Protein AF-0000000074026504 (afdb_homodimer)

Structure (mmCIF, N/CA/C/O backbone):
data_AF-0000000074026504-model_v1
#
loop_
_entity.id
_entity.type
_entity.pdbx_description
1 polymer 'Predicted metal-binding protein'
#
loop_
_atom_site.group_PDB
_atom_site.id
_atom_site.type_symbol
_atom_site.label_atom_id
_atom_site.label_alt_id
_atom_site.label_comp_id
_atom_site.label_asym_id
_atom_site.label_entity_id
_atom_site.label_seq_id
_atom_site.pdbx_PDB_ins_code
_atom_site.Cartn_x
_atom_site.Cartn_y
_atom_site.Cartn_z
_atom_site.occupancy
_atom_site.B_iso_or_equiv
_atom_site.auth_seq_id
_atom_site.auth_comp_id
_atom_site.auth_asym_id
_atom_site.auth_atom_id
_atom_site.pdbx_PDB_model_num
ATOM 1 N N . MET A 1 1 ? 3.98 22.172 -12.234 1 16.12 1 MET A N 1
ATOM 2 C CA . MET A 1 1 ? 3.158 21.203 -12.953 1 16.12 1 MET A CA 1
ATOM 3 C C . MET A 1 1 ? 3.082 19.875 -12.188 1 16.12 1 MET A C 1
ATOM 5 O O . MET A 1 1 ? 4.035 19.094 -12.195 1 16.12 1 MET A O 1
ATOM 9 N N . GLN A 1 2 ? 2.385 19.797 -11.047 1 17.17 2 GLN A N 1
ATOM 10 C CA . GLN A 1 2 ? 2.508 19.266 -9.695 1 17.17 2 GLN A CA 1
ATOM 11 C C . GLN A 1 2 ? 2.012 17.812 -9.633 1 17.17 2 GLN A C 1
ATOM 13 O O . GLN A 1 2 ? 0.917 17.516 -10.109 1 17.17 2 GLN A O 1
ATOM 18 N N . GLY A 1 3 ? 2.963 16.891 -9.789 1 20.66 3 GLY A N 1
ATOM 19 C CA . GLY A 1 3 ? 3.006 15.43 -9.852 1 20.66 3 GLY A CA 1
ATOM 20 C C . GLY A 1 3 ? 2.158 14.766 -8.781 1 20.66 3 GLY A C 1
ATOM 21 O O . GLY A 1 3 ? 2.273 15.094 -7.602 1 20.66 3 GLY A O 1
ATOM 22 N N . LEU A 1 4 ? 0.981 14.547 -9.148 1 23.2 4 LEU A N 1
ATOM 23 C CA . LEU A 1 4 ? -0.03 14 -8.25 1 23.2 4 LEU A CA 1
ATOM 24 C C . LEU A 1 4 ? 0.434 12.68 -7.652 1 23.2 4 LEU A C 1
ATOM 26 O O . LEU A 1 4 ? 0.831 11.766 -8.383 1 23.2 4 LEU A O 1
ATOM 30 N N . VAL A 1 5 ? 0.996 12.625 -6.523 1 23.66 5 VAL A N 1
ATOM 31 C CA . VAL A 1 5 ? 1.638 11.711 -5.586 1 23.66 5 VAL A CA 1
ATOM 32 C C . VAL A 1 5 ? 0.688 10.562 -5.25 1 23.66 5 VAL A C 1
ATOM 34 O O . VAL A 1 5 ? -0.397 10.781 -4.707 1 23.66 5 VAL A O 1
ATOM 37 N N . LYS A 1 6 ? 0.703 9.547 -6.125 1 27.78 6 LYS A N 1
ATOM 38 C CA . LYS A 1 6 ? -0.116 8.359 -5.895 1 27.78 6 LYS A CA 1
ATOM 39 C C . LYS A 1 6 ? 0.204 7.727 -4.543 1 27.78 6 LYS A C 1
ATOM 41 O O . LYS A 1 6 ? 1.31 7.223 -4.332 1 27.78 6 LYS A O 1
ATOM 46 N N . MET A 1 7 ? -0.141 8.242 -3.498 1 26.84 7 MET A N 1
ATOM 47 C CA . MET A 1 7 ? -0.026 7.781 -2.117 1 26.84 7 MET A CA 1
ATOM 48 C C . MET A 1 7 ? -0.52 6.348 -1.98 1 26.84 7 MET A C 1
ATOM 50 O O . MET A 1 7 ? -1.392 5.91 -2.734 1 26.84 7 MET A O 1
ATOM 54 N N . LEU A 1 8 ? 0.197 5.457 -1.412 1 31.98 8 LEU A N 1
ATOM 55 C CA . LEU A 1 8 ? -0.046 4.129 -0.857 1 31.98 8 LEU A CA 1
ATOM 56 C C . LEU A 1 8 ? -1.466 4.02 -0.311 1 31.98 8 LEU A C 1
ATOM 58 O O . LEU A 1 8 ? -1.794 3.057 0.387 1 31.98 8 LEU A O 1
ATOM 62 N N . ASN A 1 9 ? -2.064 5.082 -0.316 1 35.72 9 ASN A N 1
ATOM 63 C CA . ASN A 1 9 ? -3.346 4.934 0.365 1 35.72 9 ASN A CA 1
ATOM 64 C C . ASN A 1 9 ? -4.332 4.113 -0.465 1 35.72 9 ASN A C 1
ATOM 66 O O . ASN A 1 9 ? -5.109 4.672 -1.238 1 35.72 9 ASN A O 1
ATOM 70 N N . SER A 1 10 ? -3.885 2.996 -0.903 1 45.41 10 SER A N 1
ATOM 71 C CA . SER A 1 10 ? -4.75 2.344 -1.879 1 45.41 10 SER A CA 1
ATOM 72 C C . SER A 1 10 ? -6.098 1.977 -1.264 1 45.41 10 SER A C 1
ATOM 74 O O . SER A 1 10 ? -6.152 1.32 -0.221 1 45.41 10 SER A O 1
ATOM 76 N N . PHE A 1 11 ? -6.969 2.834 -1.369 1 48.31 11 PHE A N 1
ATOM 77 C CA . PHE A 1 11 ? -8.383 2.568 -1.125 1 48.31 11 PHE A CA 1
ATOM 78 C C . PHE A 1 11 ? -8.867 1.388 -1.959 1 48.31 11 PHE A C 1
ATOM 80 O O . PHE A 1 11 ? -8.242 1.038 -2.965 1 48.31 11 PHE A O 1
ATOM 87 N N . TYR A 1 12 ? -9.648 0.667 -1.26 1 53.97 12 TYR A N 1
ATOM 88 C CA . TYR A 1 12 ? -10.297 -0.431 -1.965 1 53.97 12 TYR A CA 1
ATOM 89 C C . TYR A 1 12 ? -10.836 0.027 -3.316 1 53.97 12 TYR A C 1
ATOM 91 O O . TYR A 1 12 ? -11.461 1.085 -3.418 1 53.97 12 TYR A O 1
ATOM 99 N N . ASP A 1 13 ? -10.266 -0.532 -4.32 1 50.69 13 ASP A N 1
ATOM 100 C CA . ASP A 1 13 ? -10.781 -0.36 -5.672 1 50.69 13 ASP A CA 1
ATOM 101 C C . ASP A 1 13 ? -11.703 -1.512 -6.059 1 50.69 13 ASP A C 1
ATOM 103 O O . ASP A 1 13 ? -11.25 -2.637 -6.27 1 50.69 13 ASP A O 1
ATOM 107 N N . PRO A 1 14 ? -12.977 -1.262 -6 1 49.03 14 PRO A N 1
ATOM 108 C CA . PRO A 1 14 ? -13.93 -2.342 -6.27 1 49.03 14 PRO A CA 1
ATOM 109 C C . PRO A 1 14 ? -13.727 -2.982 -7.641 1 49.03 14 PRO A C 1
ATOM 111 O O . PRO A 1 14 ? -14.25 -4.066 -7.906 1 49.03 14 PRO A O 1
ATOM 114 N N . GLN A 1 15 ? -12.945 -2.344 -8.539 1 46.94 15 GLN A N 1
ATOM 115 C CA . GLN A 1 15 ? -12.703 -2.912 -9.859 1 46.94 15 GLN A CA 1
ATOM 116 C C . GLN A 1 15 ? -11.555 -3.918 -9.82 1 46.94 15 GLN A C 1
ATOM 118 O O . GLN A 1 15 ? -11.297 -4.605 -10.812 1 46.94 15 GLN A O 1
ATOM 123 N N . LYS A 1 16 ? -10.961 -3.971 -8.68 1 62.66 16 LYS A N 1
ATOM 124 C CA . LYS A 1 16 ? -9.859 -4.922 -8.516 1 62.66 16 LYS A CA 1
ATOM 125 C C . LYS A 1 16 ? -10.281 -6.09 -7.625 1 62.66 16 LYS A C 1
ATOM 127 O O . LYS A 1 16 ? -11.367 -6.082 -7.047 1 62.66 16 LYS A O 1
ATOM 132 N N . SER A 1 17 ? -9.477 -7.082 -7.691 1 73.12 17 SER A N 1
ATOM 133 C CA . SER A 1 17 ? -9.789 -8.281 -6.922 1 73.12 17 SER A CA 1
ATOM 134 C C . SER A 1 17 ? -9.914 -7.965 -5.438 1 73.12 17 SER A C 1
ATOM 136 O O . SER A 1 17 ? -8.938 -7.578 -4.793 1 73.12 17 SER A O 1
ATOM 138 N N . GLY A 1 18 ? -11.156 -8.125 -4.961 1 84.38 18 GLY A N 1
ATOM 139 C CA . GLY A 1 18 ? -11.398 -7.922 -3.541 1 84.38 18 GLY A CA 1
ATOM 140 C C . GLY A 1 18 ? -10.562 -8.828 -2.656 1 84.38 18 GLY A C 1
ATOM 141 O O . GLY A 1 18 ? -10.031 -8.398 -1.638 1 84.38 18 GLY A O 1
ATOM 142 N N . VAL A 1 19 ? -10.422 -10 -3.137 1 90.25 19 VAL A N 1
ATOM 143 C CA . VAL A 1 19 ? -9.656 -10.977 -2.379 1 90.25 19 VAL A CA 1
ATOM 144 C C . VAL A 1 19 ? -8.195 -10.547 -2.309 1 90.25 19 VAL A C 1
ATOM 146 O O . VAL A 1 19 ? -7.559 -10.656 -1.257 1 90.25 19 VAL A O 1
ATOM 149 N N . GLN A 1 20 ? -7.73 -10.102 -3.43 1 89.75 20 GLN A N 1
ATOM 150 C CA . GLN A 1 20 ? -6.344 -9.648 -3.467 1 89.75 20 GLN A CA 1
ATOM 151 C C . GLN A 1 20 ? -6.133 -8.453 -2.541 1 89.75 20 GLN A C 1
ATOM 153 O O . GLN A 1 20 ? -5.102 -8.352 -1.873 1 89.75 20 GLN A O 1
ATOM 158 N N . TYR A 1 21 ? -7.094 -7.535 -2.535 1 91.31 21 TYR A N 1
ATOM 159 C CA . TYR A 1 21 ? -7.02 -6.375 -1.652 1 91.31 21 TYR A CA 1
ATOM 160 C C . TYR A 1 21 ? -6.922 -6.805 -0.194 1 91.31 21 TYR A C 1
ATOM 162 O O . TYR A 1 21 ? -6.09 -6.293 0.556 1 91.31 21 TYR A O 1
ATOM 170 N N . LEU A 1 22 ? -7.77 -7.777 0.223 1 94.94 22 LEU A N 1
ATOM 171 C CA . LEU A 1 22 ? -7.773 -8.273 1.595 1 94.94 22 LEU A CA 1
ATOM 172 C C . LEU A 1 22 ? -6.461 -8.977 1.923 1 94.94 22 LEU A C 1
ATOM 174 O O . LEU A 1 22 ? -5.922 -8.812 3.02 1 94.94 22 LEU A O 1
ATOM 178 N N . GLU A 1 23 ? -5.973 -9.734 0.966 1 94.75 23 GLU A N 1
ATOM 179 C CA . GLU A 1 23 ? -4.676 -10.391 1.12 1 94.75 23 GLU A CA 1
ATOM 180 C C . GLU A 1 23 ? -3.561 -9.367 1.313 1 94.75 23 GLU A C 1
ATOM 182 O O . GLU A 1 23 ? -2.686 -9.547 2.164 1 94.75 23 GLU A O 1
ATOM 187 N N . ASP A 1 24 ? -3.625 -8.336 0.563 1 93.69 24 ASP A N 1
ATOM 188 C CA . ASP A 1 24 ? -2.607 -7.293 0.647 1 93.69 24 ASP A CA 1
ATOM 189 C C . ASP A 1 24 ? -2.662 -6.578 1.995 1 93.69 24 ASP A C 1
ATOM 191 O O . ASP A 1 24 ? -1.625 -6.238 2.566 1 93.69 24 ASP A O 1
ATOM 195 N N . LEU A 1 25 ? -3.857 -6.332 2.502 1 95 25 LEU A N 1
ATOM 196 C CA . LEU A 1 25 ? -4.004 -5.727 3.822 1 95 25 LEU A CA 1
ATOM 197 C C . LEU A 1 25 ? -3.4 -6.625 4.898 1 95 25 LEU A C 1
ATOM 199 O O . LEU A 1 25 ? -2.67 -6.148 5.77 1 95 25 LEU A O 1
ATOM 203 N N . ALA A 1 26 ? -3.686 -7.875 4.812 1 97.19 26 ALA A N 1
ATOM 204 C CA . ALA A 1 26 ? -3.248 -8.836 5.82 1 97.19 26 ALA A CA 1
ATOM 205 C C . ALA A 1 26 ? -1.73 -9 5.801 1 97.19 26 ALA A C 1
ATOM 207 O O . ALA A 1 26 ? -1.104 -9.18 6.848 1 97.19 26 ALA A O 1
ATOM 208 N N . CYS A 1 27 ? -1.125 -8.883 4.625 1 96.81 27 CYS A N 1
ATOM 209 C CA . CYS A 1 27 ? 0.302 -9.141 4.461 1 96.81 27 CYS A CA 1
ATOM 210 C C . CYS A 1 27 ? 1.095 -7.84 4.492 1 96.81 27 CYS A C 1
ATOM 212 O O . CYS A 1 27 ? 2.32 -7.852 4.355 1 96.81 27 CYS A O 1
ATOM 214 N N . ALA A 1 28 ? 0.449 -6.777 4.762 1 96.5 28 ALA A N 1
ATOM 215 C CA . ALA A 1 28 ? 1.102 -5.473 4.652 1 96.5 28 ALA A CA 1
ATOM 216 C C . ALA A 1 28 ? 2.328 -5.398 5.559 1 96.5 28 ALA A C 1
ATOM 218 O O . ALA A 1 28 ? 3.318 -4.746 5.219 1 96.5 28 ALA A O 1
ATOM 219 N N . TYR A 1 29 ? 2.338 -6.133 6.66 1 97.38 29 TYR A N 1
ATOM 220 C CA . TYR A 1 29 ? 3.432 -6.062 7.621 1 97.38 29 TYR A CA 1
ATOM 221 C C . TYR A 1 29 ? 4.711 -6.648 7.035 1 97.38 29 TYR A C 1
ATOM 223 O O . TYR A 1 29 ? 5.805 -6.414 7.559 1 97.38 29 TYR A O 1
ATOM 231 N N . TRP A 1 30 ? 4.602 -7.402 5.906 1 97.81 30 TRP A N 1
ATOM 232 C CA . TRP A 1 30 ? 5.801 -7.91 5.242 1 97.81 30 TRP A CA 1
ATOM 233 C C . TRP A 1 30 ? 6.715 -6.766 4.82 1 97.81 30 TRP A C 1
ATOM 235 O O . TRP A 1 30 ? 7.938 -6.855 4.969 1 97.81 30 TRP A O 1
ATOM 245 N N . ASN A 1 31 ? 6.113 -5.684 4.312 1 96.62 31 ASN A N 1
ATOM 246 C CA . ASN A 1 31 ? 6.879 -4.508 3.92 1 96.62 31 ASN A CA 1
ATOM 247 C C . ASN A 1 31 ? 7.625 -3.902 5.105 1 96.62 31 ASN A C 1
ATOM 249 O O . ASN A 1 31 ? 8.797 -3.541 4.988 1 96.62 31 ASN A O 1
ATOM 253 N N . SER A 1 32 ? 6.953 -3.816 6.219 1 97.81 32 SER A N 1
ATOM 254 C CA . SER A 1 32 ? 7.551 -3.254 7.426 1 97.81 32 SER A CA 1
ATOM 255 C C . SER A 1 32 ? 8.742 -4.082 7.891 1 97.81 32 SER A C 1
ATOM 257 O O . SER A 1 32 ? 9.797 -3.535 8.219 1 97.81 32 SER A O 1
ATOM 259 N N . GLN A 1 33 ? 8.562 -5.383 7.879 1 97.88 33 GLN A N 1
ATOM 260 C CA . GLN A 1 33 ? 9.609 -6.27 8.375 1 97.88 33 GLN A CA 1
ATOM 261 C C . GLN A 1 33 ? 10.859 -6.184 7.508 1 97.88 33 GLN A C 1
ATOM 263 O O . GLN A 1 33 ? 11.984 -6.254 8.016 1 97.88 33 GLN A O 1
ATOM 268 N N . VAL A 1 34 ? 10.68 -6.016 6.227 1 98.12 34 VAL A N 1
ATOM 269 C CA . VAL A 1 34 ? 11.805 -5.941 5.297 1 98.12 34 VAL A CA 1
ATOM 270 C C . VAL A 1 34 ? 12.617 -4.676 5.57 1 98.12 34 VAL A C 1
ATOM 272 O O . VAL A 1 34 ? 13.836 -4.73 5.707 1 98.12 34 VAL A O 1
ATOM 275 N N . ILE A 1 35 ? 11.945 -3.531 5.723 1 98.06 35 ILE A N 1
ATOM 276 C CA . ILE A 1 35 ? 12.672 -2.281 5.922 1 98.06 35 ILE A CA 1
ATOM 277 C C . ILE A 1 35 ? 13.266 -2.248 7.328 1 98.06 35 ILE A C 1
ATOM 279 O O . ILE A 1 35 ? 14.359 -1.711 7.535 1 98.06 35 ILE A O 1
ATOM 283 N N . PHE A 1 36 ? 12.57 -2.805 8.32 1 98.38 36 PHE A N 1
ATOM 284 C CA . PHE A 1 36 ? 13.133 -2.912 9.656 1 98.38 36 PHE A CA 1
ATOM 285 C C . PHE A 1 36 ? 14.453 -3.674 9.633 1 98.38 36 PHE A C 1
ATOM 287 O O . PHE A 1 36 ? 15.453 -3.215 10.188 1 98.38 36 PHE A O 1
ATOM 294 N N . THR A 1 37 ? 14.445 -4.773 8.953 1 98.31 37 THR A N 1
ATOM 295 C CA . THR A 1 37 ? 15.609 -5.645 8.906 1 98.31 37 THR A CA 1
ATOM 296 C C . THR A 1 37 ? 16.781 -4.957 8.203 1 98.31 37 THR A C 1
ATOM 298 O O . THR A 1 37 ? 17.922 -5.02 8.664 1 98.31 37 THR A O 1
ATOM 301 N N . ALA A 1 38 ? 16.5 -4.312 7.086 1 98.44 38 ALA A N 1
ATOM 302 C CA . ALA A 1 38 ? 17.547 -3.631 6.32 1 98.44 38 ALA A CA 1
ATOM 303 C C . ALA A 1 38 ? 18.203 -2.535 7.148 1 98.44 38 ALA A C 1
ATOM 305 O O . ALA A 1 38 ? 19.438 -2.379 7.121 1 98.44 38 ALA A O 1
ATOM 306 N N . VAL A 1 39 ? 17.406 -1.794 7.891 1 98.25 39 VAL A N 1
ATOM 307 C CA . VAL A 1 39 ? 17.906 -0.688 8.695 1 98.25 39 VAL A CA 1
ATOM 308 C C . VAL A 1 39 ? 18.656 -1.233 9.906 1 98.25 39 VAL A C 1
ATOM 310 O O . VAL A 1 39 ? 19.703 -0.704 10.281 1 98.25 39 VAL A O 1
ATOM 313 N N . GLU A 1 40 ? 18.156 -2.275 10.508 1 97.38 40 GLU A N 1
ATOM 314 C CA . GLU A 1 40 ? 18.828 -2.908 11.641 1 97.38 40 GLU A CA 1
ATOM 315 C C . GLU A 1 40 ? 20.219 -3.43 11.242 1 97.38 40 GLU A C 1
ATOM 317 O O . GLU A 1 40 ? 21.156 -3.377 12.039 1 97.38 40 GLU A O 1
ATOM 322 N N . LEU A 1 41 ? 20.312 -3.887 10.047 1 97.25 41 LEU A N 1
ATOM 323 C CA . LEU A 1 41 ? 21.578 -4.402 9.539 1 97.25 41 LEU A CA 1
ATOM 324 C C . LEU A 1 41 ? 22.531 -3.258 9.188 1 97.25 41 LEU A C 1
ATOM 326 O O . LEU A 1 41 ? 23.719 -3.48 8.953 1 97.25 41 LEU A O 1
ATOM 330 N N . GLU A 1 42 ? 21.969 -2.035 9.094 1 97.88 42 GLU A N 1
ATOM 331 C CA . GLU A 1 42 ? 22.719 -0.881 8.609 1 97.88 42 GLU A CA 1
ATOM 332 C C . GLU A 1 42 ? 23.281 -1.141 7.219 1 97.88 42 GLU A C 1
ATOM 334 O O . GLU A 1 42 ? 24.438 -0.788 6.934 1 97.88 42 GLU A O 1
ATOM 339 N N . LEU A 1 43 ? 22.5 -1.841 6.441 1 98.25 43 LEU A N 1
ATOM 340 C CA . LEU A 1 43 ? 22.922 -2.273 5.113 1 98.25 43 LEU A CA 1
ATOM 341 C C . LEU A 1 43 ? 23.266 -1.077 4.234 1 98.25 43 LEU A C 1
ATOM 343 O O . LEU A 1 43 ? 24.281 -1.088 3.531 1 98.25 43 LEU A O 1
ATOM 347 N N . PHE A 1 44 ? 22.438 -0.08 4.254 1 98.44 44 PHE A N 1
ATOM 348 C CA . PHE A 1 44 ? 22.609 1.081 3.389 1 98.44 44 PHE A CA 1
ATOM 349 C C . PHE A 1 44 ? 23.859 1.871 3.787 1 98.44 44 PHE A C 1
ATOM 351 O O . PHE A 1 44 ? 24.547 2.436 2.93 1 98.44 44 PHE A O 1
ATOM 358 N N . THR A 1 45 ? 24.062 1.936 5.066 1 98.06 45 THR A N 1
ATOM 359 C CA . THR A 1 45 ? 25.281 2.57 5.566 1 98.06 45 THR A CA 1
ATOM 360 C C . THR A 1 45 ? 26.516 1.81 5.105 1 98.06 45 THR A C 1
ATOM 362 O O . THR A 1 45 ? 27.516 2.416 4.73 1 98.06 45 THR A O 1
ATOM 365 N N . TYR A 1 46 ? 26.516 0.519 5.156 1 97.94 46 TYR A N 1
ATOM 366 C CA . TYR A 1 46 ? 27.641 -0.317 4.727 1 97.94 46 TYR A CA 1
ATOM 367 C C . TYR A 1 46 ? 27.922 -0.123 3.242 1 97.94 46 TYR A C 1
ATOM 369 O O . TYR A 1 46 ? 29.078 0.032 2.844 1 97.94 46 TYR A O 1
ATOM 377 N N . ILE A 1 47 ? 26.859 -0.131 2.438 1 97.19 47 ILE A N 1
ATOM 378 C CA . ILE A 1 47 ? 27.062 0.056 1.005 1 97.19 47 ILE A CA 1
ATOM 379 C C . ILE A 1 47 ? 27.578 1.466 0.736 1 97.19 47 ILE A C 1
ATOM 381 O O . ILE A 1 47 ? 28.516 1.65 -0.059 1 97.19 47 ILE A O 1
ATOM 385 N N . GLY A 1 48 ? 26.984 2.465 1.403 1 94.81 48 GLY A N 1
ATOM 386 C CA . GLY A 1 48 ? 27.453 3.838 1.321 1 94.81 48 GLY A CA 1
ATOM 387 C C . GLY A 1 48 ? 27.328 4.426 -0.072 1 94.81 48 GLY A C 1
ATOM 388 O O . GLY A 1 48 ? 26.297 4.277 -0.73 1 94.81 48 GLY A O 1
ATOM 389 N N . THR A 1 49 ? 28.344 5.113 -0.527 1 88.5 49 THR A N 1
ATOM 390 C CA . THR A 1 49 ? 28.359 5.734 -1.847 1 88.5 49 THR A CA 1
ATOM 391 C C . THR A 1 49 ? 29.047 4.832 -2.867 1 88.5 49 THR A C 1
ATOM 393 O O . THR A 1 49 ? 29.219 5.215 -4.027 1 88.5 49 THR A O 1
ATOM 396 N N . GLU A 1 50 ? 29.391 3.709 -2.414 1 90.19 50 GLU A N 1
ATOM 397 C CA . GLU A 1 50 ? 30.078 2.756 -3.281 1 90.19 50 GLU A CA 1
ATOM 398 C C . GLU A 1 50 ? 29.125 1.654 -3.748 1 90.19 50 GLU A C 1
ATOM 400 O O . GLU A 1 50 ? 27.906 1.778 -3.615 1 90.19 50 GLU A O 1
ATOM 405 N N . GLN A 1 51 ? 29.688 0.769 -4.434 1 91 51 GLN A N 1
ATOM 406 C CA . GLN A 1 51 ? 28.969 -0.442 -4.832 1 91 51 GLN A CA 1
ATOM 407 C C . GLN A 1 51 ? 29.547 -1.671 -4.129 1 91 51 GLN A C 1
ATOM 409 O O . GLN A 1 51 ? 30.703 -1.683 -3.734 1 91 51 GLN A O 1
ATOM 414 N N . ARG A 1 52 ? 28.672 -2.635 -3.855 1 97.25 52 ARG A N 1
ATOM 415 C CA . ARG A 1 52 ? 29.078 -3.902 -3.254 1 97.25 52 ARG A CA 1
ATOM 416 C C . ARG A 1 52 ? 28.516 -5.086 -4.043 1 97.25 52 ARG A C 1
ATOM 418 O O . ARG A 1 52 ? 27.453 -4.988 -4.637 1 97.25 52 ARG A O 1
ATOM 425 N N . THR A 1 53 ? 29.281 -6.102 -4.016 1 97.25 53 THR A N 1
ATOM 426 C CA . THR A 1 53 ? 28.781 -7.34 -4.605 1 97.25 53 THR A CA 1
ATOM 427 C C . THR A 1 53 ? 28.047 -8.172 -3.564 1 97.25 53 THR A C 1
ATOM 429 O O . THR A 1 53 ? 28.156 -7.926 -2.361 1 97.25 53 THR A O 1
ATOM 432 N N . LEU A 1 54 ? 27.328 -9.125 -4.07 1 97.88 54 LEU A N 1
ATOM 433 C CA . LEU A 1 54 ? 26.641 -10.062 -3.189 1 97.88 54 LEU A CA 1
ATOM 434 C C . LEU A 1 54 ? 27.625 -10.75 -2.254 1 97.88 54 LEU A C 1
ATOM 436 O O . LEU A 1 54 ? 27.359 -10.891 -1.059 1 97.88 54 LEU A O 1
ATOM 440 N N . THR A 1 55 ? 28.688 -11.156 -2.783 1 98 55 THR A N 1
ATOM 441 C CA . THR A 1 55 ? 29.703 -11.867 -2.012 1 98 55 THR A CA 1
ATOM 442 C C . THR A 1 55 ? 30.25 -10.984 -0.9 1 98 55 THR A C 1
ATOM 444 O O . THR A 1 55 ? 30.422 -11.438 0.235 1 98 55 THR A O 1
ATOM 447 N N . GLU A 1 56 ? 30.531 -9.758 -1.211 1 97.81 56 GLU A N 1
ATOM 448 C CA . GLU A 1 56 ? 31.047 -8.812 -0.218 1 97.81 56 GLU A CA 1
ATOM 449 C C . GLU A 1 56 ? 30.031 -8.578 0.894 1 97.81 56 GLU A C 1
ATOM 451 O O . GLU A 1 56 ? 30.391 -8.562 2.074 1 97.81 56 GLU A O 1
ATOM 456 N N . ILE A 1 57 ? 28.844 -8.406 0.503 1 98.06 57 ILE A N 1
ATOM 457 C CA . ILE A 1 57 ? 27.781 -8.141 1.466 1 98.06 57 ILE A CA 1
ATOM 458 C C . ILE A 1 57 ? 27.578 -9.359 2.367 1 98.06 57 ILE A C 1
ATOM 460 O O . ILE A 1 57 ? 27.5 -9.227 3.592 1 98.06 57 ILE A O 1
ATOM 464 N N . SER A 1 58 ? 27.516 -10.547 1.773 1 97.88 58 SER A N 1
ATOM 465 C CA . SER A 1 58 ? 27.312 -11.766 2.541 1 97.88 58 SER A CA 1
ATOM 466 C C . SER A 1 58 ? 28.453 -12.016 3.512 1 97.88 58 SER A C 1
ATOM 468 O O . SER A 1 58 ? 28.25 -12.469 4.637 1 97.88 58 SER A O 1
ATOM 470 N N . LYS A 1 59 ? 29.625 -11.75 3.127 1 97.62 59 LYS A N 1
ATOM 471 C CA . LYS A 1 59 ? 30.797 -11.914 3.984 1 97.62 59 LYS A CA 1
ATOM 472 C C . LYS A 1 59 ? 30.766 -10.938 5.152 1 97.62 59 LYS A C 1
ATOM 474 O O . LYS A 1 59 ? 31.078 -11.305 6.289 1 97.62 59 LYS A O 1
ATOM 479 N N . HIS A 1 60 ? 30.406 -9.742 4.867 1 97.06 60 HIS A N 1
ATOM 480 C CA . HIS A 1 60 ? 30.375 -8.703 5.891 1 97.06 60 HIS A CA 1
ATOM 481 C C . HIS A 1 60 ? 29.422 -9.086 7.023 1 97.06 60 HIS A C 1
ATOM 483 O O . HIS A 1 60 ? 29.734 -8.883 8.195 1 97.06 60 HIS A O 1
ATOM 489 N N . TYR A 1 61 ? 28.344 -9.68 6.691 1 96.88 61 TYR A N 1
ATOM 490 C CA . TYR A 1 61 ? 27.328 -9.992 7.695 1 96.88 61 TYR A CA 1
ATOM 491 C C . TYR A 1 61 ? 27.406 -11.453 8.109 1 96.88 61 TYR A C 1
ATOM 493 O O . TYR A 1 61 ? 26.562 -11.93 8.883 1 96.88 61 TYR A O 1
ATOM 501 N N . THR A 1 62 ? 28.328 -12.18 7.535 1 96.12 62 THR A N 1
ATOM 502 C CA . THR A 1 62 ? 28.438 -13.617 7.777 1 96.12 62 THR A CA 1
ATOM 503 C C . THR A 1 62 ? 27.109 -14.312 7.523 1 96.12 62 THR A C 1
ATOM 505 O O . THR A 1 62 ? 26.656 -15.117 8.336 1 96.12 62 THR A O 1
ATOM 508 N N . SER A 1 63 ? 26.516 -13.859 6.457 1 95.5 63 SER A N 1
ATOM 509 C CA . SER A 1 63 ? 25.188 -14.359 6.133 1 95.5 63 SER A CA 1
ATOM 510 C C . SER A 1 63 ? 25.234 -15.414 5.035 1 95.5 63 SER A C 1
ATOM 512 O O . SER A 1 63 ? 26.266 -15.594 4.391 1 95.5 63 SER A O 1
ATOM 514 N N . ASP A 1 64 ? 24.141 -16.141 4.945 1 95.94 64 ASP A N 1
ATOM 515 C CA . ASP A 1 64 ? 23.969 -17.062 3.828 1 95.94 64 ASP A CA 1
ATOM 516 C C . ASP A 1 64 ? 23.781 -16.312 2.514 1 95.94 64 ASP A C 1
ATOM 518 O O . ASP A 1 64 ? 22.953 -15.406 2.422 1 95.94 64 ASP A O 1
ATOM 522 N N . GLU A 1 65 ? 24.531 -16.688 1.509 1 96.69 65 GLU A N 1
ATOM 523 C CA . GLU A 1 65 ? 24.578 -15.922 0.264 1 96.69 65 GLU A CA 1
ATOM 524 C C . GLU A 1 65 ? 23.234 -16.016 -0.478 1 96.69 65 GLU A C 1
ATOM 526 O O . GLU A 1 65 ? 22.766 -15.016 -1.029 1 96.69 65 GLU A O 1
ATOM 531 N N . ASN A 1 66 ? 22.672 -17.156 -0.495 1 95.44 66 ASN A N 1
ATOM 532 C CA . ASN A 1 66 ? 21.406 -17.328 -1.18 1 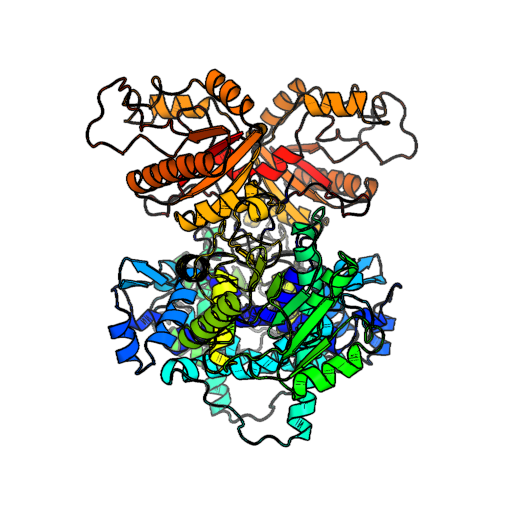95.44 66 ASN A CA 1
ATOM 533 C C . ASN A 1 66 ? 20.297 -16.531 -0.506 1 95.44 66 ASN A C 1
ATOM 535 O O . ASN A 1 66 ? 19.5 -15.875 -1.182 1 95.44 66 ASN A O 1
ATOM 539 N N . ALA A 1 67 ? 20.25 -16.641 0.79 1 96.25 67 ALA A N 1
ATOM 540 C CA . ALA A 1 67 ? 19.266 -15.891 1.548 1 96.25 67 ALA A CA 1
ATOM 541 C C . ALA A 1 67 ? 19.438 -14.383 1.355 1 96.25 67 ALA A C 1
ATOM 543 O O . ALA A 1 67 ? 18.469 -13.656 1.148 1 96.25 67 ALA A O 1
ATOM 544 N N . MET A 1 68 ? 20.625 -13.945 1.375 1 97.75 68 MET A N 1
ATOM 545 C CA . MET A 1 68 ? 20.922 -12.523 1.227 1 97.75 68 MET A CA 1
ATOM 546 C C . MET A 1 68 ? 20.562 -12.031 -0.17 1 97.75 68 MET A C 1
ATOM 548 O O . MET A 1 68 ? 20.047 -10.922 -0.33 1 97.75 68 MET A O 1
ATOM 552 N N . GLN A 1 69 ? 20.828 -12.828 -1.135 1 97.62 69 GLN A N 1
ATOM 553 C CA . GLN A 1 69 ? 20.484 -12.453 -2.502 1 97.62 69 GLN A CA 1
ATOM 554 C C . GLN A 1 69 ? 18.984 -12.18 -2.637 1 97.62 69 GLN A C 1
ATOM 556 O O . GLN A 1 69 ? 18.594 -11.203 -3.264 1 97.62 69 GLN A O 1
ATOM 561 N N . ARG A 1 70 ? 18.203 -13.062 -2.094 1 97.25 70 ARG A N 1
ATOM 562 C CA . ARG A 1 70 ? 16.75 -12.938 -2.148 1 97.25 70 ARG A CA 1
ATOM 563 C C . ARG A 1 70 ? 16.281 -11.672 -1.431 1 97.25 70 ARG A C 1
ATOM 565 O O . ARG A 1 70 ? 15.375 -10.984 -1.9 1 97.25 70 ARG A O 1
ATOM 572 N N . PHE A 1 71 ? 16.938 -11.414 -0.285 1 98.25 71 PHE A N 1
ATOM 573 C CA . PHE A 1 71 ? 16.656 -10.211 0.48 1 98.25 71 PHE A CA 1
ATOM 574 C C . PHE A 1 71 ? 17.016 -8.961 -0.321 1 98.25 71 PHE A C 1
ATOM 576 O O . PHE A 1 71 ? 16.203 -8.031 -0.425 1 98.25 71 PHE A O 1
ATOM 583 N N . LEU A 1 72 ? 18.156 -8.945 -0.989 1 98.25 72 LEU A N 1
ATOM 584 C CA . LEU A 1 72 ? 18.625 -7.816 -1.787 1 98.25 72 LEU A CA 1
ATOM 585 C C . LEU A 1 72 ? 17.75 -7.609 -3.01 1 98.25 72 LEU A C 1
ATOM 587 O O . LEU A 1 72 ? 17.5 -6.473 -3.42 1 98.25 72 LEU A O 1
ATOM 591 N N . ASN A 1 73 ? 17.312 -8.68 -3.543 1 96.38 73 ASN A N 1
ATOM 592 C CA . ASN A 1 73 ? 16.391 -8.586 -4.676 1 96.38 73 ASN A CA 1
ATOM 593 C C . ASN A 1 73 ? 15.109 -7.859 -4.297 1 96.38 73 ASN A C 1
ATOM 595 O O . ASN A 1 73 ? 14.617 -7.023 -5.059 1 96.38 73 ASN A O 1
ATOM 599 N N . THR A 1 74 ? 14.555 -8.195 -3.166 1 97.06 74 THR A N 1
ATOM 600 C CA . THR A 1 74 ? 13.328 -7.555 -2.697 1 97.06 74 THR A CA 1
ATOM 601 C C . THR A 1 74 ? 13.562 -6.07 -2.438 1 97.06 74 THR A C 1
ATOM 603 O O . THR A 1 74 ? 12.719 -5.234 -2.764 1 97.06 74 THR A O 1
ATOM 606 N N . LEU A 1 75 ? 14.734 -5.719 -1.862 1 97.31 75 LEU A N 1
ATOM 607 C CA . LEU A 1 75 ? 15.07 -4.32 -1.626 1 97.31 75 LEU A CA 1
ATOM 608 C C . LEU A 1 75 ? 15.188 -3.559 -2.941 1 97.31 75 LEU A C 1
ATOM 610 O O . LEU A 1 75 ? 14.852 -2.373 -3.01 1 97.31 75 LEU A O 1
ATOM 614 N N . THR A 1 76 ? 15.656 -4.254 -3.955 1 92.81 76 THR A N 1
ATOM 615 C CA . THR A 1 76 ? 15.766 -3.645 -5.277 1 92.81 76 THR A CA 1
ATOM 616 C C . THR A 1 76 ? 14.375 -3.369 -5.855 1 92.81 76 THR A C 1
ATOM 618 O O . THR A 1 76 ? 14.141 -2.305 -6.43 1 92.81 76 THR A O 1
ATOM 621 N N . ILE A 1 77 ? 13.492 -4.344 -5.676 1 88.69 77 ILE A N 1
ATOM 622 C CA . ILE A 1 77 ? 12.125 -4.176 -6.156 1 88.69 77 ILE A CA 1
ATOM 623 C C . ILE A 1 77 ? 11.453 -3.023 -5.414 1 88.69 77 ILE A C 1
ATOM 625 O O . ILE A 1 77 ? 10.688 -2.256 -6.004 1 88.69 77 ILE A O 1
ATOM 629 N N . LEU A 1 78 ? 11.758 -2.814 -4.148 1 92.19 78 LEU A N 1
ATOM 630 C CA . LEU A 1 78 ? 11.195 -1.756 -3.318 1 92.19 78 LEU A CA 1
ATOM 631 C C . LEU A 1 78 ? 11.812 -0.404 -3.672 1 92.19 78 LEU A C 1
ATOM 633 O O . LEU A 1 78 ? 11.383 0.629 -3.148 1 92.19 78 LEU A O 1
ATOM 637 N N . GLY A 1 79 ? 12.852 -0.388 -4.504 1 88.25 79 GLY A N 1
ATOM 638 C CA . GLY A 1 79 ? 13.469 0.855 -4.941 1 88.25 79 GLY A CA 1
ATOM 639 C C . GLY A 1 79 ? 14.492 1.391 -3.963 1 88.25 79 GLY A C 1
ATOM 640 O O . GLY A 1 79 ? 14.914 2.543 -4.066 1 88.25 79 GLY A O 1
ATOM 641 N N . LEU A 1 80 ? 14.891 0.539 -3.008 1 95.12 80 LEU A N 1
ATOM 642 C CA . LEU A 1 80 ? 15.859 0.973 -2.01 1 95.12 80 LEU A CA 1
ATOM 643 C C . LEU A 1 80 ? 17.281 0.693 -2.479 1 95.12 80 LEU A C 1
ATOM 645 O O . LEU A 1 80 ? 18.219 1.389 -2.078 1 95.12 80 LEU A O 1
ATOM 649 N N . LEU A 1 81 ? 17.438 -0.302 -3.307 1 94.5 81 LEU A N 1
ATOM 650 C CA . LEU A 1 81 ? 18.688 -0.629 -3.959 1 94.5 81 LEU A CA 1
ATOM 651 C C . LEU A 1 81 ? 18.547 -0.611 -5.477 1 94.5 81 LEU A C 1
ATOM 653 O O . LEU A 1 81 ? 17.422 -0.674 -5.996 1 94.5 81 LEU A O 1
ATOM 657 N N . VAL A 1 82 ? 19.672 -0.423 -6.086 1 86.88 82 VAL A N 1
ATOM 658 C CA . VAL A 1 82 ? 19.781 -0.581 -7.531 1 86.88 82 VAL A CA 1
ATOM 659 C C . VAL A 1 82 ? 20.859 -1.604 -7.859 1 86.88 82 VAL A C 1
ATOM 661 O O . VAL A 1 82 ? 21.922 -1.618 -7.23 1 86.88 82 VAL A O 1
ATOM 664 N N . LYS A 1 83 ? 20.516 -2.482 -8.781 1 88.31 83 LYS A N 1
ATOM 665 C CA . LYS A 1 83 ? 21.484 -3.494 -9.188 1 88.31 83 LYS A CA 1
ATOM 666 C C . LYS A 1 83 ? 21.969 -3.258 -10.617 1 88.31 83 LYS A C 1
ATOM 668 O O . LYS A 1 83 ? 21.156 -3.061 -11.523 1 88.31 83 LYS A O 1
ATOM 673 N N . TYR A 1 84 ? 23.234 -3.145 -10.781 1 81.94 84 TYR A N 1
ATOM 674 C CA . TYR A 1 84 ? 23.891 -3.088 -12.086 1 81.94 84 TYR A CA 1
ATOM 675 C C . TYR A 1 84 ? 24.922 -4.191 -12.234 1 81.94 84 TYR A C 1
ATOM 677 O O . TYR A 1 84 ? 25.984 -4.133 -11.617 1 81.94 84 TYR A O 1
ATOM 685 N N . GLY A 1 85 ? 24.641 -5.055 -13.094 1 85.88 85 GLY A N 1
ATOM 686 C CA . GLY A 1 85 ? 25.516 -6.219 -13.141 1 85.88 85 GLY A CA 1
ATOM 687 C C . GLY A 1 85 ? 25.531 -7.004 -11.844 1 85.88 85 GLY A C 1
ATOM 688 O O . GLY A 1 85 ? 24.484 -7.449 -11.367 1 85.88 85 GLY A O 1
ATOM 689 N N . GLU A 1 86 ? 26.703 -7.09 -11.281 1 92.25 86 GLU A N 1
ATOM 690 C CA . GLU A 1 86 ? 26.828 -7.852 -10.039 1 92.25 86 GLU A CA 1
ATOM 691 C C . GLU A 1 86 ? 26.891 -6.93 -8.828 1 92.25 86 GLU A C 1
ATOM 693 O O . GLU A 1 86 ? 27.031 -7.395 -7.695 1 92.25 86 GLU A O 1
ATOM 698 N N . TYR A 1 87 ? 26.672 -5.66 -9.117 1 92.06 87 TYR A N 1
ATOM 699 C CA . TYR A 1 87 ? 26.891 -4.688 -8.055 1 92.06 87 TYR A CA 1
ATOM 700 C C . TYR A 1 87 ? 25.562 -4.117 -7.559 1 92.06 87 TYR A C 1
ATOM 702 O O . TYR A 1 87 ? 24.656 -3.871 -8.352 1 92.06 87 TYR A O 1
ATOM 710 N N . TYR A 1 88 ? 25.516 -4.004 -6.305 1 96.06 88 TYR A N 1
ATOM 711 C CA . TYR A 1 88 ? 24.391 -3.324 -5.656 1 96.06 88 TYR A CA 1
ATOM 712 C C . TYR A 1 88 ? 24.797 -1.921 -5.215 1 96.06 88 TYR A C 1
ATOM 714 O O . TYR A 1 88 ? 25.891 -1.715 -4.691 1 96.06 88 TYR A O 1
ATOM 722 N N . TYR A 1 89 ? 23.891 -0.981 -5.512 1 92.94 89 TYR A N 1
ATOM 723 C CA . TYR A 1 89 ? 24.031 0.414 -5.105 1 92.94 89 TYR A CA 1
ATOM 724 C C . TYR A 1 89 ? 22.844 0.858 -4.27 1 92.94 89 TYR A C 1
ATOM 726 O O . TYR A 1 89 ? 21.719 0.358 -4.449 1 92.94 89 TYR A O 1
ATOM 734 N N . ASN A 1 90 ? 23.188 1.768 -3.318 1 93.38 90 ASN A N 1
ATOM 735 C CA . ASN A 1 90 ? 22.031 2.461 -2.742 1 93.38 90 ASN A CA 1
ATOM 736 C C . ASN A 1 90 ? 21.297 3.277 -3.793 1 93.38 90 ASN A C 1
ATOM 738 O O . ASN A 1 90 ? 21.906 3.912 -4.648 1 93.38 90 ASN A O 1
ATOM 742 N N . SER A 1 91 ? 19.953 3.174 -3.785 1 88.19 91 SER A N 1
ATOM 743 C CA . SER A 1 91 ? 19.188 4.105 -4.598 1 88.19 91 SER A CA 1
ATOM 744 C C . SER A 1 91 ? 19.359 5.539 -4.121 1 88.19 91 SER A C 1
ATOM 746 O O . SER A 1 91 ? 19.984 5.781 -3.08 1 88.19 91 SER A O 1
ATOM 748 N N . GLN A 1 92 ? 18.844 6.441 -4.871 1 84.44 92 GLN A N 1
ATOM 749 C CA . GLN A 1 92 ? 18.875 7.832 -4.43 1 84.44 92 GLN A CA 1
ATOM 750 C C . GLN A 1 92 ? 18.109 8.016 -3.119 1 84.44 92 GLN A C 1
ATOM 752 O O . GLN A 1 92 ? 18.562 8.742 -2.232 1 84.44 92 GLN A O 1
ATOM 757 N N . LEU A 1 93 ? 17.031 7.359 -3.039 1 88.5 93 LEU A N 1
ATOM 758 C CA . LEU A 1 93 ? 16.219 7.383 -1.832 1 88.5 93 LEU A CA 1
ATOM 759 C C . LEU A 1 93 ? 17.016 6.895 -0.625 1 88.5 93 LEU A C 1
ATOM 761 O O . LEU A 1 93 ? 17.062 7.57 0.404 1 88.5 93 LEU A O 1
ATOM 765 N N . ALA A 1 94 ? 17.625 5.773 -0.795 1 94.19 94 ALA A N 1
ATOM 766 C CA . ALA A 1 94 ? 18.375 5.18 0.305 1 94.19 94 ALA A CA 1
ATOM 767 C C . ALA A 1 94 ? 19.625 6.008 0.633 1 94.19 94 ALA A C 1
ATOM 769 O O . ALA A 1 94 ? 19.984 6.16 1.803 1 94.19 94 ALA A O 1
ATOM 770 N N . SER A 1 95 ? 20.219 6.539 -0.372 1 91.81 95 SER A N 1
ATOM 771 C CA . SER A 1 95 ? 21.406 7.352 -0.181 1 91.81 95 SER A CA 1
ATOM 772 C C . SER A 1 95 ? 21.094 8.617 0.609 1 91.81 95 SER A C 1
ATOM 774 O O . SER A 1 95 ? 21.922 9.078 1.398 1 91.81 95 SER A O 1
ATOM 776 N N . GLU A 1 96 ? 19.969 9.047 0.424 1 90.56 96 GLU A N 1
ATOM 777 C CA . GLU A 1 96 ? 19.594 10.312 1.054 1 90.56 96 GLU A CA 1
ATOM 778 C C . GLU A 1 96 ? 19.078 10.094 2.471 1 90.56 96 GLU A C 1
ATOM 780 O O . GLU A 1 96 ? 19.359 10.891 3.371 1 90.56 96 GLU A O 1
ATOM 785 N N . TYR A 1 97 ? 18.422 9.016 2.73 1 95.56 97 TYR A N 1
ATOM 786 C CA . TYR A 1 97 ? 17.609 8.984 3.949 1 95.56 97 TYR A CA 1
ATOM 787 C C . TYR A 1 97 ? 18 7.793 4.82 1 95.56 97 TYR A C 1
ATOM 789 O O . TYR A 1 97 ? 17.547 7.68 5.961 1 95.56 97 TYR A O 1
ATOM 797 N N . LEU A 1 98 ? 18.875 6.836 4.273 1 97.69 98 LEU A N 1
ATOM 798 C CA . LEU A 1 98 ? 19.031 5.602 5.035 1 97.69 98 LEU A CA 1
ATOM 799 C C . LEU A 1 98 ? 20.5 5.34 5.344 1 97.69 98 LEU A C 1
ATOM 801 O O . LEU A 1 98 ? 20.859 4.254 5.816 1 97.69 98 LEU A O 1
ATOM 805 N N . ILE A 1 99 ? 21.328 6.262 5.035 1 97 99 ILE A N 1
ATOM 806 C CA . ILE A 1 99 ? 22.719 6.188 5.453 1 97 99 ILE A CA 1
ATOM 807 C C . ILE A 1 99 ? 22.906 6.934 6.777 1 97 99 ILE A C 1
ATOM 809 O O . ILE A 1 99 ? 22.578 8.117 6.883 1 97 99 ILE A O 1
ATOM 813 N N . LYS A 1 100 ? 23.422 6.309 7.723 1 95.38 100 LYS A N 1
ATOM 814 C CA . LYS A 1 100 ? 23.609 6.891 9.047 1 95.38 100 LYS A CA 1
ATOM 815 C C . LYS A 1 100 ? 24.5 8.133 8.977 1 95.38 100 LYS A C 1
ATOM 817 O O . LYS A 1 100 ? 25.391 8.227 8.133 1 95.38 100 LYS A O 1
ATOM 822 N N . ASP A 1 101 ? 24.172 9.125 9.836 1 88.62 101 ASP A N 1
ATOM 823 C CA . ASP A 1 101 ? 24.922 10.359 10.055 1 88.62 101 ASP A CA 1
ATOM 824 C C . ASP A 1 101 ? 24.641 11.383 8.961 1 88.62 101 ASP A C 1
ATOM 826 O O . ASP A 1 101 ? 25.109 12.516 9.023 1 88.62 101 ASP A O 1
ATOM 830 N N . LYS A 1 102 ? 23.875 10.961 7.957 1 91.38 102 LYS A N 1
ATOM 831 C CA . LYS A 1 102 ? 23.391 11.977 7.027 1 91.38 102 LYS A CA 1
ATOM 832 C C . LYS A 1 102 ? 22.312 12.844 7.676 1 91.38 102 LYS A C 1
ATOM 834 O O . LYS A 1 102 ? 21.609 12.398 8.586 1 91.38 102 LYS A O 1
ATOM 839 N N . GLU A 1 103 ? 22.188 13.977 7.207 1 88.44 103 GLU A N 1
ATOM 840 C CA . GLU A 1 103 ? 21.328 14.984 7.809 1 88.44 103 GLU A CA 1
ATOM 841 C C . GLU A 1 103 ? 19.859 14.531 7.82 1 88.44 103 GLU A C 1
ATOM 843 O O . GLU A 1 103 ? 19.141 14.766 8.797 1 88.44 103 GLU A O 1
ATOM 848 N N . MET A 1 104 ? 19.469 13.844 6.801 1 92.12 104 MET A N 1
ATOM 849 C CA . MET A 1 104 ? 18.047 13.516 6.656 1 92.12 104 MET A CA 1
ATOM 850 C C . MET A 1 104 ? 17.797 12.047 6.957 1 92.12 104 MET A C 1
ATOM 852 O O . MET A 1 104 ? 16.781 11.492 6.551 1 92.12 104 MET A O 1
ATOM 856 N N . TYR A 1 105 ? 18.734 11.461 7.676 1 96.06 105 TYR A N 1
ATOM 857 C CA . TYR A 1 105 ? 18.641 10.055 8.039 1 96.06 105 TYR A CA 1
ATOM 858 C C . TYR A 1 105 ? 17.297 9.758 8.711 1 96.06 105 TYR A C 1
ATOM 860 O O . TYR A 1 105 ? 16.891 10.484 9.617 1 96.06 105 TYR A O 1
ATOM 868 N N . GLN A 1 106 ? 16.672 8.617 8.289 1 97.19 106 GLN A N 1
ATOM 869 C CA . GLN A 1 106 ? 15.344 8.281 8.805 1 97.19 106 GLN A CA 1
ATOM 870 C C . GLN A 1 106 ? 15.375 6.973 9.586 1 97.19 106 GLN A C 1
ATOM 872 O O . GLN A 1 106 ? 14.344 6.516 10.086 1 97.19 106 GLN A O 1
ATOM 877 N N . GLY A 1 107 ? 16.516 6.371 9.75 1 97.88 107 GLY A N 1
ATOM 878 C CA . GLY A 1 107 ? 16.609 5.047 10.352 1 97.88 107 GLY A CA 1
ATOM 879 C C . GLY A 1 107 ? 16.047 4.988 11.758 1 97.88 107 GLY A C 1
ATOM 880 O O . GLY A 1 107 ? 15.391 4.02 12.133 1 97.88 107 GLY A O 1
ATOM 881 N N . ASP A 1 108 ? 16.25 6.016 12.539 1 96.88 108 ASP A N 1
ATOM 882 C CA . ASP A 1 108 ? 15.773 6.02 13.914 1 96.88 108 ASP A CA 1
ATOM 883 C C . ASP A 1 108 ? 14.242 6.031 13.969 1 96.88 108 ASP A C 1
ATOM 885 O O . ASP A 1 108 ? 13.641 5.371 14.812 1 96.88 108 ASP A O 1
ATOM 889 N N . SER A 1 109 ? 13.648 6.805 13.094 1 97.19 109 SER A N 1
ATOM 890 C CA . SER A 1 109 ? 12.188 6.848 13.039 1 97.19 109 SER A CA 1
ATOM 891 C C . SER A 1 109 ? 11.617 5.504 12.602 1 97.19 109 SER A C 1
ATOM 893 O O . SER A 1 109 ? 10.586 5.066 13.117 1 97.19 109 SER A O 1
ATOM 895 N N . ILE A 1 110 ? 12.242 4.891 11.648 1 98 110 ILE A N 1
ATOM 896 C CA . ILE A 1 110 ? 11.805 3.598 11.141 1 98 110 ILE A CA 1
ATOM 897 C C . ILE A 1 110 ? 11.867 2.555 12.25 1 98 110 ILE A C 1
ATOM 899 O O . ILE A 1 110 ? 10.914 1.805 12.461 1 98 110 ILE A O 1
ATOM 903 N N . LEU A 1 111 ? 12.922 2.537 13.016 1 97.44 111 LEU A N 1
ATOM 904 C CA . LEU A 1 111 ? 13.086 1.551 14.078 1 97.44 111 LEU A CA 1
ATOM 905 C C . LEU A 1 111 ? 12.164 1.858 15.258 1 97.44 111 LEU A C 1
ATOM 907 O O . LEU A 1 111 ? 11.742 0.949 15.969 1 97.44 111 LEU A O 1
ATOM 911 N N . TRP A 1 112 ? 11.852 3.131 15.438 1 96.88 112 TRP A N 1
ATOM 912 C CA . TRP A 1 112 ? 10.859 3.475 16.453 1 96.88 112 TRP A CA 1
ATOM 913 C C . TRP A 1 112 ? 9.5 2.885 16.109 1 96.88 112 TRP A C 1
ATOM 915 O O . TRP A 1 112 ? 8.773 2.426 17 1 96.88 112 TRP A O 1
ATOM 925 N N . ARG A 1 113 ? 9.164 2.936 14.828 1 97.25 113 ARG A N 1
ATOM 926 C CA . ARG A 1 113 ? 7.91 2.326 14.406 1 97.25 113 ARG A CA 1
ATOM 927 C C . ARG A 1 113 ? 7.895 0.832 14.711 1 97.25 113 ARG A C 1
ATOM 929 O O . ARG A 1 113 ? 6.852 0.276 15.062 1 97.25 113 ARG A O 1
ATOM 936 N N . LYS A 1 114 ? 9 0.198 14.57 1 96.69 114 LYS A N 1
ATOM 937 C CA . LYS A 1 114 ? 9.109 -1.214 14.93 1 96.69 114 LYS A CA 1
ATOM 938 C C . LYS A 1 114 ? 8.805 -1.431 16.406 1 96.69 114 LYS A C 1
ATOM 940 O O . LYS A 1 114 ? 8.109 -2.379 16.766 1 96.69 114 LYS A O 1
ATOM 945 N N . GLU A 1 115 ? 9.305 -0.57 17.203 1 94.25 115 GLU A N 1
ATOM 946 C CA . GLU A 1 115 ? 9.133 -0.684 18.656 1 94.25 115 GLU A CA 1
ATOM 947 C C . GLU A 1 115 ? 7.66 -0.565 19.047 1 94.25 115 GLU A C 1
ATOM 949 O O . GLU A 1 115 ? 7.223 -1.173 20.016 1 94.25 115 GLU A O 1
ATOM 954 N N . LEU A 1 116 ? 6.93 0.178 18.297 1 94.19 116 LEU A N 1
ATOM 955 C CA . LEU A 1 116 ? 5.535 0.446 18.625 1 94.19 116 LEU A CA 1
ATOM 956 C C . LEU A 1 116 ? 4.652 -0.746 18.266 1 94.19 116 LEU A C 1
ATOM 958 O O . LEU A 1 116 ? 3.477 -0.788 18.641 1 94.19 116 LEU A O 1
ATOM 962 N N . TYR A 1 117 ? 5.195 -1.742 17.594 1 94.06 117 TYR A N 1
ATOM 963 C CA . TYR A 1 117 ? 4.402 -2.877 17.125 1 94.06 117 TYR A CA 1
ATOM 964 C C . TYR A 1 117 ? 3.707 -3.57 18.281 1 94.06 117 TYR A C 1
ATOM 966 O O . TYR A 1 117 ? 2.553 -3.986 18.172 1 94.06 117 TYR A O 1
ATOM 974 N N . SER A 1 118 ? 4.387 -3.725 19.359 1 91.38 118 SER A N 1
ATOM 975 C CA . SER A 1 118 ? 3.834 -4.438 20.5 1 91.38 118 SER A CA 1
ATOM 976 C C . SER A 1 118 ? 2.551 -3.777 21 1 91.38 118 SER A C 1
ATOM 978 O O . SER A 1 118 ? 1.603 -4.465 21.391 1 91.38 118 SER A O 1
ATOM 980 N N . ASN A 1 119 ? 2.479 -2.455 20.969 1 92.62 119 ASN A N 1
ATOM 981 C CA . ASN A 1 119 ? 1.291 -1.732 21.422 1 92.62 119 ASN A CA 1
ATOM 982 C C . ASN A 1 119 ? 0.115 -1.957 20.469 1 92.62 119 ASN A C 1
ATOM 984 O O . ASN A 1 119 ? -1.038 -1.99 20.906 1 92.62 119 ASN A O 1
ATOM 988 N N . TRP A 1 120 ? 0.418 -2.105 19.25 1 94.56 120 TRP A N 1
ATOM 989 C CA . TRP A 1 120 ? -0.623 -2.33 18.25 1 94.56 120 TRP A CA 1
ATOM 990 C C . TRP A 1 120 ? -1.278 -3.693 18.453 1 94.56 120 TRP A C 1
ATOM 992 O O . TRP A 1 120 ? -2.438 -3.891 18.078 1 94.56 120 TRP A O 1
ATOM 1002 N N . GLN A 1 121 ? -0.586 -4.648 19.047 1 91.38 121 GLN A N 1
ATOM 1003 C CA . GLN A 1 121 ? -1.152 -5.965 19.344 1 91.38 121 GLN A CA 1
ATOM 1004 C C . GLN A 1 121 ? -2.279 -5.867 20.359 1 91.38 121 GLN A C 1
ATOM 1006 O O . GLN A 1 121 ? -3.115 -6.77 20.469 1 91.38 121 GLN A O 1
ATOM 1011 N N . ASP A 1 122 ? -2.301 -4.727 21.031 1 92.38 122 ASP A N 1
ATOM 1012 C CA . ASP A 1 122 ? -3.305 -4.539 22.078 1 92.38 122 ASP A CA 1
ATOM 1013 C C . ASP A 1 122 ? -4.52 -3.789 21.531 1 92.38 122 ASP A C 1
ATOM 1015 O O . ASP A 1 122 ? -5.359 -3.322 22.312 1 92.38 122 ASP A O 1
ATOM 1019 N N . LEU A 1 123 ? -4.637 -3.658 20.266 1 95.38 123 LEU A N 1
ATOM 1020 C CA . LEU A 1 123 ? -5.695 -2.85 19.672 1 95.38 123 LEU A CA 1
ATOM 1021 C C . LEU A 1 123 ? -7.066 -3.348 20.109 1 95.38 123 LEU A C 1
ATOM 1023 O O . LEU A 1 123 ? -7.922 -2.557 20.516 1 95.38 123 LEU A O 1
ATOM 1027 N N . LYS A 1 124 ? -7.289 -4.637 20.078 1 94.81 124 LYS A N 1
ATOM 1028 C CA . LYS A 1 124 ? -8.578 -5.199 20.484 1 94.81 124 LYS A CA 1
ATOM 1029 C C . LYS A 1 124 ? -8.906 -4.852 21.922 1 94.81 124 LYS A C 1
ATOM 1031 O O . LYS A 1 124 ? -10.016 -4.395 22.219 1 94.81 124 LYS A O 1
ATOM 1036 N N . ASP A 1 125 ? -7.934 -5.047 22.781 1 93.81 125 ASP A N 1
ATOM 1037 C CA . ASP A 1 125 ? -8.133 -4.738 24.188 1 93.81 125 ASP A CA 1
ATOM 1038 C C . ASP A 1 125 ? -8.383 -3.246 24.391 1 93.81 125 ASP A C 1
ATOM 1040 O O . ASP A 1 125 ? -9.195 -2.857 25.234 1 93.81 125 ASP A O 1
ATOM 1044 N N . THR A 1 126 ? -7.668 -2.445 23.688 1 94.06 126 THR A N 1
ATOM 1045 C CA . THR A 1 126 ? -7.836 -0.999 23.781 1 94.06 126 THR A CA 1
ATOM 1046 C C . THR A 1 126 ? -9.234 -0.586 23.344 1 94.06 126 THR A C 1
ATOM 1048 O O . THR A 1 126 ? -9.82 0.344 23.906 1 94.06 126 THR A O 1
ATOM 1051 N N . LEU A 1 127 ? -9.797 -1.266 22.344 1 95.06 127 LEU A N 1
ATOM 1052 C CA . LEU A 1 127 ? -11.148 -0.984 21.891 1 95.06 127 LEU A CA 1
ATOM 1053 C C . LEU A 1 127 ? -12.164 -1.293 22.984 1 95.06 127 LEU A C 1
ATOM 1055 O O . LEU A 1 127 ? -13.125 -0.54 23.172 1 95.06 127 LEU A O 1
ATOM 1059 N N . ILE A 1 128 ? -11.922 -2.357 23.625 1 93.38 128 ILE A N 1
ATOM 1060 C CA . ILE A 1 128 ? -12.852 -2.834 24.641 1 93.38 128 ILE A CA 1
ATOM 1061 C C . ILE A 1 128 ? -12.805 -1.912 25.859 1 93.38 128 ILE A C 1
ATOM 1063 O O . ILE A 1 128 ? -13.844 -1.479 26.359 1 93.38 128 ILE A O 1
ATOM 1067 N N . HIS A 1 129 ? -11.633 -1.433 26.25 1 91.06 129 HIS A N 1
ATOM 1068 C CA . HIS A 1 129 ? -11.484 -0.708 27.516 1 91.06 129 HIS A CA 1
ATOM 1069 C C . HIS A 1 129 ? -11.422 0.798 27.281 1 91.06 129 HIS A C 1
ATOM 1071 O O . HIS A 1 129 ? -11.602 1.585 28.203 1 91.06 129 HIS A O 1
ATOM 1077 N N . GLY A 1 130 ? -11.156 1.155 26.094 1 88.56 130 GLY A N 1
ATOM 1078 C CA . GLY A 1 130 ? -11.117 2.564 25.734 1 88.56 130 GLY A CA 1
ATOM 1079 C C . GLY A 1 130 ? -9.82 3.248 26.109 1 88.56 130 GLY A C 1
ATOM 1080 O O . GLY A 1 130 ? -9.695 4.469 25.984 1 88.56 130 GLY A O 1
ATOM 1081 N N . LYS A 1 131 ? -8.953 2.469 26.688 1 84.06 131 LYS A N 1
ATOM 1082 C CA . LYS A 1 131 ? -7.668 3.021 27.094 1 84.06 131 LYS A CA 1
ATOM 1083 C C . LYS A 1 131 ? -6.555 1.984 26.969 1 84.06 131 LYS A C 1
ATOM 1085 O O . LYS A 1 131 ? -6.828 0.787 26.844 1 84.06 131 LYS A O 1
ATOM 1090 N N . ARG A 1 132 ? -5.359 2.533 27 1 83.12 132 ARG A N 1
ATOM 1091 C CA . ARG A 1 132 ? -4.191 1.656 26.953 1 83.12 132 ARG A CA 1
ATOM 1092 C C . ARG A 1 132 ? -4.074 0.833 28.219 1 83.12 132 ARG A C 1
ATOM 1094 O O . ARG A 1 132 ? -4.254 1.358 29.328 1 83.12 132 ARG A O 1
ATOM 1101 N N . LEU A 1 133 ? -3.926 -0.449 28.094 1 73.81 133 LEU A N 1
ATOM 1102 C CA . LEU A 1 133 ? -3.889 -1.303 29.281 1 73.81 133 LEU A CA 1
ATOM 1103 C C . LEU A 1 133 ? -2.449 -1.631 29.656 1 73.81 133 LEU A C 1
ATOM 1105 O O . LEU A 1 133 ? -2.131 -1.728 30.844 1 73.81 133 LEU A O 1
ATOM 1109 N N . ASN A 1 134 ? -1.638 -1.954 28.656 1 67.25 134 ASN A N 1
ATOM 1110 C CA . ASN A 1 134 ? -0.31 -2.459 28.984 1 67.25 134 ASN A CA 1
ATOM 1111 C C . ASN A 1 134 ? 0.712 -1.329 29.078 1 67.25 134 ASN A C 1
ATOM 1113 O O . ASN A 1 134 ? 1.441 -1.066 28.109 1 67.25 134 ASN A O 1
ATOM 1117 N N . TYR A 1 135 ? 0.388 -0.39 30.031 1 65 135 TYR A N 1
ATOM 1118 C CA . TYR A 1 135 ? 1.362 0.659 30.312 1 65 135 TYR A CA 1
ATOM 1119 C C . TYR A 1 135 ? 2.189 0.322 31.547 1 65 135 TYR A C 1
ATOM 1121 O O . TYR A 1 135 ? 1.664 -0.22 32.531 1 65 135 TYR A O 1
ATOM 1129 N N . ILE A 1 136 ? 3.463 0.283 31.312 1 60.84 136 ILE A N 1
ATOM 1130 C CA . ILE A 1 136 ? 4.336 0.001 32.438 1 60.84 136 ILE A CA 1
ATOM 1131 C C . ILE A 1 136 ? 4.516 1.264 33.281 1 60.84 136 ILE A C 1
ATOM 1133 O O . ILE A 1 136 ? 5.246 2.178 32.906 1 60.84 136 ILE A O 1
ATOM 1137 N N . PRO A 1 137 ? 3.777 1.5 34.375 1 60.25 137 PRO A N 1
ATOM 1138 C CA . PRO A 1 137 ? 3.836 2.73 35.156 1 60.25 137 PRO A CA 1
ATOM 1139 C C . PRO A 1 137 ? 5.215 2.975 35.781 1 60.25 137 PRO A C 1
ATOM 1141 O O . PRO A 1 137 ? 5.637 4.125 35.906 1 60.25 137 PRO A O 1
ATOM 1144 N N . ASP A 1 138 ? 5.902 1.913 36.156 1 64.94 138 ASP A N 1
ATOM 1145 C CA . ASP A 1 138 ? 7.051 2.145 37.031 1 64.94 138 ASP A CA 1
ATOM 1146 C C . ASP A 1 138 ? 8.344 1.688 36.344 1 64.94 138 ASP A C 1
ATOM 1148 O O . ASP A 1 138 ? 9.047 0.82 36.875 1 64.94 138 ASP A O 1
ATOM 1152 N N . GLU A 1 139 ? 8.539 2.359 35.344 1 71.94 139 GLU A N 1
ATOM 1153 C CA . GLU A 1 139 ? 9.82 2.061 34.719 1 71.94 139 GLU A CA 1
ATOM 1154 C C . GLU A 1 139 ? 10.953 2.832 35.406 1 71.94 139 GLU A C 1
ATOM 1156 O O . GLU A 1 139 ? 10.766 3.971 35.844 1 71.94 139 GLU A O 1
ATOM 1161 N N . LYS A 1 140 ? 12.094 2.129 35.562 1 79.25 140 LYS A N 1
ATOM 1162 C CA . LYS A 1 140 ? 13.289 2.766 36.125 1 79.25 140 LYS A CA 1
ATOM 1163 C C . LYS A 1 140 ? 13.617 4.051 35.375 1 79.25 140 LYS A C 1
ATOM 1165 O O . LYS A 1 140 ? 13.484 4.113 34.156 1 79.25 140 LYS A O 1
ATOM 1170 N N . GLU A 1 141 ? 13.953 5.074 36.031 1 80.56 141 GLU A N 1
ATOM 1171 C CA . GLU A 1 141 ? 14.242 6.402 35.5 1 80.56 141 GLU A CA 1
ATOM 1172 C C . GLU A 1 141 ? 15.227 6.328 34.344 1 80.56 141 GLU A C 1
ATOM 1174 O O . GLU A 1 141 ? 15.078 7.035 33.344 1 80.56 141 GLU A O 1
ATOM 1179 N N . GLU A 1 142 ? 16.172 5.535 34.531 1 83.31 142 GLU A N 1
ATOM 1180 C CA . GLU A 1 142 ? 17.203 5.398 33.5 1 83.31 142 GLU A CA 1
ATOM 1181 C C . GLU A 1 142 ? 16.625 4.832 32.188 1 83.31 142 GLU A C 1
ATOM 1183 O O . GLU A 1 142 ? 17 5.258 31.109 1 83.31 142 GLU A O 1
ATOM 1188 N N . ILE A 1 143 ? 15.766 3.887 32.40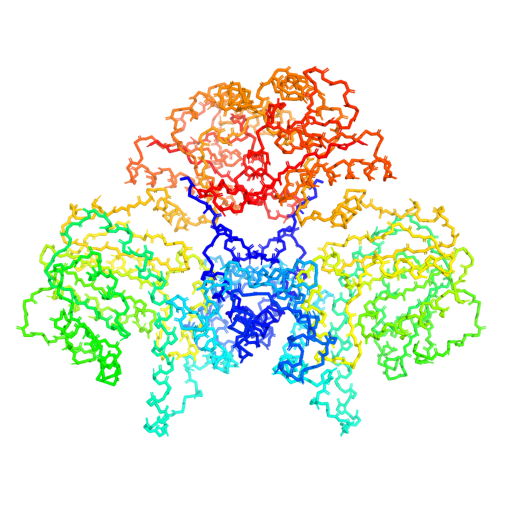6 1 84.44 143 ILE A N 1
ATOM 1189 C CA . ILE A 1 143 ? 15.117 3.271 31.25 1 84.44 143 ILE A CA 1
ATOM 1190 C C . ILE A 1 143 ? 14.195 4.285 30.562 1 84.44 143 ILE A C 1
ATOM 1192 O O . ILE A 1 143 ? 14.164 4.375 29.328 1 84.44 143 ILE A O 1
ATOM 1196 N N . LEU A 1 144 ? 13.594 4.996 31.375 1 83.69 144 LEU A N 1
ATOM 1197 C CA . LEU A 1 144 ? 12.695 6.023 30.859 1 83.69 144 LEU A CA 1
ATOM 1198 C C . LEU A 1 144 ? 13.477 7.09 30.094 1 83.69 144 LEU A C 1
ATOM 1200 O O . LEU A 1 144 ? 13.023 7.562 29.047 1 83.69 144 LEU A O 1
ATOM 1204 N N . LYS A 1 145 ? 14.562 7.457 30.625 1 86.25 145 LYS A N 1
ATOM 1205 C CA . LYS A 1 145 ? 15.406 8.461 29.984 1 86.25 145 LYS A CA 1
ATOM 1206 C C . LYS A 1 145 ? 15.914 7.961 28.641 1 86.25 145 LYS A C 1
ATOM 1208 O O . LYS A 1 145 ? 15.945 8.719 27.656 1 86.25 145 LYS A O 1
ATOM 1213 N N . GLN A 1 146 ? 16.266 6.723 28.641 1 87.94 146 GLN A N 1
ATOM 1214 C CA . GLN A 1 146 ? 16.766 6.145 27.391 1 87.94 146 GLN A CA 1
ATOM 1215 C C . GLN A 1 146 ? 15.648 6.062 26.344 1 87.94 146 GLN A C 1
ATOM 1217 O O . GLN A 1 146 ? 15.883 6.305 25.156 1 87.94 146 GLN A O 1
ATOM 1222 N N . LYS A 1 147 ? 14.539 5.723 26.812 1 88.69 147 LYS A N 1
ATOM 1223 C CA . LYS A 1 147 ? 13.391 5.656 25.922 1 88.69 147 LYS A CA 1
ATOM 1224 C C . LYS A 1 147 ? 13.039 7.031 25.359 1 88.69 147 LYS A C 1
ATOM 1226 O O . LYS A 1 147 ? 12.719 7.168 24.172 1 88.69 147 LYS A O 1
ATOM 1231 N N . THR A 1 148 ? 13.156 7.961 26.234 1 89.75 148 THR A N 1
ATOM 1232 C CA . THR A 1 148 ? 12.859 9.328 25.812 1 89.75 148 THR A CA 1
ATOM 1233 C C . THR A 1 148 ? 13.883 9.82 24.797 1 89.75 148 THR A C 1
ATOM 1235 O O . THR A 1 148 ? 13.523 10.477 23.812 1 89.75 148 THR A O 1
ATOM 1238 N N . LYS A 1 149 ? 15.07 9.484 25.031 1 91 149 LYS A N 1
ATOM 1239 C CA . LYS A 1 149 ? 16.125 9.867 24.109 1 91 149 LYS A CA 1
ATOM 1240 C C . LYS A 1 149 ? 15.898 9.234 22.734 1 91 149 LYS A C 1
ATOM 1242 O O . LYS A 1 149 ? 16.062 9.906 21.703 1 91 149 LYS A O 1
ATOM 1247 N N . LYS A 1 150 ? 15.539 7.977 22.797 1 91.69 150 LYS A N 1
ATOM 1248 C CA . LYS A 1 150 ? 15.266 7.266 21.547 1 91.69 150 LYS A CA 1
ATOM 1249 C C . LYS A 1 150 ? 14.078 7.891 20.812 1 91.69 150 LYS A C 1
ATOM 1251 O O . LYS A 1 150 ? 14.109 8.031 19.594 1 91.69 150 LYS A O 1
ATOM 1256 N N . TYR A 1 151 ? 13.141 8.258 21.562 1 93.5 151 TYR A N 1
ATOM 1257 C CA . TYR A 1 151 ? 11.945 8.883 21 1 93.5 151 TYR A CA 1
ATOM 1258 C C . TYR A 1 151 ? 12.281 10.227 20.375 1 93.5 151 TYR A C 1
ATOM 1260 O O . TYR A 1 151 ? 11.883 10.5 19.234 1 93.5 151 TYR A O 1
ATOM 1268 N N . ILE A 1 152 ? 12.977 11.016 21.047 1 92.81 152 ILE A N 1
ATOM 1269 C CA . ILE A 1 152 ? 13.312 12.352 20.578 1 92.81 152 ILE A CA 1
ATOM 1270 C C . ILE A 1 152 ? 14.148 12.25 19.297 1 92.81 152 ILE A C 1
ATOM 1272 O O . ILE A 1 152 ? 13.938 13.008 18.344 1 92.81 152 ILE A O 1
ATOM 1276 N N . LYS A 1 153 ? 15.039 11.312 19.312 1 92.44 153 LYS A N 1
ATOM 1277 C CA . LYS A 1 153 ? 15.883 11.109 18.125 1 92.44 153 LYS A CA 1
ATOM 1278 C C . LYS A 1 153 ? 15.055 10.664 16.938 1 92.44 153 LYS A C 1
ATOM 1280 O O . LYS A 1 153 ? 15.281 11.125 15.812 1 92.44 153 LYS A O 1
ATOM 1285 N N . ALA A 1 154 ? 14.172 9.773 17.172 1 95.25 154 ALA A N 1
ATOM 1286 C CA . ALA A 1 154 ? 13.289 9.281 16.125 1 95.25 154 ALA A CA 1
ATOM 1287 C C . ALA A 1 154 ? 12.422 10.414 15.57 1 95.25 154 ALA A C 1
ATOM 1289 O O . ALA A 1 154 ? 12.281 10.555 14.352 1 95.25 154 ALA A O 1
ATOM 1290 N N . MET A 1 155 ? 11.836 11.203 16.484 1 94 155 MET A N 1
ATOM 1291 C CA . MET A 1 155 ? 10.953 12.297 16.078 1 94 155 MET A CA 1
ATOM 1292 C C . MET A 1 155 ? 11.742 13.391 15.367 1 94 155 MET A C 1
ATOM 1294 O O . MET A 1 155 ? 11.219 14.062 14.477 1 94 155 MET A O 1
ATOM 1298 N N . ASP A 1 156 ? 12.984 13.531 15.766 1 93.31 156 ASP A N 1
ATOM 1299 C CA . ASP A 1 156 ? 13.852 14.516 15.117 1 93.31 156 ASP A CA 1
ATOM 1300 C C . ASP A 1 156 ? 13.977 14.227 13.625 1 93.31 156 ASP A C 1
ATOM 1302 O O . ASP A 1 156 ? 13.977 15.156 12.805 1 93.31 156 ASP A O 1
ATOM 1306 N N . CYS A 1 157 ? 14.102 12.977 13.25 1 93.25 157 CYS A N 1
ATOM 1307 C CA . CYS A 1 157 ? 14.188 12.57 11.852 1 93.25 157 CYS A CA 1
ATOM 1308 C C . CYS A 1 157 ? 12.969 13.062 11.07 1 93.25 157 CYS A C 1
ATOM 1310 O O . CYS A 1 157 ? 13.109 13.68 10.016 1 93.25 157 CYS A O 1
ATOM 1312 N N . ILE A 1 158 ? 11.875 12.875 11.641 1 93.5 158 ILE A N 1
ATOM 1313 C CA . ILE A 1 158 ? 10.617 13.227 11 1 93.5 158 ILE A CA 1
ATOM 1314 C C . ILE A 1 158 ? 10.477 14.75 10.938 1 93.5 158 ILE A C 1
ATOM 1316 O O . ILE A 1 158 ? 10.133 15.305 9.898 1 93.5 158 ILE A O 1
ATOM 1320 N N . ALA A 1 159 ? 10.773 15.367 12.016 1 94.5 159 ALA A N 1
ATOM 1321 C CA . ALA A 1 159 ? 10.586 16.812 12.156 1 94.5 159 ALA A CA 1
ATOM 1322 C C . ALA A 1 159 ? 11.461 17.578 11.164 1 94.5 159 ALA A C 1
ATOM 1324 O O . ALA A 1 159 ? 11.023 18.578 10.594 1 94.5 159 ALA A O 1
ATOM 1325 N N . LYS A 1 160 ? 12.656 17.125 10.992 1 92.75 160 LYS A N 1
ATOM 1326 C CA . LYS A 1 160 ? 13.578 17.797 10.078 1 92.75 160 LYS A CA 1
ATOM 1327 C C . LYS A 1 160 ? 13.023 17.828 8.656 1 92.75 160 LYS A C 1
ATOM 1329 O O . LYS A 1 160 ? 13.07 18.859 7.984 1 92.75 160 LYS A O 1
ATOM 1334 N N . SER A 1 161 ? 12.555 16.703 8.312 1 90.75 161 SER A N 1
ATOM 1335 C CA . SER A 1 161 ? 11.984 16.609 6.965 1 90.75 161 SER A CA 1
ATOM 1336 C C . SER A 1 161 ? 10.75 17.484 6.828 1 90.75 161 SER A C 1
ATOM 1338 O O . SER A 1 161 ? 10.594 18.203 5.836 1 90.75 161 SER A O 1
ATOM 1340 N N . LYS A 1 162 ? 9.898 17.5 7.773 1 94.19 162 LYS A N 1
ATOM 1341 C CA . LYS A 1 162 ? 8.672 18.281 7.75 1 94.19 162 LYS A CA 1
ATOM 1342 C C . LYS A 1 162 ? 8.977 19.781 7.824 1 94.19 162 LYS A C 1
ATOM 1344 O O . LYS A 1 162 ? 8.328 20.578 7.145 1 94.19 162 LYS A O 1
ATOM 1349 N N . ALA A 1 163 ? 9.922 20.109 8.672 1 94.25 163 ALA A N 1
ATOM 1350 C CA . ALA A 1 163 ? 10.289 21.516 8.852 1 94.25 163 ALA A CA 1
ATOM 1351 C C . ALA A 1 163 ? 10.781 22.125 7.547 1 94.25 163 ALA A C 1
ATOM 1353 O O . ALA A 1 163 ? 10.438 23.266 7.219 1 94.25 163 ALA A O 1
ATOM 1354 N N . LYS A 1 164 ? 11.555 21.344 6.879 1 87.12 164 LYS A N 1
ATOM 1355 C CA . LYS A 1 164 ? 12.07 21.812 5.594 1 87.12 164 LYS A CA 1
ATOM 1356 C C . LYS A 1 164 ? 10.938 22.078 4.609 1 87.12 164 LYS A C 1
ATOM 1358 O O . LYS A 1 164 ? 10.992 23.047 3.844 1 87.12 164 LYS A O 1
ATOM 1363 N N . GLU A 1 165 ? 9.969 21.266 4.633 1 86.62 165 GLU A N 1
ATOM 1364 C CA . GLU A 1 165 ? 8.805 21.438 3.766 1 86.62 165 GLU A CA 1
ATOM 1365 C C . GLU A 1 165 ? 7.969 22.641 4.199 1 86.62 165 GLU A C 1
ATOM 1367 O O . GLU A 1 165 ? 7.508 23.422 3.361 1 86.62 165 GLU A O 1
ATOM 1372 N N . ILE A 1 166 ? 7.789 22.844 5.41 1 93.19 166 ILE A N 1
ATOM 1373 C CA . ILE A 1 166 ? 6.883 23.828 5.988 1 93.19 166 ILE A CA 1
ATOM 1374 C C . ILE A 1 166 ? 7.457 25.234 5.797 1 93.19 166 ILE A C 1
ATOM 1376 O O . ILE A 1 166 ? 6.734 26.156 5.43 1 93.19 166 ILE A O 1
ATOM 1380 N N . VAL A 1 167 ? 8.727 25.406 6.027 1 89.94 167 VAL A N 1
ATOM 1381 C CA . VAL A 1 167 ? 9.359 26.734 5.992 1 89.94 167 VAL A CA 1
ATOM 1382 C C . VAL A 1 167 ? 9.227 27.328 4.594 1 89.94 167 VAL A C 1
ATOM 1384 O O . VAL A 1 167 ? 9.133 28.547 4.438 1 89.94 167 VAL A O 1
ATOM 1387 N N . LYS A 1 168 ? 9.109 26.469 3.641 1 82.44 168 LYS A N 1
ATOM 1388 C CA . LYS A 1 168 ? 8.992 26.906 2.256 1 82.44 168 LYS A CA 1
ATOM 1389 C C . LYS A 1 168 ? 7.711 27.703 2.041 1 82.44 168 LYS A C 1
ATOM 1391 O O . LYS A 1 168 ? 7.648 28.578 1.17 1 82.44 168 LYS A O 1
ATOM 1396 N N . HIS A 1 169 ? 6.719 27.469 2.811 1 85.62 169 HIS A N 1
ATOM 1397 C CA . HIS A 1 169 ? 5.445 28.172 2.703 1 85.62 169 HIS A CA 1
ATOM 1398 C C . HIS A 1 169 ? 5.566 29.609 3.17 1 85.62 169 HIS A C 1
ATOM 1400 O O . HIS A 1 169 ? 4.695 30.438 2.891 1 85.62 169 HIS A O 1
ATOM 1406 N N . PHE A 1 170 ? 6.688 29.922 3.807 1 87.5 170 PHE A N 1
ATOM 1407 C CA . PHE A 1 170 ? 6.867 31.25 4.367 1 87.5 170 PHE A CA 1
ATOM 1408 C C . PHE A 1 170 ? 8 31.984 3.666 1 87.5 170 PHE A C 1
ATOM 1410 O O . PHE A 1 170 ? 8.43 33.062 4.113 1 87.5 170 PHE A O 1
ATOM 1417 N N . GLU A 1 171 ? 8.469 31.312 2.656 1 77 171 GLU A N 1
ATOM 1418 C CA . GLU A 1 171 ? 9.555 31.938 1.903 1 77 171 GLU A CA 1
ATOM 1419 C C . GLU A 1 171 ? 9.148 33.312 1.388 1 77 171 GLU A C 1
ATOM 1421 O O . GLU A 1 171 ? 8.031 33.5 0.912 1 77 171 GLU A O 1
ATOM 1426 N N . GLY A 1 172 ? 10.008 34.25 1.574 1 71.88 172 GLY A N 1
ATOM 1427 C CA . GLY A 1 172 ? 9.758 35.625 1.106 1 71.88 172 GLY A CA 1
ATOM 1428 C C . GLY A 1 172 ? 9.148 36.5 2.17 1 71.88 172 GLY A C 1
ATOM 1429 O O . GLY A 1 172 ? 9.164 37.75 2.039 1 71.88 172 GLY A O 1
ATOM 1430 N N . LEU A 1 173 ? 8.641 35.875 3.172 1 79.5 173 LEU A N 1
ATOM 1431 C CA . LEU A 1 173 ? 8.133 36.688 4.289 1 79.5 173 LEU A CA 1
ATOM 1432 C C . LEU A 1 173 ? 9.273 37.125 5.195 1 79.5 173 LEU A C 1
ATOM 1434 O O . LEU A 1 173 ? 10.359 36.531 5.18 1 79.5 173 LEU A O 1
ATOM 1438 N N . ASN A 1 174 ? 9.016 38.25 5.797 1 80.5 174 ASN A N 1
ATOM 1439 C CA . ASN A 1 174 ? 9.977 38.75 6.785 1 80.5 174 ASN A CA 1
ATOM 1440 C C . ASN A 1 174 ? 9.492 38.5 8.211 1 80.5 174 ASN A C 1
ATOM 1442 O O . ASN A 1 174 ? 9.031 39.406 8.891 1 80.5 174 ASN A O 1
ATOM 1446 N N . LEU A 1 175 ? 9.703 37.25 8.625 1 87.5 175 LEU A N 1
ATOM 1447 C CA . LEU A 1 175 ? 9.32 36.906 9.984 1 87.5 175 LEU A CA 1
ATOM 1448 C C . LEU A 1 175 ? 10.414 37.312 10.977 1 87.5 175 LEU A C 1
ATOM 1450 O O . LEU A 1 175 ? 11.594 37 10.75 1 87.5 175 LEU A O 1
ATOM 1454 N N . GLU A 1 176 ? 9.977 38.062 11.984 1 88.06 176 GLU A N 1
ATOM 1455 C CA . GLU A 1 176 ? 10.898 38.531 13.016 1 88.06 176 GLU A CA 1
ATOM 1456 C C . GLU A 1 176 ? 10.25 38.469 14.398 1 88.06 176 GLU A C 1
ATOM 1458 O O . GLU A 1 176 ? 9.07 38.156 14.523 1 88.06 176 GLU A O 1
ATOM 1463 N N . GLY A 1 177 ? 11.148 38.594 15.391 1 92.12 177 GLY A N 1
ATOM 1464 C CA . GLY A 1 177 ? 10.648 38.656 16.75 1 92.12 177 GLY A CA 1
ATOM 1465 C C . GLY A 1 177 ? 10.711 37.312 17.453 1 92.12 177 GLY A C 1
ATOM 1466 O O . GLY A 1 177 ? 11.594 36.5 17.172 1 92.12 177 GLY A O 1
ATOM 1467 N N . ASN A 1 178 ? 9.75 37.188 18.406 1 95.25 178 ASN A N 1
ATOM 1468 C CA . ASN A 1 178 ? 9.781 36 19.281 1 95.25 178 ASN A CA 1
ATOM 1469 C C . ASN A 1 178 ? 8.969 34.844 18.703 1 95.25 178 ASN A C 1
ATOM 1471 O O . ASN A 1 178 ? 7.828 35.031 18.281 1 95.25 178 ASN A O 1
ATOM 1475 N N . LEU A 1 179 ? 9.594 33.688 18.641 1 96.62 179 LEU A N 1
ATOM 1476 C CA . LEU A 1 179 ? 8.938 32.438 18.234 1 96.62 179 LEU A CA 1
ATOM 1477 C C . LEU A 1 179 ? 8.805 31.484 19.406 1 96.62 179 LEU A C 1
ATOM 1479 O O . LEU A 1 179 ? 9.781 31.219 20.109 1 96.62 179 LEU A O 1
ATOM 1483 N N . LEU A 1 180 ? 7.625 31.094 19.688 1 97.81 180 LEU A N 1
ATOM 1484 C CA . LEU A 1 180 ? 7.398 30.062 20.688 1 97.81 180 LEU A CA 1
ATOM 1485 C C . LEU A 1 180 ? 7.16 28.703 20.047 1 97.81 180 LEU A C 1
ATOM 1487 O O . LEU A 1 180 ? 6.215 28.531 19.266 1 97.81 180 LEU A O 1
ATOM 1491 N N . ASP A 1 181 ? 8.008 27.766 20.297 1 98 181 ASP A N 1
ATOM 1492 C CA . ASP A 1 181 ? 7.879 26.375 19.844 1 98 181 ASP A CA 1
ATOM 1493 C C . ASP A 1 181 ? 7.289 25.5 20.938 1 98 181 ASP A C 1
ATOM 1495 O O . ASP A 1 181 ? 8.016 25.016 21.812 1 98 181 ASP A O 1
ATOM 1499 N N . VAL A 1 182 ? 5.988 25.281 20.844 1 98.12 182 VAL A N 1
ATOM 1500 C CA . VAL A 1 182 ? 5.27 24.531 21.875 1 98.12 182 VAL A CA 1
ATOM 1501 C C . VAL A 1 182 ? 5.457 23.031 21.656 1 98.12 182 VAL A C 1
ATOM 1503 O O . VAL A 1 182 ? 5.152 22.516 20.594 1 98.12 182 VAL A O 1
ATOM 1506 N N . GLY A 1 183 ? 5.879 22.297 22.703 1 97 183 GLY A N 1
ATOM 1507 C CA . GLY A 1 183 ? 6.27 20.922 22.484 1 97 183 GLY A CA 1
ATOM 1508 C C . GLY A 1 183 ? 7.422 20.766 21.5 1 97 183 GLY A C 1
ATOM 1509 O O . GLY A 1 183 ? 7.328 20.016 20.531 1 97 183 GLY A O 1
ATOM 1510 N N . ALA A 1 184 ? 8.492 21.375 21.797 1 95.69 184 ALA A N 1
ATOM 1511 C CA . ALA A 1 184 ? 9.562 21.641 20.828 1 95.69 184 ALA A CA 1
ATOM 1512 C C . ALA A 1 184 ? 10.312 20.359 20.484 1 95.69 184 ALA A C 1
ATOM 1514 O O . ALA A 1 184 ? 10.898 20.234 19.406 1 95.69 184 ALA A O 1
ATOM 1515 N N . GLY A 1 185 ? 10.312 19.422 21.422 1 94.69 185 GLY A N 1
ATOM 1516 C CA . GLY A 1 185 ? 11.062 18.203 21.172 1 94.69 185 GLY A CA 1
ATOM 1517 C C . GLY A 1 185 ? 12.531 18.453 20.906 1 94.69 185 GLY A C 1
ATOM 1518 O O . GLY A 1 185 ? 13.219 19.078 21.719 1 94.69 185 GLY A O 1
ATOM 1519 N N . SER A 1 186 ? 12.984 18.078 19.781 1 92.88 186 SER A N 1
ATOM 1520 C CA . SER A 1 186 ? 14.391 18.219 19.422 1 92.88 186 SER A CA 1
ATOM 1521 C C . SER A 1 186 ? 14.719 19.656 19.016 1 92.88 186 SER A C 1
ATOM 1523 O O . SER A 1 186 ? 15.891 20.031 18.922 1 92.88 186 SER A O 1
ATOM 1525 N N . GLY A 1 187 ? 13.703 20.438 18.734 1 94.56 187 GLY A N 1
ATOM 1526 C CA . GLY A 1 187 ? 13.914 21.812 18.297 1 94.56 187 GLY A CA 1
ATOM 1527 C C . GLY A 1 187 ? 14.125 21.922 16.797 1 94.56 187 GLY A C 1
ATOM 1528 O O . GLY A 1 187 ? 14.492 22.984 16.297 1 94.56 187 GLY A O 1
ATOM 1529 N N . ALA A 1 188 ? 13.867 20.906 16.109 1 93.31 188 ALA A N 1
ATOM 1530 C CA . ALA A 1 188 ? 14.109 20.844 14.664 1 93.31 188 ALA A CA 1
ATOM 1531 C C . ALA A 1 188 ? 13.352 21.969 13.938 1 93.31 188 ALA A C 1
ATOM 1533 O O . ALA A 1 188 ? 13.89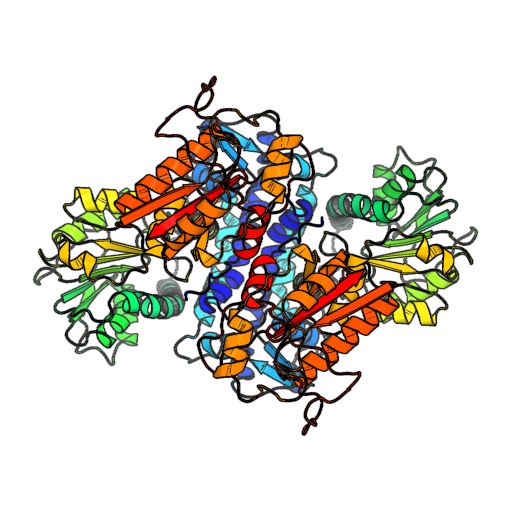1 22.594 13.031 1 93.31 188 ALA A O 1
ATOM 1534 N N . PHE A 1 189 ? 12.125 22.188 14.312 1 95.12 189 PHE A N 1
ATOM 1535 C CA . PHE A 1 189 ? 11.32 23.219 13.656 1 95.12 189 PHE A CA 1
ATOM 1536 C C . PHE A 1 189 ? 11.891 24.609 13.938 1 95.12 189 PHE A C 1
ATOM 1538 O O . PHE A 1 189 ? 12.008 25.438 13.023 1 95.12 189 PHE A O 1
ATOM 1545 N N . SER A 1 190 ? 12.234 24.828 15.156 1 95.06 190 SER A N 1
ATOM 1546 C CA . SER A 1 190 ? 12.836 26.094 15.539 1 95.06 190 SER A CA 1
ATOM 1547 C C . SER A 1 190 ? 14.117 26.359 14.75 1 95.06 190 SER A C 1
ATOM 1549 O O . SER A 1 190 ? 14.344 27.484 14.281 1 95.06 190 SER A O 1
ATOM 1551 N N . LEU A 1 191 ? 14.914 25.344 14.641 1 93.25 191 LEU A N 1
ATOM 1552 C CA . LEU A 1 191 ? 16.172 25.484 13.906 1 93.25 191 LEU A CA 1
ATOM 1553 C C . LEU A 1 191 ? 15.898 25.812 12.438 1 93.25 191 LEU A C 1
ATOM 1555 O O . LEU A 1 191 ? 16.609 26.625 11.844 1 93.25 191 LEU A O 1
ATOM 1559 N N . ALA A 1 192 ? 14.961 25.188 11.836 1 92.69 192 ALA A N 1
ATOM 1560 C CA . ALA A 1 192 ? 14.625 25.453 10.438 1 92.69 192 ALA A CA 1
ATOM 1561 C C . ALA A 1 192 ? 14.148 26.891 10.242 1 92.69 192 ALA A C 1
ATOM 1563 O O . ALA A 1 192 ? 14.539 27.547 9.281 1 92.69 192 ALA A O 1
ATOM 1564 N N . PHE A 1 193 ? 13.336 27.375 11.141 1 93.62 193 PHE A N 1
ATOM 1565 C CA . PHE A 1 193 ? 12.844 28.75 11.055 1 93.62 193 PHE A CA 1
ATOM 1566 C C . PHE A 1 193 ? 13.977 29.75 11.281 1 93.62 193 PHE A C 1
ATOM 1568 O O . PHE A 1 193 ? 14.039 30.781 10.617 1 93.62 193 PHE A O 1
ATOM 1575 N N . LEU A 1 194 ? 14.836 29.406 12.234 1 92.38 194 LEU A N 1
ATOM 1576 C CA . LEU A 1 194 ? 15.984 30.266 12.508 1 92.38 194 LEU A CA 1
ATOM 1577 C C . LEU A 1 194 ? 16.906 30.344 11.289 1 92.38 194 LEU A C 1
ATOM 1579 O O . LEU A 1 194 ? 17.469 31.406 11.016 1 92.38 194 LEU A O 1
ATOM 1583 N N . HIS A 1 195 ? 17.062 29.266 10.648 1 89.5 195 HIS A N 1
ATOM 1584 C CA . HIS A 1 195 ? 17.891 29.234 9.445 1 89.5 195 HIS A CA 1
ATOM 1585 C C . HIS A 1 195 ? 17.297 30.109 8.352 1 89.5 195 HIS A C 1
ATOM 1587 O O . HIS A 1 195 ? 18.031 30.844 7.68 1 89.5 195 HIS A O 1
ATOM 1593 N N . GLU A 1 196 ? 16.062 30.062 8.195 1 87.62 196 GLU A N 1
ATOM 1594 C CA . GLU A 1 196 ? 15.391 30.844 7.152 1 87.62 196 GLU A CA 1
ATOM 1595 C C . GLU A 1 196 ? 15.211 32.312 7.578 1 87.62 196 GLU A C 1
ATOM 1597 O O . GLU A 1 196 ? 15.273 33.219 6.746 1 87.62 196 GLU A O 1
ATOM 1602 N N . PHE A 1 197 ? 15 32.469 8.859 1 90.5 197 PHE A N 1
ATOM 1603 C CA . PHE A 1 197 ? 14.758 33.812 9.43 1 90.5 197 PHE A CA 1
ATOM 1604 C C . PHE A 1 197 ? 15.695 34.062 10.609 1 90.5 197 PHE A C 1
ATOM 1606 O O . PHE A 1 197 ? 15.281 33.969 11.766 1 90.5 197 PHE A O 1
ATOM 1613 N N . PRO A 1 198 ? 16.828 34.562 10.352 1 89.44 198 PRO A N 1
ATOM 1614 C CA . PRO A 1 198 ? 17.875 34.656 11.375 1 89.44 198 PRO A CA 1
ATOM 1615 C C . PRO A 1 198 ? 17.531 35.688 12.461 1 89.44 198 PRO A C 1
ATOM 1617 O O . PRO A 1 198 ? 18.109 35.656 13.547 1 89.44 198 PRO A O 1
ATOM 1620 N N . SER A 1 199 ? 16.672 36.531 12.164 1 89.75 199 SER A N 1
ATOM 1621 C CA . SER A 1 199 ? 16.344 37.562 13.125 1 89.75 199 SER A CA 1
ATOM 1622 C C . SER A 1 199 ? 15.328 37.062 14.156 1 89.75 199 SER A C 1
ATOM 1624 O O . SER A 1 199 ? 15.039 37.781 15.133 1 89.75 199 SER A O 1
ATOM 1626 N N . MET A 1 200 ? 14.828 35.844 14 1 93 200 MET A N 1
ATOM 1627 C CA . MET A 1 200 ? 13.867 35.312 14.953 1 93 200 MET A CA 1
ATOM 1628 C C . MET A 1 200 ? 14.57 34.844 16.219 1 93 200 MET A C 1
ATOM 1630 O O . MET A 1 200 ? 15.758 34.531 16.203 1 93 200 MET A O 1
ATOM 1634 N N . ARG A 1 201 ? 13.844 34.875 17.297 1 93.62 201 ARG A N 1
ATOM 1635 C CA . ARG A 1 201 ? 14.312 34.406 18.609 1 93.62 201 ARG A CA 1
ATOM 1636 C C . ARG A 1 201 ? 13.422 33.312 19.156 1 93.62 201 ARG A C 1
ATOM 1638 O O . ARG A 1 201 ? 12.469 33.562 19.891 1 93.62 201 ARG A O 1
ATOM 1645 N N . PRO A 1 202 ? 13.805 32.062 18.922 1 95.88 202 PRO A N 1
ATOM 1646 C CA . PRO A 1 202 ? 12.945 30.953 19.328 1 95.88 202 PRO A CA 1
ATOM 1647 C C . PRO A 1 202 ? 13.062 30.641 20.812 1 95.88 202 PRO A C 1
ATOM 1649 O O . PRO A 1 202 ? 14.156 30.719 21.391 1 95.88 202 PRO A O 1
ATOM 1652 N N . THR A 1 203 ? 11.992 30.406 21.422 1 96 203 THR A N 1
ATOM 1653 C CA . THR A 1 203 ? 11.875 29.797 22.75 1 96 203 THR A CA 1
ATOM 1654 C C . THR A 1 203 ? 11.297 28.391 22.656 1 96 203 THR A C 1
ATOM 1656 O O . THR A 1 203 ? 10.172 28.219 22.188 1 96 203 THR A O 1
ATOM 1659 N N . LEU A 1 204 ? 12.102 27.422 23.094 1 97.12 204 LEU A N 1
ATOM 1660 C CA . LEU A 1 204 ? 11.641 26.047 23.109 1 97.12 204 LEU A CA 1
ATOM 1661 C C . LEU A 1 204 ? 10.906 25.734 24.406 1 97.12 204 LEU A C 1
ATOM 1663 O O . LEU A 1 204 ? 11.5 25.812 25.484 1 97.12 204 LEU A O 1
ATOM 1667 N N . PHE A 1 205 ? 9.625 25.422 24.312 1 97.5 205 PHE A N 1
ATOM 1668 C CA . PHE A 1 205 ? 8.766 25.141 25.453 1 97.5 205 PHE A CA 1
ATOM 1669 C C . PHE A 1 205 ? 8.414 23.656 25.516 1 97.5 205 PHE A C 1
ATOM 1671 O O . PHE A 1 205 ? 7.723 23.141 24.625 1 97.5 205 PHE A O 1
ATOM 1678 N N . ASP A 1 206 ? 8.898 22.906 26.453 1 97.25 206 ASP A N 1
ATOM 1679 C CA . ASP A 1 206 ? 8.656 21.469 26.609 1 97.25 206 ASP A CA 1
ATOM 1680 C C . ASP A 1 206 ? 8.906 21.031 28.047 1 97.25 206 ASP A C 1
ATOM 1682 O O . ASP A 1 206 ? 9.266 21.844 28.906 1 97.25 206 ASP A O 1
ATOM 1686 N N . LEU A 1 207 ? 8.625 19.766 28.344 1 95.31 207 LEU A N 1
ATOM 1687 C CA . LEU A 1 207 ? 8.898 19.188 29.641 1 95.31 207 LEU A CA 1
ATOM 1688 C C . LEU A 1 207 ? 10.383 19.281 29.984 1 95.31 207 LEU A C 1
ATOM 1690 O O . LEU A 1 207 ? 11.234 19.297 29.078 1 95.31 207 LEU A O 1
ATOM 1694 N N . SER A 1 208 ? 10.656 19.266 31.234 1 93.62 208 SER A N 1
ATOM 1695 C CA . SER A 1 208 ? 12.031 19.438 31.719 1 93.62 208 SER A CA 1
ATOM 1696 C C . SER A 1 208 ? 12.938 18.328 31.188 1 93.62 208 SER A C 1
ATOM 1698 O O . SER A 1 208 ? 14.07 18.594 30.781 1 93.62 208 SER A O 1
ATOM 1700 N N . SER A 1 209 ? 12.461 17.125 31.188 1 90.75 209 SER A N 1
ATOM 1701 C CA . SER A 1 209 ? 13.25 15.984 30.719 1 90.75 209 SER A CA 1
ATOM 1702 C C . SER A 1 209 ? 13.602 16.109 29.25 1 90.75 209 SER A C 1
ATOM 1704 O O . SER A 1 209 ? 14.688 15.727 28.828 1 90.75 209 SER A O 1
ATOM 1706 N N . VAL A 1 210 ? 12.703 16.703 28.5 1 94.06 210 VAL A N 1
ATOM 1707 C CA . VAL A 1 210 ? 12.906 16.875 27.078 1 94.06 210 VAL A CA 1
ATOM 1708 C C . VAL A 1 210 ? 13.891 18.016 26.828 1 94.06 210 VAL A C 1
ATOM 1710 O O . VAL A 1 210 ? 14.82 17.891 26.016 1 94.06 210 VAL A O 1
ATOM 1713 N N . ILE A 1 211 ? 13.773 19.125 27.516 1 94 211 ILE A N 1
ATOM 1714 C CA . ILE A 1 211 ? 14.625 20.297 27.359 1 94 211 ILE A CA 1
ATOM 1715 C C . ILE A 1 211 ? 16.062 19.922 27.719 1 94 211 ILE A C 1
ATOM 1717 O O . ILE A 1 211 ? 17 20.391 27.062 1 94 211 ILE A O 1
ATOM 1721 N N . ASP A 1 212 ? 16.234 19.078 28.703 1 90.94 212 ASP A N 1
ATOM 1722 C CA . ASP A 1 212 ? 17.562 18.656 29.109 1 90.94 212 ASP A CA 1
ATOM 1723 C C . ASP A 1 212 ? 18.281 17.938 27.984 1 90.94 212 ASP A C 1
ATOM 1725 O O . ASP A 1 212 ? 19.469 18.172 27.734 1 90.94 212 ASP A O 1
ATOM 1729 N N . ILE A 1 213 ? 17.547 17.125 27.344 1 88.88 213 ILE A N 1
ATOM 1730 C CA . ILE A 1 213 ? 18.109 16.359 26.234 1 88.88 213 ILE A CA 1
ATOM 1731 C C . ILE A 1 213 ? 18.359 17.281 25.031 1 88.88 213 ILE A C 1
ATOM 1733 O O . ILE A 1 213 ? 19.391 17.203 24.391 1 88.88 213 ILE A O 1
ATOM 1737 N N . THR A 1 214 ? 17.438 18.172 24.797 1 91.19 214 THR A N 1
ATOM 1738 C CA . THR A 1 214 ? 17.484 19.047 23.625 1 91.19 214 THR A CA 1
ATOM 1739 C C . THR A 1 214 ? 18.609 20.062 23.766 1 91.19 214 THR A C 1
ATOM 1741 O O . THR A 1 214 ? 19.266 20.406 22.766 1 91.19 214 THR A O 1
ATOM 1744 N N . LYS A 1 215 ? 18.859 20.5 24.906 1 89.69 215 LYS A N 1
ATOM 1745 C CA . LYS A 1 215 ? 19.938 21.453 25.172 1 89.69 215 LYS A CA 1
ATOM 1746 C C . LYS A 1 215 ? 21.297 20.859 24.781 1 89.69 215 LYS A C 1
ATOM 1748 O O . LYS A 1 215 ? 22.156 21.562 24.25 1 89.69 215 LYS A O 1
ATOM 1753 N N . GLU A 1 216 ? 21.359 19.625 25.047 1 83.56 216 GLU A N 1
ATOM 1754 C CA . GLU A 1 216 ? 22.609 18.922 24.703 1 83.56 216 GLU A CA 1
ATOM 1755 C C . GLU A 1 216 ? 22.797 18.828 23.188 1 83.56 216 GLU A C 1
ATOM 1757 O O . GLU A 1 216 ? 23.906 18.969 22.688 1 83.56 216 GLU A O 1
ATOM 1762 N N . ASN A 1 217 ? 21.75 18.719 22.516 1 81.38 217 ASN A N 1
ATOM 1763 C CA . ASN A 1 217 ? 21.797 18.516 21.078 1 81.38 217 ASN A CA 1
ATOM 1764 C C . ASN A 1 217 ? 21.984 19.828 20.344 1 81.38 217 ASN A C 1
ATOM 1766 O O . ASN A 1 217 ? 22.469 19.859 19.203 1 81.38 217 ASN A O 1
ATOM 1770 N N . LEU A 1 218 ? 21.578 20.984 21 1 87.31 218 LEU A N 1
ATOM 1771 C CA . LEU A 1 218 ? 21.594 22.281 20.344 1 87.31 218 LEU A CA 1
ATOM 1772 C C . LEU A 1 218 ? 22.703 23.156 20.906 1 87.31 218 LEU A C 1
ATOM 1774 O O . LEU A 1 218 ? 22.594 24.391 20.906 1 87.31 218 LEU A O 1
ATOM 1778 N N . GLU A 1 219 ? 23.703 22.672 21.375 1 78.06 219 GLU A N 1
ATOM 1779 C CA . GLU A 1 219 ? 24.797 23.406 22.016 1 78.06 219 GLU A CA 1
ATOM 1780 C C . GLU A 1 219 ? 25.359 24.484 21.094 1 78.06 219 GLU A C 1
ATOM 1782 O O . GLU A 1 219 ? 25.672 25.594 21.547 1 78.06 219 GLU A O 1
ATOM 1787 N N . GLY A 1 220 ? 25.375 24.328 19.844 1 74.5 220 GLY A N 1
ATOM 1788 C CA . GLY A 1 220 ? 25.922 25.312 18.922 1 74.5 220 GLY A CA 1
ATOM 1789 C C . GLY A 1 220 ? 25 26.484 18.688 1 74.5 220 GLY A C 1
ATOM 1790 O O . GLY A 1 220 ? 25.406 27.5 18.125 1 74.5 220 GLY A O 1
ATOM 1791 N N . TYR A 1 221 ? 23.797 26.422 19.219 1 77.19 221 TYR A N 1
ATOM 1792 C CA . TYR A 1 221 ? 22.797 27.453 18.969 1 77.19 221 TYR A CA 1
ATOM 1793 C C . TYR A 1 221 ? 22.391 28.141 20.266 1 77.19 221 TYR A C 1
ATOM 1795 O O . TYR A 1 221 ? 21.391 28.859 20.312 1 77.19 221 TYR A O 1
ATOM 1803 N N . GLN A 1 222 ? 23.125 28 21.203 1 69.81 222 GLN A N 1
ATOM 1804 C CA . GLN A 1 222 ? 22.734 28.406 22.547 1 69.81 222 GLN A CA 1
ATOM 1805 C C . GLN A 1 222 ? 22.5 29.922 22.625 1 69.81 222 GLN A C 1
ATOM 1807 O O . GLN A 1 222 ? 21.656 30.391 23.391 1 69.81 222 GLN A O 1
ATOM 1812 N N . CYS A 1 223 ? 23.109 30.562 21.875 1 74.06 223 CYS A N 1
ATOM 1813 C CA . CYS A 1 223 ? 23 32 21.969 1 74.06 223 CYS A CA 1
ATOM 1814 C C . CYS A 1 223 ? 21.734 32.5 21.281 1 74.06 223 CYS A C 1
ATOM 1816 O O . CYS A 1 223 ? 21.234 33.594 21.578 1 74.06 223 CYS A O 1
ATOM 1818 N N . LYS A 1 224 ? 21.109 31.734 20.547 1 87.88 224 LYS A N 1
ATOM 1819 C CA . LYS A 1 224 ? 20 32.219 19.734 1 87.88 224 LYS A CA 1
ATOM 1820 C C . LYS A 1 224 ? 18.688 31.578 20.203 1 87.88 224 LYS A C 1
ATOM 1822 O O . LYS A 1 224 ? 17.609 32.062 19.844 1 87.88 224 LYS A O 1
ATOM 1827 N N . ILE A 1 225 ? 18.781 30.609 21.078 1 93.56 225 ILE A N 1
ATOM 1828 C CA . ILE A 1 225 ? 17.609 29.844 21.453 1 93.56 225 ILE A CA 1
ATOM 1829 C C . ILE A 1 225 ? 17.391 29.922 22.969 1 93.56 225 ILE A C 1
ATOM 1831 O O . ILE A 1 225 ? 18.344 29.812 23.734 1 93.56 225 ILE A O 1
ATOM 1835 N N . SER A 1 226 ? 16.234 30.234 23.375 1 93.12 226 SER A N 1
ATOM 1836 C CA . SER A 1 226 ? 15.844 30.188 24.781 1 93.12 226 SER A CA 1
ATOM 1837 C C . SER A 1 226 ? 15.047 28.938 25.109 1 93.12 226 SER A C 1
ATOM 1839 O O . SER A 1 226 ? 14.453 28.328 24.203 1 93.12 226 SER A O 1
ATOM 1841 N N . TYR A 1 227 ? 15.094 28.594 26.375 1 94.38 227 TYR A N 1
ATOM 1842 C CA . TYR A 1 227 ? 14.398 27.375 26.797 1 94.38 227 TYR A CA 1
ATOM 1843 C C . TYR A 1 227 ? 13.414 27.688 27.922 1 94.38 227 TYR A C 1
ATOM 1845 O O . TYR A 1 227 ? 13.711 28.484 28.812 1 94.38 227 TYR A O 1
ATOM 1853 N N . HIS A 1 228 ? 12.25 27.172 27.797 1 95.31 228 HIS A N 1
ATOM 1854 C CA . HIS A 1 228 ? 11.219 27.281 28.828 1 95.31 228 HIS A CA 1
ATOM 1855 C C . HIS A 1 228 ? 10.703 25.906 29.234 1 95.31 228 HIS A C 1
ATOM 1857 O O . HIS A 1 228 ? 10.031 25.234 28.453 1 95.31 228 HIS A O 1
ATOM 1863 N N . GLN A 1 229 ? 10.992 25.531 30.469 1 95.75 229 GLN A N 1
ATOM 1864 C CA . GLN A 1 229 ? 10.539 24.25 30.984 1 95.75 229 GLN A CA 1
ATOM 1865 C C . GLN A 1 229 ? 9.141 24.344 31.578 1 95.75 229 GLN A C 1
ATOM 1867 O O . GLN A 1 229 ? 8.852 25.266 32.344 1 95.75 229 GLN A O 1
ATOM 1872 N N . GLY A 1 230 ? 8.281 23.469 31.109 1 95.69 230 GLY A N 1
ATOM 1873 C CA . GLY A 1 230 ? 6.922 23.438 31.625 1 95.69 230 GLY A CA 1
ATOM 1874 C C . GLY A 1 230 ? 6.031 22.422 30.938 1 95.69 230 GLY A C 1
ATOM 1875 O O . GLY A 1 230 ? 6.449 21.781 29.969 1 95.69 230 GLY A O 1
ATOM 1876 N N . ASN A 1 231 ? 4.906 22.25 31.516 1 96.75 231 ASN A N 1
ATOM 1877 C CA . ASN A 1 231 ? 3.871 21.375 30.969 1 96.75 231 ASN A CA 1
ATOM 1878 C C . ASN A 1 231 ? 2.857 22.156 30.141 1 96.75 231 ASN A C 1
ATOM 1880 O O . ASN A 1 231 ? 2.137 23 30.672 1 96.75 231 ASN A O 1
ATOM 1884 N N . ILE A 1 232 ? 2.746 21.828 28.906 1 96.94 232 ILE A N 1
ATOM 1885 C CA . ILE A 1 232 ? 1.926 22.609 27.984 1 96.94 232 ILE A CA 1
ATOM 1886 C C . ILE A 1 232 ? 0.449 22.422 28.328 1 96.94 232 ILE A C 1
ATOM 1888 O O . ILE A 1 232 ? -0.405 23.156 27.844 1 96.94 232 ILE A O 1
ATOM 1892 N N . LEU A 1 233 ? 0.143 21.438 29.156 1 96.62 233 LEU A N 1
ATOM 1893 C CA . LEU A 1 233 ? -1.237 21.156 29.547 1 96.62 233 LEU A CA 1
ATOM 1894 C C . LEU A 1 233 ? -1.648 22 30.75 1 96.62 233 LEU A C 1
ATOM 1896 O O . LEU A 1 233 ? -2.814 21.984 31.141 1 96.62 233 LEU A O 1
ATOM 1900 N N . GLU A 1 234 ? -0.724 22.719 31.25 1 96.88 234 GLU A N 1
ATOM 1901 C CA . GLU A 1 234 ? -0.989 23.656 32.344 1 96.88 234 GLU A CA 1
ATOM 1902 C C . GLU A 1 234 ? -1.013 25.094 31.844 1 96.88 234 GLU A C 1
ATOM 1904 O O . GLU A 1 234 ? -0.765 25.344 30.656 1 96.88 234 GLU A O 1
ATOM 1909 N N . ASP A 1 235 ? -1.336 25.969 32.781 1 96.31 235 ASP A N 1
ATOM 1910 C CA . ASP A 1 235 ? -1.313 27.375 32.406 1 96.31 235 ASP A CA 1
ATOM 1911 C C . ASP A 1 235 ? 0.109 27.844 32.094 1 96.31 235 ASP A C 1
ATOM 1913 O O . ASP A 1 235 ? 1.034 27.562 32.875 1 96.31 235 ASP A O 1
ATOM 1917 N N . TRP A 1 236 ? 0.138 28.5 30.953 1 96.5 236 TRP A N 1
ATOM 1918 C CA . TRP A 1 236 ? 1.458 28.969 30.547 1 96.5 236 TRP A CA 1
ATOM 1919 C C . TRP A 1 236 ? 1.814 30.281 31.234 1 96.5 236 TRP A C 1
ATOM 1921 O O . TRP A 1 236 ? 0.938 31.094 31.516 1 96.5 236 TRP A O 1
ATOM 1931 N N . ASN A 1 237 ? 3.092 30.328 31.625 1 93.06 237 ASN A N 1
ATOM 1932 C CA . ASN A 1 237 ? 3.584 31.547 32.25 1 93.06 237 ASN A CA 1
ATOM 1933 C C . ASN A 1 237 ? 4.953 31.953 31.719 1 93.06 237 ASN A C 1
ATOM 1935 O O . ASN A 1 237 ? 5.949 31.281 31.969 1 93.06 237 ASN A O 1
ATOM 1939 N N . PHE A 1 238 ? 4.914 33.031 31.016 1 92.56 238 PHE A N 1
ATOM 1940 C CA . PHE A 1 238 ? 6.168 33.531 30.453 1 92.56 238 PHE A CA 1
ATOM 1941 C C . PHE A 1 238 ? 6.52 34.906 31.016 1 92.56 238 PHE A C 1
ATOM 1943 O O . PHE A 1 238 ? 5.633 35.656 31.438 1 92.56 238 PHE A O 1
ATOM 1950 N N . LYS A 1 239 ? 7.758 35.188 31.156 1 81.69 239 LYS A N 1
ATOM 1951 C CA . LYS A 1 239 ? 8.234 36.469 31.656 1 81.69 239 LYS A CA 1
ATOM 1952 C C . LYS A 1 239 ? 8.336 37.5 30.516 1 81.69 239 LYS A C 1
ATOM 1954 O O . LYS A 1 239 ? 8.555 38.688 30.766 1 81.69 239 LYS A O 1
ATOM 1959 N N . THR A 1 240 ? 8.211 37.094 29.406 1 74 240 THR A N 1
ATOM 1960 C CA . THR A 1 240 ? 8.469 37.906 28.234 1 74 240 THR A CA 1
ATOM 1961 C C . THR A 1 240 ? 7.152 38.375 27.625 1 74 240 THR A C 1
ATOM 1963 O O . THR A 1 240 ? 6.074 37.969 28.047 1 74 240 THR A O 1
ATOM 1966 N N . GLU A 1 241 ? 7.359 39.219 26.594 1 79.69 241 GLU A N 1
ATOM 1967 C CA . GLU A 1 241 ? 6.289 39.719 25.75 1 79.69 241 GLU A CA 1
ATOM 1968 C C . GLU A 1 241 ? 5.598 38.594 25 1 79.69 241 GLU A C 1
ATOM 1970 O O . GLU A 1 241 ? 5.977 37.406 25.141 1 79.69 241 GLU A O 1
ATOM 1975 N N . LYS A 1 242 ? 4.531 38.969 24.344 1 92.25 242 LYS A N 1
ATOM 1976 C CA . LYS A 1 242 ? 3.758 38.094 23.469 1 92.25 242 LYS A CA 1
ATOM 1977 C C . LYS A 1 242 ? 4.59 37.625 22.297 1 92.25 242 LYS A C 1
ATOM 1979 O O . LYS A 1 242 ? 5.68 38.125 22.031 1 92.25 242 LYS A O 1
ATOM 1984 N N . PHE A 1 243 ? 4.266 36.531 21.781 1 96.94 243 PHE A N 1
ATOM 1985 C CA . PHE A 1 243 ? 5.035 35.875 20.719 1 96.94 243 PHE A CA 1
ATOM 1986 C C . PHE A 1 243 ? 4.5 36.25 19.344 1 96.94 243 PHE A C 1
ATOM 1988 O O . PHE A 1 243 ? 3.287 36.344 19.141 1 96.94 243 PHE A O 1
ATOM 1995 N N . ASN A 1 244 ? 5.398 36.531 18.422 1 95.5 244 ASN A N 1
ATOM 1996 C CA . ASN A 1 244 ? 5.047 36.875 17.047 1 95.5 244 ASN A CA 1
ATOM 1997 C C . ASN A 1 244 ? 4.645 35.656 16.234 1 95.5 244 ASN A C 1
ATOM 1999 O O . ASN A 1 244 ? 3.826 35.75 15.328 1 95.5 244 ASN A O 1
ATOM 2003 N N . VAL A 1 245 ? 5.258 34.562 16.562 1 96.62 245 VAL A N 1
ATOM 2004 C CA . VAL A 1 245 ? 4.926 33.281 15.938 1 96.62 245 VAL A CA 1
ATOM 2005 C C . VAL A 1 245 ? 4.809 32.219 17.016 1 96.62 245 VAL A C 1
ATOM 2007 O O . VAL A 1 245 ? 5.68 32.094 17.875 1 96.62 245 VAL A O 1
ATOM 2010 N N . ILE A 1 246 ? 3.756 31.516 17.016 1 98.19 246 ILE A N 1
ATOM 2011 C CA . ILE A 1 246 ? 3.605 30.344 17.859 1 98.19 246 ILE A CA 1
ATOM 2012 C C . ILE A 1 246 ? 3.422 29.094 17 1 98.19 246 ILE A C 1
ATOM 2014 O O . ILE A 1 246 ? 2.539 29.062 16.141 1 98.19 246 ILE A O 1
ATOM 2018 N N . LEU A 1 247 ? 4.277 28.156 17.25 1 98.19 247 LEU A N 1
ATOM 2019 C CA . LEU A 1 247 ? 4.305 26.922 16.453 1 98.19 247 LEU A CA 1
ATOM 2020 C C . LEU A 1 247 ? 3.824 25.734 17.281 1 98.19 247 LEU A C 1
ATOM 2022 O O . LEU A 1 247 ? 4.316 25.516 18.391 1 98.19 247 LEU A O 1
ATOM 2026 N N . LEU A 1 248 ? 2.818 25.062 16.828 1 98.31 248 LEU A N 1
ATOM 2027 C CA . LEU A 1 248 ? 2.371 23.766 17.328 1 98.31 248 LEU A CA 1
ATOM 2028 C C . LEU A 1 248 ? 2.59 22.672 16.281 1 98.31 248 LEU A C 1
ATOM 2030 O O . LEU A 1 248 ? 1.758 22.484 15.391 1 98.31 248 LEU A O 1
ATOM 2034 N N . SER A 1 249 ? 3.654 21.938 16.391 1 97.31 249 SER A N 1
ATOM 2035 C CA . SER A 1 249 ? 3.963 20.922 15.398 1 97.31 249 SER A CA 1
ATOM 2036 C C . SER A 1 249 ? 3.879 19.516 15.984 1 97.31 249 SER A C 1
ATOM 2038 O O . SER A 1 249 ? 4.656 19.156 16.875 1 97.31 249 SER A O 1
ATOM 2040 N N . ASN A 1 250 ? 2.939 18.734 15.43 1 96.06 250 ASN A N 1
ATOM 2041 C CA . ASN A 1 250 ? 2.76 17.344 15.82 1 96.06 250 ASN A CA 1
ATOM 2042 C C . ASN A 1 250 ? 2.51 17.203 17.312 1 96.06 250 ASN A C 1
ATOM 2044 O O . ASN A 1 250 ? 3.146 16.391 17.984 1 96.06 250 ASN A O 1
ATOM 2048 N N . ILE A 1 251 ? 1.618 18.047 17.844 1 94.62 251 ILE A N 1
ATOM 2049 C CA . ILE A 1 251 ? 1.367 18.016 19.281 1 94.62 251 ILE A CA 1
ATOM 2050 C C . ILE A 1 251 ? -0.121 17.797 19.547 1 94.62 251 ILE A C 1
ATOM 2052 O O . ILE A 1 251 ? -0.496 17.172 20.531 1 94.62 251 ILE A O 1
ATOM 2056 N N . LEU A 1 252 ? -0.949 18.312 18.641 1 97.31 252 LEU A N 1
ATOM 2057 C CA . LEU A 1 252 ? -2.383 18.266 18.906 1 97.31 252 LEU A CA 1
ATOM 2058 C C . LEU A 1 252 ? -2.879 16.828 19 1 97.31 252 LEU A C 1
ATOM 2060 O O . LEU A 1 252 ? -3.676 16.5 19.875 1 97.31 252 LEU A O 1
ATOM 2064 N N . HIS A 1 253 ? -2.385 15.969 18.109 1 96.94 253 HIS A N 1
ATOM 2065 C CA . HIS A 1 253 ? -2.928 14.625 18 1 96.94 253 HIS A CA 1
ATOM 2066 C C . HIS A 1 253 ? -2.557 13.773 19.219 1 96.94 253 HIS A C 1
ATOM 2068 O O . HIS A 1 253 ? -3.033 12.648 19.359 1 96.94 253 HIS A O 1
ATOM 2074 N N . ALA A 1 254 ? -1.746 14.297 20.141 1 95.31 254 ALA A N 1
ATOM 2075 C CA . ALA A 1 254 ? -1.317 13.539 21.312 1 95.31 254 ALA A CA 1
ATOM 2076 C C . ALA A 1 254 ? -2.271 13.758 22.484 1 95.31 254 ALA A C 1
ATOM 2078 O O . ALA A 1 254 ? -2.158 13.094 23.516 1 95.31 254 ALA A O 1
ATOM 2079 N N . TYR A 1 255 ? -3.275 14.625 22.328 1 96.06 255 TYR A N 1
ATOM 2080 C CA . TYR A 1 255 ? -4.07 15.039 23.484 1 96.06 255 TYR A CA 1
ATOM 2081 C C . TYR A 1 255 ? -5.559 14.977 23.172 1 96.06 255 TYR A C 1
ATOM 2083 O O . TYR A 1 255 ? -5.949 14.867 22.016 1 96.06 255 TYR A O 1
ATOM 2091 N N . SER A 1 256 ? -6.332 15.102 24.266 1 94.88 256 SER A N 1
ATOM 2092 C CA . SER A 1 256 ? -7.785 15.078 24.141 1 94.88 256 SER A CA 1
ATOM 2093 C C . SER A 1 256 ? -8.32 16.406 23.609 1 94.88 256 SER A C 1
ATOM 2095 O O . SER A 1 256 ? -7.582 17.406 23.562 1 94.88 256 SER A O 1
ATOM 2097 N N . GLU A 1 257 ? -9.57 16.406 23.312 1 95.69 257 GLU A N 1
ATOM 2098 C CA . GLU A 1 257 ? -10.219 17.609 22.828 1 95.69 257 GLU A CA 1
ATOM 2099 C C . GLU A 1 257 ? -10.148 18.734 23.859 1 95.69 257 GLU A C 1
ATOM 2101 O O . GLU A 1 257 ? -9.828 19.875 23.531 1 95.69 257 GLU A O 1
ATOM 2106 N N . LYS A 1 258 ? -10.391 18.391 25.062 1 96.44 258 LYS A N 1
ATOM 2107 C CA . LYS A 1 258 ? -10.352 19.391 26.141 1 96.44 258 LYS A CA 1
ATOM 2108 C C . LYS A 1 258 ? -8.938 19.938 26.328 1 96.44 258 LYS A C 1
ATOM 2110 O O . LYS A 1 258 ? -8.758 21.125 26.547 1 96.44 258 LYS A O 1
ATOM 2115 N N . GLU A 1 259 ? -8.016 19.062 26.281 1 97.25 259 GLU A N 1
ATOM 2116 C CA . GLU A 1 259 ? -6.625 19.469 26.438 1 97.25 259 GLU A CA 1
ATOM 2117 C C . GLU A 1 259 ? -6.184 20.359 25.281 1 97.25 259 GLU A C 1
ATOM 2119 O O . GLU A 1 259 ? -5.484 21.359 25.484 1 97.25 259 GLU A O 1
ATOM 2124 N N . VAL A 1 260 ? -6.594 20.047 24.125 1 97.94 260 VAL A N 1
ATOM 2125 C CA . VAL A 1 260 ? -6.23 20.828 22.953 1 97.94 260 VAL A CA 1
ATOM 2126 C C . VAL A 1 260 ? -6.906 22.203 23.016 1 97.94 260 VAL A C 1
ATOM 2128 O O . VAL A 1 260 ? -6.309 23.203 22.641 1 97.94 260 VAL A O 1
ATOM 2131 N N . GLU A 1 261 ? -8.133 22.25 23.469 1 97.69 261 GLU A N 1
ATOM 2132 C CA . GLU A 1 261 ? -8.805 23.516 23.672 1 97.69 261 GLU A CA 1
ATOM 2133 C C . GLU A 1 261 ? -8.016 24.422 24.625 1 97.69 261 GLU A C 1
ATOM 2135 O O . GLU A 1 261 ? -7.875 25.609 24.391 1 97.69 261 GLU A O 1
ATOM 2140 N N . HIS A 1 262 ? -7.559 23.812 25.672 1 97.94 262 HIS A N 1
ATOM 2141 C CA . HIS A 1 262 ? -6.742 24.547 26.625 1 97.94 262 HIS A CA 1
ATOM 2142 C C . HIS A 1 262 ? -5.48 25.094 25.953 1 97.94 262 HIS A C 1
ATOM 2144 O O . HIS A 1 262 ? -5.133 26.266 26.156 1 97.94 262 HIS A O 1
ATOM 2150 N N . ILE A 1 263 ? -4.824 24.25 25.219 1 98.38 263 ILE A N 1
ATOM 2151 C CA . ILE A 1 263 ? -3.6 24.656 24.531 1 98.38 263 ILE A CA 1
ATOM 2152 C C . ILE A 1 263 ? -3.889 25.812 23.594 1 98.38 263 ILE A C 1
ATOM 2154 O O . ILE A 1 263 ? -3.156 26.812 23.594 1 98.38 263 ILE A O 1
ATOM 2158 N N . LEU A 1 264 ? -4.969 25.734 22.844 1 98.44 264 LEU A N 1
ATOM 2159 C CA . LEU A 1 264 ? -5.309 26.781 21.891 1 98.44 264 LEU A CA 1
ATOM 2160 C C . LEU A 1 264 ? -5.691 28.062 22.609 1 98.44 264 LEU A C 1
ATOM 2162 O O . LEU A 1 264 ? -5.422 29.172 22.109 1 98.44 264 LEU A O 1
ATOM 2166 N N . ASN A 1 265 ? -6.305 27.953 23.734 1 98.25 265 ASN A N 1
ATOM 2167 C CA . ASN A 1 265 ? -6.594 29.125 24.562 1 98.25 265 ASN A CA 1
ATOM 2168 C C . ASN A 1 265 ? -5.312 29.812 25.016 1 98.25 265 ASN A C 1
ATOM 2170 O O . ASN A 1 265 ? -5.234 31.047 25.031 1 98.25 265 ASN A O 1
ATOM 2174 N N . GLN A 1 266 ? -4.375 29 25.453 1 98.12 266 GLN A N 1
ATOM 2175 C CA . GLN A 1 266 ? -3.088 29.547 25.859 1 98.12 266 GLN A CA 1
ATOM 2176 C C . GLN A 1 266 ? -2.379 30.219 24.672 1 98.12 266 GLN A C 1
ATOM 2178 O O . GLN A 1 266 ? -1.769 31.281 24.828 1 98.12 266 GLN A O 1
ATOM 2183 N N . VAL A 1 267 ? -2.457 29.578 23.516 1 97.94 267 VAL A N 1
ATOM 2184 C CA . VAL A 1 267 ? -1.89 30.125 22.297 1 97.94 267 VAL A CA 1
ATOM 2185 C C . VAL A 1 267 ? -2.502 31.5 22.031 1 97.94 267 VAL A C 1
ATOM 2187 O O . VAL A 1 267 ? -1.786 32.469 21.703 1 97.94 267 VAL A O 1
ATOM 2190 N N . ALA A 1 268 ? -3.791 31.625 22.172 1 97.12 268 ALA A N 1
ATOM 2191 C CA . ALA A 1 268 ? -4.492 32.906 21.953 1 97.12 268 ALA A CA 1
ATOM 2192 C C . ALA A 1 268 ? -4.035 33.969 22.938 1 97.12 268 ALA A C 1
ATOM 2194 O O . ALA A 1 268 ? -3.877 35.125 22.578 1 97.12 268 ALA A O 1
ATOM 2195 N N . LYS A 1 269 ? -3.877 33.5 24.156 1 96.56 269 LYS A N 1
ATOM 2196 C CA . LYS A 1 269 ? -3.477 34.406 25.234 1 96.56 269 LYS A CA 1
ATOM 2197 C C . LYS A 1 269 ? -2.084 35 24.984 1 96.56 269 LYS A C 1
ATOM 2199 O O . LYS A 1 269 ? -1.829 36.156 25.25 1 96.56 269 LYS A O 1
ATOM 2204 N N . TRP A 1 270 ? -1.196 34.25 24.422 1 97.31 270 TRP A N 1
ATOM 2205 C CA . TRP A 1 270 ? 0.212 34.625 24.391 1 97.31 270 TRP A CA 1
ATOM 2206 C C . TRP A 1 270 ? 0.63 35.031 22.984 1 97.31 270 TRP A C 1
ATOM 2208 O O . TRP A 1 270 ? 1.788 35.406 22.75 1 97.31 270 TRP A O 1
ATOM 2218 N N . SER A 1 271 ? -0.311 34.969 22.062 1 96.88 271 SER A N 1
ATOM 2219 C CA . SER A 1 271 ? -0.03 35.438 20.703 1 96.88 271 SER A CA 1
ATOM 2220 C C . SER A 1 271 ? -0.084 36.938 20.609 1 96.88 271 SER A C 1
ATOM 2222 O O . SER A 1 271 ? -0.957 37.562 21.203 1 96.88 271 SER A O 1
ATOM 2224 N N . ASP A 1 272 ? 0.883 37.5 19.922 1 94.94 272 ASP A N 1
ATOM 2225 C CA . ASP A 1 272 ? 0.884 38.938 19.625 1 94.94 272 ASP A CA 1
ATOM 2226 C C . ASP A 1 272 ? -0.278 39.312 18.719 1 94.94 272 ASP A C 1
ATOM 2228 O O . ASP A 1 272 ? -0.713 38.5 17.891 1 94.94 272 ASP A O 1
ATOM 2232 N N . ALA A 1 273 ? -0.699 40.594 18.812 1 91.94 273 ALA A N 1
ATOM 2233 C CA . ALA A 1 273 ? -1.814 41.062 18 1 91.94 273 ALA A CA 1
ATOM 2234 C C . ALA A 1 273 ? -1.495 40.969 16.516 1 91.94 273 ALA A C 1
ATOM 2236 O O . ALA A 1 273 ? -2.391 40.781 15.695 1 91.94 273 ALA A O 1
ATOM 2237 N N . ASN A 1 274 ? -0.28 41.062 16.25 1 90.25 274 ASN A N 1
ATOM 2238 C CA . ASN A 1 274 ? 0.163 41 14.852 1 90.25 274 ASN A CA 1
ATOM 2239 C C . ASN A 1 274 ? 0.91 39.688 14.578 1 90.25 274 ASN A C 1
ATOM 2241 O O . ASN A 1 274 ? 1.764 39.625 13.695 1 90.25 274 ASN A O 1
ATOM 2245 N N . GLY A 1 275 ? 0.625 38.719 15.391 1 93.94 275 GLY A N 1
ATOM 2246 C CA . GLY A 1 275 ? 1.376 37.5 15.273 1 93.94 275 GLY A CA 1
ATOM 2247 C C . GLY A 1 275 ? 0.66 36.438 14.453 1 93.94 275 GLY A C 1
ATOM 2248 O O . GLY A 1 275 ? -0.412 36.688 13.898 1 93.94 275 GLY A O 1
ATOM 2249 N N . MET A 1 276 ? 1.375 35.25 14.32 1 94.56 276 MET A N 1
ATOM 2250 C CA . MET A 1 276 ? 0.88 34.125 13.531 1 94.56 276 MET A CA 1
ATOM 2251 C C . MET A 1 276 ? 0.968 32.844 14.32 1 94.56 276 MET A C 1
ATOM 2253 O O . MET A 1 276 ? 1.924 32.625 15.07 1 94.56 276 MET A O 1
ATOM 2257 N N . ILE A 1 277 ? -0.079 32.062 14.109 1 97.56 277 ILE A N 1
ATOM 2258 C CA . ILE A 1 277 ? -0.095 30.703 14.672 1 97.56 277 ILE A CA 1
ATOM 2259 C C . ILE A 1 277 ? 0.093 29.688 13.562 1 97.56 277 ILE A C 1
ATOM 2261 O O . ILE A 1 277 ? -0.592 29.734 12.539 1 97.56 277 ILE A O 1
ATOM 2265 N N . ILE A 1 278 ? 1.038 28.797 13.703 1 97.38 278 ILE A N 1
ATOM 2266 C CA . ILE A 1 278 ? 1.298 27.719 12.75 1 97.38 278 ILE A CA 1
ATOM 2267 C C . ILE A 1 278 ? 1.038 26.375 13.414 1 97.38 278 ILE A C 1
ATOM 2269 O O . ILE A 1 278 ? 1.731 26 14.359 1 97.38 278 ILE A O 1
ATOM 2273 N N . ILE A 1 279 ? 0.054 25.703 12.914 1 98.19 279 ILE A N 1
ATOM 2274 C CA . ILE A 1 279 ? -0.26 24.375 13.422 1 98.19 279 ILE A CA 1
ATOM 2275 C C . ILE A 1 279 ? 0.051 23.328 12.344 1 98.19 279 ILE A C 1
ATOM 2277 O O . ILE A 1 279 ? -0.466 23.406 11.227 1 98.19 279 ILE A O 1
ATOM 2281 N N . HIS A 1 280 ? 0.925 22.484 12.633 1 97.94 280 HIS A N 1
ATOM 2282 C CA . HIS A 1 280 ? 1.281 21.359 11.781 1 97.94 280 HIS A CA 1
ATOM 2283 C C . HIS A 1 280 ? 0.912 20.031 12.438 1 97.94 280 HIS A C 1
ATOM 2285 O O . HIS A 1 280 ? 1.352 19.75 13.555 1 97.94 280 HIS A O 1
ATOM 2291 N N . ASP A 1 281 ? 0.084 19.203 11.742 1 97.94 281 ASP A N 1
ATOM 2292 C CA . ASP A 1 281 ? -0.344 17.953 12.344 1 97.94 281 ASP A CA 1
ATOM 2293 C C . ASP A 1 281 ? -1.016 17.047 11.312 1 97.94 281 ASP A C 1
ATOM 2295 O O . ASP A 1 281 ? -1.105 17.391 10.133 1 97.94 281 ASP A O 1
ATOM 2299 N N . PHE A 1 282 ? -1.377 15.875 11.812 1 97.31 282 PHE A N 1
ATOM 2300 C CA . PHE A 1 282 ? -2.289 15.023 11.055 1 97.31 282 PHE A CA 1
ATOM 2301 C C . PHE A 1 282 ? -3.709 15.57 11.109 1 97.31 282 PHE A C 1
ATOM 2303 O O . PHE A 1 282 ? -4.18 15.992 12.172 1 97.31 282 PHE A O 1
ATOM 2310 N N . PHE A 1 283 ? -4.379 15.586 9.961 1 95.19 283 PHE A N 1
ATOM 2311 C CA . PHE A 1 283 ? -5.777 15.984 9.922 1 95.19 283 PHE A CA 1
ATOM 2312 C C . PHE A 1 283 ? -6.605 14.977 9.125 1 95.19 283 PHE A C 1
ATOM 2314 O O . PHE A 1 283 ? -6.156 14.477 8.094 1 95.19 283 PHE A O 1
ATOM 2321 N N . MET A 1 284 ? -7.785 14.719 9.586 1 91.25 284 MET A N 1
ATOM 2322 C CA . MET A 1 284 ? -8.625 13.664 9.016 1 91.25 284 MET A CA 1
ATOM 2323 C C . MET A 1 284 ? -8.914 13.938 7.543 1 91.25 284 MET A C 1
ATOM 2325 O O . MET A 1 284 ? -9.094 13.008 6.762 1 91.25 284 MET A O 1
ATOM 2329 N N . GLU A 1 285 ? -8.797 15.234 7.125 1 84.19 285 GLU A N 1
ATOM 2330 C CA . GLU A 1 285 ? -9.172 15.625 5.77 1 84.19 285 GLU A CA 1
ATOM 2331 C C . GLU A 1 285 ? -8.039 15.352 4.785 1 84.19 285 GLU A C 1
ATOM 2333 O O . GLU A 1 285 ? -8.242 15.375 3.57 1 84.19 285 GLU A O 1
ATOM 2338 N N . HIS A 1 286 ? -6.863 15.203 5.336 1 85.44 286 HIS A N 1
ATOM 2339 C CA . HIS A 1 286 ? -5.672 15.031 4.512 1 85.44 286 HIS A CA 1
ATOM 2340 C C . HIS A 1 286 ? -5.086 13.633 4.676 1 85.44 286 HIS A C 1
ATOM 2342 O O . HIS A 1 286 ? -4.734 13.227 5.785 1 85.44 286 HIS A O 1
ATOM 2348 N N . HIS A 1 287 ? -4.934 12.922 3.559 1 86.06 287 HIS A N 1
ATOM 2349 C CA . HIS A 1 287 ? -4.484 11.531 3.621 1 86.06 287 HIS A CA 1
ATOM 2350 C C . HIS A 1 287 ? -5.328 10.727 4.602 1 86.06 287 HIS A C 1
ATOM 2352 O O . HIS A 1 287 ? -4.816 10.234 5.609 1 86.06 287 HIS A O 1
ATOM 2358 N N . SER A 1 288 ? -6.559 10.594 4.254 1 85.69 288 SER A N 1
ATOM 2359 C CA . SER A 1 288 ? -7.586 10.125 5.18 1 85.69 288 SER A CA 1
ATOM 2360 C C . SER A 1 288 ? -7.223 8.766 5.762 1 85.69 288 SER A C 1
ATOM 2362 O O . SER A 1 288 ? -7.43 8.516 6.953 1 85.69 288 SER A O 1
ATOM 2364 N N . LEU A 1 289 ? -6.723 7.871 4.949 1 90 289 LEU A N 1
ATOM 2365 C CA . LEU A 1 289 ? -6.367 6.562 5.484 1 90 289 LEU A CA 1
ATOM 2366 C C . LEU A 1 289 ? -5.23 6.676 6.492 1 90 289 LEU A C 1
ATOM 2368 O O . LEU A 1 289 ? -5.309 6.121 7.59 1 90 289 LEU A O 1
ATOM 2372 N N . LYS A 1 290 ? -4.184 7.371 6.027 1 93.5 290 LYS A N 1
ATOM 2373 C CA . LYS A 1 290 ? -3.07 7.555 6.953 1 93.5 290 LYS A CA 1
ATOM 2374 C C . LYS A 1 290 ? -3.523 8.258 8.227 1 93.5 290 LYS A C 1
ATOM 2376 O O . LYS A 1 290 ? -3.076 7.918 9.328 1 93.5 290 LYS A O 1
ATOM 2381 N N . ALA A 1 291 ? -4.387 9.258 8.062 1 95 291 ALA A N 1
ATOM 2382 C CA . ALA A 1 291 ? -4.93 9.969 9.219 1 95 291 ALA A CA 1
ATOM 2383 C C . ALA A 1 291 ? -5.699 9.023 10.141 1 95 291 ALA A C 1
ATOM 2385 O O . ALA A 1 291 ? -5.531 9.055 11.359 1 95 291 ALA A O 1
ATOM 2386 N N . GLY A 1 292 ? -6.551 8.188 9.555 1 95.62 292 GLY A N 1
ATOM 2387 C CA . GLY A 1 292 ? -7.285 7.203 10.336 1 95.62 292 GLY A CA 1
ATOM 2388 C C . GLY A 1 292 ? -6.383 6.223 11.062 1 95.62 292 GLY A C 1
ATOM 2389 O O . GLY A 1 292 ? -6.609 5.906 12.234 1 95.62 292 GLY A O 1
ATOM 2390 N N . LEU A 1 293 ? -5.391 5.734 10.375 1 97.5 293 LEU A N 1
ATOM 2391 C CA . LEU A 1 293 ? -4.422 4.82 10.977 1 97.5 293 LEU A CA 1
ATOM 2392 C C . LEU A 1 293 ? -3.627 5.512 12.07 1 97.5 293 LEU A C 1
ATOM 2394 O O . LEU A 1 293 ? -3.359 4.918 13.117 1 97.5 293 LEU A O 1
ATOM 2398 N N . SER A 1 294 ? -3.234 6.77 11.836 1 97.69 294 SER A N 1
ATOM 2399 C CA . SER A 1 294 ? -2.531 7.547 12.852 1 97.69 294 SER A CA 1
ATOM 2400 C C . SER A 1 294 ? -3.404 7.766 14.086 1 97.69 294 SER A C 1
ATOM 2402 O O . SER A 1 294 ? -2.898 7.812 15.211 1 97.69 294 SER A O 1
ATOM 2404 N N . ASP A 1 295 ? -4.676 7.938 13.867 1 97.44 295 ASP A N 1
ATOM 2405 C CA . ASP A 1 295 ? -5.625 8.07 14.969 1 97.44 295 ASP A CA 1
ATOM 2406 C C . ASP A 1 295 ? -5.621 6.828 15.852 1 97.44 295 ASP A C 1
ATOM 2408 O O . ASP A 1 295 ? -5.566 6.934 17.078 1 97.44 295 ASP A O 1
ATOM 2412 N N . LEU A 1 296 ? -5.664 5.676 15.211 1 97.31 296 LEU A N 1
ATOM 2413 C CA . LEU A 1 296 ? -5.602 4.43 15.969 1 97.31 296 LEU A CA 1
ATOM 2414 C C . LEU A 1 296 ? -4.242 4.273 16.641 1 97.31 296 LEU A C 1
ATOM 2416 O O . LEU A 1 296 ? -4.156 3.742 17.75 1 97.31 296 LEU A O 1
ATOM 2420 N N . ASN A 1 297 ? -3.223 4.668 15.938 1 96.81 297 ASN A N 1
ATOM 2421 C CA . ASN A 1 297 ? -1.892 4.656 16.531 1 96.81 297 ASN A CA 1
ATOM 2422 C C . ASN A 1 297 ? -1.847 5.473 17.828 1 96.81 297 ASN A C 1
ATOM 2424 O O . ASN A 1 297 ? -1.226 5.059 18.812 1 96.81 297 ASN A O 1
ATOM 2428 N N . MET A 1 298 ? -2.473 6.648 17.828 1 95.81 298 MET A N 1
ATOM 2429 C CA . MET A 1 298 ? -2.535 7.457 19.031 1 95.81 298 MET A CA 1
ATOM 2430 C C . MET A 1 298 ? -3.344 6.754 20.125 1 95.81 298 MET A C 1
ATOM 2432 O O . MET A 1 298 ? -3.006 6.832 21.297 1 95.81 298 MET A O 1
ATOM 2436 N N . MET A 1 299 ? -4.355 6.098 19.703 1 94.69 299 MET A N 1
ATOM 2437 C CA . MET A 1 299 ? -5.227 5.41 20.656 1 94.69 299 MET A CA 1
ATOM 2438 C C . MET A 1 299 ? -4.457 4.336 21.422 1 94.69 299 MET A C 1
ATOM 2440 O O . MET A 1 299 ? -4.625 4.191 22.625 1 94.69 299 MET A O 1
ATOM 2444 N N . VAL A 1 300 ? -3.551 3.611 20.75 1 94.31 300 VAL A N 1
ATOM 2445 C CA . VAL A 1 300 ? -2.9 2.475 21.406 1 94.31 300 VAL A CA 1
ATOM 2446 C C . VAL A 1 300 ? -1.603 2.93 22.062 1 94.31 300 VAL A C 1
ATOM 2448 O O . VAL A 1 300 ? -1.045 2.217 22.906 1 94.31 300 VAL A O 1
ATOM 2451 N N . ASN A 1 301 ? -1.114 4.156 21.734 1 92.62 301 ASN A N 1
ATOM 2452 C CA . ASN A 1 301 ? 0.205 4.543 22.219 1 92.62 301 ASN A CA 1
ATOM 2453 C C . ASN A 1 301 ? 0.119 5.723 23.188 1 92.62 301 ASN A C 1
ATOM 2455 O O . ASN A 1 301 ? 1.088 6.031 23.875 1 92.62 301 ASN A O 1
ATOM 2459 N N . THR A 1 302 ? -1.008 6.434 23.188 1 90.56 302 THR A N 1
ATOM 2460 C CA . THR A 1 302 ? -1.166 7.582 24.062 1 90.56 302 THR A CA 1
ATOM 2461 C C . THR A 1 302 ? -2.402 7.422 24.953 1 90.56 302 THR A C 1
ATOM 2463 O O . THR A 1 302 ? -3.172 6.477 24.781 1 90.56 302 THR A O 1
ATOM 2466 N N . TYR A 1 303 ? -2.562 8.32 25.891 1 86.38 303 TYR A N 1
ATOM 2467 C CA . TYR A 1 303 ? -3.688 8.227 26.812 1 86.38 303 TYR A CA 1
ATOM 2468 C C . TYR A 1 303 ? -4.953 8.797 26.188 1 86.38 303 TYR A C 1
ATOM 2470 O O . TYR A 1 303 ? -6.02 8.18 26.25 1 86.38 303 TYR A O 1
ATOM 2478 N N . ASN A 1 304 ? -4.777 9.938 25.547 1 89.81 304 ASN A N 1
ATOM 2479 C CA . ASN A 1 304 ? -5.973 10.633 25.094 1 89.81 304 ASN A CA 1
ATOM 2480 C C . ASN A 1 304 ? -5.832 11.117 23.656 1 89.81 304 ASN A C 1
ATOM 2482 O O . ASN A 1 304 ? -6.703 11.82 23.14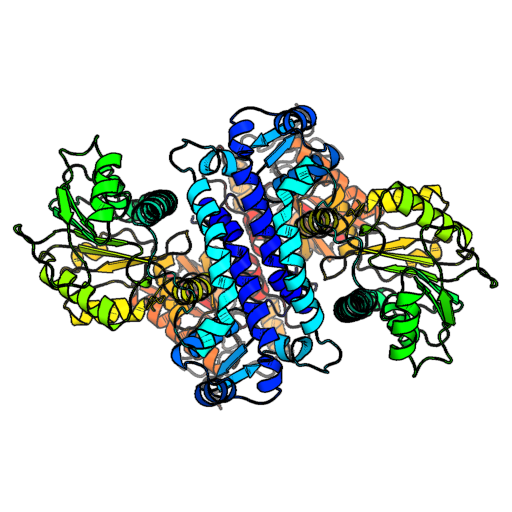1 1 89.81 304 ASN A O 1
ATOM 2486 N N . GLY A 1 305 ? -4.77 10.734 23.078 1 94.62 305 GLY A N 1
ATOM 2487 C CA . GLY A 1 305 ? -4.465 11.297 21.766 1 94.62 305 GLY A CA 1
ATOM 2488 C C . GLY A 1 305 ? -5.457 10.891 20.688 1 94.62 305 GLY A C 1
ATOM 2489 O O . GLY A 1 305 ? -5.984 9.781 20.719 1 94.62 305 GLY A O 1
ATOM 2490 N N . LYS A 1 306 ? -5.68 11.789 19.766 1 95.5 306 LYS A N 1
ATOM 2491 C CA . LYS A 1 306 ? -6.547 11.539 18.609 1 95.5 306 LYS A CA 1
ATOM 2492 C C . LYS A 1 306 ? -6.227 12.484 17.469 1 95.5 306 LYS A C 1
ATOM 2494 O O . LYS A 1 306 ? -5.723 13.594 17.688 1 95.5 306 LYS A O 1
ATOM 2499 N N . VAL A 1 307 ? -6.484 12.07 16.297 1 97.75 307 VAL A N 1
ATOM 2500 C CA . VAL A 1 307 ? -6.344 12.938 15.125 1 97.75 307 VAL A CA 1
ATOM 2501 C C . VAL A 1 307 ? -7.617 13.766 14.945 1 97.75 307 VAL A C 1
ATOM 2503 O O . VAL A 1 307 ? -8.727 13.234 15.016 1 97.75 307 VAL A O 1
ATOM 2506 N N . PHE A 1 308 ? -7.445 15.055 14.758 1 97.38 308 PHE A N 1
ATOM 2507 C CA . PHE A 1 308 ? -8.578 15.969 14.695 1 97.38 308 PHE A CA 1
ATOM 2508 C C . PHE A 1 308 ? -8.938 16.297 13.25 1 97.38 308 PHE A C 1
ATOM 2510 O O . PHE A 1 308 ? -8.109 16.141 12.352 1 97.38 308 PHE A O 1
ATOM 2517 N N . GLU A 1 309 ? -10.211 16.672 13.094 1 93.31 309 GLU A N 1
ATOM 2518 C CA . GLU A 1 309 ? -10.594 17.344 11.859 1 93.31 309 GLU A CA 1
ATOM 2519 C C . GLU A 1 309 ? -10 18.75 11.797 1 93.31 309 GLU A C 1
ATOM 2521 O O . GLU A 1 309 ? -10.047 19.5 12.773 1 93.31 309 GLU A O 1
ATOM 2526 N N . GLY A 1 310 ? -9.383 19.031 10.672 1 94.25 310 GLY A N 1
ATOM 2527 C CA . GLY A 1 310 ? -8.883 20.391 10.484 1 94.25 310 GLY A CA 1
ATOM 2528 C C . GLY A 1 310 ? -9.945 21.453 10.688 1 94.25 310 GLY A C 1
ATOM 2529 O O . GLY A 1 310 ? -9.672 22.516 11.258 1 94.25 310 GLY A O 1
ATOM 2530 N N . ASP A 1 311 ? -11.117 21.125 10.328 1 91.56 311 ASP A N 1
ATOM 2531 C CA . ASP A 1 311 ? -12.242 22.062 10.461 1 91.56 311 ASP A CA 1
ATOM 2532 C C . ASP A 1 311 ? -12.508 22.391 11.93 1 91.56 311 ASP A C 1
ATOM 2534 O O . ASP A 1 311 ? -12.867 23.516 12.266 1 91.56 311 ASP A O 1
ATOM 2538 N N . TRP A 1 312 ? -12.422 21.406 12.719 1 96.06 312 TRP A N 1
ATOM 2539 C CA . TRP A 1 312 ? -12.625 21.625 14.148 1 96.06 312 TRP A CA 1
ATOM 2540 C C . TRP A 1 312 ? -11.586 22.594 14.711 1 96.06 312 TRP A C 1
ATOM 2542 O O . TRP A 1 312 ? -11.906 23.484 15.492 1 96.06 312 TRP A O 1
ATOM 2552 N N . VAL A 1 313 ? -10.367 22.422 14.336 1 97.69 313 VAL A N 1
ATOM 2553 C CA . VAL A 1 313 ? -9.281 23.281 14.805 1 97.69 313 VAL A CA 1
ATOM 2554 C C . VAL A 1 313 ? -9.5 24.719 14.312 1 97.69 313 VAL A C 1
ATOM 2556 O O . VAL A 1 313 ? -9.367 25.672 15.078 1 97.69 313 VAL A O 1
ATOM 2559 N N . CYS A 1 314 ? -9.867 24.844 13.07 1 95 314 CYS A N 1
ATOM 2560 C CA . CYS A 1 314 ? -10.125 26.156 12.477 1 95 314 CYS A CA 1
ATOM 2561 C C . CYS A 1 314 ? -11.273 26.859 13.195 1 95 314 CYS A C 1
ATOM 2563 O O . CYS A 1 314 ? -11.172 28.047 13.516 1 95 314 CYS A O 1
ATOM 2565 N N . LYS A 1 315 ? -12.305 26.125 13.43 1 96.31 315 LYS A N 1
ATOM 2566 C CA . LYS A 1 315 ? -13.461 26.688 14.125 1 96.31 315 LYS A CA 1
ATOM 2567 C C . LYS A 1 315 ? -13.078 27.172 15.523 1 96.31 315 LYS A C 1
ATOM 2569 O O . LYS A 1 315 ? -13.539 28.219 15.977 1 96.31 315 LYS A O 1
ATOM 2574 N N . THR A 1 316 ? -12.312 26.344 16.188 1 97.75 316 THR A N 1
ATOM 2575 C CA . THR A 1 316 ? -11.859 26.703 17.531 1 97.75 316 THR A CA 1
ATOM 2576 C C . THR A 1 316 ? -11.016 27.984 17.484 1 97.75 316 THR A C 1
ATOM 2578 O O . THR A 1 316 ? -11.188 28.875 18.328 1 97.75 316 THR A O 1
ATOM 2581 N N . LEU A 1 317 ? -10.141 28.125 16.547 1 97.69 317 LEU A N 1
ATOM 2582 C CA . LEU A 1 317 ? -9.297 29.312 16.406 1 97.69 317 LEU A CA 1
ATOM 2583 C C . LEU A 1 317 ? -10.141 30.547 16.094 1 97.69 317 LEU A C 1
ATOM 2585 O O . LEU A 1 317 ? -9.883 31.625 16.625 1 97.69 317 LEU A O 1
ATOM 2589 N N . ARG A 1 318 ? -11.141 30.391 15.289 1 96.31 318 ARG A N 1
ATOM 2590 C CA . ARG A 1 318 ? -12.031 31.484 14.953 1 96.31 318 ARG A CA 1
ATOM 2591 C C . ARG A 1 318 ? -12.797 31.969 16.172 1 96.31 318 ARG A C 1
ATOM 2593 O O . ARG A 1 318 ? -12.992 33.188 16.359 1 96.31 318 ARG A O 1
ATOM 2600 N N . SER A 1 319 ? -13.195 31.031 16.953 1 97.5 319 SER A N 1
ATOM 2601 C CA . SER A 1 319 ? -13.906 31.391 18.172 1 97.5 319 SER A CA 1
ATOM 2602 C C . SER A 1 319 ? -13.008 32.188 19.141 1 97.5 319 SER A C 1
ATOM 2604 O O . SER A 1 319 ? -13.492 32.875 20.016 1 97.5 319 SER A O 1
ATOM 2606 N N . LEU A 1 320 ? -11.734 32.062 18.953 1 97.5 320 LEU A N 1
ATOM 2607 C CA . LEU A 1 320 ? -10.766 32.75 19.812 1 97.5 320 LEU A CA 1
ATOM 2608 C C . LEU A 1 320 ? -10.305 34.062 19.156 1 97.5 320 LEU A C 1
ATOM 2610 O O . LEU A 1 320 ? -9.383 34.719 19.656 1 97.5 320 LEU A O 1
ATOM 2614 N N . GLY A 1 321 ? -10.859 34.406 18.031 1 96.19 321 GLY A N 1
ATOM 2615 C CA . GLY A 1 321 ? -10.625 35.688 17.422 1 96.19 321 GLY A CA 1
ATOM 2616 C C . GLY A 1 321 ? -9.594 35.656 16.312 1 96.19 321 GLY A C 1
ATOM 2617 O O . GLY A 1 321 ? -9.086 36.688 15.891 1 96.19 321 GLY A O 1
ATOM 2618 N N . PHE A 1 322 ? -9.32 34.531 15.781 1 97.5 322 PHE A N 1
ATOM 2619 C CA . PHE A 1 322 ? -8.328 34.406 14.719 1 97.5 322 PHE A CA 1
ATOM 2620 C C . PHE A 1 322 ? -9 34.188 13.367 1 97.5 322 PHE A C 1
ATOM 2622 O O . PHE A 1 322 ? -10.086 33.625 13.297 1 97.5 322 PHE A O 1
ATOM 2629 N N . TYR A 1 323 ? -8.312 34.594 12.359 1 94 323 TYR A N 1
ATOM 2630 C CA . TYR A 1 323 ? -8.656 34.25 10.984 1 94 323 TYR A CA 1
ATOM 2631 C C . TYR A 1 323 ? -7.777 33.125 10.469 1 94 323 TYR A C 1
ATOM 2633 O O . TYR A 1 323 ? -6.633 32.969 10.898 1 94 323 TYR A O 1
ATOM 2641 N N . ASP A 1 324 ? -8.328 32.344 9.734 1 90.88 324 ASP A N 1
ATOM 2642 C CA . ASP A 1 324 ? -7.566 31.281 9.07 1 90.88 324 ASP A CA 1
ATOM 2643 C C . ASP A 1 324 ? -8.07 31.047 7.645 1 90.88 324 ASP A C 1
ATOM 2645 O O . ASP A 1 324 ? -9.125 31.562 7.266 1 90.88 324 ASP A O 1
ATOM 2649 N N . GLU A 1 325 ? -7.277 30.375 6.816 1 77.19 325 GLU A N 1
ATOM 2650 C CA . GLU A 1 325 ? -7.703 30.078 5.453 1 77.19 325 GLU A CA 1
ATOM 2651 C C . GLU A 1 325 ? -7.883 28.578 5.25 1 77.19 325 GLU A C 1
ATOM 2653 O O . GLU A 1 325 ? -7.781 28.078 4.129 1 77.19 325 GLU A O 1
ATOM 2658 N N . GLY A 1 326 ? -7.98 27.875 6.281 1 85.94 326 GLY A N 1
ATOM 2659 C CA . GLY A 1 326 ? -8.227 26.453 6.184 1 85.94 326 GLY A CA 1
ATOM 2660 C C . GLY A 1 326 ? -6.953 25.625 6.172 1 85.94 326 GLY A C 1
ATOM 2661 O O . GLY A 1 326 ? -5.887 26.125 6.543 1 85.94 326 GLY A O 1
ATOM 2662 N N . LEU A 1 327 ? -7.125 24.438 5.781 1 86.81 327 LEU A N 1
ATOM 2663 C CA . LEU A 1 327 ? -6.027 23.469 5.785 1 86.81 327 LEU A CA 1
ATOM 2664 C C . LEU A 1 327 ? -5.125 23.672 4.57 1 86.81 327 LEU A C 1
ATOM 2666 O O . LEU A 1 327 ? -5.613 23.875 3.457 1 86.81 327 LEU A O 1
ATOM 2670 N N . ILE A 1 328 ? -3.861 23.672 4.762 1 86.19 328 ILE A N 1
ATOM 2671 C CA . ILE A 1 328 ? -2.854 23.688 3.707 1 86.19 328 ILE A CA 1
ATOM 2672 C C . ILE A 1 328 ? -2.156 22.344 3.625 1 86.19 328 ILE A C 1
ATOM 2674 O O . ILE A 1 328 ? -1.288 22.031 4.441 1 86.19 328 ILE A O 1
ATOM 2678 N N . PRO A 1 329 ? -2.463 21.562 2.641 1 84.38 329 PRO A N 1
ATOM 2679 C CA . PRO A 1 329 ? -1.865 20.234 2.533 1 84.38 329 PRO A CA 1
ATOM 2680 C C . PRO A 1 329 ? -0.372 20.281 2.217 1 84.38 329 PRO A C 1
ATOM 2682 O O . PRO A 1 329 ? 0.067 21.109 1.414 1 84.38 329 PRO A O 1
ATOM 2685 N N . LEU A 1 330 ? 0.412 19.453 2.885 1 87 330 LEU A N 1
ATOM 2686 C CA . LEU A 1 330 ? 1.812 19.234 2.539 1 87 330 LEU A CA 1
ATOM 2687 C C . LEU A 1 330 ? 1.959 18.062 1.586 1 87 330 LEU A C 1
ATOM 2689 O O . LEU A 1 330 ? 0.983 17.359 1.302 1 87 330 LEU A O 1
ATOM 2693 N N . LYS A 1 331 ? 3.139 17.922 1.066 1 76.31 331 LYS A N 1
ATOM 2694 C CA . LYS A 1 331 ? 3.418 16.766 0.214 1 76.31 331 LYS A CA 1
ATOM 2695 C C . LYS A 1 331 ? 3.371 15.461 1.013 1 76.31 331 LYS A C 1
ATOM 2697 O O . LYS A 1 331 ? 2.977 14.422 0.489 1 76.31 331 LYS A O 1
ATOM 2702 N N . SER A 1 332 ? 3.697 15.555 2.191 1 87.5 332 SER A N 1
ATOM 2703 C CA . SER A 1 332 ? 3.676 14.422 3.107 1 87.5 332 SER A CA 1
ATOM 2704 C C . SER A 1 332 ? 2.303 14.258 3.748 1 87.5 332 SER A C 1
ATOM 2706 O O . SER A 1 332 ? 1.359 14.969 3.402 1 87.5 332 SER A O 1
ATOM 2708 N N . ASP A 1 333 ? 2.189 13.352 4.652 1 91.25 333 ASP A N 1
ATOM 2709 C CA . ASP A 1 333 ? 0.909 12.883 5.172 1 91.25 333 ASP A CA 1
ATOM 2710 C C . ASP A 1 333 ? 0.352 13.844 6.215 1 91.25 333 ASP A C 1
ATOM 2712 O O . ASP A 1 333 ? -0.597 13.508 6.93 1 91.25 333 ASP A O 1
ATOM 2716 N N . THR A 1 334 ? 0.915 15.039 6.363 1 94.62 334 THR A N 1
ATOM 2717 C CA . THR A 1 334 ? 0.446 16.047 7.309 1 94.62 334 THR A CA 1
ATOM 2718 C C . THR A 1 334 ? 0.09 17.344 6.582 1 94.62 334 THR A C 1
ATOM 2720 O O . THR A 1 334 ? 0.259 17.453 5.367 1 94.62 334 THR A O 1
ATOM 2723 N N . ALA A 1 335 ? -0.523 18.281 7.375 1 93.56 335 ALA A N 1
ATOM 2724 C CA . ALA A 1 335 ? -0.965 19.547 6.805 1 93.56 335 ALA A CA 1
ATOM 2725 C C . ALA A 1 335 ? -0.759 20.688 7.793 1 93.56 335 ALA A C 1
ATOM 2727 O O . ALA A 1 335 ? -0.338 20.469 8.93 1 93.56 335 ALA A O 1
ATOM 2728 N N . LEU A 1 336 ? -0.956 21.906 7.27 1 94.38 336 LEU A N 1
ATOM 2729 C CA . LEU A 1 336 ? -0.782 23.125 8.07 1 94.38 336 LEU A CA 1
ATOM 2730 C C . LEU A 1 336 ? -2.107 23.844 8.242 1 94.38 336 LEU A C 1
ATOM 2732 O O . LEU A 1 336 ? -2.977 23.781 7.367 1 94.38 336 LEU A O 1
ATOM 2736 N N . ILE A 1 337 ? -2.273 24.391 9.383 1 95 337 ILE A N 1
ATOM 2737 C CA . ILE A 1 337 ? -3.25 25.438 9.625 1 95 337 ILE A CA 1
ATOM 2738 C C . ILE A 1 337 ? -2.537 26.703 10.117 1 95 337 ILE A C 1
ATOM 2740 O O . ILE A 1 337 ? -1.798 26.656 11.102 1 95 337 ILE A O 1
ATOM 2744 N N . ILE A 1 338 ? -2.68 27.766 9.375 1 94.94 338 ILE A N 1
ATOM 2745 C CA . ILE A 1 338 ? -2.09 29.047 9.742 1 94.94 338 ILE A CA 1
ATOM 2746 C C . ILE A 1 338 ? -3.191 30.047 10.109 1 94.94 338 ILE A C 1
ATOM 2748 O O . ILE A 1 338 ? -4.176 30.188 9.375 1 94.94 338 ILE A O 1
ATOM 2752 N N . ALA A 1 339 ? -3.012 30.672 11.266 1 96.44 339 ALA A N 1
ATOM 2753 C CA . ALA A 1 339 ? -4.023 31.625 11.742 1 96.44 339 ALA A CA 1
ATOM 2754 C C . ALA A 1 339 ? -3.379 32.906 12.234 1 96.44 339 ALA A C 1
ATOM 2756 O O . ALA A 1 339 ? -2.211 32.906 12.633 1 96.44 339 ALA A O 1
ATOM 2757 N N . SER A 1 340 ? -4.141 34 12.133 1 95.62 340 SER A N 1
ATOM 2758 C CA . SER A 1 340 ? -3.703 35.312 12.586 1 95.62 340 SER A CA 1
ATOM 2759 C C . SER A 1 340 ? -4.895 36.219 12.875 1 95.62 340 SER A C 1
ATOM 2761 O O . SER A 1 340 ? -5.984 36 12.344 1 95.62 340 SER A O 1
ATOM 2763 N N . ARG A 1 341 ? -4.645 37.156 13.75 1 95.25 341 ARG A N 1
ATOM 2764 C CA . ARG A 1 341 ? -5.68 38.156 14 1 95.25 341 ARG A CA 1
ATOM 2765 C C . ARG A 1 341 ? -5.699 39.219 12.898 1 95.25 341 ARG A C 1
ATOM 2767 O O . ARG A 1 341 ? -6.66 39.969 12.781 1 95.25 341 ARG A O 1
ATOM 2774 N N . LYS A 1 342 ? -4.695 39.156 12.086 1 90.19 342 LYS A N 1
ATOM 2775 C CA . LYS A 1 342 ? -4.602 40.031 10.922 1 90.19 342 LYS A CA 1
ATOM 2776 C C . LYS A 1 342 ? -4.754 39.219 9.625 1 90.19 342 LYS A C 1
ATOM 2778 O O . LYS A 1 342 ? -3.832 38.531 9.219 1 90.19 342 LYS A O 1
ATOM 2783 N N . LYS A 1 343 ? -5.703 39.531 8.875 1 85.62 343 LYS A N 1
ATOM 2784 C CA . LYS A 1 343 ? -6.012 38.812 7.641 1 85.62 343 LYS A CA 1
ATOM 2785 C C . LYS A 1 343 ? -4.918 39 6.598 1 85.62 343 LYS A C 1
ATOM 2787 O O . LYS A 1 343 ? -4.656 38.094 5.789 1 85.62 343 LYS A O 1
ATOM 2792 N N . GLU A 1 344 ? -4.328 40.125 6.617 1 79.5 344 GLU A N 1
ATOM 2793 C CA . GLU A 1 344 ? -3.33 40.5 5.621 1 79.5 344 GLU A CA 1
ATOM 2794 C C . GLU A 1 344 ? -2.111 39.562 5.699 1 79.5 344 GLU A C 1
ATOM 2796 O O . GLU A 1 344 ? -1.479 39.281 4.68 1 79.5 344 GLU A O 1
ATOM 2801 N N . LEU A 1 345 ? -1.853 39.094 6.859 1 82.69 345 LEU A N 1
ATOM 2802 C CA . LEU A 1 345 ? -0.695 38.219 7.047 1 82.69 345 LEU A CA 1
ATOM 2803 C C . LEU A 1 345 ? -0.923 36.875 6.395 1 82.69 345 LEU A C 1
ATOM 2805 O O . LEU A 1 345 ? 0.027 36.219 5.941 1 82.69 345 LEU A O 1
ATOM 2809 N N . LEU A 1 346 ? -2.131 36.469 6.375 1 84.81 346 LEU A N 1
ATOM 2810 C CA . LEU A 1 346 ? -2.477 35.188 5.82 1 84.81 346 LEU A CA 1
ATOM 2811 C C . LEU A 1 346 ? -2.361 35.188 4.301 1 84.81 346 LEU A C 1
ATOM 2813 O O . LEU A 1 346 ? -2.061 34.156 3.695 1 84.81 346 LEU A O 1
ATOM 2817 N N . LYS A 1 347 ? -2.527 36.281 3.682 1 73.62 347 LYS A N 1
ATOM 2818 C CA . LYS A 1 347 ? -2.475 36.406 2.229 1 73.62 347 LYS A CA 1
ATOM 2819 C C . LYS A 1 347 ? -1.042 36.281 1.716 1 73.62 347 LYS A C 1
ATOM 2821 O O . LYS A 1 347 ? -0.823 35.938 0.547 1 73.62 347 LYS A O 1
ATOM 2826 N N . GLU A 1 348 ? -0.16 36.531 2.613 1 69.69 348 GLU A N 1
ATOM 2827 C CA . GLU A 1 348 ? 1.246 36.531 2.221 1 69.69 348 GLU A CA 1
ATOM 2828 C C . GLU A 1 348 ? 1.807 35.094 2.207 1 69.69 348 GLU A C 1
ATOM 2830 O O . GLU A 1 348 ? 2.875 34.844 1.645 1 69.69 348 GLU A O 1
ATOM 2835 N N . ILE A 1 349 ? 0.998 34.25 2.766 1 74.06 349 ILE A N 1
ATOM 2836 C CA . ILE A 1 349 ? 1.471 32.875 2.875 1 74.06 349 ILE A CA 1
ATOM 2837 C C . ILE A 1 349 ? 1.371 32.188 1.517 1 74.06 349 ILE A C 1
ATOM 2839 O O . ILE A 1 349 ? 0.351 32.281 0.832 1 74.06 349 ILE A O 1
ATOM 2843 N N . HIS A 1 350 ? 2.484 31.703 1.111 1 58.59 350 HIS A N 1
ATOM 2844 C CA . HIS A 1 350 ? 2.504 31 -0.17 1 58.59 350 HIS A CA 1
ATOM 2845 C C . HIS A 1 350 ? 1.686 29.719 -0.109 1 58.59 350 HIS A C 1
ATOM 2847 O O . HIS A 1 350 ? 1.884 28.891 0.787 1 58.59 350 HIS A O 1
ATOM 2853 N N . ARG A 1 351 ? 0.528 29.938 -0.731 1 58.59 351 ARG A N 1
ATOM 2854 C CA . ARG A 1 351 ? -0.296 28.75 -0.877 1 58.59 351 ARG A CA 1
ATOM 2855 C C . ARG A 1 351 ? -0.24 28.219 -2.305 1 58.59 351 ARG A C 1
ATOM 2857 O O . ARG A 1 351 ? -0.084 28.984 -3.256 1 58.59 351 ARG A O 1
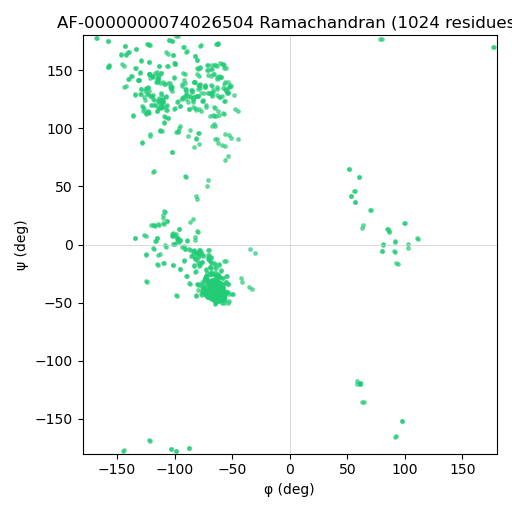ATOM 2864 N N . GLU A 1 352 ? -0.115 27.125 -2.248 1 56.88 352 GLU A N 1
ATOM 2865 C CA . GLU A 1 352 ? -0.311 26.578 -3.588 1 56.88 352 GLU A CA 1
ATOM 2866 C C . GLU A 1 352 ? -1.794 26.484 -3.936 1 56.88 352 GLU A C 1
ATOM 2868 O O . GLU A 1 352 ? -2.51 25.625 -3.408 1 56.88 352 GLU A O 1
ATOM 2873 N N . PRO A 1 353 ? -2.396 27.719 -4.512 1 57.53 353 PRO A N 1
ATOM 2874 C CA . PRO A 1 353 ? -3.842 27.828 -4.73 1 57.53 353 PRO A CA 1
ATOM 2875 C C . PRO A 1 353 ? -4.48 26.516 -5.141 1 57.53 353 PRO A C 1
ATOM 2877 O O . PRO A 1 353 ? -5.582 26.188 -4.691 1 57.53 353 PRO A O 1
ATOM 2880 N N . LYS A 1 354 ? -3.898 25.844 -5.812 1 62.69 354 LYS A N 1
ATOM 2881 C CA . LYS A 1 354 ? -4.453 24.578 -6.309 1 62.69 354 LYS A CA 1
ATOM 2882 C C . LYS A 1 354 ? -4.602 23.562 -5.184 1 62.69 354 LYS A C 1
ATOM 2884 O O . LYS A 1 354 ? -5.629 22.891 -5.074 1 62.69 354 LYS A O 1
ATOM 2889 N N . GLN A 1 355 ? -3.736 23.688 -4.371 1 63.5 355 GLN A N 1
ATOM 2890 C CA . GLN A 1 355 ? -3.758 22.703 -3.291 1 63.5 355 GLN A CA 1
ATOM 2891 C C . GLN A 1 355 ? -4.84 23.031 -2.266 1 63.5 355 GLN A C 1
ATOM 2893 O O . GLN A 1 355 ? -5.527 22.141 -1.767 1 63.5 355 GLN A O 1
ATOM 2898 N N . TYR A 1 356 ? -4.977 24.312 -2.096 1 65.38 356 TYR A N 1
ATOM 2899 C CA . TYR A 1 356 ? -5.996 24.75 -1.15 1 65.38 356 TYR A CA 1
ATOM 2900 C C . TYR A 1 356 ? -7.395 24.453 -1.682 1 65.38 356 TYR A C 1
ATOM 2902 O O . TYR A 1 356 ? -8.266 24 -0.938 1 65.38 356 TYR A O 1
ATOM 2910 N N . LEU A 1 357 ? -7.57 24.766 -2.863 1 70.94 357 LEU A N 1
ATOM 2911 C CA . LEU A 1 357 ? -8.859 24.469 -3.475 1 70.94 357 LEU A CA 1
ATOM 2912 C C . LEU A 1 357 ? -9.164 22.969 -3.389 1 70.94 357 LEU A C 1
ATOM 2914 O O . LEU A 1 357 ? -10.281 22.578 -3.045 1 70.94 357 LEU A O 1
ATOM 2918 N N . MET A 1 358 ? -8.25 22.203 -3.486 1 72.94 358 MET A N 1
ATOM 2919 C CA . MET A 1 358 ? -8.453 20.766 -3.48 1 72.94 358 MET A CA 1
ATOM 2920 C C . MET A 1 358 ? -8.852 20.266 -2.094 1 72.94 358 MET A C 1
ATOM 2922 O O . MET A 1 358 ? -9.703 19.391 -1.963 1 72.94 358 MET A O 1
ATOM 2926 N N . LEU A 1 359 ? -8.375 20.922 -1.167 1 66.19 359 LEU A N 1
ATOM 2927 C CA . LEU A 1 359 ? -8.75 20.562 0.198 1 66.19 359 LEU A CA 1
ATOM 2928 C C . LEU A 1 359 ? -10.203 20.922 0.469 1 66.19 359 LEU A C 1
ATOM 2930 O O . LEU A 1 359 ? -10.93 20.141 1.093 1 66.19 359 LEU A O 1
ATOM 2934 N N . LYS A 1 360 ? -10.555 22.062 0.065 1 70.06 360 LYS A N 1
ATOM 2935 C CA . LYS A 1 360 ? -11.938 22.5 0.248 1 70.06 360 LYS A CA 1
ATOM 2936 C C . LYS A 1 360 ? -12.898 21.578 -0.489 1 70.06 360 LYS A C 1
ATOM 2938 O O . LYS A 1 360 ? -14 21.297 0.002 1 70.06 360 LYS A O 1
ATOM 2943 N N . LEU A 1 361 ? -12.461 21.062 -1.565 1 78.5 361 LEU A N 1
ATOM 2944 C CA . LEU A 1 361 ? -13.305 20.188 -2.371 1 78.5 361 LEU A CA 1
ATOM 2945 C C . LEU A 1 361 ? -13.438 18.828 -1.72 1 78.5 361 LEU A C 1
ATOM 2947 O O . LEU A 1 361 ? -14.5 18.203 -1.788 1 78.5 361 LEU A O 1
ATOM 2951 N N . LYS A 1 362 ? -12.453 18.469 -1.045 1 73.06 362 LYS A N 1
ATOM 2952 C CA . LYS A 1 362 ? -12.547 17.219 -0.291 1 73.06 362 LYS A CA 1
ATOM 2953 C C . LYS A 1 362 ? -13.555 17.344 0.853 1 73.06 362 LYS A C 1
ATOM 2955 O O . LYS A 1 362 ? -14.32 16.422 1.113 1 73.06 362 LYS A O 1
ATOM 2960 N N . ALA A 1 363 ? -13.531 18.484 1.427 1 69.62 363 ALA A N 1
ATOM 2961 C CA . ALA A 1 363 ? -14.477 18.75 2.506 1 69.62 363 ALA A CA 1
ATOM 2962 C C . ALA A 1 363 ? -15.914 18.734 1.987 1 69.62 363 ALA A C 1
ATOM 2964 O O . ALA A 1 363 ? -16.844 18.438 2.732 1 69.62 363 ALA A O 1
ATOM 2965 N N . LEU A 1 364 ? -16.062 19 0.728 1 75.12 364 LEU A N 1
ATOM 2966 C CA . LEU A 1 364 ? -17.391 18.984 0.103 1 75.12 364 LEU A CA 1
ATOM 2967 C C . LEU A 1 364 ? -17.812 17.562 -0.23 1 75.12 364 LEU A C 1
ATOM 2969 O O . LEU A 1 364 ? -18.938 17.328 -0.654 1 75.12 364 LEU A O 1
ATOM 2973 N N . GLY A 1 365 ? -16.859 16.688 -0.031 1 72.31 365 GLY A N 1
ATOM 2974 C CA . GLY A 1 365 ? -17.25 15.297 -0.174 1 72.31 365 GLY A CA 1
ATOM 2975 C C . GLY A 1 365 ? -16.641 14.633 -1.391 1 72.31 365 GLY A C 1
ATOM 2976 O O . GLY A 1 365 ? -16.984 13.492 -1.722 1 72.31 365 GLY A O 1
ATOM 2977 N N . PHE A 1 366 ? -15.797 15.344 -2.037 1 78.12 366 PHE A N 1
ATOM 2978 C CA . PHE A 1 366 ? -15.133 14.711 -3.164 1 78.12 366 PHE A CA 1
ATOM 2979 C C . PHE A 1 366 ? -13.969 13.844 -2.688 1 78.12 366 PHE A C 1
ATOM 2981 O O . PHE A 1 366 ? -13.047 14.344 -2.029 1 78.12 366 PHE A O 1
ATOM 2988 N N . LYS A 1 367 ? -14.117 12.633 -2.91 1 65.69 367 LYS A N 1
ATOM 2989 C CA . LYS A 1 367 ? -13.141 11.68 -2.381 1 65.69 367 LYS A CA 1
ATOM 2990 C C . LYS A 1 367 ? -11.836 11.734 -3.168 1 65.69 367 LYS A C 1
ATOM 2992 O O . LYS A 1 367 ? -10.75 11.625 -2.592 1 65.69 367 LYS A O 1
ATOM 2997 N N . ASN A 1 368 ? -12.023 11.906 -4.465 1 68.19 368 ASN A N 1
ATOM 2998 C CA . ASN A 1 368 ? -10.867 11.969 -5.355 1 68.19 368 ASN A CA 1
ATOM 2999 C C . ASN A 1 368 ? -10.898 13.227 -6.223 1 68.19 368 ASN A C 1
ATOM 3001 O O . ASN A 1 368 ? -11.914 13.531 -6.844 1 68.19 368 ASN A O 1
ATOM 3005 N N . ILE A 1 369 ? -9.914 14.109 -6.051 1 74.75 369 ILE A N 1
ATOM 3006 C CA . ILE A 1 369 ? -9.781 15.352 -6.812 1 74.75 369 ILE A CA 1
ATOM 3007 C C . ILE A 1 369 ? -8.445 15.344 -7.566 1 74.75 369 ILE A C 1
ATOM 3009 O O . ILE A 1 369 ? -7.395 15.109 -6.973 1 74.75 369 ILE A O 1
ATOM 3013 N N . GLN A 1 370 ? -8.562 15.602 -8.844 1 72.81 370 GLN A N 1
ATOM 3014 C CA . GLN A 1 370 ? -7.348 15.609 -9.648 1 72.81 370 GLN A CA 1
ATOM 3015 C C . GLN A 1 370 ? -7.203 16.922 -10.422 1 72.81 370 GLN A C 1
ATOM 3017 O O . GLN A 1 370 ? -8.148 17.375 -11.07 1 72.81 370 GLN A O 1
ATOM 3022 N N . LEU A 1 371 ? -6.043 17.578 -10.203 1 72.81 371 LEU A N 1
ATOM 3023 C CA . LEU A 1 371 ? -5.727 18.781 -10.969 1 72.81 371 LEU A CA 1
ATOM 3024 C C . LEU A 1 371 ? -5.328 18.422 -12.398 1 72.81 371 LEU A C 1
ATOM 3026 O O . LEU A 1 371 ? -4.594 17.453 -12.617 1 72.81 371 LEU A O 1
ATOM 3030 N N . LEU A 1 372 ? -6.008 19.156 -13.383 1 74 372 LEU A N 1
ATOM 3031 C CA . LEU A 1 372 ? -5.605 18.969 -14.773 1 74 372 LEU A CA 1
ATOM 3032 C C . LEU A 1 372 ? -5.535 20.312 -15.5 1 74 372 LEU A C 1
ATOM 3034 O O . LEU A 1 372 ? -6.203 21.266 -15.117 1 74 372 LEU A O 1
ATOM 3038 N N . SER A 1 373 ? -4.609 20.484 -16.406 1 72.12 373 SER A N 1
ATOM 3039 C CA . SER A 1 373 ? -4.629 21.641 -17.297 1 72.12 373 SER A CA 1
ATOM 3040 C C . SER A 1 373 ? -5.754 21.516 -18.312 1 72.12 373 SER A C 1
ATOM 3042 O O . SER A 1 373 ? -6.191 20.422 -18.641 1 72.12 373 SER A O 1
ATOM 3044 N N . SER A 1 374 ? -6.234 22.656 -18.703 1 70.88 374 SER A N 1
ATOM 3045 C CA . SER A 1 374 ? -7.336 22.703 -19.656 1 70.88 374 SER A CA 1
ATOM 3046 C C . SER A 1 374 ? -6.992 21.922 -20.922 1 70.88 374 SER A C 1
ATOM 3048 O O . SER A 1 374 ? -7.879 21.375 -21.578 1 70.88 374 SER A O 1
ATOM 3050 N N . ASP A 1 375 ? -5.719 21.906 -21.094 1 68.75 375 ASP A N 1
ATOM 3051 C CA . ASP A 1 375 ? -5.273 21.219 -22.297 1 68.75 375 ASP A CA 1
ATOM 3052 C C . ASP A 1 375 ? -5.281 19.703 -22.125 1 68.75 375 ASP A C 1
ATOM 3054 O O . ASP A 1 375 ? -5.137 18.953 -23.094 1 68.75 375 ASP A O 1
ATOM 3058 N N . GLU A 1 376 ? -5.582 19.328 -20.828 1 73.75 376 GLU A N 1
ATOM 3059 C CA . GLU A 1 376 ? -5.586 17.906 -20.516 1 73.75 376 GLU A CA 1
ATOM 3060 C C . GLU A 1 376 ? -6.98 17.312 -20.688 1 73.75 376 GLU A C 1
ATOM 3062 O O . GLU A 1 376 ? -7.156 16.094 -20.562 1 73.75 376 GLU A O 1
ATOM 3067 N N . VAL A 1 377 ? -7.91 18.031 -21.016 1 80.69 377 VAL A N 1
ATOM 3068 C CA . VAL A 1 377 ? -9.281 17.578 -21.234 1 80.69 377 VAL A CA 1
ATOM 3069 C C . VAL A 1 377 ? -9.414 17.031 -22.656 1 80.69 377 VAL A C 1
ATOM 3071 O O . VAL A 1 377 ? -9.047 17.703 -23.625 1 80.69 377 VAL A O 1
ATOM 3074 N N . CYS A 1 378 ? -9.836 15.789 -22.719 1 80.25 378 CYS A N 1
ATOM 3075 C CA . CYS A 1 378 ? -10.008 15.133 -24 1 80.25 378 CYS A CA 1
ATOM 3076 C C . CYS A 1 378 ? -11.422 15.32 -24.531 1 80.25 378 CYS A C 1
ATOM 3078 O O . CYS A 1 378 ? -12.375 15.367 -23.75 1 80.25 378 CYS A O 1
ATOM 3080 N N . PHE A 1 379 ? -11.438 15.398 -25.906 1 81.62 379 PHE A N 1
ATOM 3081 C CA . PHE A 1 379 ? -12.727 15.602 -26.547 1 81.62 379 PHE A CA 1
ATOM 3082 C C . PHE A 1 379 ? -13.023 14.477 -27.531 1 81.62 379 PHE A C 1
ATOM 3084 O O . PHE A 1 379 ? -12.117 13.766 -27.969 1 81.62 379 PHE A O 1
ATOM 3091 N N . THR A 1 380 ? -14.266 14.164 -27.641 1 75.75 380 THR A N 1
ATOM 3092 C CA . THR A 1 380 ? -14.703 13.156 -28.594 1 75.75 380 THR A CA 1
ATOM 3093 C C . THR A 1 380 ? -16 13.57 -29.266 1 75.75 380 THR A C 1
ATOM 3095 O O . THR A 1 380 ? -16.875 14.156 -28.625 1 75.75 380 THR A O 1
ATOM 3098 N N . GLU A 1 381 ? -16.031 13.227 -30.562 1 70.19 381 GLU A N 1
ATOM 3099 C CA . GLU A 1 381 ? -17.281 13.445 -31.281 1 70.19 381 GLU A CA 1
ATOM 3100 C C . GLU A 1 381 ? -18.297 12.352 -30.969 1 70.19 381 GLU A C 1
ATOM 3102 O O . GLU A 1 381 ? -19.5 12.547 -31.156 1 70.19 381 GLU A O 1
ATOM 3107 N N . SER A 1 382 ? -17.828 11.234 -30.453 1 63.47 382 SER A N 1
ATOM 3108 C CA . SER A 1 382 ? -18.688 10.102 -30.141 1 63.47 382 SER A CA 1
ATOM 3109 C C . SER A 1 382 ? -19.688 10.445 -29.047 1 63.47 382 SER A C 1
ATOM 3111 O O . SER A 1 382 ? -20.781 9.898 -28.984 1 63.47 382 SER A O 1
ATOM 3113 N N . ALA A 1 383 ? -19.219 11.258 -28.172 1 67.44 383 ALA A N 1
ATOM 3114 C CA . ALA A 1 383 ? -20.078 11.609 -27.047 1 67.44 383 ALA A CA 1
ATOM 3115 C C . ALA A 1 383 ? -21.391 12.227 -27.547 1 67.44 383 ALA A C 1
ATOM 3117 O O . ALA A 1 383 ? -22.469 11.898 -27.047 1 67.44 383 ALA A O 1
ATOM 3118 N N . GLU A 1 384 ? -21.219 13.039 -28.531 1 67.81 384 GLU A N 1
ATOM 3119 C CA . GLU A 1 384 ? -22.406 13.648 -29.094 1 67.81 384 GLU A CA 1
ATOM 3120 C C . GLU A 1 384 ? -23.312 12.609 -29.766 1 67.81 384 GLU A C 1
ATOM 3122 O O . GLU A 1 384 ? -24.531 12.656 -29.625 1 67.81 384 GLU A O 1
ATOM 3127 N N . VAL A 1 385 ? -22.719 11.719 -30.391 1 58.22 385 VAL A N 1
ATOM 3128 C CA . VAL A 1 385 ? -23.469 10.68 -31.078 1 58.22 385 VAL A CA 1
ATOM 3129 C C . VAL A 1 385 ? -24.172 9.781 -30.062 1 58.22 385 VAL A C 1
ATOM 3131 O O . VAL A 1 385 ? -25.344 9.445 -30.219 1 58.22 385 VAL A O 1
ATOM 3134 N N . LYS A 1 386 ? -23.5 9.422 -29.094 1 65.44 386 LYS A N 1
ATOM 3135 C CA . LYS A 1 386 ? -24.078 8.586 -28.062 1 65.44 386 LYS A CA 1
ATOM 3136 C C . LYS A 1 386 ? -25.234 9.289 -27.359 1 65.44 386 LYS A C 1
ATOM 3138 O O . LYS A 1 386 ? -26.234 8.656 -27.016 1 65.44 386 LYS A O 1
ATOM 3143 N N . CYS A 1 387 ? -25 10.531 -27.188 1 70.94 387 CYS A N 1
ATOM 3144 C CA . CYS A 1 387 ? -26.078 11.312 -26.594 1 70.94 387 CYS A CA 1
ATOM 3145 C C . CYS A 1 387 ? -27.297 11.359 -27.516 1 70.94 387 CYS A C 1
ATOM 3147 O O . CYS A 1 387 ? -28.422 11.18 -27.078 1 70.94 387 CYS A O 1
ATOM 3149 N N . GLN A 1 388 ? -27.047 11.469 -28.766 1 65 388 GLN A N 1
ATOM 3150 C CA . GLN A 1 388 ? -28.109 11.656 -29.75 1 65 388 GLN A CA 1
ATOM 3151 C C . GLN A 1 388 ? -28.875 10.344 -29.984 1 65 388 GLN A C 1
ATOM 3153 O O . GLN A 1 388 ? -30.094 10.336 -30.062 1 65 388 GLN A O 1
ATOM 3158 N N . PHE A 1 389 ? -28.125 9.289 -29.984 1 55.62 389 PHE A N 1
ATOM 3159 C CA . PHE A 1 389 ? -28.781 8.047 -30.406 1 55.62 389 PHE A CA 1
ATOM 3160 C C . PHE A 1 389 ? -28.969 7.109 -29.219 1 55.62 389 PHE A C 1
ATOM 3162 O O . PHE A 1 389 ? -29.75 6.152 -29.297 1 55.62 389 PHE A O 1
ATOM 3169 N N . GLY A 1 390 ? -28.281 7.391 -28.219 1 55.66 390 GLY A N 1
ATOM 3170 C CA . GLY A 1 390 ? -28.297 6.395 -27.156 1 55.66 390 GLY A CA 1
ATOM 3171 C C . GLY A 1 390 ? -28.875 6.91 -25.859 1 55.66 390 GLY A C 1
ATOM 3172 O O . GLY A 1 390 ? -28.969 6.172 -24.875 1 55.66 390 GLY A O 1
ATOM 3173 N N . CYS A 1 391 ? -29.203 8.102 -25.781 1 68.69 391 CYS A N 1
ATOM 3174 C CA . CYS A 1 391 ? -29.625 8.672 -24.5 1 68.69 391 CYS A CA 1
ATOM 3175 C C . CYS A 1 391 ? -31.031 9.242 -24.594 1 68.69 391 CYS A C 1
ATOM 3177 O O . CYS A 1 391 ? -31.344 9.977 -25.547 1 68.69 391 CYS A O 1
ATOM 3179 N N . GLU A 1 392 ? -31.859 8.844 -23.703 1 70.44 392 GLU A N 1
ATOM 3180 C CA . GLU A 1 392 ? -33.25 9.297 -23.672 1 70.44 392 GLU A CA 1
ATOM 3181 C C . GLU A 1 392 ? -33.344 10.781 -23.312 1 70.44 392 GLU A C 1
ATOM 3183 O O . GLU A 1 392 ? -34.375 11.414 -23.516 1 70.44 392 GLU A O 1
ATOM 3188 N N . HIS A 1 393 ? -32.281 11.305 -22.906 1 75.25 393 HIS A N 1
ATOM 3189 C CA . HIS A 1 393 ? -32.312 12.688 -22.438 1 75.25 393 HIS A CA 1
ATOM 3190 C C . HIS A 1 393 ? -31.891 13.648 -23.531 1 75.25 393 HIS A C 1
ATOM 3192 O O . HIS A 1 393 ? -31.859 14.867 -23.312 1 75.25 393 HIS A O 1
ATOM 3198 N N . TYR A 1 394 ? -31.641 13.094 -24.625 1 75.56 394 TYR A N 1
ATOM 3199 C CA . TYR A 1 394 ? -31.219 13.945 -25.734 1 75.56 394 TYR A CA 1
ATOM 3200 C C . TYR A 1 394 ? -32.281 15 -26.047 1 75.56 394 TYR A C 1
ATOM 3202 O O . TYR A 1 394 ? -33.469 14.68 -26.172 1 75.56 394 TYR A O 1
ATOM 3210 N N . GLY A 1 395 ? -31.766 16.203 -26.062 1 74.44 395 GLY A N 1
ATOM 3211 C CA . GLY A 1 395 ? -32.656 17.281 -26.391 1 74.44 395 GLY A CA 1
ATOM 3212 C C . GLY A 1 395 ? -33.344 17.891 -25.172 1 74.44 395 GLY A C 1
ATOM 3213 O O . GLY A 1 395 ? -34.062 18.875 -25.297 1 74.44 395 GLY A O 1
ATOM 3214 N N . LEU A 1 396 ? -33.094 17.266 -24.141 1 74.56 396 LEU A N 1
ATOM 3215 C CA . LEU A 1 396 ? -33.75 17.734 -22.922 1 74.56 396 LEU A CA 1
ATOM 3216 C C . LEU A 1 396 ? -32.781 18.531 -22.062 1 74.56 396 LEU A C 1
ATOM 3218 O O . LEU A 1 396 ? -31.609 18.172 -21.953 1 74.56 396 LEU A O 1
ATOM 3222 N N . GLY A 1 397 ? -33.344 19.625 -21.594 1 73.38 397 GLY A N 1
ATOM 3223 C CA . GLY A 1 397 ? -32.531 20.422 -20.688 1 73.38 397 GLY A CA 1
ATOM 3224 C C . GLY A 1 397 ? -31.25 20.938 -21.328 1 73.38 397 GLY A C 1
ATOM 3225 O O . GLY A 1 397 ? -31.297 21.609 -22.359 1 73.38 397 GLY A O 1
ATOM 3226 N N . LYS A 1 398 ? -30.094 20.5 -20.719 1 75.62 398 LYS A N 1
ATOM 3227 C CA . LYS A 1 398 ? -28.812 20.984 -21.234 1 75.62 398 LYS A CA 1
ATOM 3228 C C . LYS A 1 398 ? -28.047 19.859 -21.922 1 75.62 398 LYS A C 1
ATOM 3230 O O . LYS A 1 398 ? -26.828 19.938 -22.109 1 75.62 398 LYS A O 1
ATOM 3235 N N . CYS A 1 399 ? -28.781 18.844 -22.25 1 80.62 399 CYS A N 1
ATOM 3236 C CA . CYS A 1 399 ? -28.172 17.781 -23.047 1 80.62 399 CYS A CA 1
ATOM 3237 C C . CYS A 1 399 ? -28.125 18.156 -24.516 1 80.62 399 CYS A C 1
ATOM 3239 O O . CYS A 1 399 ? -28.875 19.016 -24.969 1 80.62 399 CYS A O 1
ATOM 3241 N N . PRO A 1 400 ? -27.203 17.469 -25.203 1 78.06 400 PRO A N 1
ATOM 3242 C CA . PRO A 1 400 ? -27.156 17.766 -26.641 1 78.06 400 PRO A CA 1
ATOM 3243 C C . PRO A 1 400 ? -28.5 17.609 -27.328 1 78.06 400 PRO A C 1
ATOM 3245 O O . PRO A 1 400 ? -29.297 16.75 -26.938 1 78.06 400 PRO A O 1
ATOM 3248 N N . PRO A 1 401 ? -28.859 18.781 -28.188 1 76.44 401 PRO A N 1
ATOM 3249 C CA . PRO A 1 401 ? -27.984 19.797 -28.75 1 76.44 401 PRO A CA 1
ATOM 3250 C C . PRO A 1 401 ? -27.984 21.094 -27.953 1 76.44 401 PRO A C 1
ATOM 3252 O O . PRO A 1 401 ? -27.469 22.109 -28.406 1 76.44 401 PRO A O 1
ATOM 3255 N N . ASN A 1 402 ? -28.609 21.047 -26.828 1 76.94 402 ASN A N 1
ATOM 3256 C CA . ASN A 1 402 ? -28.703 22.25 -26 1 76.94 402 ASN A CA 1
ATOM 3257 C C . ASN A 1 402 ? -27.453 22.453 -25.156 1 76.94 402 ASN A C 1
ATOM 3259 O O . ASN A 1 402 ? -27.406 23.359 -24.328 1 76.94 402 ASN A O 1
ATOM 3263 N N . SER A 1 403 ? -26.422 21.609 -25.375 1 80.56 403 SER A N 1
ATOM 3264 C CA . SER A 1 403 ? -25.188 21.688 -24.609 1 80.56 403 SER A CA 1
ATOM 3265 C C . SER A 1 403 ? -24.109 22.453 -25.391 1 80.56 403 SER A C 1
ATOM 3267 O O . SER A 1 403 ? -24.391 23 -26.453 1 80.56 403 SER A O 1
ATOM 3269 N N . LEU A 1 404 ? -22.922 22.547 -24.828 1 80.31 404 LEU A N 1
ATOM 3270 C CA . LEU A 1 404 ? -21.812 23.203 -25.5 1 80.31 404 LEU A CA 1
ATOM 3271 C C . LEU A 1 404 ? -21.297 22.344 -26.641 1 80.31 404 LEU A C 1
ATOM 3273 O O . LEU A 1 404 ? -20.953 21.172 -26.438 1 80.31 404 LEU A O 1
ATOM 3277 N N . PRO A 1 405 ? -21.422 22.984 -27.844 1 80 405 PRO A N 1
ATOM 3278 C CA . PRO A 1 405 ? -20.734 22.266 -28.906 1 80 405 PRO A CA 1
ATOM 3279 C C . PRO A 1 405 ? -19.266 22.016 -28.609 1 80 405 PRO A C 1
ATOM 3281 O O . PRO A 1 405 ? -18.641 22.812 -27.906 1 80 405 PRO A O 1
ATOM 3284 N N . ILE A 1 406 ? -18.812 20.984 -29.172 1 84.19 406 ILE A N 1
ATOM 3285 C CA . ILE A 1 406 ? -17.453 20.547 -28.875 1 84.19 406 ILE A CA 1
ATOM 3286 C C . ILE A 1 406 ? -16.484 21.688 -29.109 1 84.19 406 ILE A C 1
ATOM 3288 O O . ILE A 1 406 ? -15.578 21.922 -28.297 1 84.19 406 ILE A O 1
ATOM 3292 N N . GLU A 1 407 ? -16.656 22.484 -30.203 1 80.38 407 GLU A N 1
ATOM 3293 C CA . GLU A 1 407 ? -15.734 23.562 -30.531 1 80.38 407 GLU A CA 1
ATOM 3294 C C . GLU A 1 407 ? -15.82 24.688 -29.5 1 80.38 407 GLU A C 1
ATOM 3296 O O . GLU A 1 407 ? -14.805 25.281 -29.141 1 80.38 407 GLU A O 1
ATOM 3301 N N . LYS A 1 408 ? -16.906 24.906 -29.125 1 79.94 408 LYS A N 1
ATOM 3302 C CA . LYS A 1 408 ? -17.094 25.938 -28.094 1 79.94 408 LYS A CA 1
ATOM 3303 C C . LYS A 1 408 ? -16.484 25.484 -26.766 1 79.94 408 LYS A C 1
ATOM 3305 O O . LYS A 1 408 ? -15.914 26.297 -26.031 1 79.94 408 LYS A O 1
ATOM 3310 N N . THR A 1 409 ? -16.656 24.203 -26.453 1 85.19 409 THR A N 1
ATOM 3311 C CA . THR A 1 409 ? -16.062 23.672 -25.234 1 85.19 409 THR A CA 1
ATOM 3312 C C . THR A 1 409 ? -14.539 23.781 -25.281 1 85.19 409 THR A C 1
ATOM 3314 O O . THR A 1 409 ? -13.914 24.172 -24.281 1 85.19 409 THR A O 1
ATOM 3317 N N . LYS A 1 410 ? -14.016 23.531 -26.359 1 82.75 410 LYS A N 1
ATOM 3318 C CA . LYS A 1 410 ? -12.578 23.656 -26.531 1 82.75 410 LYS A CA 1
ATOM 3319 C C . LYS A 1 410 ? -12.109 25.094 -26.297 1 82.75 410 LYS A C 1
ATOM 3321 O O . LYS A 1 410 ? -11.117 25.328 -25.609 1 82.75 410 LYS A O 1
ATOM 3326 N N . LYS A 1 411 ? -12.82 25.984 -26.922 1 78.38 411 LYS A N 1
ATOM 3327 C CA . LYS A 1 411 ? -12.508 27.391 -26.75 1 78.38 411 LYS A CA 1
ATOM 3328 C C . LYS A 1 411 ? -12.648 27.812 -25.297 1 78.38 411 LYS A C 1
ATOM 3330 O O . LYS A 1 411 ? -11.82 28.578 -24.781 1 78.38 411 LYS A O 1
ATOM 3335 N N . LEU A 1 412 ? -13.625 27.281 -24.719 1 80.56 412 LEU A N 1
ATOM 3336 C CA . LEU A 1 412 ? -13.875 27.609 -23.328 1 80.56 412 LEU A CA 1
ATOM 3337 C C . LEU A 1 412 ? -12.719 27.125 -22.453 1 80.56 412 LEU A C 1
ATOM 3339 O O . LEU A 1 412 ? -12.242 27.875 -21.578 1 80.56 412 LEU A O 1
ATOM 3343 N N . LEU A 1 413 ? -12.32 25.906 -22.656 1 84.88 413 LEU A N 1
ATOM 3344 C CA . LEU A 1 413 ? -11.266 25.344 -21.812 1 84.88 413 LEU A CA 1
ATOM 3345 C C . LEU A 1 413 ? -9.977 26.141 -21.953 1 84.88 413 LEU A C 1
ATOM 3347 O O . LEU A 1 413 ? -9.211 26.25 -20.984 1 84.88 413 LEU A O 1
ATOM 3351 N N . LYS A 1 414 ? -9.75 26.781 -23.078 1 77.06 414 LYS A N 1
ATOM 3352 C CA . LYS A 1 414 ? -8.539 27.562 -23.312 1 77.06 414 LYS A CA 1
ATOM 3353 C C . LYS A 1 414 ? -8.516 28.828 -22.453 1 77.06 414 LYS A C 1
ATOM 3355 O O . LYS A 1 414 ? -7.453 29.406 -22.219 1 77.06 414 LYS A O 1
ATOM 3360 N N . GLU A 1 415 ? -9.625 29.172 -22.031 1 75.12 415 GLU A N 1
ATOM 3361 C CA . GLU A 1 415 ? -9.719 30.375 -21.219 1 75.12 415 GLU A CA 1
ATOM 3362 C C . GLU A 1 415 ? -9.336 30.094 -19.766 1 75.12 415 GLU A C 1
ATOM 3364 O O . GLU A 1 415 ? -9.211 31.016 -18.953 1 75.12 415 GLU A O 1
ATOM 3369 N N . PHE A 1 416 ? -9.141 28.828 -19.5 1 80.19 416 PHE A N 1
ATOM 3370 C CA . PHE A 1 416 ? -8.836 28.438 -18.125 1 80.19 416 PHE A CA 1
ATOM 3371 C C . PHE A 1 416 ? -7.43 27.844 -18.031 1 80.19 416 PHE A C 1
ATOM 3373 O O . PHE A 1 416 ? -6.996 27.125 -18.922 1 80.19 416 PHE A O 1
ATOM 3380 N N . LYS A 1 417 ? -6.816 28.234 -16.969 1 74.25 417 LYS A N 1
ATOM 3381 C CA . LYS A 1 417 ? -5.438 27.797 -16.766 1 74.25 417 LYS A CA 1
ATOM 3382 C C . LYS A 1 417 ? -5.387 26.344 -16.312 1 74.25 417 LYS A C 1
ATOM 3384 O O . LYS A 1 417 ? -4.508 25.594 -16.734 1 74.25 417 LYS A O 1
ATOM 3389 N N . TYR A 1 418 ? -6.426 26.031 -15.352 1 77.62 418 TYR A N 1
ATOM 3390 C CA . TYR A 1 418 ? -6.398 24.656 -14.836 1 77.62 418 TYR A CA 1
ATOM 3391 C C . TYR A 1 418 ? -7.812 24.125 -14.625 1 77.62 418 TYR A C 1
ATOM 3393 O O . TYR A 1 418 ? -8.773 24.906 -14.594 1 77.62 418 TYR A O 1
ATOM 3401 N N . GLY A 1 419 ? -7.918 22.688 -14.703 1 82.75 419 GLY A N 1
ATOM 3402 C CA . GLY A 1 419 ? -9.141 22 -14.344 1 82.75 419 GLY A CA 1
ATOM 3403 C C . GLY A 1 419 ? -8.945 21.016 -13.203 1 82.75 419 GLY A C 1
ATOM 3404 O O . GLY A 1 419 ? -7.848 20.484 -13.008 1 82.75 419 GLY A O 1
ATOM 3405 N N . LEU A 1 420 ? -9.992 20.922 -12.367 1 83.88 420 LEU A N 1
ATOM 3406 C CA . LEU A 1 420 ? -10.055 19.891 -11.336 1 83.88 420 LEU A CA 1
ATOM 3407 C C . LEU A 1 420 ? -11.086 18.828 -11.695 1 83.88 420 LEU A C 1
ATOM 3409 O O . LEU A 1 420 ? -12.266 19.141 -11.891 1 83.88 420 LEU A O 1
ATOM 3413 N N . LEU A 1 421 ? -10.594 17.625 -11.836 1 85.75 421 LEU A N 1
ATOM 3414 C CA . LEU A 1 421 ? -11.5 16.484 -12 1 85.75 421 LEU A CA 1
ATOM 3415 C C . LEU A 1 421 ? -12.008 16 -10.648 1 85.75 421 LEU A C 1
ATOM 3417 O O . LEU A 1 421 ? -11.219 15.578 -9.797 1 85.75 421 LEU A O 1
ATOM 3421 N N . LEU A 1 422 ? -13.25 16.094 -10.508 1 85 422 LEU A N 1
ATOM 3422 C CA . LEU A 1 422 ? -13.898 15.781 -9.234 1 85 422 LEU A CA 1
ATOM 3423 C C . LEU A 1 422 ? -14.648 14.461 -9.32 1 85 422 LEU A C 1
ATOM 3425 O O . LEU A 1 422 ? -15.586 14.32 -10.117 1 85 422 LEU A O 1
ATOM 3429 N N . GLU A 1 423 ? -14.164 13.469 -8.508 1 81.06 423 GLU A N 1
ATOM 3430 C CA . GLU A 1 423 ? -14.836 12.172 -8.492 1 81.06 423 GLU A CA 1
ATOM 3431 C C . GLU A 1 423 ? -15.922 12.125 -7.43 1 81.06 423 GLU A C 1
ATOM 3433 O O . GLU A 1 423 ? -15.727 12.602 -6.312 1 81.06 423 GLU A O 1
ATOM 3438 N N . GLY A 1 424 ? -17.031 11.602 -7.949 1 76.31 424 GLY A N 1
ATOM 3439 C CA . GLY A 1 424 ? -18.156 11.398 -7.039 1 76.31 424 GLY A CA 1
ATOM 3440 C C . GLY A 1 424 ? -18.969 10.156 -7.348 1 76.31 424 GLY A C 1
ATOM 3441 O O . GLY A 1 424 ? -18.484 9.266 -8.055 1 76.31 424 GLY A O 1
ATOM 3442 N N . GLU A 1 425 ? -19.953 9.961 -6.645 1 74.38 425 GLU A N 1
ATOM 3443 C CA . GLU A 1 425 ? -20.828 8.805 -6.812 1 74.38 425 GLU A CA 1
ATOM 3444 C C . GLU A 1 425 ? -22.297 9.234 -6.906 1 74.38 425 GLU A C 1
ATOM 3446 O O . GLU A 1 425 ? -22.656 10.336 -6.496 1 74.38 425 GLU A O 1
ATOM 3451 N N . PRO A 1 426 ? -23.062 8.227 -7.547 1 74.75 426 PRO A N 1
ATOM 3452 C CA . PRO A 1 426 ? -24.5 8.5 -7.516 1 74.75 426 PRO A CA 1
ATOM 3453 C C . PRO A 1 426 ? -25.031 8.648 -6.094 1 74.75 426 PRO A C 1
ATOM 3455 O O . PRO A 1 426 ? -24.391 8.203 -5.137 1 74.75 426 PRO A O 1
ATOM 3458 N N . PRO A 1 427 ? -26.312 9.484 -5.969 1 76.31 427 PRO A N 1
ATOM 3459 C CA . PRO A 1 427 ? -27.219 9.859 -7.047 1 76.31 427 PRO A CA 1
ATOM 3460 C C . PRO A 1 427 ? -26.75 11.078 -7.828 1 76.31 427 PRO A C 1
ATOM 3462 O O . PRO A 1 427 ? -26.047 11.93 -7.281 1 76.31 427 PRO A O 1
ATOM 3465 N N . THR A 1 428 ? -27.297 11.203 -8.953 1 82.19 428 THR A N 1
ATOM 3466 C CA . THR A 1 428 ? -26.859 12.219 -9.914 1 82.19 428 THR A CA 1
ATOM 3467 C C . THR A 1 428 ? -27.141 13.617 -9.375 1 82.19 428 THR A C 1
ATOM 3469 O O . THR A 1 428 ? -26.281 14.5 -9.461 1 82.19 428 THR A O 1
ATOM 3472 N N . LYS A 1 429 ? -28.203 13.805 -8.75 1 83.81 429 LYS A N 1
ATOM 3473 C CA . LYS A 1 429 ? -28.578 15.117 -8.234 1 83.81 429 LYS A CA 1
ATOM 3474 C C . LYS A 1 429 ? -27.594 15.578 -7.168 1 83.81 429 LYS A C 1
ATOM 3476 O O . LYS A 1 429 ? -27.109 16.719 -7.215 1 83.81 429 LYS A O 1
ATOM 3481 N N . ASP A 1 430 ? -27.375 14.719 -6.301 1 84.06 430 ASP A N 1
ATOM 3482 C CA . ASP A 1 430 ? -26.453 15.047 -5.215 1 84.06 430 ASP A CA 1
ATOM 3483 C C . ASP A 1 430 ? -25.062 15.383 -5.754 1 84.06 430 ASP A C 1
ATOM 3485 O O . ASP A 1 430 ? -24.422 16.312 -5.285 1 84.06 430 ASP A O 1
ATOM 3489 N N . PHE A 1 431 ? -24.656 14.648 -6.645 1 87.44 431 PHE A N 1
ATOM 3490 C CA . PHE A 1 431 ? -23.344 14.883 -7.25 1 87.44 431 PHE A CA 1
ATOM 3491 C C . PHE A 1 431 ? -23.297 16.234 -7.941 1 87.44 431 PHE A C 1
ATOM 3493 O O . PHE A 1 431 ? -22.328 16.984 -7.801 1 87.44 431 PHE A O 1
ATOM 3500 N N . GLN A 1 432 ? -24.375 16.609 -8.625 1 86.94 432 GLN A N 1
ATOM 3501 C CA . GLN A 1 432 ? -24.422 17.859 -9.375 1 86.94 432 GLN A CA 1
ATOM 3502 C C . GLN A 1 432 ? -24.5 19.062 -8.445 1 86.94 432 GLN A C 1
ATOM 3504 O O . GLN A 1 432 ? -23.875 20.094 -8.703 1 86.94 432 GLN A O 1
ATOM 3509 N N . LEU A 1 433 ? -25.109 18.859 -7.352 1 86.88 433 LEU A N 1
ATOM 3510 C CA . LEU A 1 433 ? -25.141 19.922 -6.352 1 86.88 433 LEU A CA 1
ATOM 3511 C C . LEU A 1 433 ? -23.766 20.141 -5.754 1 86.88 433 LEU A C 1
ATOM 3513 O O . LEU A 1 433 ? -23.359 21.281 -5.508 1 86.88 433 LEU A O 1
ATOM 3517 N N . LYS A 1 434 ? -23.062 19.047 -5.59 1 88.38 434 LYS A N 1
ATOM 3518 C CA . LYS A 1 434 ? -21.688 19.141 -5.086 1 88.38 434 LYS A CA 1
ATOM 3519 C C . LYS A 1 434 ? -20.781 19.859 -6.082 1 88.38 434 LYS A C 1
ATOM 3521 O O . LYS A 1 434 ? -19.906 20.641 -5.691 1 88.38 434 LYS A O 1
ATOM 3526 N N . ILE A 1 435 ? -21.031 19.609 -7.297 1 89.25 435 ILE A N 1
ATOM 3527 C CA . ILE A 1 435 ? -20.234 20.234 -8.336 1 89.25 435 ILE A CA 1
ATOM 3528 C C . ILE A 1 435 ? -20.484 21.75 -8.328 1 89.25 435 ILE A C 1
ATOM 3530 O O . ILE A 1 435 ? -19.547 22.531 -8.438 1 89.25 435 ILE A O 1
ATOM 3534 N N . ILE A 1 436 ? -21.703 22.156 -8.188 1 85.12 436 ILE A N 1
ATOM 3535 C CA . ILE A 1 436 ? -22.047 23.562 -8.117 1 85.12 436 ILE A CA 1
ATOM 3536 C C . ILE A 1 436 ? -21.375 24.203 -6.898 1 85.12 436 ILE A C 1
ATOM 3538 O O . ILE A 1 436 ? -20.812 25.297 -6.992 1 85.12 436 ILE A O 1
ATOM 3542 N N . ALA A 1 437 ? -21.375 23.484 -5.898 1 86.06 437 ALA A N 1
ATOM 3543 C CA . ALA A 1 437 ? -20.719 23.953 -4.68 1 86.06 437 ALA A CA 1
ATOM 3544 C C . ALA A 1 437 ? -19.219 24.109 -4.879 1 86.06 437 ALA A C 1
ATOM 3546 O O . ALA A 1 437 ? -18.609 25.047 -4.367 1 86.06 437 ALA A O 1
ATOM 3547 N N . ALA A 1 438 ? -18.703 23.188 -5.582 1 87.12 438 ALA A N 1
ATOM 3548 C CA . ALA A 1 438 ? -17.281 23.234 -5.871 1 87.12 438 ALA A CA 1
ATOM 3549 C C . ALA A 1 438 ? -16.922 24.469 -6.688 1 87.12 438 ALA A C 1
ATOM 3551 O O . ALA A 1 438 ? -15.914 25.125 -6.418 1 87.12 438 ALA A O 1
ATOM 3552 N N . GLU A 1 439 ? -17.703 24.781 -7.691 1 85.94 439 GLU A N 1
ATOM 3553 C CA . GLU A 1 439 ? -17.516 25.969 -8.516 1 85.94 439 GLU A CA 1
ATOM 3554 C C . GLU A 1 439 ? -17.594 27.234 -7.68 1 85.94 439 GLU A C 1
ATOM 3556 O O . GLU A 1 439 ? -16.75 28.125 -7.812 1 85.94 439 GLU A O 1
ATOM 3561 N N . LYS A 1 440 ? -18.484 27.266 -6.859 1 80.31 440 LYS A N 1
ATOM 3562 C CA . LYS A 1 440 ? -18.625 28.422 -5.965 1 80.31 440 LYS A CA 1
ATOM 3563 C C . LYS A 1 440 ? -17.406 28.578 -5.066 1 80.31 440 LYS A C 1
ATOM 3565 O O . LYS A 1 440 ? -16.906 29.688 -4.871 1 80.31 440 LYS A O 1
ATOM 3570 N N . GLU A 1 441 ? -16.953 27.469 -4.605 1 80.69 441 GLU A N 1
ATOM 3571 C CA . GLU A 1 441 ? -15.766 27.484 -3.752 1 80.69 441 GLU A CA 1
ATOM 3572 C C . GLU A 1 441 ? -14.547 28 -4.504 1 80.69 441 GLU A C 1
ATOM 3574 O O . GLU A 1 441 ? -13.742 28.766 -3.949 1 80.69 441 GLU A O 1
ATOM 3579 N N . ALA A 1 442 ? -14.383 27.594 -5.703 1 81.06 442 ALA A N 1
ATOM 3580 C CA . ALA A 1 442 ? -13.266 28.062 -6.512 1 81.06 442 ALA A CA 1
ATOM 3581 C C . ALA A 1 442 ? -13.281 29.578 -6.652 1 81.06 442 ALA A C 1
ATOM 3583 O O . ALA A 1 442 ? -12.25 30.234 -6.508 1 81.06 442 ALA A O 1
ATOM 3584 N N . TYR A 1 443 ? -14.453 30.125 -6.891 1 70.56 443 TYR A N 1
ATOM 3585 C CA . TYR A 1 443 ? -14.617 31.562 -6.996 1 70.56 443 TYR A CA 1
ATOM 3586 C C . TYR A 1 443 ? -14.258 32.25 -5.684 1 70.56 443 TYR A C 1
ATOM 3588 O O . TYR A 1 443 ? -13.562 33.281 -5.676 1 70.56 443 TYR A O 1
ATOM 3596 N N . GLN A 1 444 ? -14.633 31.609 -4.715 1 70.31 444 GLN A N 1
ATOM 3597 C CA . GLN A 1 444 ? -14.398 32.156 -3.391 1 70.31 444 GLN A CA 1
ATOM 3598 C C . GLN A 1 444 ? -12.914 32.125 -3.037 1 70.31 444 GLN A C 1
ATOM 3600 O O . GLN A 1 444 ? -12.43 32.969 -2.271 1 70.31 444 GLN A O 1
ATOM 3605 N N . GLN A 1 445 ? -12.242 31.219 -3.658 1 69.44 445 GLN A N 1
ATOM 3606 C CA . GLN A 1 445 ? -10.812 31.094 -3.377 1 69.44 445 GLN A CA 1
ATOM 3607 C C . GLN A 1 445 ? -9.984 31.984 -4.289 1 69.44 445 GLN A C 1
ATOM 3609 O O . GLN A 1 445 ? -8.758 31.938 -4.27 1 69.44 445 GLN A O 1
ATOM 3614 N N . GLY A 1 446 ? -10.664 32.75 -5.105 1 63.41 446 GLY A N 1
ATOM 3615 C CA . GLY A 1 446 ? -9.977 33.781 -5.848 1 63.41 446 GLY A CA 1
ATOM 3616 C C . GLY A 1 446 ? -9.734 33.406 -7.301 1 63.41 446 GLY A C 1
ATOM 3617 O O . GLY A 1 446 ? -9.062 34.156 -8.031 1 63.41 446 GLY A O 1
ATOM 3618 N N . PHE A 1 447 ? -10.211 32.219 -7.605 1 72.56 447 PHE A N 1
ATOM 3619 C CA . PHE A 1 447 ? -10.133 31.938 -9.031 1 72.56 447 PHE A CA 1
ATOM 3620 C C . PHE A 1 447 ? -11.109 32.812 -9.812 1 72.56 447 PHE A C 1
ATOM 3622 O O . PHE A 1 447 ? -12.328 32.719 -9.625 1 72.56 447 PHE A O 1
ATOM 3629 N N . TYR A 1 448 ? -10.609 33.781 -10.617 1 66.69 448 TYR A N 1
ATOM 3630 C CA . TYR A 1 448 ? -11.461 34.781 -11.219 1 66.69 448 TYR A CA 1
ATOM 3631 C C . TYR A 1 448 ? -12.383 34.188 -12.273 1 66.69 448 TYR A C 1
ATOM 3633 O O . TYR A 1 448 ? -13.445 34.719 -12.57 1 66.69 448 TYR A O 1
ATOM 3641 N N . LYS A 1 449 ? -12.039 33.062 -12.891 1 74.19 449 LYS A N 1
ATOM 3642 C CA . LYS A 1 449 ? -12.914 32.25 -13.742 1 74.19 449 LYS A CA 1
ATOM 3643 C C . LYS A 1 449 ? -13.008 30.828 -13.25 1 74.19 449 LYS A C 1
ATOM 3645 O O . LYS A 1 449 ? -11.992 30.172 -13.016 1 74.19 449 LYS A O 1
ATOM 3650 N N . ALA A 1 450 ? -14.188 30.469 -12.836 1 81.94 450 ALA A N 1
ATOM 3651 C CA . ALA A 1 450 ? -14.453 29.078 -12.5 1 81.94 450 ALA A CA 1
ATOM 3652 C C . ALA A 1 450 ? -15.719 28.578 -13.195 1 81.94 450 ALA A C 1
ATOM 3654 O O . ALA A 1 450 ? -16.734 29.281 -13.227 1 81.94 450 ALA A O 1
ATOM 3655 N N . PHE A 1 451 ? -15.625 27.5 -13.836 1 84.44 451 PHE A N 1
ATOM 3656 C CA . PHE A 1 451 ? -16.75 26.891 -14.539 1 84.44 451 PHE A CA 1
ATOM 3657 C C . PHE A 1 451 ? -16.719 25.375 -14.414 1 84.44 451 PHE A C 1
ATOM 3659 O O . PHE A 1 451 ? -15.641 24.766 -14.508 1 84.44 451 PHE A O 1
ATOM 3666 N N . SER A 1 452 ? -17.906 24.859 -14.148 1 89.5 452 SER A N 1
ATOM 3667 C CA . SER A 1 452 ? -17.906 23.422 -13.938 1 89.5 452 SER A CA 1
ATOM 3668 C C . SER A 1 452 ? -18.703 22.703 -15.031 1 89.5 452 SER A C 1
ATOM 3670 O O . SER A 1 452 ? -19.656 23.266 -15.57 1 89.5 452 SER A O 1
ATOM 3672 N N . LEU A 1 453 ? -18.281 21.531 -15.406 1 89.25 453 LEU A N 1
ATOM 3673 C CA . LEU A 1 453 ? -19.031 20.516 -16.156 1 89.25 453 LEU A CA 1
ATOM 3674 C C . LEU A 1 453 ? -19.25 19.281 -15.289 1 89.25 453 LEU A C 1
ATOM 3676 O O . LEU A 1 453 ? -18.406 18.922 -14.469 1 89.25 453 LEU A O 1
ATOM 3680 N N . TRP A 1 454 ? -20.406 18.734 -15.406 1 88.38 454 TRP A N 1
ATOM 3681 C CA . TRP A 1 454 ? -20.672 17.641 -14.477 1 88.38 454 TRP A CA 1
ATOM 3682 C C . TRP A 1 454 ? -21.016 16.359 -15.227 1 88.38 454 TRP A C 1
ATOM 3684 O O . TRP A 1 454 ? -20.625 16.188 -16.391 1 88.38 454 TRP A O 1
ATOM 3694 N N . ALA A 1 455 ? -21.531 15.328 -14.453 1 85.56 455 ALA A N 1
ATOM 3695 C CA . ALA A 1 455 ? -21.812 14.016 -15.031 1 85.56 455 ALA A CA 1
ATOM 3696 C C . ALA A 1 455 ? -23.312 13.836 -15.258 1 85.56 455 ALA A C 1
ATOM 3698 O O . ALA A 1 455 ? -24.125 14.195 -14.398 1 85.56 455 ALA A O 1
ATOM 3699 N N . GLY A 1 456 ? -23.656 13.344 -16.422 1 80.69 456 GLY A N 1
ATOM 3700 C CA . GLY A 1 456 ? -25.031 12.945 -16.688 1 80.69 456 GLY A CA 1
ATOM 3701 C C . GLY A 1 456 ? -25.938 14.117 -16.984 1 80.69 456 GLY A C 1
ATOM 3702 O O . GLY A 1 456 ? -25.5 15.266 -17 1 80.69 456 GLY A O 1
ATOM 3703 N N . PRO A 1 457 ? -27.188 13.805 -17.297 1 81.06 457 PRO A N 1
ATOM 3704 C CA . PRO A 1 457 ? -28.188 14.852 -17.516 1 81.06 457 PRO A CA 1
ATOM 3705 C C . PRO A 1 457 ? -28.531 15.609 -16.234 1 81.06 457 PRO A C 1
ATOM 3707 O O . PRO A 1 457 ? -28.391 15.07 -15.133 1 81.06 457 PRO A O 1
ATOM 3710 N N . CYS A 1 458 ? -28.906 16.859 -16.453 1 81.69 458 CYS A N 1
ATOM 3711 C CA . CYS A 1 458 ? -29.297 17.656 -15.289 1 81.69 458 CYS A CA 1
ATOM 3712 C C . CYS A 1 458 ? -30.422 16.984 -14.523 1 81.69 458 CYS A C 1
ATOM 3714 O O . CYS A 1 458 ? -31.469 16.672 -15.094 1 81.69 458 CYS A O 1
ATOM 3716 N N . SER A 1 459 ? -30.141 16.766 -13.258 1 81.31 459 SER A N 1
ATOM 3717 C CA . SER A 1 459 ? -31.125 16.078 -12.406 1 81.31 459 SER A CA 1
ATOM 3718 C C . SER A 1 459 ? -31.578 16.984 -11.266 1 81.31 459 SER A C 1
ATOM 3720 O O . SER A 1 459 ? -32.094 16.5 -10.25 1 81.31 459 SER A O 1
ATOM 3722 N N . LEU A 1 460 ? -31.312 18.234 -11.438 1 79.94 460 LEU A N 1
ATOM 3723 C CA . LEU A 1 460 ? -31.641 19.172 -10.367 1 79.94 460 LEU A CA 1
ATOM 3724 C C . LEU A 1 460 ? -33.156 19.328 -10.234 1 79.94 460 LEU A C 1
ATOM 3726 O O . LEU A 1 460 ? -33.656 19.484 -9.125 1 79.94 460 LEU A O 1
ATOM 3730 N N . CYS A 1 461 ? -33.844 19.281 -11.305 1 74.44 461 CYS A N 1
ATOM 3731 C CA . CYS A 1 461 ? -35.312 19.422 -11.312 1 74.44 461 CYS A CA 1
ATOM 3732 C C . CYS A 1 461 ? -35.969 18.188 -11.891 1 74.44 461 CYS A C 1
ATOM 3734 O O . CYS A 1 461 ? -35.375 17.453 -12.656 1 74.44 461 CYS A O 1
ATOM 3736 N N . HIS A 1 462 ? -37.125 17.828 -11.367 1 69.69 462 HIS A N 1
ATOM 3737 C CA . HIS A 1 462 ? -37.875 16.688 -11.852 1 69.69 462 HIS A CA 1
ATOM 3738 C C . HIS A 1 462 ? -38.281 16.859 -13.312 1 69.69 462 HIS A C 1
ATOM 3740 O O . HIS A 1 462 ? -38.25 15.906 -14.086 1 69.69 462 HIS A O 1
ATOM 3746 N N . GLN A 1 463 ? -38.75 18 -13.625 1 65.31 463 GLN A N 1
ATOM 3747 C CA . GLN A 1 463 ? -39.094 18.328 -15 1 65.31 463 GLN A CA 1
ATOM 3748 C C . GLN A 1 463 ? -38.438 19.609 -15.461 1 65.31 463 GLN A C 1
ATOM 3750 O O . GLN A 1 463 ? -38.375 20.594 -14.711 1 65.31 463 GLN A O 1
ATOM 3755 N N . CYS A 1 464 ? -37.562 19.531 -16.516 1 65.56 464 CYS A N 1
ATOM 3756 C CA . CYS A 1 464 ? -36.906 20.719 -17.062 1 65.56 464 CYS A CA 1
ATOM 3757 C C . CYS A 1 464 ? -37.438 21.062 -18.438 1 65.56 464 CYS A C 1
ATOM 3759 O O . CYS A 1 464 ? -37.594 20.188 -19.281 1 65.56 464 CYS A O 1
ATOM 3761 N N . LYS A 1 465 ? -37.875 22.297 -18.625 1 60.69 465 LYS A N 1
ATOM 3762 C CA . LYS A 1 465 ? -38.344 22.719 -19.938 1 60.69 465 LYS A CA 1
ATOM 3763 C C . LYS A 1 465 ? -37.219 22.625 -20.969 1 60.69 465 LYS A C 1
ATOM 3765 O O . LYS A 1 465 ? -36.062 22.875 -20.641 1 60.69 465 LYS A O 1
ATOM 3770 N N . PRO A 1 466 ? -37.625 22.234 -22.156 1 57.38 466 PRO A N 1
ATOM 3771 C CA . PRO A 1 466 ? -36.625 22.281 -23.25 1 57.38 466 PRO A CA 1
ATOM 3772 C C . PRO A 1 466 ? -36 23.656 -23.406 1 57.38 466 PRO A C 1
ATOM 3774 O O . PRO A 1 466 ? -36.688 24.672 -23.281 1 57.38 466 PRO A O 1
ATOM 3777 N N . GLN A 1 467 ? -34.688 23.781 -23.484 1 55.41 467 GLN A N 1
ATOM 3778 C CA . GLN A 1 467 ? -33.938 25.016 -23.688 1 55.41 467 GLN A CA 1
ATOM 3779 C C . GLN A 1 467 ? -34 25.922 -22.453 1 55.41 467 GLN A C 1
ATOM 3781 O O . GLN A 1 467 ? -34.125 27.141 -22.578 1 55.41 467 GLN A O 1
ATOM 3786 N N . SER A 1 468 ? -34.125 25.344 -21.359 1 56.88 468 SER A N 1
ATOM 3787 C CA . SER A 1 468 ? -34.219 26.109 -20.125 1 56.88 468 SER A CA 1
ATOM 3788 C C . SER A 1 468 ? -32.938 26.906 -19.875 1 56.88 468 SER A C 1
ATOM 3790 O O . SER A 1 468 ? -31.844 26.453 -20.219 1 56.88 468 SER A O 1
ATOM 3792 N N . SER A 1 469 ? -33.094 28.297 -19.594 1 58.59 469 SER A N 1
ATOM 3793 C CA . SER A 1 469 ? -32 29.188 -19.203 1 58.59 469 SER A CA 1
ATOM 3794 C C . SER A 1 469 ? -31.688 29.062 -17.719 1 58.59 469 SER A C 1
ATOM 3796 O O . SER A 1 469 ? -31.406 30.047 -17.047 1 58.59 469 SER A O 1
ATOM 3798 N N . CYS A 1 470 ? -31.688 27.906 -17.234 1 70.25 470 CYS A N 1
ATOM 3799 C CA . CYS A 1 470 ? -31.438 27.656 -15.82 1 70.25 470 CYS A CA 1
ATOM 3800 C C . CYS A 1 470 ? -30 28.031 -15.445 1 70.25 470 CYS A C 1
ATOM 3802 O O . CYS A 1 470 ? -29.047 27.516 -16.031 1 70.25 470 CYS A O 1
ATOM 3804 N N . PRO A 1 471 ? -29.859 28.969 -14.57 1 66.12 471 PRO A N 1
ATOM 3805 C CA . PRO A 1 471 ? -28.5 29.391 -14.188 1 66.12 471 PRO A CA 1
ATOM 3806 C C . PRO A 1 471 ? -27.766 28.344 -13.359 1 66.12 471 PRO A C 1
ATOM 3808 O O . PRO A 1 471 ? -26.547 28.406 -13.211 1 66.12 471 PRO A O 1
ATOM 3811 N N . LYS A 1 472 ? -28.516 27.359 -12.984 1 75.06 472 LYS A N 1
ATOM 3812 C CA . LYS A 1 472 ? -27.875 26.375 -12.109 1 75.06 472 LYS A CA 1
ATOM 3813 C C . LYS A 1 472 ? -27.344 25.188 -12.914 1 75.06 472 LYS A C 1
ATOM 3815 O O . LYS A 1 472 ? -26.484 24.453 -12.438 1 75.06 472 LYS A O 1
ATOM 3820 N N . ALA A 1 473 ? -27.953 25.125 -14.039 1 79.31 473 ALA A N 1
ATOM 3821 C CA . ALA A 1 473 ? -27.578 23.938 -14.82 1 79.31 473 ALA A CA 1
ATOM 3822 C C . ALA A 1 473 ? -26.188 24.094 -15.406 1 79.31 473 ALA A C 1
ATOM 3824 O O . ALA A 1 473 ? -25.766 25.188 -15.758 1 79.31 473 ALA A O 1
ATOM 3825 N N . ARG A 1 474 ? -25.375 23.047 -15.352 1 84.94 474 ARG A N 1
ATOM 3826 C CA . ARG A 1 474 ? -24.078 22.938 -16.016 1 84.94 474 ARG A CA 1
ATOM 3827 C C . ARG A 1 474 ? -24.094 21.859 -17.094 1 84.94 474 ARG A C 1
ATOM 3829 O O . ARG A 1 474 ? -24.797 20.844 -16.953 1 84.94 474 ARG A O 1
ATOM 3836 N N . PRO A 1 475 ? -23.453 22.109 -18.172 1 84.56 475 PRO A N 1
ATOM 3837 C CA . PRO A 1 475 ? -23.375 21.047 -19.172 1 84.56 475 PRO A CA 1
ATOM 3838 C C . PRO A 1 475 ? -22.625 19.812 -18.688 1 84.56 475 PRO A C 1
ATOM 3840 O O . PRO A 1 475 ? -21.719 19.922 -17.859 1 84.56 475 PRO A O 1
ATOM 3843 N N . SER A 1 476 ? -23.109 18.688 -19.125 1 86.56 476 SER A N 1
ATOM 3844 C CA . SER A 1 476 ? -22.359 17.469 -18.812 1 86.56 476 SER A CA 1
ATOM 3845 C C . SER A 1 476 ? -21.062 17.406 -19.609 1 86.56 476 SER A C 1
ATOM 3847 O O . SER A 1 476 ? -20.984 17.938 -20.719 1 86.56 476 SER A O 1
ATOM 3849 N N . MET A 1 477 ? -20.078 16.828 -18.938 1 86.62 477 MET A N 1
ATOM 3850 C CA . MET A 1 477 ? -18.812 16.656 -19.641 1 86.62 477 MET A CA 1
ATOM 3851 C C . MET A 1 477 ? -19.016 15.938 -20.969 1 86.62 477 MET A C 1
ATOM 3853 O O . MET A 1 477 ? -18.594 16.438 -22.016 1 86.62 477 MET A O 1
ATOM 3857 N N . GLU A 1 478 ? -19.688 14.852 -20.938 1 82.25 478 GLU A N 1
ATOM 3858 C CA . GLU A 1 478 ? -19.906 14.086 -22.156 1 82.25 478 GLU A CA 1
ATOM 3859 C C . GLU A 1 478 ? -20.766 14.852 -23.156 1 82.25 478 GLU A C 1
ATOM 3861 O O . GLU A 1 478 ? -20.484 14.852 -24.344 1 82.25 478 GLU A O 1
ATOM 3866 N N . GLY A 1 479 ? -21.797 15.453 -22.703 1 81.5 479 GLY A N 1
ATOM 3867 C CA . GLY A 1 479 ? -22.656 16.25 -23.562 1 81.5 479 GLY A CA 1
ATOM 3868 C C . GLY A 1 479 ? -21.953 17.422 -24.203 1 81.5 479 GLY A C 1
ATOM 3869 O O . GLY A 1 479 ? -22.469 18.016 -25.172 1 81.5 479 GLY A O 1
ATOM 3870 N N . SER A 1 480 ? -20.812 17.812 -23.672 1 84.62 480 SER A N 1
ATOM 3871 C CA . SER A 1 480 ? -20.047 18.953 -24.188 1 84.62 480 SER A CA 1
ATOM 3872 C C . SER A 1 480 ? -18.875 18.484 -25.031 1 84.62 480 SER A C 1
ATOM 3874 O O . SER A 1 480 ? -17.969 19.266 -25.328 1 84.62 480 SER A O 1
ATOM 3876 N N . GLY A 1 481 ? -18.953 17.234 -25.25 1 82.19 481 GLY A N 1
ATOM 3877 C CA . GLY A 1 481 ? -17.953 16.672 -26.141 1 82.19 481 GLY A CA 1
ATOM 3878 C C . GLY A 1 481 ? -16.719 16.156 -25.422 1 82.19 481 GLY A C 1
ATOM 3879 O O . GLY A 1 481 ? -15.75 15.742 -26.062 1 82.19 481 GLY A O 1
ATOM 3880 N N . ILE A 1 482 ? -16.781 16.25 -24.109 1 83.5 482 ILE A N 1
ATOM 3881 C CA . ILE A 1 482 ? -15.625 15.805 -23.344 1 83.5 482 ILE A CA 1
ATOM 3882 C C . ILE A 1 482 ? -15.641 14.281 -23.219 1 83.5 482 ILE A C 1
ATOM 3884 O O . ILE A 1 482 ? -16.672 13.688 -22.891 1 83.5 482 ILE A O 1
ATOM 3888 N N . ASP A 1 483 ? -14.664 13.727 -23.531 1 79.69 483 ASP A N 1
ATOM 3889 C CA . ASP A 1 483 ? -14.461 12.297 -23.281 1 79.69 483 ASP A CA 1
ATOM 3890 C C . ASP A 1 483 ? -14.008 12.055 -21.844 1 79.69 483 ASP A C 1
ATOM 3892 O O . ASP A 1 483 ? -12.805 12.031 -21.562 1 79.69 483 ASP A O 1
ATOM 3896 N N . VAL A 1 484 ? -15.016 11.836 -20.984 1 77.88 484 VAL A N 1
ATOM 3897 C CA . VAL A 1 484 ? -14.758 11.727 -19.562 1 77.88 484 VAL A CA 1
ATOM 3898 C C . VAL A 1 484 ? -13.844 10.531 -19.297 1 77.88 484 VAL A C 1
ATOM 3900 O O . VAL A 1 484 ? -12.891 10.633 -18.516 1 77.88 484 VAL A O 1
ATOM 3903 N N . PHE A 1 485 ? -14.25 9.586 -19.859 1 66.94 485 PHE A N 1
ATOM 3904 C CA . PHE A 1 485 ? -13.469 8.375 -19.641 1 66.94 485 PHE A CA 1
ATOM 3905 C C . PHE A 1 485 ? -12.008 8.609 -19.984 1 66.94 485 PHE A C 1
ATOM 3907 O O . PHE A 1 485 ? -11.109 8.289 -19.203 1 66.94 485 PHE A O 1
ATOM 3914 N N . GLU A 1 486 ? -11.859 9.336 -21.094 1 68.12 486 GLU A N 1
ATOM 3915 C CA . GLU A 1 486 ? -10.492 9.594 -21.547 1 68.12 486 GLU A CA 1
ATOM 3916 C C . GLU A 1 486 ? -9.805 10.625 -20.656 1 68.12 486 GLU A C 1
ATOM 3918 O O . GLU A 1 486 ? -8.609 10.5 -20.359 1 68.12 486 GLU A O 1
ATOM 3923 N N . THR A 1 487 ? -10.516 11.602 -20.328 1 75.19 487 THR A N 1
ATOM 3924 C CA . THR A 1 487 ? -9.984 12.648 -19.469 1 75.19 487 THR A CA 1
ATOM 3925 C C . THR A 1 487 ? -9.516 12.062 -18.141 1 75.19 487 THR A C 1
ATOM 3927 O O . THR A 1 487 ? -8.422 12.383 -17.672 1 75.19 487 THR A O 1
ATOM 3930 N N . VAL A 1 488 ? -10.281 11.203 -17.5 1 71.94 488 VAL A N 1
ATOM 3931 C CA . VAL A 1 488 ? -10.016 10.633 -16.188 1 71.94 488 VAL A CA 1
ATOM 3932 C C . VAL A 1 488 ? -8.883 9.609 -16.281 1 71.94 488 VAL A C 1
ATOM 3934 O O . VAL A 1 488 ? -8.008 9.562 -15.422 1 71.94 488 VAL A O 1
ATOM 3937 N N . LYS A 1 489 ? -9.039 9.008 -17.219 1 64.12 489 LYS A N 1
ATOM 3938 C CA . LYS A 1 489 ? -7.996 8.016 -17.453 1 64.12 489 LYS A CA 1
ATOM 3939 C C . LYS A 1 489 ? -6.625 8.68 -17.562 1 64.12 489 LYS A C 1
ATOM 3941 O O . LYS A 1 489 ? -5.633 8.164 -17.047 1 64.12 489 LYS A O 1
ATOM 3946 N N . ASN A 1 490 ? -6.66 9.977 -18.156 1 58.84 490 ASN A N 1
ATOM 3947 C CA . ASN A 1 490 ? -5.43 10.734 -18.375 1 58.84 490 ASN A CA 1
ATOM 3948 C C . ASN A 1 490 ? -4.863 11.266 -17.062 1 58.84 490 ASN A C 1
ATOM 3950 O O . ASN A 1 490 ? -3.672 11.562 -16.969 1 58.84 490 ASN A O 1
ATOM 3954 N N . LEU A 1 491 ? -5.789 11.508 -16.078 1 56.31 491 LEU A N 1
ATOM 3955 C CA . LEU A 1 491 ? -5.348 12.055 -14.797 1 56.31 491 LEU A CA 1
ATOM 3956 C C . LEU A 1 491 ? -4.922 10.945 -13.844 1 56.31 491 LEU A C 1
ATOM 3958 O O . LEU A 1 491 ? -4.75 11.18 -12.648 1 56.31 491 LEU A O 1
ATOM 3962 N N . LYS A 1 492 ? -4.684 10 -14.273 1 44.88 492 LYS A N 1
ATOM 3963 C CA . LYS A 1 492 ? -4.133 8.844 -13.578 1 44.88 492 LYS A CA 1
ATOM 3964 C C . LYS A 1 492 ? -5.109 8.32 -12.531 1 44.88 492 LYS A C 1
ATOM 3966 O O . LYS A 1 492 ? -4.699 7.832 -11.477 1 44.88 492 LYS A O 1
ATOM 3971 N N . GLU A 1 493 ? -6.406 8.781 -12.703 1 47.66 493 GLU A N 1
ATOM 3972 C CA . GLU A 1 493 ? -7.43 8.219 -11.828 1 47.66 493 GLU A CA 1
ATOM 3973 C C . GLU A 1 493 ? -8.109 7.016 -12.469 1 47.66 493 GLU A C 1
ATOM 3975 O O . GLU A 1 493 ? -8.266 6.965 -13.695 1 47.66 493 GLU A O 1
ATOM 3980 N N . THR A 1 494 ? -8.148 5.895 -11.789 1 39.66 494 THR A N 1
ATOM 3981 C CA . THR A 1 494 ? -8.75 4.652 -12.266 1 39.66 494 THR A CA 1
ATOM 3982 C C . THR A 1 494 ? -10.25 4.812 -12.445 1 39.66 494 THR A C 1
ATOM 3984 O O . THR A 1 494 ? -10.969 5.148 -11.5 1 39.66 494 THR A O 1
ATOM 3987 N N . LEU A 1 495 ? -10.703 4.988 -13.711 1 43.97 495 LEU A N 1
ATOM 3988 C CA . LEU A 1 495 ? -12.125 4.922 -14.023 1 43.97 495 LEU A CA 1
ATOM 3989 C C . LEU A 1 495 ? -12.438 3.686 -14.859 1 43.97 495 LEU A C 1
ATOM 3991 O O . LEU A 1 495 ? -11.883 3.506 -15.945 1 43.97 495 LEU A O 1
ATOM 3995 N N . GLU A 1 496 ? -12.891 2.625 -14.258 1 42.41 496 GLU A N 1
ATOM 3996 C CA . GLU A 1 496 ? -13.328 1.471 -15.031 1 42.41 496 GLU A CA 1
ATOM 3997 C C . GLU A 1 496 ? -14.812 1.562 -15.375 1 42.41 496 GLU A C 1
ATOM 3999 O O . GLU A 1 496 ? -15.609 2.037 -14.562 1 42.41 496 GLU A O 1
ATOM 4004 N N . PRO A 1 497 ? -15.062 1.317 -16.641 1 38.62 497 PRO A N 1
ATOM 4005 C CA . PRO A 1 497 ? -16.5 1.258 -16.953 1 38.62 497 PRO A CA 1
ATOM 4006 C C . PRO A 1 497 ? -17.234 0.197 -16.141 1 38.62 497 PRO A C 1
ATOM 4008 O O . PRO A 1 497 ? -16.656 -0.837 -15.797 1 38.62 497 PRO A O 1
ATOM 4011 N N . VAL A 1 498 ? -18.328 0.546 -15.633 1 40.88 498 VAL A N 1
ATOM 4012 C CA . VAL A 1 498 ? -19.172 -0.338 -14.836 1 40.88 498 VAL A CA 1
ATOM 4013 C C . VAL A 1 498 ? -19.672 -1.492 -15.703 1 40.88 498 VAL A C 1
ATOM 4015 O O . VAL A 1 498 ? -20.281 -1.271 -16.75 1 40.88 498 VAL A O 1
ATOM 4018 N N . LYS A 1 499 ? -19.25 -2.742 -15.531 1 38.97 499 LYS A N 1
ATOM 4019 C CA . LYS A 1 499 ? -19.625 -3.893 -16.344 1 38.97 499 LYS A CA 1
ATOM 4020 C C . LYS A 1 499 ? -21.031 -4.371 -16 1 38.97 499 LYS A C 1
ATOM 4022 O O . LYS A 1 499 ? -21.766 -4.836 -16.875 1 38.97 499 LYS A O 1
ATOM 4027 N N . ASN A 1 500 ? -21.344 -4.344 -14.719 1 38.59 500 ASN A N 1
ATOM 4028 C CA . ASN A 1 500 ? -22.672 -4.773 -14.305 1 38.59 500 ASN A CA 1
ATOM 4029 C C . ASN A 1 500 ? -23.516 -3.602 -13.82 1 38.59 500 ASN A C 1
ATOM 4031 O O . ASN A 1 500 ? -22.984 -2.611 -13.32 1 38.59 500 ASN A O 1
ATOM 4035 N N . LYS A 1 501 ? -24.781 -3.609 -14.188 1 41.06 501 LYS A N 1
ATOM 4036 C CA . LYS A 1 501 ? -25.766 -2.596 -13.82 1 41.06 501 LYS A CA 1
ATOM 4037 C C . LYS A 1 501 ? -25.609 -2.195 -12.352 1 41.06 501 LYS A C 1
ATOM 4039 O O . LYS A 1 501 ? -25.844 -1.04 -11.992 1 41.06 501 LYS A O 1
ATOM 4044 N N . ASN A 1 502 ? -25.219 -3.074 -11.594 1 40.41 502 ASN A N 1
ATOM 4045 C CA . ASN A 1 502 ? -25.172 -2.832 -10.148 1 40.41 502 ASN A CA 1
ATOM 4046 C C . ASN A 1 502 ? -23.781 -2.414 -9.695 1 40.41 502 ASN A C 1
ATOM 4048 O O . ASN A 1 502 ? -23.516 -2.299 -8.5 1 40.41 502 ASN A O 1
ATOM 4052 N N . ASP A 1 503 ? -22.984 -2.246 -10.648 1 44.38 503 ASP A N 1
ATOM 4053 C CA . ASP A 1 503 ? -21.609 -1.899 -10.273 1 44.38 503 ASP A CA 1
ATOM 4054 C C . ASP A 1 503 ? -21.5 -0.412 -9.945 1 44.38 503 ASP A C 1
ATOM 4056 O O . ASP A 1 503 ? -22.281 0.402 -10.445 1 44.38 503 ASP A O 1
ATOM 4060 N N . TYR A 1 504 ? -20.688 -0.121 -9.078 1 46.69 504 TYR A N 1
ATOM 4061 C CA . TYR A 1 504 ? -20.5 1.252 -8.625 1 46.69 504 TYR A CA 1
ATOM 4062 C C . TYR A 1 504 ? -20.016 2.143 -9.758 1 46.69 504 TYR A C 1
ATOM 4064 O O . TYR A 1 504 ? -19.047 1.814 -10.445 1 46.69 504 TYR A O 1
ATOM 4072 N N . VAL A 1 505 ? -20.938 3.094 -10.062 1 58.22 505 VAL A N 1
ATOM 4073 C CA . VAL A 1 505 ? -20.625 4.059 -11.109 1 58.22 505 VAL A CA 1
ATOM 4074 C C . VAL A 1 505 ? -19.906 5.262 -10.516 1 58.22 505 VAL A C 1
ATOM 4076 O O . VAL A 1 505 ? -20.312 5.785 -9.477 1 58.22 505 VAL A O 1
ATOM 4079 N N . LYS A 1 506 ? -18.734 5.504 -11.047 1 69.88 506 LYS A N 1
ATOM 4080 C CA . LYS A 1 506 ? -18.031 6.738 -10.711 1 69.88 506 LYS A CA 1
ATOM 4081 C C . LYS A 1 506 ? -18.5 7.898 -11.578 1 69.88 506 LYS A C 1
ATOM 4083 O O . LYS A 1 506 ? -18.688 7.746 -12.789 1 69.88 506 LYS A O 1
ATOM 4088 N N . TYR A 1 507 ? -18.922 8.969 -10.836 1 77.94 507 TYR A N 1
ATOM 4089 C CA . TYR A 1 507 ? -19.203 10.234 -11.516 1 77.94 507 TYR A CA 1
ATOM 4090 C C . TYR A 1 507 ? -17.969 11.125 -11.531 1 77.94 507 TYR A C 1
ATOM 4092 O O . TYR A 1 507 ? -17.172 11.109 -10.594 1 77.94 507 TYR A O 1
ATOM 4100 N N . PHE A 1 508 ? -17.844 11.758 -12.625 1 85.06 508 PHE A N 1
ATOM 4101 C CA . PHE A 1 508 ? -16.781 12.75 -12.703 1 85.06 508 PHE A CA 1
ATOM 4102 C C . PHE A 1 508 ? -17.328 14.102 -13.133 1 85.06 508 PHE A C 1
ATOM 4104 O O . PHE A 1 508 ? -18.172 14.188 -14.039 1 85.06 508 PHE A O 1
ATOM 4111 N N . GLY A 1 509 ? -16.953 15.125 -12.43 1 87.31 509 GLY A N 1
ATOM 4112 C CA . GLY A 1 509 ? -17.141 16.516 -12.812 1 87.31 509 GLY A CA 1
ATOM 4113 C C . GLY A 1 509 ? -15.828 17.234 -13.094 1 87.31 509 GLY A C 1
ATOM 4114 O O . GLY A 1 509 ? -14.766 16.766 -12.68 1 87.31 509 GLY A O 1
ATOM 4115 N N . LEU A 1 510 ? -15.898 18.234 -13.906 1 88.38 510 LEU A N 1
ATOM 4116 C CA . LEU A 1 510 ? -14.742 19.047 -14.25 1 88.38 510 LEU A CA 1
ATOM 4117 C C . LEU A 1 510 ? -14.938 20.5 -13.789 1 88.38 510 LEU A C 1
ATOM 4119 O O . LEU A 1 510 ? -15.891 21.156 -14.195 1 88.38 510 LEU A O 1
ATOM 4123 N N . LEU A 1 511 ? -14.031 20.891 -12.938 1 88.44 511 LEU A N 1
ATOM 4124 C CA . LEU A 1 511 ? -14.016 22.281 -12.484 1 88.44 511 LEU A CA 1
ATOM 4125 C C . LEU A 1 511 ? -12.875 23.047 -13.141 1 88.44 511 LEU A C 1
ATOM 4127 O O . LEU A 1 511 ? -11.703 22.781 -12.883 1 88.44 511 LEU A O 1
ATOM 4131 N N . LEU A 1 512 ? -13.172 23.938 -14.039 1 85.19 512 LEU A N 1
ATOM 4132 C CA . LEU A 1 512 ? -12.203 24.781 -14.75 1 85.19 512 LEU A CA 1
ATOM 4133 C C . LEU A 1 512 ? -11.867 26.016 -13.938 1 85.19 512 LEU A C 1
ATOM 4135 O O . LEU A 1 512 ? -12.758 26.656 -13.367 1 85.19 512 LEU A O 1
ATOM 4139 N N . LEU A 1 513 ? -10.469 26.234 -13.883 1 81.56 513 LEU A N 1
ATOM 4140 C CA . LEU A 1 513 ? -10.016 27.312 -13.023 1 81.56 513 LEU A CA 1
ATOM 4141 C C . LEU A 1 513 ? -9.07 28.25 -13.773 1 81.56 513 LEU A C 1
ATOM 4143 O O . LEU A 1 513 ? -8.25 27.781 -14.578 1 81.56 513 LEU A O 1
ATOM 4147 N N . GLU A 1 514 ? -9.266 29.547 -13.648 1 73.5 514 GLU A N 1
ATOM 4148 C CA . GLU A 1 514 ? -8.328 30.594 -14.078 1 73.5 514 GLU A CA 1
ATOM 4149 C C . GLU A 1 514 ? -7.91 31.469 -12.906 1 73.5 514 GLU A C 1
ATOM 4151 O O . GLU A 1 514 ? -8.75 31.906 -12.125 1 73.5 514 GLU A O 1
ATOM 4156 N N . MET B 1 1 ? -13.008 -5.633 -21.906 1 15.84 1 MET B N 1
ATOM 4157 C CA . MET B 1 1 ? -12.57 -4.258 -21.672 1 15.84 1 MET B CA 1
ATOM 4158 C C . MET B 1 1 ? -12 -4.109 -20.266 1 15.84 1 MET B C 1
ATOM 4160 O O . MET B 1 1 ? -12.742 -3.918 -19.297 1 15.84 1 MET B O 1
ATOM 4164 N N . GLN B 1 2 ? -10.906 -4.801 -19.938 1 17.3 2 GLN B N 1
ATOM 4165 C CA . GLN B 1 2 ? -10.359 -5.512 -18.797 1 17.3 2 GLN B CA 1
ATOM 4166 C C . GLN B 1 2 ? -9.594 -4.562 -17.875 1 17.3 2 GLN B C 1
ATOM 4168 O O . GLN B 1 2 ? -8.758 -3.781 -18.328 1 17.3 2 GLN B O 1
ATOM 4173 N N . GLY B 1 3 ? -10.258 -4.121 -16.797 1 20.38 3 GLY B N 1
ATOM 4174 C CA . GLY B 1 3 ? -10.055 -3.156 -15.734 1 20.38 3 GLY B CA 1
ATOM 4175 C C . GLY B 1 3 ? -8.711 -3.307 -15.039 1 20.38 3 GLY B C 1
ATOM 4176 O O . GLY B 1 3 ? -8.328 -4.414 -14.656 1 20.38 3 GLY B O 1
ATOM 4177 N N . LEU B 1 4 ? -7.797 -2.582 -15.57 1 23.34 4 LEU B N 1
ATOM 4178 C CA . LEU B 1 4 ? -6.414 -2.588 -15.094 1 23.34 4 LEU B CA 1
ATOM 4179 C C . LEU B 1 4 ? -6.352 -2.326 -13.594 1 23.34 4 LEU B C 1
ATOM 4181 O O . LEU B 1 4 ? -6.879 -1.321 -13.117 1 23.34 4 LEU B O 1
ATOM 4185 N N . VAL B 1 5 ? -6.312 -3.314 -12.781 1 23.33 5 VAL B N 1
ATOM 4186 C CA . VAL B 1 5 ? -6.266 -3.533 -11.336 1 23.33 5 VAL B CA 1
ATOM 4187 C C . VAL B 1 5 ? -5.031 -2.857 -10.75 1 23.33 5 VAL B C 1
ATOM 4189 O O . VAL B 1 5 ? -3.9 -3.188 -11.117 1 23.33 5 VAL B O 1
ATOM 4192 N N . LYS B 1 6 ? -5.141 -1.608 -10.438 1 27.95 6 LYS B N 1
ATOM 4193 C CA . LYS B 1 6 ? -4.074 -0.857 -9.781 1 27.95 6 LYS B CA 1
ATOM 4194 C C . LYS B 1 6 ? -3.615 -1.557 -8.508 1 27.95 6 LYS B C 1
ATOM 4196 O O . LYS B 1 6 ? -4.379 -1.667 -7.543 1 27.95 6 LYS B O 1
ATOM 4201 N N . MET B 1 7 ? -2.891 -2.566 -8.586 1 26.58 7 MET B N 1
ATOM 4202 C CA . MET B 1 7 ? -2.299 -3.336 -7.496 1 26.58 7 MET B CA 1
ATOM 4203 C C . MET B 1 7 ? -1.509 -2.428 -6.559 1 26.58 7 MET B C 1
ATOM 4205 O O . MET B 1 7 ? -0.968 -1.406 -6.984 1 26.58 7 MET B O 1
ATOM 4209 N N . LEU B 1 8 ? -1.664 -2.465 -5.316 1 31.52 8 LEU B N 1
ATOM 4210 C CA . LEU B 1 8 ? -0.994 -2.01 -4.105 1 31.52 8 LEU B CA 1
ATOM 4211 C C . LEU B 1 8 ? 0.521 -2.053 -4.273 1 31.52 8 LEU B C 1
ATOM 4213 O O . LEU B 1 8 ? 1.263 -1.938 -3.293 1 31.52 8 LEU B O 1
ATOM 4217 N N . ASN B 1 9 ? 0.936 -2.523 -5.34 1 35.22 9 ASN B N 1
ATOM 4218 C CA . ASN B 1 9 ? 2.385 -2.691 -5.344 1 35.22 9 ASN B CA 1
ATOM 4219 C C . ASN B 1 9 ? 3.105 -1.347 -5.402 1 35.22 9 ASN B C 1
ATOM 4221 O O . ASN B 1 9 ? 3.35 -0.814 -6.484 1 35.22 9 ASN B O 1
ATOM 4225 N N . SER B 1 10 ? 2.85 -0.485 -4.527 1 44.69 10 SER B N 1
ATOM 4226 C CA . SER B 1 10 ? 3.344 0.878 -4.691 1 44.69 10 SER B CA 1
ATOM 4227 C C . SER B 1 10 ? 4.867 0.916 -4.703 1 44.69 10 SER B C 1
ATOM 4229 O O . SER B 1 10 ? 5.516 0.421 -3.777 1 44.69 10 SER B O 1
ATOM 4231 N N . PHE B 1 11 ? 5.449 0.741 -5.82 1 48.25 11 PHE B N 1
ATOM 4232 C CA . PHE B 1 11 ? 6.852 1.023 -6.09 1 48.25 11 PHE B CA 1
ATOM 4233 C C . PHE B 1 11 ? 7.188 2.473 -5.754 1 48.25 11 PHE B C 1
ATOM 4235 O O . PHE B 1 11 ? 6.301 3.324 -5.703 1 48.25 11 PHE B O 1
ATOM 4242 N N . TYR B 1 12 ? 8.359 2.543 -5.184 1 52.03 12 TYR B N 1
ATOM 4243 C CA . TYR B 1 12 ? 8.867 3.883 -4.91 1 52.03 12 TYR B CA 1
ATOM 4244 C C . TYR B 1 12 ? 8.711 4.785 -6.125 1 52.03 12 TYR B C 1
ATOM 4246 O O . TYR B 1 12 ? 9 4.379 -7.254 1 52.03 12 TYR B O 1
ATOM 4254 N N . ASP B 1 13 ? 7.926 5.77 -5.934 1 49.12 13 ASP B N 1
ATOM 4255 C CA . ASP B 1 13 ? 7.801 6.84 -6.918 1 49.12 13 ASP B CA 1
ATOM 4256 C C . ASP B 1 13 ? 8.703 8.016 -6.562 1 49.12 13 ASP B C 1
ATOM 4258 O O . ASP B 1 13 ? 8.438 8.742 -5.602 1 49.12 13 ASP B O 1
ATOM 4262 N N . PRO B 1 14 ? 9.82 8.07 -7.238 1 47.03 14 PRO B N 1
ATOM 4263 C CA . PRO B 1 14 ? 10.781 9.117 -6.891 1 47.03 14 PRO B CA 1
ATOM 4264 C C . PRO B 1 14 ? 10.172 10.516 -6.953 1 47.03 14 PRO B C 1
ATOM 4266 O O . PRO B 1 14 ? 10.758 11.469 -6.43 1 47.03 14 PRO B O 1
ATOM 4269 N N . GLN B 1 15 ? 9 10.695 -7.562 1 46.03 15 GLN B N 1
ATOM 4270 C CA . GLN B 1 15 ? 8.359 12.008 -7.648 1 46.03 15 GLN B CA 1
ATOM 4271 C C . GLN B 1 15 ? 7.566 12.312 -6.379 1 46.03 15 GLN B C 1
ATOM 4273 O O . GLN B 1 15 ? 7.082 13.438 -6.199 1 46.03 15 GLN B O 1
ATOM 4278 N N . LYS B 1 16 ? 7.488 11.344 -5.598 1 62.16 16 LYS B N 1
ATOM 4279 C CA . LYS B 1 16 ? 6.785 11.523 -4.332 1 62.16 16 LYS B CA 1
ATOM 4280 C C . LYS B 1 16 ? 7.762 11.617 -3.166 1 62.16 16 LYS B C 1
ATOM 4282 O O . LYS B 1 16 ? 8.961 11.391 -3.338 1 62.16 16 LYS B O 1
ATOM 4287 N N . SER B 1 17 ? 7.25 12.086 -2.129 1 72.62 17 SER B N 1
ATOM 4288 C CA . SER B 1 17 ? 8.094 12.258 -0.95 1 72.62 17 SER B CA 1
ATOM 4289 C C . SER B 1 17 ? 8.742 10.945 -0.538 1 72.62 17 SER B C 1
ATOM 4291 O O . SER B 1 17 ? 8.055 10 -0.139 1 72.62 17 SER B O 1
ATOM 4293 N N . GLY B 1 18 ? 10.078 10.938 -0.705 1 83.81 18 GLY B N 1
ATOM 4294 C CA . GLY B 1 18 ? 10.82 9.766 -0.283 1 83.81 18 GLY B CA 1
ATOM 4295 C C . GLY B 1 18 ? 10.633 9.438 1.186 1 83.81 18 GLY B C 1
ATOM 4296 O O . GLY B 1 18 ? 10.477 8.266 1.552 1 83.81 18 GLY B O 1
ATOM 4297 N N . VAL B 1 19 ? 10.555 10.461 1.919 1 89.81 19 VAL B N 1
ATOM 4298 C CA . VAL B 1 19 ? 10.383 10.289 3.357 1 89.81 19 VAL B CA 1
ATOM 4299 C C . VAL B 1 19 ? 9.023 9.664 3.645 1 89.81 19 VAL B C 1
ATOM 4301 O O . VAL B 1 19 ? 8.906 8.773 4.488 1 89.81 19 VAL B O 1
ATOM 4304 N N . GLN B 1 20 ? 8.062 10.172 2.938 1 89.62 20 GLN B N 1
ATOM 4305 C CA . GLN B 1 20 ? 6.719 9.641 3.127 1 89.62 20 GLN B CA 1
ATOM 4306 C C . GLN B 1 20 ? 6.652 8.172 2.723 1 89.62 20 GLN B C 1
ATOM 4308 O O . GLN B 1 20 ? 5.988 7.367 3.383 1 89.62 20 GLN B O 1
ATOM 4313 N N . TYR B 1 21 ? 7.312 7.84 1.628 1 91 21 TYR B N 1
ATOM 4314 C CA . TYR B 1 21 ? 7.355 6.453 1.178 1 91 21 TYR B CA 1
ATOM 4315 C C . TYR B 1 21 ? 7.949 5.551 2.254 1 91 21 TYR B C 1
ATOM 4317 O O . TYR B 1 21 ? 7.402 4.488 2.549 1 91 21 TYR B O 1
ATOM 4325 N N . LEU B 1 22 ? 9.086 5.973 2.865 1 94.81 22 LEU B N 1
ATOM 4326 C CA . LEU B 1 22 ? 9.75 5.195 3.906 1 94.81 22 LEU B CA 1
ATOM 4327 C C . LEU B 1 22 ? 8.859 5.074 5.141 1 94.81 22 LEU B C 1
ATOM 4329 O O . LEU B 1 22 ? 8.797 4.008 5.758 1 94.81 22 LEU B O 1
ATOM 4333 N N . GLU B 1 23 ? 8.203 6.16 5.465 1 94.62 23 GLU B N 1
ATOM 4334 C CA . GLU B 1 23 ? 7.254 6.148 6.574 1 94.62 23 GLU B CA 1
ATOM 4335 C C . GLU B 1 23 ? 6.121 5.156 6.32 1 94.62 23 GLU B C 1
ATOM 4337 O O . GLU B 1 23 ? 5.723 4.414 7.223 1 94.62 23 GLU B O 1
ATOM 4342 N N . ASP B 1 24 ? 5.648 5.145 5.141 1 93.75 24 ASP B N 1
ATOM 4343 C CA . ASP B 1 24 ? 4.555 4.246 4.785 1 93.75 24 ASP B CA 1
ATOM 4344 C C . ASP B 1 24 ? 4.996 2.787 4.844 1 93.75 24 ASP B C 1
ATOM 4346 O O . ASP B 1 24 ? 4.234 1.917 5.266 1 93.75 24 ASP B O 1
ATOM 4350 N N . LEU B 1 25 ? 6.215 2.51 4.402 1 95.06 25 LEU B N 1
ATOM 4351 C CA . LEU B 1 25 ? 6.75 1.155 4.508 1 95.06 25 LEU B CA 1
ATOM 4352 C C . LEU B 1 25 ? 6.836 0.717 5.965 1 95.06 25 LEU B C 1
ATOM 4354 O O . LEU B 1 25 ? 6.434 -0.396 6.309 1 95.06 25 LEU B O 1
ATOM 4358 N N . ALA B 1 26 ? 7.324 1.583 6.789 1 97.19 26 ALA B N 1
ATOM 4359 C CA . ALA B 1 26 ? 7.547 1.266 8.195 1 97.19 26 ALA B CA 1
ATOM 4360 C C . ALA B 1 26 ? 6.223 1.057 8.93 1 97.19 26 ALA B C 1
ATOM 4362 O O . ALA B 1 26 ? 6.121 0.203 9.812 1 97.19 26 ALA B O 1
ATOM 4363 N N . CYS B 1 27 ? 5.195 1.779 8.516 1 96.81 27 CYS B N 1
ATOM 4364 C CA . CYS B 1 27 ? 3.912 1.751 9.219 1 96.81 27 CYS B CA 1
ATOM 4365 C C . CYS B 1 27 ? 2.943 0.791 8.539 1 96.81 27 CYS B C 1
ATOM 4367 O O . CYS B 1 27 ? 1.801 0.643 8.969 1 96.81 27 CYS B O 1
ATOM 4369 N N . ALA B 1 28 ? 3.389 0.09 7.574 1 96.56 28 ALA B N 1
ATOM 4370 C CA . ALA B 1 28 ? 2.486 -0.735 6.773 1 96.56 28 ALA B CA 1
ATOM 4371 C C . ALA B 1 28 ? 1.745 -1.742 7.648 1 96.56 28 ALA B C 1
ATOM 4373 O O . ALA B 1 28 ? 0.588 -2.072 7.379 1 96.56 28 ALA B O 1
ATOM 4374 N N . TYR B 1 29 ? 2.344 -2.172 8.75 1 97.38 29 TYR B N 1
ATOM 4375 C CA . TYR B 1 29 ? 1.743 -3.191 9.602 1 97.38 29 TYR B CA 1
ATOM 4376 C C . TYR B 1 29 ? 0.493 -2.658 10.289 1 97.38 29 TYR B C 1
ATOM 4378 O O . TYR B 1 29 ? -0.318 -3.432 10.805 1 97.38 29 TYR B O 1
ATOM 4386 N N . TRP B 1 30 ? 0.301 -1.304 10.297 1 97.81 30 TRP B N 1
ATOM 4387 C CA . TRP B 1 30 ? -0.922 -0.739 10.852 1 97.81 30 TRP B CA 1
ATOM 4388 C C . TRP B 1 30 ? -2.152 -1.277 10.133 1 97.81 30 TRP B C 1
ATOM 4390 O O . TRP B 1 30 ? -3.162 -1.598 10.766 1 97.81 30 TRP B O 1
ATOM 4400 N N . ASN B 1 31 ? -2.062 -1.388 8.797 1 96.62 31 ASN B N 1
ATOM 4401 C CA . ASN B 1 31 ? -3.154 -1.938 8.008 1 96.62 31 ASN B CA 1
ATOM 4402 C C . ASN B 1 31 ? -3.469 -3.377 8.406 1 96.62 31 ASN B C 1
ATOM 4404 O O . ASN B 1 31 ? -4.637 -3.748 8.539 1 96.62 31 ASN B O 1
ATOM 4408 N N . SER B 1 32 ? -2.438 -4.164 8.602 1 97.88 32 SER B N 1
ATOM 4409 C CA . SER B 1 32 ? -2.6 -5.562 8.977 1 97.88 32 SER B CA 1
ATOM 4410 C C . SER B 1 32 ? -3.297 -5.691 10.328 1 97.88 32 SER B C 1
ATOM 4412 O O . SER B 1 32 ? -4.219 -6.496 10.484 1 97.88 32 SER B O 1
ATOM 4414 N N . GLN B 1 33 ? -2.865 -4.875 11.266 1 97.88 33 GLN B N 1
ATOM 4415 C CA . GLN B 1 33 ? -3.41 -4.969 12.617 1 97.88 33 GLN B CA 1
ATOM 4416 C C . GLN B 1 33 ? -4.891 -4.605 12.641 1 97.88 33 GLN B C 1
ATOM 4418 O O . GLN B 1 33 ? -5.668 -5.199 13.391 1 97.88 33 GLN B O 1
ATOM 4423 N N . VAL B 1 34 ? -5.281 -3.666 11.812 1 98.06 34 VAL B N 1
ATOM 4424 C CA . VAL B 1 34 ? -6.672 -3.229 11.766 1 98.06 34 VAL B CA 1
ATOM 4425 C C . VAL B 1 34 ? -7.551 -4.363 11.234 1 98.06 34 VAL B C 1
ATOM 4427 O O . VAL B 1 34 ? -8.57 -4.699 11.844 1 98.06 34 VAL B O 1
ATOM 4430 N N . ILE B 1 35 ? -7.145 -5.008 10.148 1 98.06 35 ILE B N 1
ATOM 4431 C CA . ILE B 1 35 ? -7.977 -6.055 9.562 1 98.06 35 ILE B CA 1
ATOM 4432 C C . ILE B 1 35 ? -7.941 -7.297 10.453 1 98.06 35 ILE B C 1
ATOM 4434 O O . ILE B 1 35 ? -8.938 -8.008 10.578 1 98.06 35 ILE B O 1
ATOM 4438 N N . PHE B 1 36 ? -6.797 -7.598 11.078 1 98.38 36 PHE B N 1
ATOM 4439 C CA . PHE B 1 36 ? -6.73 -8.695 12.039 1 98.38 36 PHE B CA 1
ATOM 4440 C C . PHE B 1 36 ? -7.75 -8.508 13.148 1 98.38 36 PHE B C 1
ATOM 4442 O O . PHE B 1 36 ? -8.516 -9.422 13.469 1 98.38 36 PHE B O 1
ATOM 4449 N N . THR B 1 37 ? -7.789 -7.324 13.688 1 98.25 37 THR B N 1
ATOM 4450 C CA . THR B 1 37 ? -8.664 -7.027 14.812 1 98.25 37 THR B CA 1
ATOM 4451 C C . THR B 1 37 ? -10.125 -7.129 14.406 1 98.25 37 THR B C 1
ATOM 4453 O O . THR B 1 37 ? -10.945 -7.695 15.141 1 98.25 37 THR B O 1
ATOM 4456 N N . ALA B 1 38 ? -10.477 -6.582 13.258 1 98.44 38 ALA B N 1
ATOM 4457 C CA . ALA B 1 38 ? -11.859 -6.613 12.781 1 98.44 38 ALA B CA 1
ATOM 4458 C C . ALA B 1 38 ? -12.344 -8.047 12.594 1 98.44 38 ALA B C 1
ATOM 4460 O O . ALA B 1 38 ? -13.477 -8.383 12.953 1 98.44 38 ALA B O 1
ATOM 4461 N N . VAL B 1 39 ? -11.477 -8.883 12.039 1 98.25 39 VAL B N 1
ATOM 4462 C CA . VAL B 1 39 ? -11.828 -10.273 11.773 1 98.25 39 VAL B CA 1
ATOM 4463 C C . VAL B 1 39 ? -11.898 -11.055 13.078 1 98.25 39 VAL B C 1
ATOM 4465 O O . VAL B 1 39 ? -12.797 -11.883 13.273 1 98.25 39 VAL B O 1
ATOM 4468 N N . GLU B 1 40 ? -10.992 -10.797 13.984 1 97.38 40 GLU B N 1
ATOM 4469 C CA . GLU B 1 40 ? -11 -11.453 15.289 1 97.38 40 GLU B CA 1
ATOM 4470 C C . GLU B 1 40 ? -12.273 -11.125 16.062 1 97.38 40 GLU B C 1
ATOM 4472 O O . GLU B 1 40 ? -12.805 -11.977 16.781 1 97.38 40 GLU B O 1
ATOM 4477 N N . LEU B 1 41 ? -12.758 -9.945 15.891 1 97.25 41 LEU B N 1
ATOM 4478 C CA . LEU B 1 41 ? -13.977 -9.516 16.547 1 97.25 41 LEU B CA 1
ATOM 4479 C C . LEU B 1 41 ? -15.203 -10.117 15.875 1 97.25 41 LEU B C 1
ATOM 4481 O O . LEU B 1 41 ? -16.312 -10.055 16.422 1 97.25 41 LEU B O 1
ATOM 4485 N N . GLU B 1 42 ? -15.008 -10.656 14.656 1 97.88 42 GLU B N 1
ATOM 4486 C CA . GLU B 1 42 ? -16.125 -11.117 13.828 1 97.88 42 GLU B CA 1
ATOM 4487 C C . GLU B 1 42 ? -17.125 -10 13.586 1 97.88 42 GLU B C 1
ATOM 4489 O O . GLU B 1 42 ? -18.344 -10.234 13.641 1 97.88 42 GLU B O 1
ATOM 4494 N N . LEU B 1 43 ? -16.594 -8.82 13.438 1 98.25 43 LEU B N 1
ATOM 4495 C CA . LEU B 1 43 ? -17.406 -7.613 13.305 1 98.25 43 LEU B CA 1
ATOM 4496 C C . LEU B 1 43 ? -18.328 -7.711 12.094 1 98.25 43 LEU B C 1
ATOM 4498 O O . LEU B 1 43 ? -19.516 -7.375 12.18 1 98.25 43 LEU B O 1
ATOM 4502 N N . PHE B 1 44 ? -17.797 -8.141 11.008 1 98.5 44 PHE B N 1
ATOM 4503 C CA . PHE B 1 44 ? -18.547 -8.188 9.758 1 98.5 44 PHE B CA 1
ATOM 4504 C C . PHE B 1 44 ? -19.656 -9.227 9.836 1 98.5 44 PHE B C 1
ATOM 4506 O O . PHE B 1 44 ? -20.734 -9.039 9.266 1 98.5 44 PHE B O 1
ATOM 4513 N N . THR B 1 45 ? -19.344 -10.312 10.484 1 98.06 45 THR B N 1
ATOM 4514 C CA . THR B 1 45 ? -20.359 -11.336 10.719 1 98.06 45 THR B CA 1
ATOM 4515 C C . THR B 1 45 ? -21.484 -10.789 11.594 1 98.06 45 THR B C 1
ATOM 4517 O O . THR B 1 45 ? -22.656 -11.062 11.352 1 98.06 45 THR B O 1
ATOM 4520 N N . TYR B 1 46 ? -21.172 -10.07 12.617 1 97.94 46 TYR B N 1
ATOM 4521 C CA . TYR B 1 46 ? -22.172 -9.477 13.516 1 97.94 46 TYR B CA 1
ATOM 4522 C C . TYR B 1 46 ? -23.062 -8.5 12.773 1 97.94 46 TYR B C 1
ATOM 4524 O O . TYR B 1 46 ? -24.281 -8.523 12.93 1 97.94 46 TYR B O 1
ATOM 4532 N N . ILE B 1 47 ? -22.469 -7.645 11.961 1 97.31 47 ILE B N 1
ATOM 4533 C CA . ILE B 1 47 ? -23.266 -6.68 11.203 1 97.31 47 ILE B CA 1
ATOM 4534 C C . ILE B 1 47 ? -24.141 -7.414 10.188 1 97.31 47 ILE B C 1
ATOM 4536 O O . ILE B 1 47 ? -25.312 -7.102 10.039 1 97.31 47 ILE B O 1
ATOM 4540 N N . GLY B 1 48 ? -23.547 -8.398 9.5 1 94.94 48 GLY B N 1
ATOM 4541 C CA . GLY B 1 48 ? -24.281 -9.242 8.578 1 94.94 48 GLY B CA 1
ATOM 4542 C C . GLY B 1 48 ? -24.875 -8.477 7.406 1 94.94 48 GLY B C 1
ATOM 4543 O O . GLY B 1 48 ? -24.203 -7.652 6.797 1 94.94 48 GLY B O 1
ATOM 4544 N N . THR B 1 49 ? -26.094 -8.742 7.062 1 89.12 49 THR B N 1
ATOM 4545 C CA . THR B 1 49 ? -26.781 -8.078 5.949 1 89.12 49 THR B CA 1
ATOM 4546 C C . THR B 1 49 ? -27.609 -6.898 6.445 1 89.12 49 THR B C 1
ATOM 4548 O O . THR B 1 49 ? -28.297 -6.25 5.66 1 89.12 49 THR B O 1
ATOM 4551 N N . GLU B 1 50 ? -27.484 -6.668 7.68 1 90.38 50 GLU B N 1
ATOM 4552 C CA . GLU B 1 50 ? -28.234 -5.574 8.281 1 90.38 50 GLU B CA 1
ATOM 4553 C C . GLU B 1 50 ? -27.344 -4.359 8.531 1 90.38 50 GLU B C 1
ATOM 4555 O O . GLU B 1 50 ? -26.234 -4.273 8.008 1 90.38 50 GLU B O 1
ATOM 4560 N N . GLN B 1 51 ? -27.922 -3.426 9.117 1 91.44 51 GLN B N 1
ATOM 4561 C CA . GLN B 1 51 ? -27.203 -2.246 9.586 1 91.44 51 GLN B CA 1
ATOM 4562 C C . GLN B 1 51 ? -27.156 -2.193 11.109 1 91.44 51 GLN B C 1
ATOM 4564 O O . GLN B 1 51 ? -28.031 -2.744 11.781 1 91.44 51 GLN B O 1
ATOM 4569 N N . ARG B 1 52 ? -26.078 -1.655 11.641 1 97.25 52 ARG B N 1
ATOM 4570 C CA . ARG B 1 52 ? -25.922 -1.463 13.078 1 97.25 52 ARG B CA 1
ATOM 4571 C C . ARG B 1 52 ? -25.484 -0.035 13.398 1 97.25 52 ARG B C 1
ATOM 4573 O O . ARG B 1 52 ? -24.797 0.603 12.602 1 97.25 52 ARG B O 1
ATOM 4580 N N . THR B 1 53 ? -25.938 0.388 14.5 1 97.31 53 THR B N 1
ATOM 4581 C CA . THR B 1 53 ? -25.469 1.685 14.977 1 97.31 53 THR B CA 1
ATOM 4582 C C . THR B 1 53 ? -24.219 1.527 15.828 1 97.31 53 THR B C 1
ATOM 4584 O O . THR B 1 53 ? -23.891 0.421 16.266 1 97.31 53 THR B O 1
ATOM 4587 N N . LEU B 1 54 ? -23.594 2.633 16.047 1 97.88 54 LEU B N 1
ATOM 4588 C CA . LEU B 1 54 ? -22.438 2.646 16.922 1 97.88 54 LEU B CA 1
ATOM 4589 C C . LEU B 1 54 ? -22.781 2.109 18.297 1 97.88 54 LEU B C 1
ATOM 4591 O O . LEU B 1 54 ? -22.031 1.32 18.875 1 97.88 54 LEU B O 1
ATOM 4595 N N . THR B 1 55 ? -23.859 2.529 18.781 1 98 55 THR B N 1
ATOM 4596 C CA . THR B 1 55 ? -24.281 2.133 20.125 1 98 55 THR B CA 1
ATOM 4597 C C . THR B 1 55 ? -24.516 0.625 20.188 1 98 55 THR B C 1
ATOM 4599 O O . THR B 1 55 ? -24.109 -0.027 21.156 1 98 55 THR B O 1
ATOM 4602 N N . GLU B 1 56 ? -25.156 0.083 19.203 1 97.81 56 GLU B N 1
ATOM 4603 C CA . GLU B 1 56 ? -25.406 -1.354 19.141 1 97.81 56 GLU B CA 1
ATOM 4604 C C . GLU B 1 56 ? -24.094 -2.141 19.078 1 97.81 56 GLU B C 1
ATOM 4606 O O . GLU B 1 56 ? -23.938 -3.143 19.781 1 97.81 56 GLU B O 1
ATOM 4611 N N . ILE B 1 57 ? -23.234 -1.676 18.281 1 98.12 57 ILE B N 1
ATOM 4612 C CA . ILE B 1 57 ? -21.953 -2.355 18.109 1 98.12 57 ILE B CA 1
ATOM 4613 C C . ILE B 1 57 ? -21.156 -2.299 19.406 1 98.12 57 ILE B C 1
ATOM 4615 O O . ILE B 1 57 ? -20.625 -3.314 19.859 1 98.12 57 ILE B O 1
ATOM 4619 N N . SER B 1 58 ? -21.094 -1.119 20.016 1 97.88 58 SER B N 1
ATOM 4620 C CA . SER B 1 58 ? -20.328 -0.951 21.25 1 97.88 58 SER B CA 1
ATOM 4621 C C . SER B 1 58 ? -20.906 -1.809 22.375 1 97.88 58 SER B C 1
ATOM 4623 O O . SER B 1 58 ? -20.156 -2.369 23.188 1 97.88 58 SER B O 1
ATOM 4625 N N . LYS B 1 59 ? -22.156 -1.918 22.453 1 97.62 59 LYS B N 1
ATOM 4626 C CA . LYS B 1 59 ? -22.812 -2.736 23.469 1 97.62 59 LYS B CA 1
ATOM 4627 C C . LYS B 1 59 ? -22.531 -4.219 23.25 1 97.62 59 LYS B C 1
ATOM 4629 O O . LYS B 1 59 ? -22.266 -4.953 24.203 1 97.62 59 LYS B O 1
ATOM 4634 N N . HIS B 1 60 ? -22.578 -4.625 22.031 1 97.06 60 HIS B N 1
ATOM 4635 C CA . HIS B 1 60 ? -22.344 -6.023 21.703 1 97.06 60 HIS B CA 1
ATOM 4636 C C . HIS B 1 60 ? -20.969 -6.477 22.156 1 97.06 60 HIS B C 1
ATOM 4638 O O . HIS B 1 60 ? -20.812 -7.582 22.688 1 97.06 60 HIS B O 1
ATOM 4644 N N . TYR B 1 61 ? -20.016 -5.641 22.031 1 96.88 61 TYR B N 1
ATOM 4645 C CA . TYR B 1 61 ? -18.641 -6.02 22.344 1 96.88 61 TYR B CA 1
ATOM 4646 C C . TYR B 1 61 ? -18.234 -5.496 23.703 1 96.88 61 TYR B C 1
ATOM 4648 O O . TYR B 1 61 ? -17.078 -5.641 24.109 1 96.88 61 TYR B O 1
ATOM 4656 N N . THR B 1 62 ? -19.125 -4.812 24.375 1 96.19 62 THR B N 1
ATOM 4657 C CA . THR B 1 62 ? -18.828 -4.184 25.656 1 96.19 62 THR B CA 1
ATOM 4658 C C . THR B 1 62 ? -17.594 -3.293 25.531 1 96.19 62 THR B C 1
ATOM 4660 O O . THR B 1 62 ? -16.688 -3.359 26.375 1 96.19 62 THR B O 1
ATOM 4663 N N . SER B 1 63 ? -17.594 -2.609 24.438 1 95.5 63 SER B N 1
ATOM 4664 C CA . SER B 1 63 ? -16.438 -1.78 24.141 1 95.5 63 SER B CA 1
ATOM 4665 C C . SER B 1 63 ? -16.703 -0.313 24.453 1 95.5 63 SER B C 1
ATOM 4667 O O . SER B 1 63 ? -17.844 0.075 24.703 1 95.5 63 SER B O 1
ATOM 4669 N N . ASP B 1 64 ? -15.594 0.43 24.547 1 95.88 64 ASP B N 1
ATOM 4670 C CA . ASP B 1 64 ? -15.703 1.881 24.656 1 95.88 64 ASP B CA 1
ATOM 4671 C C . ASP B 1 64 ? -16.234 2.496 23.359 1 95.88 64 ASP B C 1
ATOM 4673 O O . ASP B 1 64 ? -15.727 2.211 22.281 1 95.88 64 ASP B O 1
ATOM 4677 N N . GLU B 1 65 ? -17.234 3.33 23.469 1 96.62 65 GLU B N 1
ATOM 4678 C CA . GLU B 1 65 ? -17.938 3.838 22.297 1 96.62 65 GLU B CA 1
ATOM 4679 C C . GLU B 1 65 ? -17.031 4.754 21.469 1 96.62 65 GLU B C 1
ATOM 4681 O O . GLU B 1 65 ? -17.047 4.699 20.25 1 96.62 65 GLU B O 1
ATOM 4686 N N . ASN B 1 66 ? -16.297 5.574 22.141 1 95.44 66 ASN B N 1
ATOM 4687 C CA . ASN B 1 66 ? -15.406 6.48 21.422 1 95.44 66 ASN B CA 1
ATOM 4688 C C . ASN B 1 66 ? -14.32 5.723 20.672 1 95.44 66 ASN B C 1
ATOM 4690 O O . ASN B 1 66 ? -14.031 6.027 19.516 1 95.44 66 ASN B O 1
ATOM 4694 N N . ALA B 1 67 ? -13.734 4.785 21.359 1 96.25 67 ALA B N 1
ATOM 4695 C CA . ALA B 1 67 ? -12.695 3.967 20.734 1 96.25 67 ALA B CA 1
ATOM 4696 C C . ALA B 1 67 ? -13.258 3.191 19.547 1 96.25 67 ALA B C 1
ATOM 4698 O O . ALA B 1 67 ? -12.625 3.131 18.484 1 96.25 67 ALA B O 1
ATOM 4699 N N . MET B 1 68 ? -14.398 2.662 19.688 1 97.75 68 MET B N 1
ATOM 4700 C CA . MET B 1 68 ? -15.023 1.876 18.641 1 97.75 68 MET B CA 1
ATOM 4701 C C . MET B 1 68 ? -15.367 2.754 17.438 1 97.75 68 MET B C 1
ATOM 4703 O O . MET B 1 68 ? -15.227 2.328 16.281 1 97.75 68 MET B O 1
ATOM 4707 N N . GLN B 1 69 ? -15.836 3.912 17.703 1 97.62 69 GLN B N 1
ATOM 4708 C CA . GLN B 1 69 ? -16.172 4.828 16.625 1 97.62 69 GLN B CA 1
ATOM 4709 C C . GLN B 1 69 ? -14.945 5.094 15.734 1 97.62 69 GLN B C 1
ATOM 4711 O O . GLN B 1 69 ? -15.055 5.09 14.508 1 97.62 69 GLN B O 1
ATOM 4716 N N . ARG B 1 70 ? -13.836 5.363 16.375 1 97.25 70 ARG B N 1
ATOM 4717 C CA . ARG B 1 70 ? -12.594 5.637 15.656 1 97.25 70 ARG B CA 1
ATOM 4718 C C . ARG B 1 70 ? -12.156 4.434 14.828 1 97.25 70 ARG B C 1
ATOM 4720 O O . ARG B 1 70 ? -11.68 4.586 13.703 1 97.25 70 ARG B O 1
ATOM 4727 N N . PHE B 1 71 ? -12.328 3.254 15.438 1 98.25 71 PHE B N 1
ATOM 4728 C CA . PHE B 1 71 ? -12.023 2.008 14.75 1 98.25 71 PHE B CA 1
ATOM 4729 C C . PHE B 1 71 ? -12.93 1.82 13.539 1 98.25 71 PHE B C 1
ATOM 4731 O O . PHE B 1 71 ? -12.453 1.523 12.438 1 98.25 71 PHE B O 1
ATOM 4738 N N . LEU B 1 72 ? -14.227 2.076 13.672 1 98.31 72 LEU B N 1
ATOM 4739 C CA . LEU B 1 72 ? -15.211 1.932 12.602 1 98.31 72 LEU B CA 1
ATOM 4740 C C . LEU B 1 72 ? -14.961 2.953 11.492 1 98.31 72 LEU B C 1
ATOM 4742 O O . LEU B 1 72 ? -15.148 2.652 10.312 1 98.31 72 LEU B O 1
ATOM 4746 N N . ASN B 1 73 ? -14.562 4.098 11.891 1 96.44 73 ASN B N 1
ATOM 4747 C CA . ASN B 1 73 ? -14.234 5.121 10.906 1 96.44 73 ASN B CA 1
ATOM 4748 C C . ASN B 1 73 ? -13.086 4.676 10 1 96.44 73 ASN B C 1
ATOM 4750 O O . ASN B 1 73 ? -13.133 4.879 8.789 1 96.44 73 ASN B O 1
ATOM 4754 N N . THR B 1 74 ? -12.062 4.113 10.586 1 97.06 74 THR B N 1
ATOM 4755 C CA . THR B 1 74 ? -10.922 3.631 9.812 1 97.06 74 THR B CA 1
ATOM 4756 C C . THR B 1 74 ? -11.336 2.504 8.875 1 97.06 74 THR B C 1
ATOM 4758 O O . THR B 1 74 ? -10.891 2.449 7.727 1 97.06 74 THR B O 1
ATOM 4761 N N . LEU B 1 75 ? -12.219 1.604 9.344 1 97.44 75 LEU B N 1
ATOM 4762 C CA . LEU B 1 75 ? -12.719 0.522 8.508 1 97.44 75 LEU B CA 1
ATOM 4763 C C . LEU B 1 75 ? -13.516 1.073 7.328 1 97.44 75 LEU B C 1
ATOM 4765 O O . LEU B 1 75 ? -13.5 0.498 6.238 1 97.44 75 LEU B O 1
ATOM 4769 N N . THR B 1 76 ? -14.211 2.17 7.57 1 93.31 76 THR B N 1
ATOM 4770 C CA . THR B 1 76 ? -14.961 2.818 6.5 1 93.31 76 THR B CA 1
ATOM 4771 C C . THR B 1 76 ? -14.023 3.398 5.449 1 93.31 76 THR B C 1
ATOM 4773 O O . THR B 1 76 ? -14.266 3.27 4.25 1 93.31 76 THR B O 1
ATOM 4776 N N . ILE B 1 77 ? -12.961 4.023 5.938 1 88.94 77 ILE B N 1
ATOM 4777 C CA . ILE B 1 77 ? -11.969 4.59 5.023 1 88.94 77 ILE B CA 1
ATOM 4778 C C . ILE B 1 77 ? -11.32 3.475 4.211 1 88.94 77 ILE B C 1
ATOM 4780 O O . ILE B 1 77 ? -11.047 3.646 3.02 1 88.94 77 ILE B O 1
ATOM 4784 N N . LEU B 1 78 ? -11.125 2.307 4.781 1 92.38 78 LEU B N 1
ATOM 4785 C CA . LEU B 1 78 ? -10.516 1.155 4.125 1 92.38 78 LEU B CA 1
ATOM 4786 C C . LEU B 1 78 ? -11.484 0.504 3.15 1 92.38 78 LEU B C 1
ATOM 4788 O O . LEU B 1 78 ? -11.117 -0.418 2.42 1 92.38 78 LEU B O 1
ATOM 4792 N N . GLY B 1 79 ? -12.75 0.916 3.168 1 88.81 79 GLY B N 1
ATOM 4793 C CA . GLY B 1 79 ? -13.734 0.395 2.236 1 88.81 79 GLY B CA 1
ATOM 4794 C C . GLY B 1 79 ? -14.367 -0.902 2.703 1 88.81 79 GLY B C 1
ATOM 4795 O O . GLY B 1 79 ? -15.039 -1.586 1.926 1 88.81 79 GLY B O 1
ATOM 4796 N N . LEU B 1 80 ? -14.156 -1.245 3.982 1 95.38 80 LEU B N 1
ATOM 4797 C CA . LEU B 1 80 ? -14.711 -2.486 4.516 1 95.38 80 LEU B CA 1
ATOM 4798 C C . LEU B 1 80 ? -16.109 -2.262 5.082 1 95.38 80 LEU B C 1
ATOM 4800 O O . LEU B 1 80 ? -16.922 -3.184 5.113 1 95.38 80 LEU B O 1
ATOM 4804 N N . LEU B 1 81 ? -16.375 -1.047 5.527 1 95 81 LEU B N 1
ATOM 4805 C CA . LEU B 1 81 ? -17.688 -0.619 5.984 1 95 81 LEU B CA 1
ATOM 4806 C C . LEU B 1 81 ? -18.172 0.585 5.184 1 95 81 LEU B C 1
ATOM 4808 O O . LEU B 1 81 ? -17.375 1.269 4.535 1 95 81 LEU B O 1
ATOM 4812 N N . VAL B 1 82 ? -19.469 0.714 5.195 1 87.81 82 VAL B N 1
ATOM 4813 C CA . VAL B 1 82 ? -20.109 1.911 4.672 1 87.81 82 VAL B CA 1
ATOM 4814 C C . VAL B 1 82 ? -20.984 2.539 5.754 1 87.81 82 VAL B C 1
ATOM 4816 O O . VAL B 1 82 ? -21.672 1.83 6.496 1 87.81 82 VAL B O 1
ATOM 4819 N N . LYS B 1 83 ? -20.859 3.836 5.848 1 88.81 83 LYS B N 1
ATOM 4820 C CA . LYS B 1 83 ? -21.672 4.543 6.836 1 88.81 83 LYS B CA 1
ATOM 4821 C C . LYS B 1 83 ? -22.719 5.418 6.156 1 88.81 83 LYS B C 1
ATOM 4823 O O . LYS B 1 83 ? -22.406 6.188 5.25 1 88.81 83 LYS B O 1
ATOM 4828 N N . TYR B 1 84 ? -23.953 5.215 6.504 1 82.44 84 TYR B N 1
ATOM 4829 C CA . TYR B 1 84 ? -25.062 6.062 6.094 1 82.44 84 TYR B CA 1
ATOM 4830 C C . TYR B 1 84 ? -25.812 6.602 7.305 1 82.44 84 TYR B C 1
ATOM 4832 O O . TYR B 1 84 ? -26.531 5.859 7.988 1 82.44 84 TYR B O 1
ATOM 4840 N N . GLY B 1 85 ? -25.719 7.836 7.441 1 86.5 85 GLY B N 1
ATOM 4841 C CA . GLY B 1 85 ? -26.266 8.375 8.68 1 86.5 85 GLY B CA 1
ATOM 4842 C C . GLY B 1 85 ? -25.594 7.828 9.922 1 86.5 85 GLY B C 1
ATOM 4843 O O . GLY B 1 85 ? -24.375 7.953 10.078 1 86.5 85 GLY B O 1
ATOM 4844 N N . GLU B 1 86 ? -26.391 7.184 10.734 1 92.25 86 GLU B N 1
ATOM 4845 C CA . GLU B 1 86 ? -25.828 6.645 11.969 1 92.25 86 GLU B CA 1
ATOM 4846 C C . GLU B 1 86 ? -25.594 5.141 11.859 1 92.25 86 GLU B C 1
ATOM 4848 O O . GLU B 1 86 ? -25.172 4.5 12.828 1 92.25 86 GLU B O 1
ATOM 4853 N N . TYR B 1 87 ? -25.797 4.648 10.656 1 92.5 87 TYR B N 1
ATOM 4854 C CA . TYR B 1 87 ? -25.766 3.199 10.492 1 92.5 87 TYR B CA 1
ATOM 4855 C C . TYR B 1 87 ? -24.5 2.76 9.75 1 92.5 87 TYR B C 1
ATOM 4857 O O . TYR B 1 87 ? -24.078 3.426 8.805 1 92.5 87 TYR B O 1
ATOM 4865 N N . TYR B 1 88 ? -23.969 1.729 10.242 1 96.31 88 TYR B N 1
ATOM 4866 C CA . TYR B 1 88 ? -22.859 1.066 9.57 1 96.31 88 TYR B CA 1
ATOM 4867 C C . TYR B 1 88 ? -23.328 -0.191 8.852 1 96.31 88 TYR B C 1
ATOM 4869 O O . TYR B 1 88 ? -24.141 -0.956 9.391 1 96.31 88 TYR B O 1
ATOM 4877 N N . TYR B 1 89 ? -22.844 -0.323 7.617 1 93.56 89 TYR B N 1
ATOM 4878 C CA . TYR B 1 89 ? -23.109 -1.489 6.781 1 93.56 89 TYR B CA 1
ATOM 4879 C C . TYR B 1 89 ? -21.797 -2.146 6.355 1 93.56 89 TYR B C 1
ATOM 4881 O O . TYR B 1 89 ? -20.781 -1.474 6.207 1 93.56 89 TYR B O 1
ATOM 4889 N N . ASN B 1 90 ? -21.922 -3.502 6.234 1 93.81 90 ASN B N 1
ATOM 4890 C CA . ASN B 1 90 ? -20.812 -4.113 5.508 1 93.81 90 ASN B CA 1
ATOM 4891 C C . ASN B 1 90 ? -20.75 -3.617 4.066 1 93.81 90 ASN B C 1
ATOM 4893 O O . ASN B 1 90 ? -21.781 -3.459 3.412 1 93.81 90 ASN B O 1
ATOM 4897 N N . SER B 1 91 ? -19.531 -3.258 3.615 1 89 91 SER B N 1
ATOM 4898 C CA . SER B 1 91 ? -19.375 -3.012 2.188 1 89 91 SER B CA 1
ATOM 4899 C C . SER B 1 91 ? -19.641 -4.273 1.374 1 89 91 SER B C 1
ATOM 4901 O O . SER B 1 91 ? -19.812 -5.355 1.937 1 89 91 SER B O 1
ATOM 4903 N N . GLN B 1 92 ? -19.672 -4.102 0.107 1 85.69 92 GLN B N 1
ATOM 4904 C CA . GLN B 1 92 ? -19.812 -5.277 -0.746 1 85.69 92 GLN B CA 1
ATOM 4905 C C . GLN B 1 92 ? -18.656 -6.242 -0.567 1 85.69 92 GLN B C 1
ATOM 4907 O O . GLN B 1 92 ? -18.844 -7.461 -0.525 1 85.69 92 GLN B O 1
ATOM 4912 N N . LEU B 1 93 ? -17.531 -5.688 -0.474 1 89.12 93 LEU B N 1
ATOM 4913 C CA . LEU B 1 93 ? -16.312 -6.465 -0.244 1 89.12 93 LEU B CA 1
ATOM 4914 C C . LEU B 1 93 ? -16.438 -7.285 1.036 1 89.12 93 LEU B C 1
ATOM 4916 O O . LEU B 1 93 ? -16.203 -8.5 1.025 1 89.12 93 LEU B O 1
ATOM 4920 N N . ALA B 1 94 ? -16.812 -6.629 2.072 1 94.56 94 ALA B N 1
ATOM 4921 C CA . ALA B 1 94 ? -16.906 -7.293 3.369 1 94.56 94 ALA B CA 1
ATOM 4922 C C . ALA B 1 94 ? -18.047 -8.305 3.381 1 94.56 94 ALA B C 1
ATOM 4924 O O . ALA B 1 94 ? -17.922 -9.383 3.965 1 94.56 94 ALA B O 1
ATOM 4925 N N . SER B 1 95 ? -19.094 -7.957 2.727 1 92.5 95 SER B N 1
ATOM 4926 C CA . SER B 1 95 ? -20.25 -8.844 2.67 1 92.5 95 SER B CA 1
ATOM 4927 C C . SER B 1 95 ? -19.938 -10.133 1.936 1 92.5 95 SER B C 1
ATOM 4929 O O . SER B 1 95 ? -20.438 -11.203 2.285 1 92.5 95 SER B O 1
ATOM 4931 N N . GLU B 1 96 ? -19.078 -10.008 1.06 1 91.31 96 GLU B N 1
ATOM 4932 C CA . GLU B 1 96 ? -18.766 -11.164 0.227 1 91.31 96 GLU B CA 1
ATOM 4933 C C . GLU B 1 96 ? -17.688 -12.031 0.864 1 91.31 96 GLU B C 1
ATOM 4935 O O . GLU B 1 96 ? -17.734 -13.258 0.788 1 91.31 96 GLU B O 1
ATOM 4940 N N . TYR B 1 97 ? -16.766 -11.453 1.562 1 95.81 97 TYR B N 1
ATOM 4941 C CA . TYR B 1 97 ? -15.555 -12.211 1.847 1 95.81 97 TYR B CA 1
ATOM 4942 C C . TYR B 1 97 ? -15.289 -12.266 3.346 1 95.81 97 TYR B C 1
ATOM 4944 O O . TYR B 1 97 ? -14.398 -12.992 3.795 1 95.81 97 TYR B O 1
ATOM 4952 N N . LEU B 1 98 ? -16.109 -11.469 4.184 1 97.75 98 LEU B N 1
ATOM 4953 C CA . LEU B 1 98 ? -15.672 -11.367 5.574 1 97.75 98 LEU B CA 1
ATOM 4954 C C . LEU B 1 98 ? -16.797 -11.758 6.523 1 97.75 98 LEU B C 1
ATOM 4956 O O . LEU B 1 98 ? -16.703 -11.555 7.734 1 97.75 98 LEU B O 1
ATOM 4960 N N . ILE B 1 99 ? -17.844 -12.25 5.996 1 97.12 99 ILE B N 1
ATOM 4961 C CA . ILE B 1 99 ? -18.906 -12.828 6.82 1 97.12 99 ILE B CA 1
ATOM 4962 C C . ILE B 1 99 ? -18.688 -14.336 6.953 1 97.12 99 ILE B C 1
ATOM 4964 O O . ILE B 1 99 ? -18.594 -15.047 5.949 1 97.12 99 ILE B O 1
ATOM 4968 N N . LYS B 1 100 ? -18.641 -14.812 8.094 1 95.5 100 LYS B N 1
ATOM 4969 C CA . LYS B 1 100 ? -18.391 -16.234 8.359 1 95.5 100 LYS B CA 1
ATOM 4970 C C . LYS B 1 100 ? -19.469 -17.109 7.715 1 95.5 100 LYS B C 1
ATOM 4972 O O . LYS B 1 100 ? -20.625 -16.688 7.605 1 95.5 100 LYS B O 1
ATOM 4977 N N . ASP B 1 101 ? -19.047 -18.281 7.223 1 88.69 101 ASP B N 1
ATOM 4978 C CA . ASP B 1 101 ? -19.875 -19.344 6.672 1 88.69 101 ASP B CA 1
ATOM 4979 C C . ASP B 1 101 ? -20.281 -19.031 5.23 1 88.69 101 ASP B C 1
ATOM 4981 O O . ASP B 1 101 ? -20.906 -19.859 4.566 1 88.69 101 ASP B O 1
ATOM 4985 N N . LYS B 1 102 ? -19.922 -17.844 4.77 1 91.62 102 LYS B N 1
ATOM 4986 C CA . L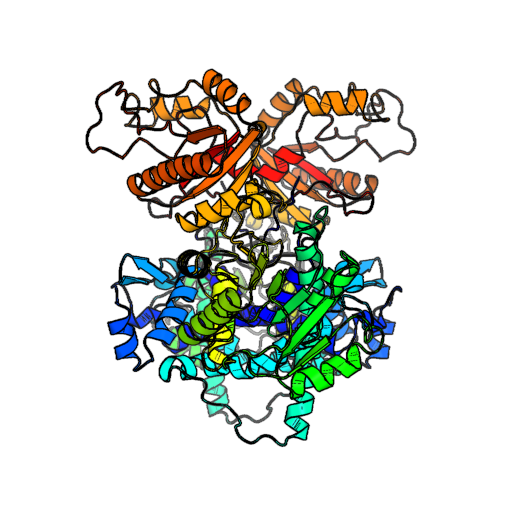YS B 1 102 ? -20.078 -17.609 3.336 1 91.62 102 LYS B CA 1
ATOM 4987 C C . LYS B 1 102 ? -19.047 -18.406 2.541 1 91.62 102 LYS B C 1
ATOM 4989 O O . LYS B 1 102 ? -17.953 -18.703 3.043 1 91.62 102 LYS B O 1
ATOM 4994 N N . GLU B 1 103 ? -19.359 -18.688 1.38 1 88.75 103 GLU B N 1
ATOM 4995 C CA . GLU B 1 103 ? -18.547 -19.562 0.533 1 88.75 103 GLU B CA 1
ATOM 4996 C C . GLU B 1 103 ? -17.156 -18.984 0.305 1 88.75 103 GLU B C 1
ATOM 4998 O O . GLU B 1 103 ? -16.172 -19.719 0.304 1 88.75 103 GLU B O 1
ATOM 5003 N N . MET B 1 104 ? -17.078 -17.688 0.188 1 92.38 104 MET B N 1
ATOM 5004 C CA . MET B 1 104 ? -15.812 -17.078 -0.198 1 92.38 104 MET B CA 1
ATOM 5005 C C . MET B 1 104 ? -15.156 -16.391 0.993 1 92.38 104 MET B C 1
ATOM 5007 O O . MET B 1 104 ? -14.297 -15.523 0.819 1 92.38 104 MET B O 1
ATOM 5011 N N . TYR B 1 105 ? -15.578 -16.812 2.17 1 96.12 105 TYR B N 1
ATOM 5012 C CA . TYR B 1 105 ? -15.039 -16.25 3.398 1 96.12 105 TYR B CA 1
ATOM 5013 C C . TYR B 1 105 ? -13.516 -16.312 3.412 1 96.12 105 TYR B C 1
ATOM 5015 O O . TYR B 1 105 ? -12.93 -17.359 3.113 1 96.12 105 TYR B O 1
ATOM 5023 N N . GLN B 1 106 ? -12.875 -15.18 3.832 1 97.25 106 GLN B N 1
ATOM 5024 C CA . GLN B 1 106 ? -11.422 -15.094 3.803 1 97.25 106 GLN B CA 1
ATOM 5025 C C . GLN B 1 106 ? -10.852 -14.938 5.211 1 97.25 106 GLN B C 1
ATOM 5027 O O . GLN B 1 106 ? -9.633 -14.836 5.387 1 97.25 106 GLN B O 1
ATOM 5032 N N . GLY B 1 107 ? -11.672 -14.953 6.227 1 97.94 107 GLY B N 1
ATOM 5033 C CA . GLY B 1 107 ? -11.234 -14.656 7.578 1 97.94 107 GLY B CA 1
ATOM 5034 C C . GLY B 1 107 ? -10.156 -15.602 8.078 1 97.94 107 GLY B C 1
ATOM 5035 O O . GLY B 1 107 ? -9.211 -15.172 8.742 1 97.94 107 GLY B O 1
ATOM 5036 N N . ASP B 1 108 ? -10.234 -16.859 7.738 1 96.94 108 ASP B N 1
ATOM 5037 C CA . ASP B 1 108 ? -9.25 -17.828 8.195 1 96.94 108 ASP B CA 1
ATOM 5038 C C . ASP B 1 108 ? -7.875 -17.547 7.594 1 96.94 108 ASP B C 1
ATOM 5040 O O . ASP B 1 108 ? -6.852 -17.688 8.273 1 96.94 108 ASP B O 1
ATOM 5044 N N . SER B 1 109 ? -7.863 -17.203 6.324 1 97.25 109 SER B N 1
ATOM 5045 C CA . SER B 1 109 ? -6.598 -16.875 5.672 1 97.25 109 SER B CA 1
ATOM 5046 C C . SER B 1 109 ? -5.98 -15.617 6.27 1 97.25 109 SER B C 1
ATOM 5048 O O . SER B 1 109 ? -4.762 -15.539 6.445 1 97.25 109 SER B O 1
ATOM 5050 N N . ILE B 1 110 ? -6.801 -14.648 6.551 1 98 110 ILE B N 1
ATOM 5051 C CA . ILE B 1 110 ? -6.34 -13.398 7.137 1 98 110 ILE B CA 1
ATOM 5052 C C . ILE B 1 110 ? -5.727 -13.656 8.508 1 98 110 ILE B C 1
ATOM 5054 O O . ILE B 1 110 ? -4.633 -13.18 8.812 1 98 110 ILE B O 1
ATOM 5058 N N . LEU B 1 111 ? -6.348 -14.469 9.32 1 97.44 111 LEU B N 1
ATOM 5059 C CA . LEU B 1 111 ? -5.855 -14.75 10.664 1 97.44 111 LEU B CA 1
ATOM 5060 C C . LEU B 1 111 ? -4.625 -15.648 10.617 1 97.44 111 LEU B C 1
ATOM 5062 O O . LEU B 1 111 ? -3.766 -15.578 11.5 1 97.44 111 LEU B O 1
ATOM 5066 N N . TRP B 1 112 ? -4.543 -16.484 9.586 1 96.94 112 TRP B N 1
ATOM 5067 C CA . TRP B 1 112 ? -3.326 -17.266 9.414 1 96.94 112 TRP B CA 1
ATOM 5068 C C . TRP B 1 112 ? -2.125 -16.359 9.156 1 96.94 112 TRP B C 1
ATOM 5070 O O . TRP B 1 112 ? -1.024 -16.625 9.648 1 96.94 112 TRP B O 1
ATOM 5080 N N . ARG B 1 113 ? -2.359 -15.32 8.359 1 97.31 113 ARG B N 1
ATOM 5081 C CA . ARG B 1 113 ? -1.284 -14.367 8.125 1 97.31 113 ARG B CA 1
ATOM 5082 C C . ARG B 1 113 ? -0.827 -13.719 9.43 1 97.31 113 ARG B C 1
ATOM 5084 O O . ARG B 1 113 ? 0.361 -13.445 9.609 1 97.31 113 ARG B O 1
ATOM 5091 N N . LYS B 1 114 ? -1.729 -13.477 10.305 1 96.75 114 LYS B N 1
ATOM 5092 C CA . LYS B 1 114 ? -1.381 -12.938 11.617 1 96.75 114 LYS B CA 1
ATOM 5093 C C . LYS B 1 114 ? -0.472 -13.906 12.375 1 96.75 114 LYS B C 1
ATOM 5095 O O . LYS B 1 114 ? 0.497 -13.477 13.008 1 96.75 114 LYS B O 1
ATOM 5100 N N . GLU B 1 115 ? -0.778 -15.133 12.289 1 94.31 115 GLU B N 1
ATOM 5101 C CA . GLU B 1 115 ? -0.019 -16.156 13.008 1 94.31 115 GLU B CA 1
ATOM 5102 C C . GLU B 1 115 ? 1.422 -16.219 12.508 1 94.31 115 GLU B C 1
ATOM 5104 O O . GLU B 1 115 ? 2.336 -16.531 13.273 1 94.31 115 GLU B O 1
ATOM 5109 N N . LEU B 1 116 ? 1.618 -15.93 11.273 1 94.25 116 LEU B N 1
ATOM 5110 C CA . LEU B 1 116 ? 2.936 -16.047 10.656 1 94.25 116 LEU B CA 1
ATOM 5111 C C . LEU B 1 116 ? 3.828 -14.875 11.055 1 94.25 116 LEU B C 1
ATOM 5113 O O . LEU B 1 116 ? 5.031 -14.883 10.781 1 94.25 116 LEU B O 1
ATOM 5117 N N . TYR B 1 117 ? 3.285 -13.875 11.734 1 94.06 117 TYR B N 1
ATOM 5118 C CA . TYR B 1 117 ? 4.043 -12.672 12.07 1 94.06 117 TYR B CA 1
ATOM 5119 C C . TYR B 1 117 ? 5.281 -13.023 12.891 1 94.06 117 TYR B C 1
ATOM 5121 O O . TYR B 1 117 ? 6.348 -12.438 12.688 1 94.06 117 TYR B O 1
ATOM 5129 N N . SER B 1 118 ? 5.145 -13.914 13.789 1 91.38 118 SER B N 1
ATOM 5130 C CA . SER B 1 118 ? 6.254 -14.266 14.672 1 91.38 118 SER B CA 1
ATOM 5131 C C . SER B 1 118 ? 7.453 -14.766 13.875 1 91.38 118 SER B C 1
ATOM 5133 O O . SER B 1 118 ? 8.602 -14.461 14.211 1 91.38 118 SER B O 1
ATOM 5135 N N . ASN B 1 119 ? 7.227 -15.508 12.805 1 92.69 119 ASN B N 1
ATOM 5136 C CA . ASN B 1 119 ? 8.305 -16.031 11.969 1 92.69 119 ASN B CA 1
ATOM 5137 C C . ASN B 1 119 ? 9.016 -14.906 11.211 1 92.69 119 ASN B C 1
ATOM 5139 O O . ASN B 1 119 ? 10.227 -14.977 10.977 1 92.69 119 ASN B O 1
ATOM 5143 N N . TRP B 1 120 ? 8.289 -13.945 10.875 1 94.69 120 TRP B N 1
ATOM 5144 C CA . TRP B 1 120 ? 8.859 -12.812 10.156 1 94.69 120 TRP B CA 1
ATOM 5145 C C . TRP B 1 120 ? 9.812 -12.023 11.047 1 94.69 120 TRP B C 1
ATOM 5147 O O . TRP B 1 120 ? 10.742 -11.375 10.555 1 94.69 120 TRP B O 1
ATOM 5157 N N . GLN B 1 121 ? 9.648 -12.078 12.359 1 91.38 121 GLN B N 1
ATOM 5158 C CA . GLN B 1 121 ? 10.547 -11.406 13.297 1 91.38 121 GLN B CA 1
ATOM 5159 C C . GLN B 1 121 ? 11.945 -12.023 13.258 1 91.38 121 GLN B C 1
ATOM 5161 O O . GLN B 1 121 ? 12.922 -11.398 13.664 1 91.38 121 GLN B O 1
ATOM 5166 N N . ASP B 1 122 ? 11.977 -13.203 12.672 1 92.44 122 ASP B N 1
ATOM 5167 C CA . ASP B 1 122 ? 13.25 -13.914 12.617 1 92.44 122 ASP B CA 1
ATOM 5168 C C . ASP B 1 122 ? 13.953 -13.68 11.281 1 92.44 122 ASP B C 1
ATOM 5170 O O . ASP B 1 122 ? 14.914 -14.383 10.953 1 92.44 122 ASP B O 1
ATOM 5174 N N . LEU B 1 123 ? 13.531 -12.758 10.523 1 95.5 123 LEU B N 1
ATOM 5175 C CA . LEU B 1 123 ? 14.062 -12.547 9.18 1 95.5 123 LEU B CA 1
ATOM 5176 C C . LEU B 1 123 ? 15.562 -12.297 9.227 1 95.5 123 LEU B C 1
ATOM 5178 O O . LEU B 1 123 ? 16.312 -12.898 8.461 1 95.5 123 LEU B O 1
ATOM 5182 N N . LYS B 1 124 ? 16.016 -11.461 10.133 1 94.88 124 LYS B N 1
ATOM 5183 C CA . LYS B 1 124 ? 17.453 -11.164 10.242 1 94.88 124 LYS B CA 1
ATOM 5184 C C . LYS B 1 124 ? 18.25 -12.43 10.523 1 94.88 124 LYS B C 1
ATOM 5186 O O . LYS B 1 124 ? 19.25 -12.695 9.867 1 94.88 124 LYS B O 1
ATOM 5191 N N . ASP B 1 125 ? 17.766 -13.18 11.477 1 93.88 125 ASP B N 1
ATOM 5192 C CA . ASP B 1 125 ? 18.453 -14.414 11.828 1 93.88 125 ASP B CA 1
ATOM 5193 C C . ASP B 1 125 ? 18.438 -15.406 10.664 1 93.88 125 ASP B C 1
ATOM 5195 O O . ASP B 1 125 ? 19.422 -16.109 10.43 1 93.88 125 ASP B O 1
ATOM 5199 N N . THR B 1 126 ? 17.344 -15.484 9.992 1 94.06 126 THR B N 1
ATOM 5200 C CA . THR B 1 126 ? 17.219 -16.375 8.844 1 94.06 126 THR B CA 1
ATOM 5201 C C . THR B 1 126 ? 18.203 -15.977 7.746 1 94.06 126 THR B C 1
ATOM 5203 O O . THR B 1 126 ? 18.75 -16.844 7.051 1 94.06 126 THR B O 1
ATOM 5206 N N . LEU B 1 127 ? 18.438 -14.672 7.566 1 95.12 127 LEU B N 1
ATOM 5207 C CA . LEU B 1 127 ? 19.406 -14.195 6.578 1 95.12 127 LEU B CA 1
ATOM 5208 C C . LEU B 1 127 ? 20.812 -14.656 6.93 1 95.12 127 LEU B C 1
ATOM 5210 O O . LEU B 1 127 ? 21.578 -15.047 6.047 1 95.12 127 LEU B O 1
ATOM 5214 N N . ILE B 1 128 ? 21.094 -14.586 8.164 1 93.44 128 ILE B N 1
ATOM 5215 C CA . ILE B 1 128 ? 22.438 -14.898 8.648 1 93.44 128 ILE B CA 1
ATOM 5216 C C . ILE B 1 128 ? 22.688 -16.406 8.531 1 93.44 128 ILE B C 1
ATOM 5218 O O . ILE B 1 128 ? 23.719 -16.828 8.008 1 93.44 128 ILE B O 1
ATOM 5222 N N . HIS B 1 129 ? 21.703 -17.25 8.828 1 91.06 129 HIS B N 1
ATOM 5223 C CA . HIS B 1 129 ? 21.922 -18.688 8.922 1 91.06 129 HIS B CA 1
ATOM 5224 C C . HIS B 1 129 ? 21.438 -19.406 7.664 1 91.06 129 HIS B C 1
ATOM 5226 O O . HIS B 1 129 ? 21.812 -20.562 7.426 1 91.06 129 HIS B O 1
ATOM 5232 N N . GLY B 1 130 ? 20.641 -18.734 6.934 1 88.56 130 GLY B N 1
ATOM 5233 C CA . GLY B 1 130 ? 20.172 -19.297 5.676 1 88.56 130 GLY B CA 1
ATOM 5234 C C . GLY B 1 130 ? 19.016 -20.266 5.855 1 88.56 130 GLY B C 1
ATOM 5235 O O . GLY B 1 130 ? 18.609 -20.922 4.898 1 88.56 130 GLY B O 1
ATOM 5236 N N . LYS B 1 131 ? 18.641 -20.453 7.082 1 84 131 LYS B N 1
ATOM 5237 C CA . LYS B 1 131 ? 17.547 -21.375 7.367 1 84 131 LYS B CA 1
ATOM 5238 C C . LYS B 1 131 ? 16.734 -20.891 8.562 1 84 131 LYS B C 1
ATOM 5240 O O . LYS B 1 131 ? 17.188 -20.047 9.336 1 84 131 LYS B O 1
ATOM 5245 N N . ARG B 1 132 ? 15.547 -21.5 8.617 1 83.19 132 ARG B N 1
ATOM 5246 C CA . ARG B 1 132 ? 14.68 -21.203 9.75 1 83.19 132 ARG B CA 1
ATOM 5247 C C . ARG B 1 132 ? 15.266 -21.734 11.047 1 83.19 132 ARG B C 1
ATOM 5249 O O . ARG B 1 132 ? 15.75 -22.859 11.094 1 83.19 132 ARG B O 1
ATOM 5256 N N . LEU B 1 133 ? 15.375 -20.906 12.055 1 73.75 133 LEU B N 1
ATOM 5257 C CA . LEU B 1 133 ? 16 -21.328 13.297 1 73.75 133 LEU B CA 1
ATOM 5258 C C . LEU B 1 133 ? 14.945 -21.734 14.328 1 73.75 133 LEU B C 1
ATOM 5260 O O . LEU B 1 133 ? 15.148 -22.672 15.102 1 73.75 133 LEU B O 1
ATOM 5264 N N . ASN B 1 134 ? 13.891 -20.922 14.438 1 67 134 ASN B N 1
ATOM 5265 C CA . ASN B 1 134 ? 12.953 -21.156 15.531 1 67 134 ASN B CA 1
ATOM 5266 C C . ASN B 1 134 ? 11.844 -22.109 15.125 1 67 134 ASN B C 1
ATOM 5268 O O . ASN B 1 134 ? 10.734 -21.688 14.789 1 67 134 ASN B O 1
ATOM 5272 N N . TYR B 1 135 ? 12.328 -23.328 14.695 1 64.94 135 TYR B N 1
ATOM 5273 C CA . TYR B 1 135 ? 11.352 -24.375 14.414 1 64.94 135 TYR B CA 1
ATOM 5274 C C . TYR B 1 135 ? 11.195 -25.312 15.602 1 64.94 135 TYR B C 1
ATOM 5276 O O . TYR B 1 135 ? 12.18 -25.641 16.266 1 64.94 135 TYR B O 1
ATOM 5284 N N . ILE B 1 136 ? 9.969 -25.391 16.031 1 61 136 ILE B N 1
ATOM 5285 C CA . ILE B 1 136 ? 9.711 -26.281 17.156 1 61 136 ILE B CA 1
ATOM 5286 C C . ILE B 1 136 ? 9.617 -27.719 16.656 1 61 136 ILE B C 1
ATOM 5288 O O . ILE B 1 136 ? 8.609 -28.109 16.062 1 61 136 ILE B O 1
ATOM 5292 N N . PRO B 1 137 ? 10.648 -28.547 16.688 1 60.47 137 PRO B N 1
ATOM 5293 C CA . PRO B 1 137 ? 10.656 -29.906 16.125 1 60.47 137 PRO B CA 1
ATOM 5294 C C . PRO B 1 137 ? 9.625 -30.812 16.797 1 60.47 137 PRO B C 1
ATOM 5296 O O . PRO B 1 137 ? 9.055 -31.688 16.141 1 60.47 137 PRO B O 1
ATOM 5299 N N . ASP B 1 138 ? 9.383 -30.625 18.094 1 65.31 138 ASP B N 1
ATOM 5300 C CA . ASP B 1 138 ? 8.672 -31.688 18.797 1 65.31 138 ASP B CA 1
ATOM 5301 C C . ASP B 1 138 ? 7.344 -31.188 19.359 1 65.31 138 ASP B C 1
ATOM 5303 O O . ASP B 1 138 ? 7.113 -31.219 20.562 1 65.31 138 ASP B O 1
ATOM 5307 N N . GLU B 1 139 ? 6.609 -30.828 18.406 1 72.25 139 GLU B N 1
ATOM 5308 C CA . GLU B 1 139 ? 5.277 -30.453 18.859 1 72.25 139 GLU B CA 1
ATOM 5309 C C . GLU B 1 139 ? 4.375 -31.672 19.031 1 72.25 139 GLU B C 1
ATOM 5311 O O . GLU B 1 139 ? 4.492 -32.656 18.281 1 72.25 139 GLU B O 1
ATOM 5316 N N . LYS B 1 140 ? 3.562 -31.641 20.125 1 79.19 140 LYS B N 1
ATOM 5317 C CA . LYS B 1 140 ? 2.586 -32.688 20.359 1 79.19 140 LYS B CA 1
ATOM 5318 C C . LYS B 1 140 ? 1.721 -32.938 19.125 1 79.19 140 LYS B C 1
ATOM 5320 O O . LYS B 1 140 ? 1.338 -31.984 18.438 1 79.19 140 LYS B O 1
ATOM 5325 N N . GLU B 1 141 ? 1.473 -34.125 18.766 1 80.56 141 GLU B N 1
ATOM 5326 C CA . GLU B 1 141 ? 0.72 -34.562 17.594 1 80.56 141 GLU B CA 1
ATOM 5327 C C . GLU B 1 141 ? -0.611 -33.812 17.5 1 80.56 141 GLU B C 1
ATOM 5329 O O . GLU B 1 141 ? -1.026 -33.406 16.406 1 80.56 141 GLU B O 1
ATOM 5334 N N . GLU B 1 142 ? -1.213 -33.688 18.594 1 83.44 142 GLU B N 1
ATOM 5335 C CA . GLU B 1 142 ? -2.514 -33.031 18.609 1 83.44 142 GLU B CA 1
ATOM 5336 C C . GLU B 1 142 ? -2.395 -31.562 18.203 1 83.44 142 GLU B C 1
ATOM 5338 O O . GLU B 1 142 ? -3.258 -31.031 17.5 1 83.44 142 GLU B O 1
ATOM 5343 N N . ILE B 1 143 ? -1.355 -30.984 18.688 1 84.62 143 ILE B N 1
ATOM 5344 C CA . ILE B 1 143 ? -1.118 -29.578 18.359 1 84.62 143 ILE B CA 1
ATOM 5345 C C . ILE B 1 143 ? -0.786 -29.453 16.875 1 84.62 143 ILE B C 1
ATOM 5347 O O . ILE B 1 143 ? -1.269 -28.547 16.188 1 84.62 143 ILE B O 1
ATOM 5351 N N . LEU B 1 144 ? -0.075 -30.391 16.469 1 83.75 144 LEU B N 1
ATOM 5352 C CA . LEU B 1 144 ? 0.296 -30.391 15.062 1 83.75 144 LEU B CA 1
ATOM 5353 C C . LEU B 1 144 ? -0.931 -30.594 14.18 1 83.75 144 LEU B C 1
ATOM 5355 O O . LEU B 1 144 ? -1.052 -29.953 13.125 1 83.75 144 LEU B O 1
ATOM 5359 N N . LYS B 1 145 ? -1.76 -31.453 14.578 1 86.31 145 LYS B N 1
ATOM 5360 C CA . LYS B 1 145 ? -2.984 -31.719 13.828 1 86.31 145 LYS B CA 1
ATOM 5361 C C . LYS B 1 145 ? -3.873 -30.469 13.773 1 86.31 145 LYS B C 1
ATOM 5363 O O . LYS B 1 145 ? -4.453 -30.172 12.734 1 86.31 145 LYS B O 1
ATOM 5368 N N . GLN B 1 146 ? -3.926 -29.812 14.891 1 88.06 146 GLN B N 1
ATOM 5369 C CA . GLN B 1 146 ? -4.742 -28.609 14.945 1 88.06 146 GLN B CA 1
ATOM 5370 C C . GLN B 1 146 ? -4.156 -27.516 14.062 1 88.06 146 GLN B C 1
ATOM 5372 O O . GLN B 1 146 ? -4.895 -26.781 13.398 1 88.06 146 GLN B O 1
ATOM 5377 N N . LYS B 1 147 ? -2.898 -27.453 14.094 1 88.75 147 LYS B N 1
ATOM 5378 C CA . LYS B 1 147 ? -2.221 -26.469 13.258 1 88.75 147 LYS B CA 1
ATOM 5379 C C . LYS B 1 147 ? -2.43 -26.766 11.773 1 88.75 147 LYS B C 1
ATOM 5381 O O . LYS B 1 147 ? -2.648 -25.859 10.977 1 88.75 147 LYS B O 1
ATOM 5386 N N . THR B 1 148 ? -2.385 -28.016 11.516 1 89.88 148 THR B N 1
ATOM 5387 C CA . THR B 1 148 ? -2.582 -28.453 10.133 1 89.88 148 THR B CA 1
ATOM 5388 C C . THR B 1 148 ? -4.008 -28.156 9.68 1 89.88 148 THR B C 1
ATOM 5390 O O . THR B 1 148 ? -4.227 -27.703 8.555 1 89.88 148 THR B O 1
ATOM 5393 N N . LYS B 1 149 ? -4.895 -28.391 10.531 1 91.25 149 LYS B N 1
ATOM 5394 C CA . LYS B 1 149 ? -6.293 -28.109 10.219 1 91.25 149 LYS B CA 1
ATOM 5395 C C . LYS B 1 149 ? -6.508 -26.625 9.961 1 91.25 149 LYS B C 1
ATOM 5397 O O . LYS B 1 149 ? -7.199 -26.25 9.008 1 91.25 149 LYS B O 1
ATOM 5402 N N . LYS B 1 150 ? -5.898 -25.859 10.836 1 91.75 150 LYS B N 1
ATOM 5403 C CA . LYS B 1 150 ? -6 -24.406 10.68 1 91.75 150 LYS B CA 1
ATOM 5404 C C . LYS B 1 150 ? -5.375 -23.953 9.359 1 91.75 150 LYS B C 1
ATOM 5406 O O . LYS B 1 150 ? -5.918 -23.094 8.672 1 91.75 150 LYS B O 1
ATOM 5411 N N . TYR B 1 151 ? -4.309 -24.562 9.047 1 93.5 151 TYR B N 1
ATOM 5412 C CA . TYR B 1 151 ? -3.605 -24.234 7.809 1 93.5 151 TYR B CA 1
ATOM 5413 C C . TYR B 1 151 ? -4.445 -24.609 6.594 1 93.5 151 TYR B C 1
ATOM 5415 O O . TYR B 1 151 ? -4.605 -23.797 5.676 1 93.5 151 TYR B O 1
ATOM 5423 N N . ILE B 1 152 ? -4.957 -25.734 6.59 1 93 152 ILE B N 1
ATOM 5424 C CA . ILE B 1 152 ? -5.734 -26.234 5.457 1 93 152 ILE B CA 1
ATOM 5425 C C . ILE B 1 152 ? -6.973 -25.359 5.266 1 93 152 ILE B C 1
ATOM 5427 O O . ILE B 1 152 ? -7.328 -25.016 4.137 1 93 152 ILE B O 1
ATOM 5431 N N . LYS B 1 153 ? -7.562 -25 6.359 1 92.62 153 LYS B N 1
ATOM 5432 C CA . LYS B 1 153 ? -8.742 -24.141 6.301 1 92.62 153 LYS B CA 1
ATOM 5433 C C . LYS B 1 153 ? -8.391 -22.766 5.73 1 92.62 153 LYS B C 1
ATOM 5435 O O . LYS B 1 153 ? -9.141 -22.203 4.926 1 92.62 153 LYS B O 1
ATOM 5440 N N . ALA B 1 154 ? -7.32 -22.234 6.191 1 95.25 154 ALA B N 1
ATOM 5441 C CA . ALA B 1 154 ? -6.855 -20.938 5.707 1 95.25 154 ALA B CA 1
ATOM 5442 C C . ALA B 1 154 ? -6.547 -20.984 4.211 1 95.25 154 ALA B C 1
ATOM 5444 O O . ALA B 1 154 ? -6.941 -20.094 3.459 1 95.25 154 ALA B O 1
ATOM 5445 N N . MET B 1 155 ? -5.832 -22.047 3.805 1 94.12 155 MET B N 1
ATOM 5446 C CA . MET B 1 155 ? -5.449 -22.188 2.402 1 94.12 155 MET B CA 1
ATOM 5447 C C . MET B 1 155 ? -6.672 -22.453 1.528 1 94.12 155 MET B C 1
ATOM 5449 O O . MET B 1 155 ? -6.711 -22.047 0.366 1 94.12 155 MET B O 1
ATOM 5453 N N . ASP B 1 156 ? -7.641 -23.109 2.109 1 93.38 156 ASP B N 1
ATOM 5454 C CA . ASP B 1 156 ? -8.883 -23.359 1.382 1 93.38 156 ASP B CA 1
ATOM 5455 C C . ASP B 1 156 ? -9.539 -22.062 0.94 1 93.38 156 ASP B C 1
ATOM 5457 O O . ASP B 1 156 ? -10.062 -21.969 -0.172 1 93.38 156 ASP B O 1
ATOM 5461 N N . CYS B 1 157 ? -9.531 -21.047 1.78 1 93.31 157 CYS B N 1
ATOM 5462 C CA . CYS B 1 157 ? -10.086 -19.734 1.454 1 93.31 157 CYS B CA 1
ATOM 5463 C C . CYS B 1 157 ? -9.422 -19.156 0.208 1 93.31 157 CYS B C 1
ATOM 5465 O O . CYS B 1 157 ? -10.102 -18.734 -0.725 1 93.31 157 CYS B O 1
ATOM 5467 N N . ILE B 1 158 ? -8.18 -19.266 0.187 1 93.5 158 ILE B N 1
ATOM 5468 C CA . ILE B 1 158 ? -7.395 -18.703 -0.909 1 93.5 158 ILE B CA 1
ATOM 5469 C C . ILE B 1 158 ? -7.617 -19.531 -2.176 1 93.5 158 ILE B C 1
ATOM 5471 O O . ILE B 1 158 ? -7.844 -18.984 -3.252 1 93.5 158 ILE B O 1
ATOM 5475 N N . ALA B 1 159 ? -7.574 -20.797 -2.016 1 94.56 159 ALA B N 1
ATOM 5476 C CA . ALA B 1 159 ? -7.656 -21.719 -3.145 1 94.56 159 ALA B CA 1
ATOM 5477 C C . ALA B 1 159 ? -9 -21.578 -3.861 1 94.56 159 ALA B C 1
ATOM 5479 O O . ALA B 1 159 ? -9.055 -21.641 -5.094 1 94.56 159 ALA B O 1
ATOM 5480 N N . LYS B 1 160 ? -10.039 -21.438 -3.107 1 92.88 160 LYS B N 1
ATOM 5481 C CA . LYS B 1 160 ? -11.375 -21.312 -3.701 1 92.88 160 LYS B CA 1
ATOM 5482 C C . LYS B 1 160 ? -11.453 -20.109 -4.625 1 92.88 160 LYS B C 1
ATOM 5484 O O . LYS B 1 160 ? -11.992 -20.188 -5.73 1 92.88 160 LYS B O 1
ATOM 5489 N N . SER B 1 161 ? -10.938 -19.062 -4.121 1 91 161 SER B N 1
ATOM 5490 C CA . SER B 1 161 ? -10.961 -17.844 -4.926 1 91 161 SER B CA 1
ATOM 5491 C C . SER B 1 161 ? -10.102 -18 -6.176 1 91 161 SER B C 1
ATOM 5493 O O . SER B 1 161 ? -10.523 -17.609 -7.27 1 91 161 SER B O 1
ATOM 5495 N N . LYS B 1 162 ? -8.961 -18.562 -6.066 1 94.31 162 LYS B N 1
ATOM 5496 C CA . LYS B 1 162 ? -8.047 -18.75 -7.188 1 94.31 162 LYS B CA 1
ATOM 5497 C C . LYS B 1 162 ? -8.609 -19.75 -8.195 1 94.31 162 LYS B C 1
ATOM 5499 O O . LYS B 1 162 ? -8.484 -19.547 -9.406 1 94.31 162 LYS B O 1
ATOM 5504 N N . ALA B 1 163 ? -9.188 -20.797 -7.668 1 94.38 163 ALA B N 1
ATOM 5505 C CA . ALA B 1 163 ? -9.742 -21.844 -8.523 1 94.38 163 ALA B CA 1
ATOM 5506 C C . ALA B 1 163 ? -10.836 -21.281 -9.43 1 94.38 163 ALA B C 1
ATOM 5508 O O . ALA B 1 163 ? -10.906 -21.625 -10.609 1 94.38 163 ALA B O 1
ATOM 5509 N N . LYS B 1 164 ? -11.625 -20.484 -8.828 1 87.62 164 LYS B N 1
ATOM 5510 C CA . LYS B 1 164 ? -12.703 -19.859 -9.594 1 87.62 164 LYS B CA 1
ATOM 5511 C C . LYS B 1 164 ? -12.148 -19 -10.734 1 87.62 164 LYS B C 1
ATOM 5513 O O . LYS B 1 164 ? -12.711 -18.984 -11.828 1 87.62 164 LYS B O 1
ATOM 5518 N N . GLU B 1 165 ? -11.109 -18.344 -10.477 1 87.25 165 GLU B N 1
ATOM 5519 C CA . GLU B 1 165 ? -10.469 -17.531 -11.492 1 87.25 165 GLU B CA 1
ATOM 5520 C C . GLU B 1 165 ? -9.805 -18.391 -12.562 1 87.25 165 GLU B C 1
ATOM 5522 O O . GLU B 1 165 ? -9.898 -18.094 -13.758 1 87.25 165 GLU B O 1
ATOM 5527 N N . ILE B 1 166 ? -9.195 -19.422 -12.211 1 93.44 166 ILE B N 1
ATOM 5528 C CA . ILE B 1 166 ? -8.367 -20.266 -13.078 1 93.44 166 ILE B CA 1
ATOM 5529 C C . ILE B 1 166 ? -9.266 -21.062 -14.023 1 93.44 166 ILE B C 1
ATOM 5531 O O . ILE B 1 166 ? -8.969 -21.172 -15.219 1 93.44 166 ILE B O 1
ATOM 5535 N N . VAL B 1 167 ? -10.344 -21.594 -13.547 1 90.38 167 VAL B N 1
ATOM 5536 C CA . VAL B 1 167 ? -11.203 -22.469 -14.328 1 90.38 167 VAL B CA 1
ATOM 5537 C C . VAL B 1 167 ? -11.773 -21.703 -15.523 1 90.38 167 VAL B C 1
ATOM 5539 O O . VAL B 1 167 ? -12.016 -22.297 -16.578 1 90.38 167 VAL B O 1
ATOM 5542 N N . LYS B 1 168 ? -11.852 -20.422 -15.359 1 83.06 168 LYS B N 1
ATOM 5543 C CA . LYS B 1 168 ? -12.398 -19.578 -16.422 1 83.06 168 LYS B CA 1
ATOM 5544 C C . LYS B 1 168 ? -11.516 -19.625 -17.672 1 83.06 168 LYS B C 1
ATOM 5546 O O . LYS B 1 168 ? -12 -19.438 -18.781 1 83.06 168 LYS B O 1
ATOM 5551 N N . HIS B 1 169 ? -10.281 -19.875 -17.5 1 86.62 169 HIS B N 1
ATOM 5552 C CA . HIS B 1 169 ? -9.344 -19.953 -18.625 1 86.62 169 HIS B CA 1
ATOM 5553 C C . HIS B 1 169 ? -9.586 -21.203 -19.469 1 86.62 169 HIS B C 1
ATOM 5555 O O . HIS B 1 169 ? -9.102 -21.297 -20.594 1 86.62 169 HIS B O 1
ATOM 5561 N N . PHE B 1 170 ? -10.398 -22.109 -18.938 1 88.06 170 PHE B N 1
ATOM 5562 C CA . PHE B 1 170 ? -10.625 -23.375 -19.625 1 88.06 170 PHE B CA 1
ATOM 5563 C C . PHE B 1 170 ? -12.078 -23.484 -20.062 1 88.06 170 PHE B C 1
ATOM 5565 O O . PHE B 1 170 ? -12.523 -24.562 -20.484 1 88.06 170 PHE B O 1
ATOM 5572 N N . GLU B 1 171 ? -12.766 -22.422 -19.844 1 77.94 171 GLU B N 1
ATOM 5573 C CA . GLU B 1 171 ? -14.172 -22.422 -20.234 1 77.94 171 GLU B CA 1
ATOM 5574 C C . GLU B 1 171 ? -14.328 -22.766 -21.719 1 77.94 171 GLU B C 1
ATOM 5576 O O . GLU B 1 171 ? -13.562 -22.266 -22.562 1 77.94 171 GLU B O 1
ATOM 5581 N N . GLY B 1 172 ? -15.227 -23.625 -22 1 73.75 172 GLY B N 1
ATOM 5582 C CA . GLY B 1 172 ? -15.5 -24.016 -23.375 1 73.75 172 GLY B CA 1
ATOM 5583 C C . GLY B 1 172 ? -14.711 -25.234 -23.812 1 73.75 172 GLY B C 1
ATOM 5584 O O . GLY B 1 172 ? -15.039 -25.859 -24.828 1 73.75 172 GLY B O 1
ATOM 5585 N N . LEU B 1 173 ? -13.719 -25.531 -23.062 1 80.12 173 LEU B N 1
ATOM 5586 C CA . LEU B 1 173 ? -12.977 -26.75 -23.359 1 80.12 173 LEU B CA 1
ATOM 5587 C C . LEU B 1 173 ? -13.711 -27.984 -22.812 1 80.12 173 LEU B C 1
ATOM 5589 O O . LEU B 1 173 ? -14.547 -27.859 -21.906 1 80.12 173 LEU B O 1
ATOM 5593 N N . ASN B 1 174 ? -13.477 -29.062 -23.516 1 80.88 174 ASN B N 1
ATOM 5594 C CA . ASN B 1 174 ? -14.031 -30.328 -23.031 1 80.88 174 ASN B CA 1
ATOM 5595 C C . ASN B 1 174 ? -12.969 -31.188 -22.344 1 80.88 174 ASN B C 1
ATOM 5597 O O . ASN B 1 174 ? -12.492 -32.156 -22.922 1 80.88 174 ASN B O 1
ATOM 5601 N N . LEU B 1 175 ? -12.719 -30.812 -21.094 1 87.69 175 LEU B N 1
ATOM 5602 C CA . LEU B 1 175 ? -11.758 -31.594 -20.328 1 87.69 175 LEU B CA 1
ATOM 5603 C C . LEU B 1 175 ? -12.414 -32.812 -19.719 1 87.69 175 LEU B C 1
ATOM 5605 O O . LEU B 1 175 ? -13.492 -32.719 -19.125 1 87.69 175 LEU B O 1
ATOM 5609 N N . GLU B 1 176 ? -11.781 -33.969 -20 1 88.25 176 GLU B N 1
ATOM 5610 C CA . GLU B 1 176 ? -12.289 -35.25 -19.5 1 88.25 176 GLU B CA 1
ATOM 5611 C C . GLU B 1 176 ? -11.141 -36.156 -19.047 1 88.25 176 GLU B C 1
ATOM 5613 O O . GLU B 1 176 ? -9.969 -35.812 -19.219 1 88.25 176 GLU B O 1
ATOM 5618 N N . GLY B 1 177 ? -11.57 -37.188 -18.312 1 92.06 177 GLY B N 1
ATOM 5619 C CA . GLY B 1 177 ? -10.578 -38.188 -17.906 1 92.06 177 GLY B CA 1
ATOM 5620 C C . GLY B 1 177 ? -10.062 -37.938 -16.484 1 92.06 177 GLY B C 1
ATOM 5621 O O . GLY B 1 177 ? -10.789 -37.438 -15.633 1 92.06 177 GLY B O 1
ATOM 5622 N N . ASN B 1 178 ? -8.789 -38.406 -16.328 1 95.19 178 ASN B N 1
ATOM 5623 C CA . ASN B 1 178 ? -8.211 -38.406 -14.984 1 95.19 178 ASN B CA 1
ATOM 5624 C C . ASN B 1 178 ? -7.473 -37.125 -14.688 1 95.19 178 ASN B C 1
ATOM 5626 O O . ASN B 1 178 ? -6.668 -36.656 -15.5 1 95.19 178 ASN B O 1
ATOM 5630 N N . LEU B 1 179 ? -7.816 -36.5 -13.562 1 96.62 179 LEU B N 1
ATOM 5631 C CA . LEU B 1 179 ? -7.133 -35.312 -13.07 1 96.62 179 LEU B CA 1
ATOM 5632 C C . LEU B 1 179 ? -6.332 -35.656 -11.805 1 96.62 179 LEU B C 1
ATOM 5634 O O . LEU B 1 179 ? -6.859 -36.25 -10.867 1 96.62 179 LEU B O 1
ATOM 5638 N N . LEU B 1 180 ? -5.082 -35.375 -11.844 1 97.81 180 LEU B N 1
ATOM 5639 C CA . LEU B 1 180 ? -4.246 -35.5 -10.656 1 97.81 180 LEU B CA 1
ATOM 5640 C C . LEU B 1 180 ? -4.008 -34.156 -10 1 97.81 180 LEU B C 1
ATOM 5642 O O . LEU B 1 180 ? -3.438 -33.25 -10.625 1 97.81 180 LEU B O 1
ATOM 5646 N N . ASP B 1 181 ? -4.457 -33.969 -8.812 1 98 181 ASP B N 1
ATOM 5647 C CA . ASP B 1 181 ? -4.227 -32.781 -8.008 1 98 181 ASP B CA 1
ATOM 5648 C C . ASP B 1 181 ? -3.074 -32.969 -7.027 1 98 181 ASP B C 1
ATOM 5650 O O . ASP B 1 181 ? -3.266 -33.531 -5.941 1 98 181 ASP B O 1
ATOM 5654 N N . VAL B 1 182 ? -1.889 -32.5 -7.43 1 98.12 182 VAL B N 1
ATOM 5655 C CA . VAL B 1 182 ? -0.674 -32.719 -6.652 1 98.12 182 VAL B CA 1
ATOM 5656 C C . VAL B 1 182 ? -0.604 -31.703 -5.508 1 98.12 182 VAL B C 1
ATOM 5658 O O . VAL B 1 182 ? -0.655 -30.5 -5.738 1 98.12 182 VAL B O 1
ATOM 5661 N N . GLY B 1 183 ? -0.404 -32.156 -4.281 1 97 183 GLY B N 1
ATOM 5662 C CA . GLY B 1 183 ? -0.54 -31.266 -3.146 1 97 183 GLY B CA 1
ATOM 5663 C C . GLY B 1 183 ? -1.925 -30.656 -3.027 1 97 183 GLY B C 1
ATOM 5664 O O . GLY B 1 183 ? -2.068 -29.438 -2.934 1 97 183 GLY B O 1
ATOM 5665 N N . ALA B 1 184 ? -2.889 -31.469 -2.928 1 95.69 184 ALA B N 1
ATOM 5666 C CA . ALA B 1 184 ? -4.285 -31.094 -3.158 1 95.69 184 ALA B CA 1
ATOM 5667 C C . ALA B 1 184 ? -4.816 -30.234 -2.016 1 95.69 184 ALA B C 1
ATOM 5669 O O . ALA B 1 184 ? -5.754 -29.453 -2.205 1 95.69 184 ALA B O 1
ATOM 5670 N N . GLY B 1 185 ? -4.238 -30.406 -0.843 1 94.62 185 GLY B N 1
ATOM 5671 C CA . GLY B 1 185 ? -4.738 -29.656 0.298 1 94.62 185 GLY B CA 1
ATOM 5672 C C . GLY B 1 185 ? -6.207 -29.906 0.578 1 94.62 185 GLY B C 1
ATOM 5673 O O . GLY B 1 185 ? -6.629 -31.047 0.758 1 94.62 185 GLY B O 1
ATOM 5674 N N . SER B 1 186 ? -6.992 -28.906 0.486 1 92.88 186 SER B N 1
ATOM 5675 C CA . SER B 1 186 ? -8.422 -29 0.778 1 92.88 186 SER B CA 1
ATOM 5676 C C . SER B 1 186 ? -9.18 -29.594 -0.398 1 92.88 186 SER B C 1
ATOM 5678 O O . SER B 1 186 ? -10.336 -30 -0.254 1 92.88 186 SER B O 1
ATOM 5680 N N . GLY B 1 187 ? -8.555 -29.625 -1.551 1 94.56 187 GLY B N 1
ATOM 5681 C CA . GLY B 1 187 ? -9.219 -30.141 -2.742 1 94.56 187 GLY B CA 1
ATOM 5682 C C . GLY B 1 187 ? -10.031 -29.078 -3.469 1 94.56 187 GLY B C 1
ATOM 5683 O O . GLY B 1 187 ? -10.789 -29.391 -4.391 1 94.56 187 GLY B O 1
ATOM 5684 N N . ALA B 1 188 ? -9.867 -27.891 -3.104 1 93.31 188 ALA B N 1
ATOM 5685 C CA . ALA B 1 188 ? -10.648 -26.781 -3.652 1 93.31 188 ALA B CA 1
ATOM 5686 C C . ALA B 1 188 ? -10.508 -26.719 -5.168 1 93.31 188 ALA B C 1
ATOM 5688 O O . ALA B 1 188 ? -11.492 -26.484 -5.879 1 93.31 188 ALA B O 1
ATOM 5689 N N . PHE B 1 189 ? -9.32 -26.891 -5.668 1 95.12 189 PHE B N 1
ATOM 5690 C CA . PHE B 1 189 ? -9.094 -26.812 -7.109 1 95.12 189 PHE B CA 1
ATOM 5691 C C . PHE B 1 189 ? -9.789 -27.969 -7.824 1 95.12 189 PHE B C 1
ATOM 5693 O O . PHE B 1 189 ? -10.438 -27.766 -8.852 1 95.12 189 PHE B O 1
ATOM 5700 N N . SER B 1 190 ? -9.648 -29.125 -7.277 1 95 190 SER B N 1
ATOM 5701 C CA . SER B 1 190 ? -10.305 -30.297 -7.844 1 95 190 SER B CA 1
ATOM 5702 C C . SER B 1 190 ? -11.812 -30.109 -7.91 1 95 190 SER B C 1
ATOM 5704 O O . SER B 1 190 ? -12.445 -30.438 -8.914 1 95 190 SER B O 1
ATOM 5706 N N . LEU B 1 191 ? -12.352 -29.578 -6.84 1 93.12 191 LEU B N 1
ATOM 5707 C CA . LEU B 1 191 ? -13.789 -29.344 -6.789 1 93.12 191 LEU B CA 1
ATOM 5708 C C . LEU B 1 191 ? -14.219 -28.344 -7.855 1 93.12 191 LEU B C 1
ATOM 5710 O O . LEU B 1 191 ? -15.258 -28.516 -8.492 1 93.12 191 LEU B O 1
ATOM 5714 N N . ALA B 1 192 ? -13.492 -27.312 -8.047 1 92.69 192 ALA B N 1
ATOM 5715 C CA . ALA B 1 192 ? -13.805 -26.312 -9.055 1 92.69 192 ALA B CA 1
ATOM 5716 C C . ALA B 1 192 ? -13.781 -26.906 -10.461 1 92.69 192 ALA B C 1
ATOM 5718 O O . ALA B 1 192 ? -14.664 -26.625 -11.273 1 92.69 192 ALA B O 1
ATOM 5719 N N . PHE B 1 193 ? -12.789 -27.719 -10.742 1 93.62 193 PHE B N 1
ATOM 5720 C CA . PHE B 1 193 ? -12.688 -28.359 -12.047 1 93.62 193 PHE B CA 1
ATOM 5721 C C . PHE B 1 193 ? -13.82 -29.359 -12.25 1 93.62 193 PHE B C 1
ATOM 5723 O O . PHE B 1 193 ? -14.367 -29.469 -13.352 1 93.62 193 PHE B O 1
ATOM 5730 N N . LEU B 1 194 ? -14.125 -30.078 -11.172 1 92.25 194 LEU B N 1
ATOM 5731 C CA . LEU B 1 194 ? -15.227 -31.031 -11.242 1 92.25 194 LEU B CA 1
ATOM 5732 C C . LEU B 1 194 ? -16.547 -30.328 -11.523 1 92.25 194 LEU B C 1
ATOM 5734 O O . LEU B 1 194 ? -17.391 -30.859 -12.25 1 92.25 194 LEU B O 1
ATOM 5738 N N . HIS B 1 195 ? -16.719 -29.219 -10.93 1 89.69 195 HIS B N 1
ATOM 5739 C CA . HIS B 1 195 ? -17.922 -28.438 -11.148 1 89.69 195 HIS B CA 1
ATOM 5740 C C . HIS B 1 195 ? -18.031 -27.969 -12.602 1 89.69 195 HIS B C 1
ATOM 5742 O O . HIS B 1 195 ? -19.109 -28.031 -13.195 1 89.69 195 HIS B O 1
ATOM 5748 N N . GLU B 1 196 ? -16.984 -27.578 -13.141 1 88 196 GLU B N 1
ATOM 5749 C CA . GLU B 1 196 ? -16.984 -27.078 -14.516 1 88 196 GLU B CA 1
ATOM 5750 C C . GLU B 1 196 ? -16.969 -28.234 -15.516 1 88 196 GLU B C 1
ATOM 5752 O O . GLU B 1 196 ? -17.562 -28.141 -16.594 1 88 196 GLU B O 1
ATOM 5757 N N . PHE B 1 197 ? -16.297 -29.312 -15.133 1 90.69 197 PHE B N 1
ATOM 5758 C CA . PHE B 1 197 ? -16.141 -30.484 -15.977 1 90.69 197 PHE B CA 1
ATOM 5759 C C . PHE B 1 197 ? -16.547 -31.75 -15.234 1 90.69 197 PHE B C 1
ATOM 5761 O O . PHE B 1 197 ? -15.695 -32.5 -14.781 1 90.69 197 PHE B O 1
ATOM 5768 N N . PRO B 1 198 ? -17.781 -32.094 -15.273 1 89.62 198 PRO B N 1
ATOM 5769 C CA . PRO B 1 198 ? -18.328 -33.156 -14.445 1 89.62 198 PRO B CA 1
ATOM 5770 C C . PRO B 1 198 ? -17.797 -34.531 -14.852 1 89.62 198 PRO B C 1
ATOM 5772 O O . PRO B 1 198 ? -17.875 -35.5 -14.07 1 89.62 198 PRO B O 1
ATOM 5775 N N . SER B 1 199 ? -17.328 -34.625 -16 1 89.94 199 SER B N 1
ATOM 5776 C CA . SER B 1 199 ? -16.875 -35.906 -16.484 1 89.94 199 SER B CA 1
ATOM 5777 C C . SER B 1 199 ? -15.453 -36.219 -16.016 1 89.94 199 SER B C 1
ATOM 5779 O O . SER B 1 199 ? -14.953 -37.312 -16.203 1 89.94 199 SER B O 1
ATOM 5781 N N . MET B 1 200 ? -14.797 -35.281 -15.352 1 93 200 MET B N 1
ATOM 5782 C CA . MET B 1 200 ? -13.445 -35.5 -14.859 1 93 200 MET B CA 1
ATOM 5783 C C . MET B 1 200 ? -13.453 -36.344 -13.602 1 93 200 MET B C 1
ATOM 5785 O O . MET B 1 200 ? -14.453 -36.406 -12.883 1 93 200 MET B O 1
ATOM 5789 N N . ARG B 1 201 ? -12.391 -37.062 -13.398 1 93.62 201 ARG B N 1
ATOM 5790 C CA . ARG B 1 201 ? -12.188 -37.906 -12.234 1 93.62 201 ARG B CA 1
ATOM 5791 C C . ARG B 1 201 ? -10.93 -37.5 -11.469 1 93.62 201 ARG B C 1
ATOM 5793 O O . ARG B 1 201 ? -9.852 -38.031 -11.711 1 93.62 201 ARG B O 1
ATOM 5800 N N . PRO B 1 202 ? -11.094 -36.656 -10.477 1 95.81 202 PRO B N 1
ATOM 5801 C CA . PRO B 1 202 ? -9.922 -36.156 -9.758 1 95.81 202 PRO B CA 1
ATOM 5802 C C . PRO B 1 202 ? -9.359 -37.156 -8.75 1 95.81 202 PRO B C 1
ATOM 5804 O O . PRO B 1 202 ? -10.117 -37.875 -8.094 1 95.81 202 PRO B O 1
ATOM 5807 N N . THR B 1 203 ? -8.102 -37.25 -8.703 1 96 203 THR B N 1
ATOM 5808 C CA . THR B 1 203 ? -7.34 -37.906 -7.645 1 96 203 THR B CA 1
ATOM 5809 C C . THR B 1 203 ? -6.555 -36.875 -6.832 1 96 203 THR B C 1
ATOM 5811 O O . THR B 1 203 ? -5.703 -36.156 -7.371 1 96 203 THR B O 1
ATOM 5814 N N . LEU B 1 204 ? -6.891 -36.812 -5.543 1 97.12 204 LEU B N 1
ATOM 5815 C CA . LEU B 1 204 ? -6.176 -35.906 -4.648 1 97.12 204 LEU B CA 1
ATOM 5816 C C . LEU B 1 204 ? -4.934 -36.594 -4.074 1 97.12 204 LEU B C 1
ATOM 5818 O O . LEU B 1 204 ? -5.039 -37.594 -3.383 1 97.12 204 LEU B O 1
ATOM 5822 N N . PHE B 1 205 ? -3.756 -36.062 -4.402 1 97.5 205 PHE B N 1
ATOM 5823 C CA . PHE B 1 205 ? -2.467 -36.594 -3.99 1 97.5 205 PHE B CA 1
ATOM 5824 C C . PHE B 1 205 ? -1.812 -35.688 -2.949 1 97.5 205 PHE B C 1
ATOM 5826 O O . PHE B 1 205 ? -1.437 -34.562 -3.25 1 97.5 205 PHE B O 1
ATOM 5833 N N . ASP B 1 206 ? -1.708 -36.094 -1.716 1 97.25 206 ASP B N 1
ATOM 5834 C CA . ASP B 1 206 ? -1.119 -35.312 -0.625 1 97.25 206 ASP B CA 1
ATOM 5835 C C . ASP B 1 206 ? -0.668 -36.219 0.512 1 97.25 206 ASP B C 1
ATOM 5837 O O . ASP B 1 206 ? -0.82 -37.438 0.432 1 97.25 206 ASP B O 1
ATOM 5841 N N . LEU B 1 207 ? -0.021 -35.656 1.518 1 95.38 207 LEU B N 1
ATOM 5842 C CA . LEU B 1 207 ? 0.384 -36.375 2.711 1 95.38 207 LEU B CA 1
ATOM 5843 C C . LEU B 1 207 ? -0.824 -37.031 3.396 1 95.38 207 LEU B C 1
ATOM 5845 O O . LEU B 1 207 ? -1.938 -36.5 3.305 1 95.38 207 LEU B O 1
ATOM 5849 N N . SER B 1 208 ? -0.555 -38.062 4.117 1 93.69 208 SER B N 1
ATOM 5850 C CA . SER B 1 208 ? -1.621 -38.812 4.77 1 93.69 208 SER B CA 1
ATOM 5851 C C . SER B 1 208 ? -2.398 -37.938 5.746 1 93.69 208 SER B C 1
ATOM 5853 O O . SER B 1 208 ? -3.627 -38 5.816 1 93.69 208 SER B O 1
ATOM 5855 N N . SER B 1 209 ? -1.723 -37.125 6.492 1 90.81 209 SER B N 1
ATOM 5856 C CA . SER B 1 209 ? -2.361 -36.25 7.477 1 90.81 209 SER B CA 1
ATOM 5857 C C . SER B 1 209 ? -3.297 -35.25 6.805 1 90.81 209 SER B C 1
ATOM 5859 O O . SER B 1 209 ? -4.352 -34.906 7.352 1 90.81 209 SER B O 1
ATOM 5861 N N . VAL B 1 210 ? -2.928 -34.844 5.629 1 94.12 210 VAL B N 1
ATOM 5862 C CA . VAL B 1 210 ? -3.727 -33.875 4.887 1 94.12 210 VAL B CA 1
ATOM 5863 C C . VAL B 1 210 ? -4.945 -34.562 4.281 1 94.12 210 VAL B C 1
ATOM 5865 O O . VAL B 1 210 ? -6.066 -34.031 4.375 1 94.12 210 VAL B O 1
ATOM 5868 N N . ILE B 1 211 ? -4.797 -35.719 3.725 1 94.06 211 ILE B N 1
ATOM 5869 C CA . ILE B 1 211 ? -5.875 -36.469 3.082 1 94.06 211 ILE B CA 1
ATOM 5870 C C . ILE B 1 211 ? -6.934 -36.812 4.117 1 94.06 211 ILE B C 1
ATOM 5872 O O . ILE B 1 211 ? -8.133 -36.781 3.828 1 94.06 211 ILE B O 1
ATOM 5876 N N . ASP B 1 212 ? -6.508 -37.125 5.297 1 90.94 212 ASP B N 1
ATOM 5877 C CA . ASP B 1 212 ? -7.441 -37.469 6.363 1 90.94 212 ASP B CA 1
ATOM 5878 C C . ASP B 1 212 ? -8.375 -36.312 6.688 1 90.94 212 ASP B C 1
ATOM 5880 O O . ASP B 1 212 ? -9.586 -36.531 6.855 1 90.94 212 ASP B O 1
ATOM 5884 N N . ILE B 1 213 ? -7.809 -35.188 6.707 1 88.94 213 ILE B N 1
ATOM 5885 C CA . ILE B 1 213 ? -8.586 -34 7 1 88.94 213 ILE B CA 1
ATOM 5886 C C . ILE B 1 213 ? -9.484 -33.656 5.809 1 88.94 213 ILE B C 1
ATOM 5888 O O . ILE B 1 213 ? -10.664 -33.344 5.984 1 88.94 213 ILE B O 1
ATOM 5892 N N . THR B 1 214 ? -8.961 -33.781 4.633 1 91.25 214 THR B N 1
ATOM 5893 C CA . THR B 1 214 ? -9.656 -33.406 3.41 1 91.25 214 THR B CA 1
ATOM 5894 C C . THR B 1 214 ? -10.828 -34.344 3.141 1 91.25 214 THR B C 1
ATOM 5896 O O . THR B 1 214 ? -11.883 -33.906 2.672 1 91.25 214 THR B O 1
ATOM 5899 N N . LYS B 1 215 ? -10.68 -35.562 3.451 1 89.75 215 LYS B N 1
ATOM 5900 C CA . LYS B 1 215 ? -11.742 -36.531 3.275 1 89.75 215 LYS B CA 1
ATOM 5901 C C . LYS B 1 215 ? -12.969 -36.188 4.098 1 89.75 215 LYS B C 1
ATOM 5903 O O . LYS B 1 215 ? -14.102 -36.375 3.645 1 89.75 215 LYS B O 1
ATOM 5908 N N . GLU B 1 216 ? -12.672 -35.656 5.215 1 83.56 216 GLU B N 1
ATOM 5909 C CA . GLU B 1 216 ? -13.766 -35.25 6.094 1 83.56 216 GLU B CA 1
ATOM 5910 C C . GLU B 1 216 ? -14.523 -34.062 5.52 1 83.56 216 GLU B C 1
ATOM 5912 O O . GLU B 1 216 ? -15.75 -34 5.617 1 83.56 216 GLU B O 1
ATOM 5917 N N . ASN B 1 217 ? -13.836 -33.25 4.871 1 81.38 217 ASN B N 1
ATOM 5918 C CA . ASN B 1 217 ? -14.422 -32.031 4.352 1 81.38 217 ASN B CA 1
ATOM 5919 C C . ASN B 1 217 ? -15.172 -32.25 3.045 1 81.38 217 ASN B C 1
ATOM 5921 O O . ASN B 1 217 ? -16.078 -31.5 2.703 1 81.38 217 ASN B O 1
ATOM 5925 N N . LEU B 1 218 ? -14.781 -33.375 2.311 1 87.19 218 LEU B N 1
ATOM 5926 C CA . LEU B 1 218 ? -15.352 -33.625 0.992 1 87.19 218 LEU B CA 1
ATOM 5927 C C . LEU B 1 218 ? -16.297 -34.812 1.029 1 87.19 218 LEU B C 1
ATOM 5929 O O . LEU B 1 218 ? -16.469 -35.5 0.026 1 87.19 218 LEU B O 1
ATOM 5933 N N . GLU B 1 219 ? -16.891 -35.094 2.041 1 77.75 219 GLU B N 1
ATOM 5934 C CA . GLU B 1 219 ? -17.766 -36.25 2.217 1 77.75 219 GLU B CA 1
ATOM 5935 C C . GLU B 1 219 ? -18.859 -36.281 1.161 1 77.75 219 GLU B C 1
ATOM 5937 O O . GLU B 1 219 ? -19.219 -37.344 0.651 1 77.75 219 GLU B O 1
ATOM 5942 N N . GLY B 1 220 ? -19.344 -35.219 0.691 1 74.12 220 GLY B N 1
ATOM 5943 C CA . GLY B 1 220 ? -20.422 -35.188 -0.292 1 74.12 220 GLY B CA 1
ATOM 5944 C C . GLY B 1 220 ? -19.938 -35.5 -1.699 1 74.12 220 GLY B C 1
ATOM 5945 O O . GLY B 1 220 ? -20.75 -35.75 -2.594 1 74.12 220 GLY B O 1
ATOM 5946 N N . TYR B 1 221 ? -18.641 -35.656 -1.869 1 76.56 221 TYR B N 1
ATOM 5947 C CA . TYR B 1 221 ? -18.078 -35.844 -3.199 1 76.56 221 TYR B CA 1
ATOM 5948 C C . TYR B 1 221 ? -17.344 -37.188 -3.275 1 76.56 221 TYR B C 1
ATOM 5950 O O . TYR B 1 221 ? -16.609 -37.438 -4.23 1 76.56 221 TYR B O 1
ATOM 5958 N N . GLN B 1 222 ? -17.578 -38 -2.426 1 69.56 222 GLN B N 1
ATOM 5959 C CA . GLN B 1 222 ? -16.766 -39.188 -2.258 1 69.56 222 GLN B CA 1
ATOM 5960 C C . GLN B 1 222 ? -16.875 -40.094 -3.479 1 69.56 222 GLN B C 1
ATOM 5962 O O . GLN B 1 222 ? -15.906 -40.781 -3.828 1 69.56 222 GLN B O 1
ATOM 5967 N N . CYS B 1 223 ? -17.859 -40 -4.105 1 74 223 CYS B N 1
ATOM 5968 C CA . CYS B 1 223 ? -18.016 -40.906 -5.23 1 74 223 CYS B CA 1
ATOM 5969 C C . CYS B 1 223 ? -17.281 -40.406 -6.465 1 74 223 CYS B C 1
ATOM 5971 O O . CYS B 1 223 ? -16.953 -41.188 -7.359 1 74 223 CYS B O 1
ATOM 5973 N N . LYS B 1 224 ? -16.875 -39.25 -6.453 1 87.56 224 LYS B N 1
ATOM 5974 C CA . LYS B 1 224 ? -16.297 -38.656 -7.668 1 87.56 224 LYS B CA 1
ATOM 5975 C C . LYS B 1 224 ? -14.812 -38.375 -7.496 1 87.56 224 LYS B C 1
ATOM 5977 O O . LYS B 1 224 ? -14.102 -38.156 -8.477 1 87.56 224 LYS B O 1
ATOM 5982 N N . ILE B 1 225 ? -14.336 -38.531 -6.281 1 93.5 225 ILE B N 1
ATOM 5983 C CA . ILE B 1 225 ? -12.961 -38.125 -5.984 1 93.5 225 ILE B CA 1
ATOM 5984 C C . ILE B 1 225 ? -12.188 -39.281 -5.406 1 93.5 225 ILE B C 1
ATOM 5986 O O . ILE B 1 225 ? -12.703 -40.031 -4.555 1 93.5 225 ILE B O 1
ATOM 5990 N N . SER B 1 226 ? -11.055 -39.562 -5.918 1 93.12 226 SER B N 1
ATOM 5991 C CA . SER B 1 226 ? -10.125 -40.531 -5.371 1 93.12 226 SER B CA 1
ATOM 5992 C C . SER B 1 226 ? -9.016 -39.875 -4.566 1 93.12 226 SER B C 1
ATOM 5994 O O . SER B 1 226 ? -8.719 -38.688 -4.758 1 93.12 226 SER B O 1
ATOM 5996 N N . TYR B 1 227 ? -8.477 -40.688 -3.67 1 94.25 227 TYR B N 1
ATOM 5997 C CA . TYR B 1 227 ? -7.426 -40.156 -2.807 1 94.25 227 TYR B CA 1
ATOM 5998 C C . TYR B 1 227 ? -6.164 -41.031 -2.912 1 94.25 227 TYR B C 1
ATOM 6000 O O . TYR B 1 227 ? -6.238 -42.25 -2.98 1 94.25 227 TYR B O 1
ATOM 6008 N N . HIS B 1 228 ? -5.059 -40.375 -3.039 1 95.31 228 HIS B N 1
ATOM 6009 C CA . HIS B 1 228 ? -3.754 -41 -3.047 1 95.31 228 HIS B CA 1
ATOM 6010 C C . HIS B 1 228 ? -2.83 -40.406 -1.993 1 95.31 228 HIS B C 1
ATOM 6012 O O . HIS B 1 228 ? -2.406 -39.25 -2.117 1 95.31 228 HIS B O 1
ATOM 6018 N N . GLN B 1 229 ? -2.516 -41.219 -0.993 1 95.75 229 GLN B N 1
ATOM 6019 C CA . GLN B 1 229 ? -1.632 -40.75 0.074 1 95.75 229 GLN B CA 1
ATOM 6020 C C . GLN B 1 229 ? -0.167 -40.969 -0.292 1 95.75 229 GLN B C 1
ATOM 6022 O O . GLN B 1 229 ? 0.207 -42.062 -0.751 1 95.75 229 GLN B O 1
ATOM 6027 N N . GLY B 1 230 ? 0.601 -39.906 -0.18 1 95.75 230 GLY B N 1
ATOM 6028 C CA . GLY B 1 230 ? 2.025 -40 -0.453 1 95.75 230 GLY B CA 1
ATOM 6029 C C . GLY B 1 230 ? 2.754 -38.688 -0.363 1 95.75 230 GLY B C 1
ATOM 6030 O O . GLY B 1 230 ? 2.131 -37.625 -0.158 1 95.75 230 GLY B O 1
ATOM 6031 N N . ASN B 1 231 ? 4.023 -38.781 -0.404 1 96.75 231 ASN B N 1
ATOM 6032 C CA . ASN B 1 231 ? 4.91 -37.625 -0.402 1 96.75 231 ASN B CA 1
ATOM 6033 C C . ASN B 1 231 ? 5.309 -37.219 -1.818 1 96.75 231 ASN B C 1
ATOM 6035 O O . ASN B 1 231 ? 5.984 -38 -2.516 1 96.75 231 ASN B O 1
ATOM 6039 N N . ILE B 1 232 ? 4.984 -36.062 -2.189 1 96.94 232 ILE B N 1
ATOM 6040 C CA . ILE B 1 232 ? 5.176 -35.625 -3.568 1 96.94 232 ILE B CA 1
ATOM 6041 C C . ILE B 1 232 ? 6.664 -35.469 -3.857 1 96.94 232 ILE B C 1
ATOM 6043 O O . ILE B 1 232 ? 7.07 -35.344 -5.016 1 96.94 232 ILE B O 1
ATOM 6047 N N . LEU B 1 233 ? 7.488 -35.469 -2.818 1 96.62 233 LEU B N 1
ATOM 6048 C CA . LEU B 1 233 ? 8.93 -35.312 -2.977 1 96.62 233 LEU B CA 1
ATOM 6049 C C . LEU B 1 233 ? 9.602 -36.656 -3.219 1 96.62 233 LEU B C 1
ATOM 6051 O O . LEU B 1 233 ? 10.805 -36.719 -3.49 1 96.62 233 LEU B O 1
ATOM 6055 N N . GLU B 1 234 ? 8.82 -37.688 -3.168 1 96.94 234 GLU B N 1
ATOM 6056 C CA . GLU B 1 234 ? 9.297 -39.031 -3.479 1 96.94 234 GLU B CA 1
ATOM 6057 C C . GLU B 1 234 ? 8.805 -39.469 -4.848 1 96.94 234 GLU B C 1
ATOM 6059 O O . GLU B 1 234 ? 8.047 -38.75 -5.512 1 96.94 234 GLU B O 1
ATOM 6064 N N . ASP B 1 235 ? 9.289 -40.656 -5.211 1 96.25 235 ASP B N 1
ATOM 6065 C CA . ASP B 1 235 ? 8.82 -41.188 -6.477 1 96.25 235 ASP B CA 1
ATOM 6066 C C . ASP B 1 235 ? 7.332 -41.531 -6.406 1 96.25 235 ASP B C 1
ATOM 6068 O O . ASP B 1 235 ? 6.879 -42.188 -5.445 1 96.25 235 ASP B O 1
ATOM 6072 N N . TRP B 1 236 ? 6.688 -41.062 -7.465 1 96.56 236 TRP B N 1
ATOM 6073 C CA . TRP B 1 236 ? 5.25 -41.281 -7.488 1 96.56 236 TRP B CA 1
ATOM 6074 C C . TRP B 1 236 ? 4.934 -42.688 -8.031 1 96.56 236 TRP B C 1
ATOM 6076 O O . TRP B 1 236 ? 5.652 -43.188 -8.891 1 96.56 236 TRP B O 1
ATOM 6086 N N . ASN B 1 237 ? 3.947 -43.281 -7.375 1 92.94 237 ASN B N 1
ATOM 6087 C CA . ASN B 1 237 ? 3.506 -44.594 -7.82 1 92.94 237 ASN B CA 1
ATOM 6088 C C . ASN B 1 237 ? 1.982 -44.688 -7.84 1 92.94 237 ASN B C 1
ATOM 6090 O O . ASN B 1 237 ? 1.344 -44.719 -6.789 1 92.94 237 ASN B O 1
ATOM 6094 N N . PHE B 1 238 ? 1.502 -44.75 -9.039 1 92.56 238 PHE B N 1
ATOM 6095 C CA . PHE B 1 238 ? 0.056 -44.875 -9.188 1 92.56 238 PHE B CA 1
ATOM 6096 C C . PHE B 1 238 ? -0.318 -46.219 -9.828 1 92.56 238 PHE B C 1
ATOM 6098 O O . PHE B 1 238 ? 0.473 -46.781 -10.578 1 92.56 238 PHE B O 1
ATOM 6105 N N . LYS B 1 239 ? -1.424 -46.75 -9.484 1 81.75 239 LYS B N 1
ATOM 6106 C CA . LYS B 1 239 ? -1.924 -48 -10.055 1 81.75 239 LYS B CA 1
ATOM 6107 C C . LYS B 1 239 ? -2.693 -47.719 -11.344 1 81.75 239 LYS B C 1
ATOM 6109 O O . LYS B 1 239 ? -3.045 -48.656 -12.062 1 81.75 239 LYS B O 1
ATOM 6114 N N . THR B 1 240 ? -2.947 -46.594 -11.609 1 74.06 240 THR B N 1
ATOM 6115 C CA . THR B 1 240 ? -3.822 -46.219 -12.711 1 74.06 240 THR B CA 1
ATOM 6116 C C . THR B 1 240 ? -3.008 -45.75 -13.906 1 74.06 240 THR B C 1
ATOM 6118 O O . THR B 1 240 ? -1.788 -45.594 -13.812 1 74.06 240 THR B O 1
ATOM 6121 N N . GLU B 1 241 ? -3.771 -45.5 -14.969 1 79.75 241 GLU B N 1
ATOM 6122 C CA . GLU B 1 241 ? -3.27 -44.906 -16.203 1 79.75 241 GLU B CA 1
ATOM 6123 C C . GLU B 1 241 ? -2.713 -43.5 -15.961 1 79.75 241 GLU B C 1
ATOM 6125 O O . GLU B 1 241 ? -2.74 -43 -14.828 1 79.75 241 GLU B O 1
ATOM 6130 N N . LYS B 1 242 ? -2.139 -43 -17.031 1 92.38 242 LYS B N 1
ATOM 6131 C CA . LYS B 1 242 ? -1.611 -41.625 -17.062 1 92.38 242 LYS B CA 1
ATOM 6132 C C . LYS B 1 242 ? -2.73 -40.625 -16.922 1 92.38 242 LYS B C 1
ATOM 6134 O O . LYS B 1 242 ? -3.91 -40.938 -17.016 1 92.38 242 LYS B O 1
ATOM 6139 N N . PHE B 1 243 ? -2.414 -39.5 -16.438 1 96.94 243 PHE B N 1
ATOM 6140 C CA . PHE B 1 243 ? -3.391 -38.469 -16.125 1 96.94 243 PHE B CA 1
ATOM 6141 C C . PHE B 1 243 ? -3.553 -37.5 -17.312 1 96.94 243 PHE B C 1
ATOM 6143 O O . PHE B 1 243 ? -2.572 -37.125 -17.953 1 96.94 243 PHE B O 1
ATOM 6150 N N . ASN B 1 244 ? -4.785 -37.125 -17.609 1 95.56 244 ASN B N 1
ATOM 6151 C CA . ASN B 1 244 ? -5.105 -36.188 -18.672 1 95.56 244 ASN B CA 1
ATOM 6152 C C . ASN B 1 244 ? -4.801 -34.75 -18.266 1 95.56 244 ASN B C 1
ATOM 6154 O O . ASN B 1 244 ? -4.461 -33.906 -19.094 1 95.56 244 ASN B O 1
ATOM 6158 N N . VAL B 1 245 ? -4.988 -34.5 -17.016 1 96.69 245 VAL B N 1
ATOM 6159 C CA . VAL B 1 245 ? -4.668 -33.188 -16.453 1 96.69 245 VAL B CA 1
ATOM 6160 C C . VAL B 1 245 ? -3.902 -33.375 -15.148 1 96.69 245 VAL B C 1
ATOM 6162 O O . VAL B 1 245 ? -4.301 -34.156 -14.289 1 96.69 245 VAL B O 1
ATOM 6165 N N . ILE B 1 246 ? -2.811 -32.719 -15.031 1 98.19 246 ILE B N 1
ATOM 6166 C CA . ILE B 1 246 ? -2.082 -32.656 -13.766 1 98.19 246 ILE B CA 1
ATOM 6167 C C . ILE B 1 246 ? -2 -31.219 -13.289 1 98.19 246 ILE B C 1
ATOM 6169 O O . ILE B 1 246 ? -1.558 -30.344 -14.031 1 98.19 246 ILE B O 1
ATOM 6173 N N . LEU B 1 247 ? -2.459 -31.047 -12.086 1 98.19 247 LEU B N 1
ATOM 6174 C CA . LEU B 1 247 ? -2.535 -29.703 -11.492 1 98.19 247 LEU B CA 1
ATOM 6175 C C . LEU B 1 247 ? -1.516 -29.547 -10.375 1 98.19 247 LEU B C 1
ATOM 6177 O O . LEU B 1 247 ? -1.455 -30.391 -9.461 1 98.19 247 LEU B O 1
ATOM 6181 N N . LEU B 1 248 ? -0.652 -28.578 -10.469 1 98.31 248 LEU B N 1
ATOM 6182 C CA . LEU B 1 248 ? 0.227 -28.109 -9.406 1 98.31 248 LEU B CA 1
ATOM 6183 C C . LEU B 1 248 ? -0.155 -26.703 -8.969 1 98.31 248 LEU B C 1
ATOM 6185 O O . LEU B 1 248 ? 0.264 -25.719 -9.594 1 98.31 248 LEU B O 1
ATOM 6189 N N . SER B 1 249 ? -0.895 -26.578 -7.887 1 97.38 249 SER B N 1
ATOM 6190 C CA . SER B 1 249 ? -1.355 -25.266 -7.453 1 97.38 249 SER B CA 1
ATOM 6191 C C . SER B 1 249 ? -0.738 -24.875 -6.113 1 97.38 249 SER B C 1
ATOM 6193 O O . SER B 1 249 ? -0.993 -25.531 -5.094 1 97.38 249 SER B O 1
ATOM 6195 N N . ASN B 1 250 ? 0.037 -23.781 -6.164 1 96.12 250 ASN B N 1
ATOM 6196 C CA . ASN B 1 250 ? 0.657 -23.234 -4.965 1 96.12 250 ASN B CA 1
ATOM 6197 C C . ASN B 1 250 ? 1.514 -24.266 -4.242 1 96.12 250 ASN B C 1
ATOM 6199 O O . ASN B 1 250 ? 1.398 -24.438 -3.029 1 96.12 250 ASN B O 1
ATOM 6203 N N . ILE B 1 251 ? 2.34 -24.984 -5 1 94.69 251 ILE B N 1
ATOM 6204 C CA . ILE B 1 251 ? 3.148 -26.031 -4.395 1 94.69 251 ILE B CA 1
ATOM 6205 C C . ILE B 1 251 ? 4.625 -25.797 -4.707 1 94.69 251 ILE B C 1
ATOM 6207 O O . ILE B 1 251 ? 5.496 -26.125 -3.896 1 94.69 251 ILE B O 1
ATOM 6211 N N . LEU B 1 252 ? 4.879 -25.219 -5.867 1 97.31 252 LEU B N 1
ATOM 6212 C CA . LEU B 1 252 ? 6.27 -25.094 -6.293 1 97.31 252 LEU B CA 1
ATOM 6213 C C . LEU B 1 252 ? 7.059 -24.219 -5.332 1 97.31 252 LEU B C 1
ATOM 6215 O O . LEU B 1 252 ? 8.195 -24.531 -4.977 1 97.31 252 LEU B O 1
ATOM 6219 N N . HIS B 1 253 ? 6.438 -23.125 -4.887 1 97 253 HIS B N 1
ATOM 6220 C CA . HIS B 1 253 ? 7.168 -22.125 -4.113 1 97 253 HIS B CA 1
ATOM 6221 C C . HIS B 1 253 ? 7.512 -22.656 -2.723 1 97 253 HIS B C 1
ATOM 6223 O O . HIS B 1 253 ? 8.242 -22 -1.971 1 97 253 HIS B O 1
ATOM 6229 N N . ALA B 1 254 ? 7.059 -23.844 -2.352 1 95.31 254 ALA B N 1
ATOM 6230 C CA . ALA B 1 254 ? 7.316 -24.406 -1.027 1 95.31 254 ALA B CA 1
ATOM 6231 C C . ALA B 1 254 ? 8.586 -25.25 -1.023 1 95.31 254 ALA B C 1
ATOM 6233 O O . ALA B 1 254 ? 9.047 -25.688 0.034 1 95.31 254 ALA B O 1
ATOM 6234 N N . TYR B 1 255 ? 9.242 -25.438 -2.178 1 96.12 255 TYR B N 1
ATOM 6235 C CA . TYR B 1 255 ? 10.32 -26.406 -2.271 1 96.12 255 TYR B CA 1
ATOM 6236 C C . TYR B 1 255 ? 11.531 -25.812 -2.98 1 96.12 255 TYR B C 1
ATOM 6238 O O . TYR B 1 255 ? 11.438 -24.75 -3.6 1 96.12 255 TYR B O 1
ATOM 6246 N N . SER B 1 256 ? 12.625 -26.578 -2.875 1 94.88 256 SER B N 1
ATOM 6247 C CA . SER B 1 256 ? 13.867 -26.156 -3.51 1 94.88 256 SER B CA 1
ATOM 6248 C C . SER B 1 256 ? 13.844 -26.422 -5.012 1 94.88 256 SER B C 1
ATOM 6250 O O . SER B 1 256 ? 12.953 -27.109 -5.508 1 94.88 256 SER B O 1
ATOM 6252 N N . GLU B 1 257 ? 14.828 -25.906 -5.656 1 95.75 257 GLU B N 1
ATOM 6253 C CA . GLU B 1 257 ? 14.953 -26.109 -7.094 1 95.75 257 GLU B CA 1
ATOM 6254 C C . GLU B 1 257 ? 15.062 -27.594 -7.438 1 95.75 257 GLU B C 1
ATOM 6256 O O . GLU B 1 257 ? 14.398 -28.078 -8.359 1 95.75 257 GLU B O 1
ATOM 6261 N N . LYS B 1 258 ? 15.844 -28.281 -6.695 1 96.44 258 LYS B N 1
ATOM 6262 C CA . LYS B 1 258 ? 16.031 -29.703 -6.93 1 96.44 258 LYS B CA 1
ATOM 6263 C C . LYS B 1 258 ? 14.734 -30.469 -6.691 1 96.44 258 LYS B C 1
ATOM 6265 O O . LYS B 1 258 ? 14.398 -31.391 -7.445 1 96.44 258 LYS B O 1
ATOM 6270 N N . GLU B 1 259 ? 14.094 -30.125 -5.66 1 97.31 259 GLU B N 1
ATOM 6271 C CA . GLU B 1 259 ? 12.828 -30.766 -5.336 1 97.31 259 GLU B CA 1
ATOM 6272 C C . GLU B 1 259 ? 11.773 -30.484 -6.406 1 97.31 259 GLU B C 1
ATOM 6274 O O . GLU B 1 259 ? 11.023 -31.391 -6.793 1 97.31 259 GLU B O 1
ATOM 6279 N N . VAL B 1 260 ? 11.727 -29.328 -6.883 1 98 260 VAL B N 1
ATOM 6280 C CA . VAL B 1 260 ? 10.758 -28.953 -7.906 1 98 260 VAL B CA 1
ATOM 6281 C C . VAL B 1 260 ? 11.094 -29.656 -9.219 1 98 260 VAL B C 1
ATOM 6283 O O . VAL B 1 260 ? 10.188 -30.094 -9.938 1 98 260 VAL B O 1
ATOM 6286 N N . GLU B 1 261 ? 12.352 -29.781 -9.531 1 97.75 261 GLU B N 1
ATOM 6287 C CA . GLU B 1 261 ? 12.758 -30.547 -10.703 1 97.75 261 GLU B CA 1
ATOM 6288 C C . GLU B 1 261 ? 12.25 -31.984 -10.617 1 97.75 261 GLU B C 1
ATOM 6290 O O . GLU B 1 261 ? 11.773 -32.531 -11.609 1 97.75 261 GLU B O 1
ATOM 6295 N N . HIS B 1 262 ? 12.406 -32.531 -9.445 1 98 262 HIS B N 1
ATOM 6296 C CA . HIS B 1 262 ? 11.898 -33.875 -9.234 1 98 262 HIS B CA 1
ATOM 6297 C C . HIS B 1 262 ? 10.398 -33.969 -9.477 1 98 262 HIS B C 1
ATOM 6299 O O . HIS B 1 262 ? 9.914 -34.875 -10.148 1 98 262 HIS B O 1
ATOM 6305 N N . ILE B 1 263 ? 9.695 -33.031 -8.906 1 98.38 263 ILE B N 1
ATOM 6306 C CA . ILE B 1 263 ? 8.25 -33 -9.047 1 98.38 263 ILE B CA 1
ATOM 6307 C C . ILE B 1 263 ? 7.875 -32.875 -10.523 1 98.38 263 ILE B C 1
ATOM 6309 O O . ILE B 1 263 ? 7.008 -33.625 -11.008 1 98.38 263 ILE B O 1
ATOM 6313 N N . LEU B 1 264 ? 8.547 -32.031 -11.258 1 98.44 264 LEU B N 1
ATOM 6314 C CA . LEU B 1 264 ? 8.234 -31.828 -12.672 1 98.44 264 LEU B CA 1
ATOM 6315 C C . LEU B 1 264 ? 8.586 -33.062 -13.492 1 98.44 264 LEU B C 1
ATOM 6317 O O . LEU B 1 264 ? 7.906 -33.375 -14.469 1 98.44 264 LEU B O 1
ATOM 6321 N N . ASN B 1 265 ? 9.625 -33.75 -13.094 1 98.25 265 ASN B N 1
ATOM 6322 C CA . ASN B 1 265 ? 9.953 -35 -13.734 1 98.25 265 ASN B CA 1
ATOM 6323 C C . ASN B 1 265 ? 8.859 -36.031 -13.531 1 98.25 265 ASN B C 1
ATOM 6325 O O . ASN B 1 265 ? 8.531 -36.812 -14.453 1 98.25 265 ASN B O 1
ATOM 6329 N N . GLN B 1 266 ? 8.375 -36.094 -12.32 1 98.12 266 GLN B N 1
ATOM 6330 C CA . GLN B 1 266 ? 7.273 -37.031 -12.031 1 98.12 266 GLN B CA 1
ATOM 6331 C C . GLN B 1 266 ? 6.023 -36.656 -12.828 1 98.12 266 GLN B C 1
ATOM 6333 O O . GLN B 1 266 ? 5.316 -37.531 -13.328 1 98.12 266 GLN B O 1
ATOM 6338 N N . VAL B 1 267 ? 5.758 -35.344 -12.914 1 98 267 VAL B N 1
ATOM 6339 C CA . VAL B 1 267 ? 4.637 -34.844 -13.703 1 98 267 VAL B CA 1
ATOM 6340 C C . VAL B 1 267 ? 4.777 -35.312 -15.148 1 98 267 VAL B C 1
ATOM 6342 O O . VAL B 1 267 ? 3.807 -35.781 -15.75 1 98 267 VAL B O 1
ATOM 6345 N N . ALA B 1 268 ? 5.949 -35.219 -15.695 1 97.19 268 ALA B N 1
ATOM 6346 C CA . ALA B 1 268 ? 6.211 -35.656 -17.078 1 97.19 268 ALA B CA 1
ATOM 6347 C C . ALA B 1 268 ? 5.98 -37.156 -17.234 1 97.19 268 ALA B C 1
ATOM 6349 O O . ALA B 1 268 ? 5.441 -37.594 -18.25 1 97.19 268 ALA B O 1
ATOM 6350 N N . LYS B 1 269 ? 6.426 -37.844 -16.25 1 96.56 269 LYS B N 1
ATOM 6351 C CA . LYS B 1 269 ? 6.312 -39.312 -16.266 1 96.56 269 LYS B CA 1
ATOM 6352 C C . LYS B 1 269 ? 4.852 -39.75 -16.266 1 96.56 269 LYS B C 1
ATOM 6354 O O . LYS B 1 269 ? 4.484 -40.719 -16.953 1 96.56 269 LYS B O 1
ATOM 6359 N N . TRP B 1 270 ? 3.998 -39.062 -15.602 1 97.31 270 TRP B N 1
ATOM 6360 C CA . TRP B 1 270 ? 2.652 -39.562 -15.336 1 97.31 270 TRP B CA 1
ATOM 6361 C C . TRP B 1 270 ? 1.622 -38.812 -16.172 1 97.31 270 TRP B C 1
ATOM 6363 O O . TRP B 1 270 ? 0.423 -39.062 -16.094 1 97.31 270 TRP B O 1
ATOM 6373 N N . SER B 1 271 ? 2.098 -37.844 -16.938 1 96.94 271 SER B N 1
ATOM 6374 C CA . SER B 1 271 ? 1.202 -37.125 -17.828 1 96.94 271 SER B CA 1
ATOM 6375 C C . SER B 1 271 ? 0.882 -37.938 -19.078 1 96.94 271 SER B C 1
ATOM 6377 O O . SER B 1 271 ? 1.762 -38.594 -19.641 1 96.94 271 SER B O 1
ATOM 6379 N N . ASP B 1 272 ? -0.372 -37.906 -19.453 1 95 272 ASP B N 1
ATOM 6380 C CA . ASP B 1 272 ? -0.801 -38.531 -20.703 1 95 272 ASP B CA 1
ATOM 6381 C C . ASP B 1 272 ? -0.221 -37.781 -21.906 1 95 272 ASP B C 1
ATOM 6383 O O . ASP B 1 272 ? 0.008 -36.594 -21.844 1 95 272 ASP B O 1
ATOM 6387 N N . ALA B 1 273 ? -0.089 -38.531 -23.031 1 92.06 273 ALA B N 1
ATOM 6388 C CA . ALA B 1 273 ? 0.471 -37.969 -24.25 1 92.06 273 ALA B CA 1
ATOM 6389 C C . ALA B 1 273 ? -0.397 -36.812 -24.766 1 92.06 273 ALA B C 1
ATOM 6391 O O . ALA B 1 273 ? 0.111 -35.844 -25.359 1 92.06 273 ALA B O 1
ATOM 6392 N N . ASN B 1 274 ? -1.604 -36.906 -24.469 1 90.56 274 ASN B N 1
ATOM 6393 C CA . ASN B 1 274 ? -2.543 -35.875 -24.891 1 90.56 274 ASN B CA 1
ATOM 6394 C C . ASN B 1 274 ? -3.037 -35.062 -23.703 1 90.56 274 ASN B C 1
ATOM 6396 O O . ASN B 1 274 ? -4.141 -34.5 -23.734 1 90.56 274 ASN B O 1
ATOM 6400 N N . GLY B 1 275 ? -2.254 -35.031 -22.688 1 94 275 GLY B N 1
ATOM 6401 C CA . GLY B 1 275 ? -2.697 -34.375 -21.484 1 94 275 GLY B CA 1
ATOM 6402 C C . GLY B 1 275 ? -2.164 -32.969 -21.344 1 94 275 GLY B C 1
ATOM 6403 O O . GLY B 1 275 ? -1.493 -32.469 -22.234 1 94 275 GLY B O 1
ATOM 6404 N N . MET B 1 276 ? -2.592 -32.312 -20.188 1 94.62 276 MET B N 1
ATOM 6405 C CA . MET B 1 276 ? -2.225 -30.938 -19.891 1 94.62 276 MET B CA 1
ATOM 6406 C C . MET B 1 276 ? -1.706 -30.812 -18.469 1 94.62 276 MET B C 1
ATOM 6408 O O . MET B 1 276 ? -2.213 -31.469 -17.562 1 94.62 276 MET B O 1
ATOM 6412 N N . ILE B 1 277 ? -0.691 -29.969 -18.391 1 97.56 277 ILE B N 1
ATOM 6413 C CA . ILE B 1 277 ? -0.16 -29.609 -17.078 1 97.56 277 ILE B CA 1
ATOM 6414 C C . ILE B 1 277 ? -0.555 -28.172 -16.734 1 97.56 277 ILE B C 1
ATOM 6416 O O . ILE B 1 277 ? -0.366 -27.266 -17.547 1 97.56 277 ILE B O 1
ATOM 6420 N N . ILE B 1 278 ? -1.154 -27.984 -15.602 1 97.44 278 ILE B N 1
ATOM 6421 C CA . ILE B 1 278 ? -1.539 -26.656 -15.117 1 97.44 278 ILE B CA 1
ATOM 6422 C C . ILE B 1 278 ? -0.75 -26.328 -13.852 1 97.44 278 ILE B C 1
ATOM 6424 O O . ILE B 1 278 ? -0.902 -26.984 -12.828 1 97.44 278 ILE B O 1
ATOM 6428 N N . ILE B 1 279 ? 0.08 -25.328 -13.969 1 98.25 279 ILE B N 1
ATOM 6429 C CA . ILE B 1 279 ? 0.851 -24.875 -12.82 1 98.25 279 ILE B CA 1
ATOM 6430 C C . ILE B 1 279 ? 0.369 -23.484 -12.398 1 98.25 279 ILE B C 1
ATOM 6432 O O . ILE B 1 279 ? 0.366 -22.547 -13.203 1 98.25 279 ILE B O 1
ATOM 6436 N N . HIS B 1 280 ? -0.116 -23.406 -11.242 1 98 280 HIS B N 1
ATOM 6437 C CA . HIS B 1 280 ? -0.532 -22.156 -10.633 1 98 280 HIS B CA 1
ATOM 6438 C C . HIS B 1 280 ? 0.347 -21.797 -9.43 1 98 280 HIS B C 1
ATOM 6440 O O . HIS B 1 280 ? 0.469 -22.594 -8.5 1 98 280 HIS B O 1
ATOM 6446 N N . ASP B 1 281 ? 0.99 -20.594 -9.453 1 98 281 ASP B N 1
ATOM 6447 C CA . ASP B 1 281 ? 1.883 -20.234 -8.359 1 98 281 ASP B CA 1
ATOM 6448 C C . ASP B 1 281 ? 2.256 -18.75 -8.422 1 98 281 ASP B C 1
ATOM 6450 O O . ASP B 1 281 ? 1.78 -18.016 -9.297 1 98 281 ASP B O 1
ATOM 6454 N N . PHE B 1 282 ? 3.021 -18.375 -7.426 1 97.31 282 PHE B N 1
ATOM 6455 C CA . PHE B 1 282 ? 3.707 -17.094 -7.5 1 97.31 282 PHE B CA 1
ATOM 6456 C C . PHE B 1 282 ? 4.875 -17.156 -8.477 1 97.31 282 PHE B C 1
ATOM 6458 O O . PHE B 1 282 ? 5.629 -18.141 -8.492 1 97.31 282 PHE B O 1
ATOM 6465 N N . PHE B 1 283 ? 5.012 -16.125 -9.305 1 95.31 283 PHE B N 1
ATOM 6466 C CA . PHE B 1 283 ? 6.156 -16.031 -10.203 1 95.31 283 PHE B CA 1
ATOM 6467 C C . PHE B 1 283 ? 6.789 -14.641 -10.141 1 95.31 283 PHE B C 1
ATOM 6469 O O . PHE B 1 283 ? 6.078 -13.641 -10.055 1 95.31 283 PHE B O 1
ATOM 6476 N N . MET B 1 284 ? 8.078 -14.609 -10.195 1 91.19 284 MET B N 1
ATOM 6477 C CA . MET B 1 284 ? 8.82 -13.367 -9.992 1 91.19 284 MET B CA 1
ATOM 6478 C C . MET B 1 284 ? 8.422 -12.32 -11.031 1 91.19 284 MET B C 1
ATOM 6480 O O . MET B 1 284 ? 8.469 -11.117 -10.758 1 91.19 284 MET B O 1
ATOM 6484 N N . GLU B 1 285 ? 7.879 -12.789 -12.188 1 84 285 GLU B N 1
ATOM 6485 C CA . GLU B 1 285 ? 7.578 -11.891 -13.297 1 84 285 GLU B CA 1
ATOM 6486 C C . GLU B 1 285 ? 6.227 -11.211 -13.102 1 84 285 GLU B C 1
ATOM 6488 O O . GLU B 1 285 ? 5.91 -10.234 -13.797 1 84 285 GLU B O 1
ATOM 6493 N N . HIS B 1 286 ? 5.449 -11.789 -12.227 1 85.88 286 HIS B N 1
ATOM 6494 C CA . HIS B 1 286 ? 4.09 -11.305 -12.008 1 85.88 286 HIS B CA 1
ATOM 6495 C C . HIS B 1 286 ? 3.936 -10.727 -10.602 1 85.88 286 HIS B C 1
ATOM 6497 O O . HIS B 1 286 ? 4.164 -11.43 -9.609 1 85.88 286 HIS B O 1
ATOM 6503 N N . HIS B 1 287 ? 3.494 -9.469 -10.516 1 86.31 287 HIS B N 1
ATOM 6504 C CA . HIS B 1 287 ? 3.412 -8.797 -9.227 1 86.31 287 HIS B CA 1
ATOM 6505 C C . HIS B 1 287 ? 4.73 -8.898 -8.469 1 86.31 287 HIS B C 1
ATOM 6507 O O . HIS B 1 287 ? 4.785 -9.492 -7.391 1 86.31 287 HIS B O 1
ATOM 6513 N N . SER B 1 288 ? 5.723 -8.281 -9.023 1 85.44 288 SER B N 1
ATOM 6514 C CA . SER B 1 288 ? 7.109 -8.508 -8.633 1 85.44 288 SER B CA 1
ATOM 6515 C C . SER B 1 288 ? 7.312 -8.234 -7.141 1 85.44 288 SER B C 1
ATOM 6517 O O . SER B 1 288 ? 8.031 -8.977 -6.465 1 85.44 288 SER B O 1
ATOM 6519 N N . LEU B 1 289 ? 6.719 -7.176 -6.641 1 89.69 289 LEU B N 1
ATOM 6520 C CA . LEU B 1 289 ? 6.898 -6.895 -5.223 1 89.69 289 LEU B CA 1
ATOM 6521 C C . LEU B 1 289 ? 6.266 -7.988 -4.367 1 89.69 289 LEU B C 1
ATOM 6523 O O . LEU B 1 289 ? 6.898 -8.5 -3.441 1 89.69 289 LEU B O 1
ATOM 6527 N N . LYS B 1 290 ? 5 -8.266 -4.707 1 93.5 290 LYS B N 1
ATOM 6528 C CA . LYS B 1 290 ? 4.348 -9.336 -3.955 1 93.5 290 LYS B CA 1
ATOM 6529 C C . LYS B 1 290 ? 5.117 -10.648 -4.078 1 93.5 290 LYS B C 1
ATOM 6531 O O . LYS B 1 290 ? 5.234 -11.391 -3.105 1 93.5 290 LYS B O 1
ATOM 6536 N N . ALA B 1 291 ? 5.613 -10.922 -5.289 1 95.06 291 ALA B N 1
ATOM 6537 C CA . ALA B 1 291 ? 6.41 -12.125 -5.508 1 95.06 291 ALA B CA 1
ATOM 6538 C C . ALA B 1 291 ? 7.668 -12.109 -4.641 1 95.06 291 ALA B C 1
ATOM 6540 O O . ALA B 1 291 ? 8.008 -13.117 -4.012 1 95.06 291 ALA B O 1
ATOM 6541 N N . GLY B 1 292 ? 8.367 -10.984 -4.613 1 95.5 292 GLY B N 1
ATOM 6542 C CA . GLY B 1 292 ? 9.539 -10.852 -3.77 1 95.5 292 GLY B CA 1
ATOM 6543 C C . GLY B 1 292 ? 9.242 -11.031 -2.295 1 95.5 292 GLY B C 1
ATOM 6544 O O . GLY B 1 292 ? 9.977 -11.711 -1.582 1 95.5 292 GLY B O 1
ATOM 6545 N N . LEU B 1 293 ? 8.188 -10.414 -1.846 1 97.5 293 LEU B N 1
ATOM 6546 C CA . LEU B 1 293 ? 7.766 -10.547 -0.456 1 97.5 293 LEU B CA 1
ATOM 6547 C C . LEU B 1 293 ? 7.355 -11.984 -0.147 1 97.5 293 LEU B C 1
ATOM 6549 O O . LEU B 1 293 ? 7.668 -12.508 0.925 1 97.5 293 LEU B O 1
ATOM 6553 N N . SER B 1 294 ? 6.648 -12.625 -1.075 1 97.75 294 SER B N 1
ATOM 6554 C CA . SER B 1 294 ? 6.266 -14.023 -0.909 1 97.75 294 SER B CA 1
ATOM 6555 C C . SER B 1 294 ? 7.492 -14.93 -0.838 1 97.75 294 SER B C 1
ATOM 6557 O O . SER B 1 294 ? 7.488 -15.938 -0.129 1 97.75 294 SER B O 1
ATOM 6559 N N . ASP B 1 295 ? 8.5 -14.586 -1.601 1 97.44 295 ASP B N 1
ATOM 6560 C CA . ASP B 1 295 ? 9.758 -15.328 -1.56 1 97.44 295 ASP B CA 1
ATOM 6561 C C . ASP B 1 295 ? 10.375 -15.281 -0.165 1 97.44 295 ASP B C 1
ATOM 6563 O O . ASP B 1 295 ? 10.805 -16.312 0.365 1 97.44 295 ASP B O 1
ATOM 6567 N N . LEU B 1 296 ? 10.406 -14.094 0.412 1 97.31 296 LEU B N 1
ATOM 6568 C CA . LEU B 1 296 ? 10.922 -13.953 1.771 1 97.31 296 LEU B CA 1
ATOM 6569 C C . LEU B 1 296 ? 10.023 -14.672 2.768 1 97.31 296 LEU B C 1
ATOM 6571 O O . LEU B 1 296 ? 10.508 -15.242 3.748 1 97.31 296 LEU B O 1
ATOM 6575 N N . ASN B 1 297 ? 8.734 -14.578 2.527 1 96.88 297 ASN B N 1
ATOM 6576 C CA . ASN B 1 297 ? 7.797 -15.312 3.363 1 96.88 297 ASN B CA 1
ATOM 6577 C C . ASN B 1 297 ? 8.102 -16.812 3.365 1 96.88 297 ASN B C 1
ATOM 6579 O O . ASN B 1 297 ? 8.031 -17.453 4.41 1 96.88 297 ASN B O 1
ATOM 6583 N N . MET B 1 298 ? 8.406 -17.375 2.199 1 95.81 298 MET B N 1
ATOM 6584 C CA . MET B 1 298 ? 8.773 -18.781 2.127 1 95.81 298 MET B CA 1
ATOM 6585 C C . MET B 1 298 ? 10.086 -19.047 2.869 1 95.81 298 MET B C 1
ATOM 6587 O O . MET B 1 298 ? 10.242 -20.078 3.516 1 95.81 298 MET B O 1
ATOM 6591 N N . MET B 1 299 ? 10.961 -18.109 2.766 1 94.69 299 MET B N 1
ATOM 6592 C CA . MET B 1 299 ? 12.266 -18.266 3.404 1 94.69 299 MET B CA 1
ATOM 6593 C C . MET B 1 299 ? 12.125 -18.391 4.918 1 94.69 299 MET B C 1
ATOM 6595 O O . MET B 1 299 ? 12.789 -19.219 5.543 1 94.69 299 MET B O 1
ATOM 6599 N N . VAL B 1 300 ? 11.203 -17.641 5.527 1 94.31 300 VAL B N 1
ATOM 6600 C CA . VAL B 1 300 ? 11.133 -17.609 6.984 1 94.31 300 VAL B CA 1
ATOM 6601 C C . VAL B 1 300 ? 10.148 -18.672 7.477 1 94.31 300 VAL B C 1
ATOM 6603 O O . VAL B 1 300 ? 10.148 -19.031 8.656 1 94.31 300 VAL B O 1
ATOM 6606 N N . ASN B 1 301 ? 9.312 -19.234 6.566 1 92.62 301 ASN B N 1
ATOM 6607 C CA . ASN B 1 301 ? 8.25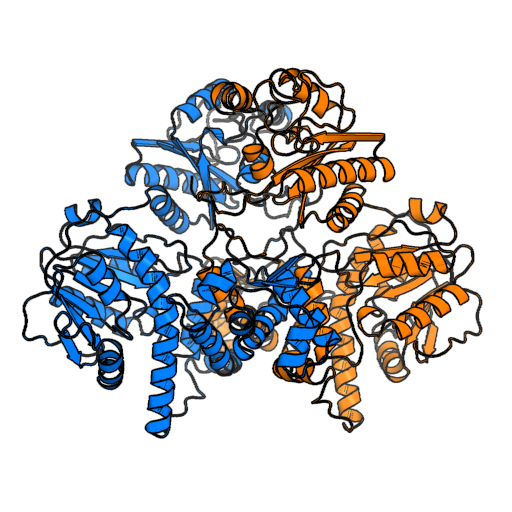 -20.125 7.031 1 92.62 301 ASN B CA 1
ATOM 6608 C C . ASN B 1 301 ? 8.469 -21.547 6.543 1 92.62 301 ASN B C 1
ATOM 6610 O O . ASN B 1 301 ? 7.828 -22.484 7.031 1 92.62 301 ASN B O 1
ATOM 6614 N N . THR B 1 302 ? 9.312 -21.734 5.527 1 90.75 302 THR B N 1
ATOM 6615 C CA . THR B 1 302 ? 9.57 -23.078 4.992 1 90.75 302 THR B CA 1
ATOM 6616 C C . THR B 1 302 ? 11.055 -23.406 5.035 1 90.75 302 THR B C 1
ATOM 6618 O O . THR B 1 302 ? 11.875 -22.547 5.371 1 90.75 302 THR B O 1
ATOM 6621 N N . TYR B 1 303 ? 11.391 -24.625 4.719 1 86.5 303 TYR B N 1
ATOM 6622 C CA . TYR B 1 303 ? 12.781 -25.047 4.777 1 86.5 303 TYR B CA 1
ATOM 6623 C C . TYR B 1 303 ? 13.531 -24.625 3.52 1 86.5 303 TYR B C 1
ATOM 6625 O O . TYR B 1 303 ? 14.633 -24.078 3.598 1 86.5 303 TYR B O 1
ATOM 6633 N N . ASN B 1 304 ? 12.867 -24.828 2.404 1 89.81 304 ASN B N 1
ATOM 6634 C CA . ASN B 1 304 ? 13.602 -24.641 1.157 1 89.81 304 ASN B CA 1
ATOM 6635 C C . ASN B 1 304 ? 12.789 -23.828 0.148 1 89.81 304 ASN B C 1
ATOM 6637 O O . ASN B 1 304 ? 13.203 -23.656 -0.998 1 89.81 304 ASN B O 1
ATOM 6641 N N . GLY B 1 305 ? 11.688 -23.375 0.598 1 94.69 305 GLY B N 1
ATOM 6642 C CA . GLY B 1 305 ? 10.766 -22.766 -0.343 1 94.69 305 GLY B CA 1
ATOM 6643 C C . GLY B 1 305 ? 11.305 -21.469 -0.942 1 94.69 305 GLY B C 1
ATOM 6644 O O . GLY B 1 305 ? 12.023 -20.719 -0.277 1 94.69 305 GLY B O 1
ATOM 6645 N N . LYS B 1 306 ? 10.938 -21.234 -2.172 1 95.56 306 LYS B N 1
ATOM 6646 C CA . LYS B 1 306 ? 11.305 -20.016 -2.883 1 95.56 306 LYS B CA 1
ATOM 6647 C C . LYS B 1 306 ? 10.344 -19.75 -4.039 1 95.56 306 LYS B C 1
ATOM 6649 O O . LYS B 1 306 ? 9.75 -20.672 -4.586 1 95.56 306 LYS B O 1
ATOM 6654 N N . VAL B 1 307 ? 10.188 -18.531 -4.387 1 97.75 307 VAL B N 1
ATOM 6655 C CA . VAL B 1 307 ? 9.406 -18.172 -5.566 1 97.75 307 VAL B CA 1
ATOM 6656 C C . VAL B 1 307 ? 10.289 -18.25 -6.812 1 97.75 307 VAL B C 1
ATOM 6658 O O . VAL B 1 307 ? 11.422 -17.766 -6.816 1 97.75 307 VAL B O 1
ATOM 6661 N N . PHE B 1 308 ? 9.781 -18.891 -7.836 1 97.38 308 PHE B N 1
ATOM 6662 C CA . PHE B 1 308 ? 10.562 -19.156 -9.039 1 97.38 308 PHE B CA 1
ATOM 6663 C C . PHE B 1 308 ? 10.234 -18.141 -10.125 1 97.38 308 PHE B C 1
ATOM 6665 O O . PHE B 1 308 ? 9.172 -17.531 -10.109 1 97.38 308 PHE B O 1
ATOM 6672 N N . GLU B 1 309 ? 11.227 -17.984 -11.008 1 93.25 309 GLU B N 1
ATOM 6673 C CA . GLU B 1 309 ? 10.922 -17.328 -12.281 1 93.25 309 GLU B CA 1
ATOM 6674 C C . GLU B 1 309 ? 10.07 -18.234 -13.164 1 93.25 309 GLU B C 1
ATOM 6676 O O . GLU B 1 309 ? 10.352 -19.438 -13.297 1 93.25 309 GLU B O 1
ATOM 6681 N N . GLY B 1 310 ? 9 -17.672 -13.672 1 94.25 310 GLY B N 1
ATOM 6682 C CA . GLY B 1 310 ? 8.188 -18.438 -14.602 1 94.25 310 GLY B CA 1
ATOM 6683 C C . GLY B 1 310 ? 8.984 -19 -15.766 1 94.25 310 GLY B C 1
ATOM 6684 O O . GLY B 1 310 ? 8.75 -20.125 -16.203 1 94.25 310 GLY B O 1
ATOM 6685 N N . ASP B 1 311 ? 9.953 -18.25 -16.172 1 91.31 311 ASP B N 1
ATOM 6686 C CA . ASP B 1 311 ? 10.805 -18.672 -17.281 1 91.31 311 ASP B CA 1
ATOM 6687 C C . ASP B 1 311 ? 11.57 -19.953 -16.938 1 91.31 311 ASP B C 1
ATOM 6689 O O . ASP B 1 311 ? 11.781 -20.797 -17.797 1 91.31 311 ASP B O 1
ATOM 6693 N N . TRP B 1 312 ? 12.008 -20 -15.758 1 96.06 312 TRP B N 1
ATOM 6694 C CA . TRP B 1 312 ? 12.719 -21.203 -15.328 1 96.06 312 TRP B CA 1
ATOM 6695 C C . TRP B 1 312 ? 11.812 -22.422 -15.391 1 96.06 312 TRP B C 1
ATOM 6697 O O . TRP B 1 312 ? 12.227 -23.5 -15.844 1 96.06 312 TRP B O 1
ATOM 6707 N N . VAL B 1 313 ? 10.609 -22.297 -14.938 1 97.69 313 VAL B N 1
ATOM 6708 C CA . VAL B 1 313 ? 9.648 -23.406 -14.945 1 97.69 313 VAL B CA 1
ATOM 6709 C C . VAL B 1 313 ? 9.344 -23.812 -16.391 1 97.69 313 VAL B C 1
ATOM 6711 O O . VAL B 1 313 ? 9.328 -25 -16.703 1 97.69 313 VAL B O 1
ATOM 6714 N N . CYS B 1 314 ? 9.133 -22.844 -17.234 1 94.88 314 CYS B N 1
ATOM 6715 C CA . CYS B 1 314 ? 8.844 -23.109 -18.641 1 94.88 314 CYS B CA 1
ATOM 6716 C C . CYS B 1 314 ? 10 -23.828 -19.312 1 94.88 314 CYS B C 1
ATOM 6718 O O . CYS B 1 314 ? 9.789 -24.797 -20.047 1 94.88 314 CYS B O 1
ATOM 6720 N N . LYS B 1 315 ? 11.188 -23.359 -19.047 1 96.31 315 LYS B N 1
ATOM 6721 C CA . LYS B 1 315 ? 12.375 -23.984 -19.609 1 96.31 315 LYS B CA 1
ATOM 6722 C C . LYS B 1 315 ? 12.492 -25.438 -19.172 1 96.31 315 LYS B C 1
ATOM 6724 O O . LYS B 1 315 ? 12.852 -26.312 -19.953 1 96.31 315 LYS B O 1
ATOM 6729 N N . THR B 1 316 ? 12.242 -25.641 -17.906 1 97.75 316 THR B N 1
ATOM 6730 C CA . THR B 1 316 ? 12.305 -26.984 -17.359 1 97.75 316 THR B CA 1
ATOM 6731 C C . THR B 1 316 ? 11.266 -27.891 -18.016 1 97.75 316 THR B C 1
ATOM 6733 O O . THR B 1 316 ? 11.562 -29.031 -18.391 1 97.75 316 THR B O 1
ATOM 6736 N N . LEU B 1 317 ? 10.07 -27.438 -18.234 1 97.69 317 LEU B N 1
ATOM 6737 C CA . LEU B 1 317 ? 9.016 -28.203 -18.891 1 97.69 317 LEU B CA 1
ATOM 6738 C C . LEU B 1 317 ? 9.375 -28.516 -20.328 1 97.69 317 LEU B C 1
ATOM 6740 O O . LEU B 1 317 ? 9.125 -29.625 -20.812 1 97.69 317 LEU B O 1
ATOM 6744 N N . ARG B 1 318 ? 9.977 -27.562 -21 1 96.38 318 ARG B N 1
ATOM 6745 C CA . ARG B 1 318 ? 10.391 -27.766 -22.375 1 96.38 318 ARG B CA 1
ATOM 6746 C C . ARG B 1 318 ? 11.461 -28.844 -22.484 1 96.38 318 ARG B C 1
ATOM 6748 O O . ARG B 1 318 ? 11.453 -29.656 -23.406 1 96.38 318 ARG B O 1
ATOM 6755 N N . SER B 1 319 ? 12.336 -28.828 -21.547 1 97.5 319 SER B N 1
ATOM 6756 C CA . SER B 1 319 ? 13.383 -29.828 -21.531 1 97.5 319 SER B CA 1
ATOM 6757 C C . SER B 1 319 ? 12.805 -31.234 -21.312 1 97.5 319 SER B C 1
ATOM 6759 O O . SER B 1 319 ? 13.438 -32.219 -21.656 1 97.5 319 SER B O 1
ATOM 6761 N N . LEU B 1 320 ? 11.625 -31.297 -20.812 1 97.5 320 LEU B N 1
ATOM 6762 C CA . LEU B 1 320 ? 10.961 -32.562 -20.547 1 97.5 320 LEU B CA 1
ATOM 6763 C C . LEU B 1 320 ? 10.008 -32.938 -21.672 1 97.5 320 LEU B C 1
ATOM 6765 O O . LEU B 1 320 ? 9.25 -33.906 -21.578 1 97.5 320 LEU B O 1
ATOM 6769 N N . GLY B 1 321 ? 9.969 -32.125 -22.703 1 96.25 321 GLY B N 1
ATOM 6770 C CA . GLY B 1 321 ? 9.234 -32.469 -23.906 1 96.25 321 GLY B CA 1
ATOM 6771 C C . GLY B 1 321 ? 7.883 -31.812 -24 1 96.25 321 GLY B C 1
ATOM 6772 O O . GLY B 1 321 ? 7.039 -32.188 -24.797 1 96.25 321 GLY B O 1
ATOM 6773 N N . PHE B 1 322 ? 7.676 -30.766 -23.25 1 97.5 322 PHE B N 1
ATOM 6774 C CA . PHE B 1 322 ? 6.387 -30.094 -23.266 1 97.5 322 PHE B CA 1
ATOM 6775 C C . PHE B 1 322 ? 6.484 -28.766 -24.016 1 97.5 322 PHE B C 1
ATOM 6777 O O . PHE B 1 322 ? 7.547 -28.141 -24.047 1 97.5 322 PHE B O 1
ATOM 6784 N N . TYR B 1 323 ? 5.363 -28.375 -24.547 1 94.06 323 TYR B N 1
ATOM 6785 C CA . TYR B 1 323 ? 5.184 -27.031 -25.078 1 94.06 323 TYR B CA 1
ATOM 6786 C C . TYR B 1 323 ? 4.438 -26.156 -24.078 1 94.06 323 TYR B C 1
ATOM 6788 O O . TYR B 1 323 ? 3.617 -26.641 -23.297 1 94.06 323 TYR B O 1
ATOM 6796 N N . ASP B 1 324 ? 4.801 -24.984 -24.031 1 90.88 324 ASP B N 1
ATOM 6797 C CA . ASP B 1 324 ? 4.082 -24.016 -23.219 1 90.88 324 ASP B CA 1
ATOM 6798 C C . ASP B 1 324 ? 4.004 -22.656 -23.922 1 90.88 324 ASP B C 1
ATOM 6800 O O . ASP B 1 324 ? 4.68 -22.438 -24.938 1 90.88 324 ASP B O 1
ATOM 6804 N N . GLU B 1 325 ? 3.113 -21.781 -23.469 1 77.31 325 GLU B N 1
ATOM 6805 C CA . GLU B 1 325 ? 3.002 -20.453 -24.047 1 77.31 325 GLU B CA 1
ATOM 6806 C C . GLU B 1 325 ? 3.402 -19.375 -23.047 1 77.31 325 GLU B C 1
ATOM 6808 O O . GLU B 1 325 ? 2.977 -18.219 -23.156 1 77.31 325 GLU B O 1
ATOM 6813 N N . GLY B 1 326 ? 4.074 -19.766 -22.062 1 85.62 326 GLY B N 1
ATOM 6814 C CA . GLY B 1 326 ? 4.559 -18.797 -21.109 1 85.62 326 GLY B CA 1
ATOM 6815 C C . GLY B 1 326 ? 3.592 -18.562 -19.953 1 85.62 326 GLY B C 1
ATOM 6816 O O . GLY B 1 326 ? 2.68 -19.359 -19.734 1 85.62 326 GLY B O 1
ATOM 6817 N N . LEU B 1 327 ? 3.859 -17.531 -19.281 1 86.69 327 LEU B N 1
ATOM 6818 C CA . LEU B 1 327 ? 3.088 -17.188 -18.094 1 86.69 327 LEU B CA 1
ATOM 6819 C C . LEU B 1 327 ? 1.755 -16.562 -18.469 1 86.69 327 LEU B C 1
ATOM 6821 O O . LEU B 1 327 ? 1.698 -15.711 -19.359 1 86.69 327 LEU B O 1
ATOM 6825 N N . ILE B 1 328 ? 0.699 -16.969 -17.859 1 86.56 328 ILE B N 1
ATOM 6826 C CA . ILE B 1 328 ? -0.627 -16.359 -17.984 1 86.56 328 ILE B CA 1
ATOM 6827 C C . ILE B 1 328 ? -0.982 -15.648 -16.688 1 86.56 328 ILE B C 1
ATOM 6829 O O . ILE B 1 328 ? -1.356 -16.281 -15.695 1 86.56 328 ILE B O 1
ATOM 6833 N N . PRO B 1 329 ? -0.919 -14.359 -16.672 1 84.69 329 PRO B N 1
ATOM 6834 C CA . PRO B 1 329 ? -1.208 -13.617 -15.453 1 84.69 329 PRO B CA 1
ATOM 6835 C C . PRO B 1 329 ? -2.674 -13.711 -15.031 1 84.69 329 PRO B C 1
ATOM 6837 O O . PRO B 1 329 ? -3.564 -13.664 -15.883 1 84.69 329 PRO B O 1
ATOM 6840 N N . LEU B 1 330 ? -2.92 -13.906 -13.766 1 87.5 330 LEU B N 1
ATOM 6841 C CA . LEU B 1 330 ? -4.258 -13.805 -13.195 1 87.5 330 LEU B CA 1
ATOM 6842 C C . LEU B 1 330 ? -4.52 -12.398 -12.672 1 87.5 330 LEU B C 1
ATOM 6844 O O . LEU B 1 330 ? -3.617 -11.562 -12.656 1 87.5 330 LEU B O 1
ATOM 6848 N N . LYS B 1 331 ? -5.758 -12.156 -12.336 1 77.31 331 LYS B N 1
ATOM 6849 C CA . LYS B 1 331 ? -6.105 -10.875 -11.734 1 77.31 331 LYS B CA 1
ATOM 6850 C C . LYS B 1 331 ? -5.469 -10.727 -10.352 1 77.31 331 LYS B C 1
ATOM 6852 O O . LYS B 1 331 ? -5.105 -9.617 -9.945 1 77.31 331 LYS B O 1
ATOM 6857 N N . SER B 1 332 ? -5.297 -11.766 -9.727 1 87.94 332 SER B N 1
ATOM 6858 C CA . SER B 1 332 ? -4.664 -11.805 -8.414 1 87.94 332 SER B CA 1
ATOM 6859 C C . SER B 1 332 ? -3.148 -11.922 -8.539 1 87.94 332 SER B C 1
ATOM 6861 O O . SER B 1 332 ? -2.602 -11.867 -9.641 1 87.94 332 SER B O 1
ATOM 6863 N N . ASP B 1 333 ? -2.486 -12.062 -7.457 1 91.44 333 ASP B N 1
ATOM 6864 C CA . ASP B 1 333 ? -1.036 -11.922 -7.359 1 91.44 333 ASP B CA 1
ATOM 6865 C C . ASP B 1 333 ? -0.327 -13.188 -7.836 1 91.44 333 ASP B C 1
ATOM 6867 O O . ASP B 1 333 ? 0.879 -13.336 -7.633 1 91.44 333 ASP B O 1
ATOM 6871 N N . THR B 1 334 ? -1.033 -14.125 -8.453 1 94.81 334 THR B N 1
ATOM 6872 C CA . THR B 1 334 ? -0.453 -15.352 -8.977 1 94.81 334 THR B CA 1
ATOM 6873 C C . THR B 1 334 ? -0.701 -15.477 -10.477 1 94.81 334 THR B C 1
ATOM 6875 O O . THR B 1 334 ? -1.362 -14.617 -11.078 1 94.81 334 THR B O 1
ATOM 6878 N N . ALA B 1 335 ? -0.039 -16.516 -11.07 1 93.62 335 ALA B N 1
ATOM 6879 C CA . ALA B 1 335 ? -0.147 -16.719 -12.516 1 93.62 335 ALA B CA 1
ATOM 6880 C C . ALA B 1 335 ? -0.182 -18.219 -12.844 1 93.62 335 ALA B C 1
ATOM 6882 O O . ALA B 1 335 ? -0.043 -19.062 -11.961 1 93.62 335 ALA B O 1
ATOM 6883 N N . LEU B 1 336 ? -0.479 -18.484 -14.125 1 94.44 336 LEU B N 1
ATOM 6884 C CA . LEU B 1 336 ? -0.576 -19.859 -14.617 1 94.44 336 LEU B CA 1
ATOM 6885 C C . LEU B 1 336 ? 0.513 -20.141 -15.641 1 94.44 336 LEU B C 1
ATOM 6887 O O . LEU B 1 336 ? 0.943 -19.25 -16.375 1 94.44 336 LEU B O 1
ATOM 6891 N N . ILE B 1 337 ? 1.004 -21.297 -15.57 1 94.94 337 ILE B N 1
ATOM 6892 C CA . ILE B 1 337 ? 1.742 -21.906 -16.672 1 94.94 337 ILE B CA 1
ATOM 6893 C C . ILE B 1 337 ? 1.035 -23.188 -17.125 1 94.94 337 ILE B C 1
ATOM 6895 O O . ILE B 1 337 ? 0.787 -24.094 -16.312 1 94.94 337 ILE B O 1
ATOM 6899 N N . ILE B 1 338 ? 0.622 -23.219 -18.375 1 95.06 338 ILE B N 1
ATOM 6900 C CA . ILE B 1 338 ? -0.029 -24.391 -18.953 1 95.06 338 ILE B CA 1
ATOM 6901 C C . ILE B 1 338 ? 0.888 -25.016 -20 1 95.06 338 ILE B C 1
ATOM 6903 O O . ILE B 1 338 ? 1.437 -24.328 -20.859 1 95.06 338 ILE B O 1
ATOM 6907 N N . ALA B 1 339 ? 1.057 -26.328 -19.859 1 96.5 339 ALA B N 1
ATOM 6908 C CA . ALA B 1 339 ? 1.944 -27.031 -20.781 1 96.5 339 ALA B CA 1
ATOM 6909 C C . ALA B 1 339 ? 1.294 -28.328 -21.297 1 96.5 339 ALA B C 1
ATOM 6911 O O . ALA B 1 339 ? 0.413 -28.875 -20.625 1 96.5 339 ALA B O 1
ATOM 6912 N N . SER B 1 340 ? 1.701 -28.719 -22.5 1 95.81 340 SER B N 1
ATOM 6913 C CA . SER B 1 340 ? 1.214 -29.938 -23.125 1 95.81 340 SER B CA 1
ATOM 6914 C C . SER B 1 340 ? 2.193 -30.453 -24.172 1 95.81 340 SER B C 1
ATOM 6916 O O . SER B 1 340 ? 3.002 -29.688 -24.703 1 95.81 340 SER B O 1
ATOM 6918 N N . ARG B 1 341 ? 2.113 -31.734 -24.391 1 95.44 341 ARG B N 1
ATOM 6919 C CA . ARG B 1 341 ? 2.92 -32.312 -25.453 1 95.44 341 ARG B CA 1
ATOM 6920 C C . ARG B 1 341 ? 2.268 -32.062 -26.812 1 95.44 341 ARG B C 1
ATOM 6922 O O . ARG B 1 341 ? 2.91 -32.219 -27.859 1 95.44 341 ARG B O 1
ATOM 6929 N N . LYS B 1 342 ? 1.063 -31.594 -26.75 1 90.56 342 LYS B N 1
ATOM 6930 C CA . LYS B 1 342 ? 0.323 -31.219 -27.953 1 90.56 342 LYS B CA 1
ATOM 6931 C C . LYS B 1 342 ? 0.102 -29.719 -28.016 1 90.56 342 LYS B C 1
ATOM 6933 O O . LYS B 1 342 ? -0.727 -29.172 -27.281 1 90.56 342 LYS B O 1
ATOM 6938 N N . LYS B 1 343 ? 0.575 -29.094 -29 1 86.06 343 LYS B N 1
ATOM 6939 C CA . LYS B 1 343 ? 0.507 -27.641 -29.141 1 86.06 343 LYS B CA 1
ATOM 6940 C C . LYS B 1 343 ? -0.932 -27.188 -29.344 1 86.06 343 LYS B C 1
ATOM 6942 O O . LYS B 1 343 ? -1.3 -26.078 -28.938 1 86.06 343 LYS B O 1
ATOM 6947 N N . GLU B 1 344 ? -1.687 -27.969 -29.969 1 80.25 344 GLU B N 1
ATOM 6948 C CA . GLU B 1 344 ? -3.059 -27.625 -30.312 1 80.25 344 GLU B CA 1
ATOM 6949 C C . GLU B 1 344 ? -3.91 -27.391 -29.078 1 80.25 344 GLU B C 1
ATOM 6951 O O . GLU B 1 344 ? -4.82 -26.562 -29.078 1 80.25 344 GLU B O 1
ATOM 6956 N N . LEU B 1 345 ? -3.57 -28.094 -28.062 1 82.88 345 LEU B N 1
ATOM 6957 C CA . LEU B 1 345 ? -4.336 -27.969 -26.828 1 82.88 345 LEU B CA 1
ATOM 6958 C C . LEU B 1 345 ? -4.102 -26.609 -26.172 1 82.88 345 LEU B C 1
ATOM 6960 O O . LEU B 1 345 ? -4.988 -26.078 -25.5 1 82.88 345 LEU B O 1
ATOM 6964 N N . LEU B 1 346 ? -2.943 -26.094 -26.359 1 84.81 346 LEU B N 1
ATOM 6965 C CA . LEU B 1 346 ? -2.574 -24.828 -25.75 1 84.81 346 LEU B CA 1
ATOM 6966 C C . LEU B 1 346 ? -3.289 -23.672 -26.422 1 84.81 346 LEU B C 1
ATOM 6968 O O . LEU B 1 346 ? -3.57 -22.641 -25.797 1 84.81 346 LEU B O 1
ATOM 6972 N N . LYS B 1 347 ? -3.643 -23.781 -27.641 1 74.25 347 LYS B N 1
ATOM 6973 C CA . LYS B 1 347 ? -4.301 -22.734 -28.422 1 74.25 347 LYS B CA 1
ATOM 6974 C C . LYS B 1 347 ? -5.75 -22.562 -27.969 1 74.25 347 LYS B C 1
ATOM 6976 O O . LYS B 1 347 ? -6.344 -21.5 -28.188 1 74.25 347 LYS B O 1
ATOM 6981 N N . GLU B 1 348 ? -6.215 -23.594 -27.375 1 70.44 348 GLU B N 1
ATOM 6982 C CA . GLU B 1 348 ? -7.617 -23.562 -26.969 1 70.44 348 GLU B CA 1
ATOM 6983 C C . GLU B 1 348 ? -7.805 -22.828 -25.641 1 70.44 348 GLU B C 1
ATOM 6985 O O . GLU B 1 348 ? -8.922 -22.469 -25.281 1 70.44 348 GLU B O 1
ATOM 6990 N N . ILE B 1 349 ? -6.645 -22.609 -25.062 1 73.94 349 ILE B N 1
ATOM 6991 C CA . ILE B 1 349 ? -6.711 -21.969 -23.75 1 73.94 349 ILE B CA 1
ATOM 6992 C C . ILE B 1 349 ? -7.023 -20.484 -23.906 1 73.94 349 ILE B C 1
ATOM 6994 O O . ILE B 1 349 ? -6.43 -19.797 -24.75 1 73.94 349 ILE B O 1
ATOM 6998 N N . HIS B 1 350 ? -8.023 -20.094 -23.281 1 61.25 350 HIS B N 1
ATOM 6999 C CA . HIS B 1 350 ? -8.414 -18.703 -23.344 1 61.25 350 HIS B CA 1
ATOM 7000 C C . HIS B 1 350 ? -7.387 -17.797 -22.656 1 61.25 350 HIS B C 1
ATOM 7002 O O . HIS B 1 350 ? -6.996 -18.047 -21.516 1 61.25 350 HIS B O 1
ATOM 7008 N N . ARG B 1 351 ? -6.637 -17.203 -23.625 1 58.31 351 ARG B N 1
ATOM 7009 C CA . ARG B 1 351 ? -5.695 -16.219 -23.109 1 58.31 351 ARG B CA 1
ATOM 7010 C C . ARG B 1 351 ? -6.172 -14.797 -23.406 1 58.31 351 ARG B C 1
ATOM 7012 O O . ARG B 1 351 ? -6.844 -14.562 -24.406 1 58.31 351 ARG B O 1
ATOM 7019 N N . GLU B 1 352 ? -5.988 -14.172 -22.531 1 56.69 352 GLU B N 1
ATOM 7020 C CA . GLU B 1 352 ? -6.188 -12.766 -22.875 1 56.69 352 GLU B CA 1
ATOM 7021 C C . GLU B 1 352 ? -4.938 -12.18 -23.516 1 56.69 352 GLU B C 1
ATOM 7023 O O . GLU B 1 352 ? -3.92 -11.977 -22.844 1 56.69 352 GLU B O 1
ATOM 7028 N N . PRO B 1 353 ? -4.758 -12.398 -25.016 1 57.16 353 PRO B N 1
ATOM 7029 C CA . PRO B 1 353 ? -3.535 -12.023 -25.734 1 57.16 353 PRO B CA 1
ATOM 7030 C C . PRO B 1 353 ? -2.855 -10.789 -25.156 1 57.16 353 PRO B C 1
ATOM 7032 O O . PRO B 1 353 ? -1.627 -10.742 -25.047 1 57.16 353 PRO B O 1
ATOM 7035 N N . LYS B 1 354 ? -3.477 -9.961 -24.797 1 62.03 354 LYS B N 1
ATOM 7036 C CA . LYS B 1 354 ? -2.926 -8.719 -24.266 1 62.03 354 LYS B CA 1
ATOM 7037 C C . LYS B 1 354 ? -2.193 -8.969 -22.953 1 62.03 354 LYS B C 1
ATOM 7039 O O . LYS B 1 354 ? -1.095 -8.445 -22.734 1 62.03 354 LYS B O 1
ATOM 7044 N N . GLN B 1 355 ? -2.668 -9.883 -22.344 1 62.81 355 GLN B N 1
ATOM 7045 C CA . GLN B 1 355 ? -2.08 -10.133 -21.031 1 62.81 355 GLN B CA 1
ATOM 7046 C C . GLN B 1 355 ? -0.77 -10.898 -21.156 1 62.81 355 GLN B C 1
ATOM 7048 O O . GLN B 1 355 ? 0.191 -10.617 -20.438 1 62.81 355 GLN B O 1
ATOM 7053 N N . TYR B 1 356 ? -0.758 -11.773 -22.141 1 64.56 356 TYR B N 1
ATOM 7054 C CA . TYR B 1 356 ? 0.451 -12.555 -22.375 1 64.56 356 TYR B CA 1
ATOM 7055 C C . TYR B 1 356 ? 1.581 -11.672 -22.891 1 64.56 356 TYR B C 1
ATOM 7057 O O . TYR B 1 356 ? 2.727 -11.805 -22.453 1 64.56 356 TYR B O 1
ATOM 7065 N N . LEU B 1 357 ? 1.276 -10.898 -23.812 1 70.69 357 LEU B N 1
ATOM 7066 C CA . LEU B 1 357 ? 2.279 -9.977 -24.328 1 70.69 357 LEU B CA 1
ATOM 7067 C C . LEU B 1 357 ? 2.83 -9.094 -23.219 1 70.69 357 LEU B C 1
ATOM 7069 O O . LEU B 1 357 ? 4.043 -8.891 -23.109 1 70.69 357 LEU B O 1
ATOM 7073 N N . MET B 1 358 ? 2.102 -8.75 -22.328 1 72.06 358 MET B N 1
ATOM 7074 C CA . MET B 1 358 ? 2.523 -7.859 -21.25 1 72.06 358 MET B CA 1
ATOM 7075 C C . MET B 1 358 ? 3.486 -8.562 -20.312 1 72.06 358 MET B C 1
ATOM 7077 O O . MET B 1 358 ? 4.453 -7.965 -19.828 1 72.06 358 MET B O 1
ATOM 7081 N N . LEU B 1 359 ? 3.311 -9.766 -20.188 1 65.56 359 LEU B N 1
ATOM 7082 C CA . LEU B 1 359 ? 4.215 -10.531 -19.344 1 65.56 359 LEU B CA 1
ATOM 7083 C C . LEU B 1 359 ? 5.594 -10.648 -19.984 1 65.56 359 LEU B C 1
ATOM 7085 O O . LEU B 1 359 ? 6.613 -10.523 -19.312 1 65.56 359 LEU B O 1
ATOM 7089 N N . LYS B 1 360 ? 5.574 -10.953 -21.234 1 69.56 360 LYS B N 1
ATOM 7090 C CA . LYS B 1 360 ? 6.84 -11.062 -21.953 1 69.56 360 LYS B CA 1
ATOM 7091 C C . LYS B 1 360 ? 7.602 -9.734 -21.922 1 69.56 360 LYS B C 1
ATOM 7093 O O . LYS B 1 360 ? 8.828 -9.727 -21.828 1 69.56 360 LYS B O 1
ATOM 7098 N N . LEU B 1 361 ? 6.895 -8.695 -21.938 1 78.25 361 LEU B N 1
ATOM 7099 C CA . LEU B 1 361 ? 7.512 -7.371 -21.938 1 78.25 361 LEU B CA 1
ATOM 7100 C C . LEU B 1 361 ? 8.094 -7.031 -20.578 1 78.25 361 LEU B C 1
ATOM 7102 O O . LEU B 1 361 ? 9.133 -6.383 -20.484 1 78.25 361 LEU B O 1
ATOM 7106 N N . LYS B 1 362 ? 7.5 -7.566 -19.625 1 72.44 362 LYS B N 1
ATOM 7107 C CA . LYS B 1 362 ? 8.055 -7.391 -18.281 1 72.44 362 LYS B CA 1
ATOM 7108 C C . LYS B 1 362 ? 9.375 -8.141 -18.125 1 72.44 362 LYS B C 1
ATOM 7110 O O . LYS B 1 362 ? 10.32 -7.629 -17.516 1 72.44 362 LYS B O 1
ATOM 7115 N N . ALA B 1 363 ? 9.406 -9.281 -18.719 1 68.75 363 ALA B N 1
ATOM 7116 C CA . ALA B 1 363 ? 10.625 -10.078 -18.703 1 68.75 363 ALA B CA 1
ATOM 7117 C C . ALA B 1 363 ? 11.758 -9.375 -19.453 1 68.75 363 ALA B C 1
ATOM 7119 O O . ALA B 1 363 ? 12.93 -9.57 -19.156 1 68.75 363 ALA B O 1
ATOM 7120 N N . LEU B 1 364 ? 11.383 -8.5 -20.359 1 74.62 364 LEU B N 1
ATOM 7121 C CA . LEU B 1 364 ? 12.359 -7.727 -21.109 1 74.62 364 LEU B CA 1
ATOM 7122 C C . LEU B 1 364 ? 12.852 -6.527 -20.297 1 74.62 364 LEU B C 1
ATOM 7124 O O . LEU B 1 364 ? 13.766 -5.82 -20.719 1 74.62 364 LEU B O 1
ATOM 7128 N N . GLY B 1 365 ? 12.203 -6.379 -19.219 1 71.62 365 GLY B N 1
ATOM 7129 C CA . GLY B 1 365 ? 12.727 -5.363 -18.312 1 71.62 365 GLY B CA 1
ATOM 7130 C C . GLY B 1 365 ? 11.828 -4.148 -18.188 1 71.62 365 GLY B C 1
ATOM 7131 O O . GLY B 1 365 ? 12.203 -3.148 -17.578 1 71.62 365 GLY B O 1
ATOM 7132 N N . PHE B 1 366 ? 10.703 -4.246 -18.828 1 77.56 366 PHE B N 1
ATOM 7133 C CA . PHE B 1 366 ? 9.773 -3.135 -18.672 1 77.56 366 PHE B CA 1
ATOM 7134 C C . PHE B 1 366 ? 9.031 -3.24 -17.344 1 77.56 366 PHE B C 1
ATOM 7136 O O . PHE B 1 366 ? 8.359 -4.242 -17.078 1 77.56 366 PHE B O 1
ATOM 7143 N N . LYS B 1 367 ? 9.25 -2.32 -16.578 1 65.31 367 LYS B N 1
ATOM 7144 C CA . LYS B 1 367 ? 8.711 -2.375 -15.219 1 65.31 367 LYS B CA 1
ATOM 7145 C C . LYS B 1 367 ? 7.215 -2.084 -15.211 1 65.31 367 LYS B C 1
ATOM 7147 O O . LYS B 1 367 ? 6.465 -2.695 -14.445 1 65.31 367 LYS B O 1
ATOM 7152 N N . ASN B 1 368 ? 6.836 -1.163 -16.062 1 67.31 368 ASN B N 1
ATOM 7153 C CA . ASN B 1 368 ? 5.434 -0.765 -16.172 1 67.31 368 ASN B CA 1
ATOM 7154 C C . ASN B 1 368 ? 4.938 -0.832 -17.609 1 67.31 368 ASN B C 1
ATOM 7156 O O . ASN B 1 368 ? 5.57 -0.288 -18.516 1 67.31 368 ASN B O 1
ATOM 7160 N N . ILE B 1 369 ? 3.973 -1.729 -17.875 1 74.12 369 ILE B N 1
ATOM 7161 C CA . ILE B 1 369 ? 3.367 -1.897 -19.188 1 74.12 369 ILE B CA 1
ATOM 7162 C C . ILE B 1 369 ? 1.871 -1.6 -19.125 1 74.12 369 ILE B C 1
ATOM 7164 O O . ILE B 1 369 ? 1.165 -2.148 -18.266 1 74.12 369 ILE B O 1
ATOM 7168 N N . GLN B 1 370 ? 1.435 -0.731 -20.031 1 72.25 370 GLN B N 1
ATOM 7169 C CA . GLN B 1 370 ? 0.02 -0.376 -20.031 1 72.25 370 GLN B CA 1
ATOM 7170 C C . GLN B 1 370 ? -0.601 -0.586 -21.406 1 72.25 370 GLN B C 1
ATOM 7172 O O . GLN B 1 370 ? -0.044 -0.151 -22.422 1 72.25 370 GLN B O 1
ATOM 7177 N N . LEU B 1 371 ? -1.734 -1.365 -21.422 1 72.25 371 LEU B N 1
ATOM 7178 C CA . LEU B 1 371 ? -2.492 -1.551 -22.656 1 72.25 371 LEU B CA 1
ATOM 7179 C C . LEU B 1 371 ? -3.334 -0.317 -22.969 1 72.25 371 LEU B C 1
ATOM 7181 O O . LEU B 1 371 ? -3.945 0.265 -22.078 1 72.25 371 LEU B O 1
ATOM 7185 N N . LEU B 1 372 ? -3.176 0.133 -24.312 1 73.56 372 LEU B N 1
ATOM 7186 C CA . LE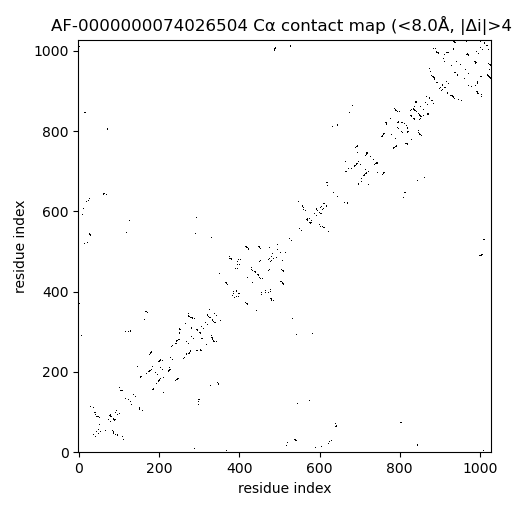U B 1 372 ? -4.031 1.234 -24.734 1 73.56 372 LEU B CA 1
ATOM 7187 C C . LEU B 1 372 ? -4.578 0.988 -26.141 1 73.56 372 LEU B C 1
ATOM 7189 O O . LEU B 1 372 ? -3.98 0.245 -26.922 1 73.56 372 LEU B O 1
ATOM 7193 N N . SER B 1 373 ? -5.785 1.383 -26.453 1 71.12 373 SER B N 1
ATOM 7194 C CA . SER B 1 373 ? -6.285 1.399 -27.828 1 71.12 373 SER B CA 1
ATOM 7195 C C . SER B 1 373 ? -5.613 2.5 -28.641 1 71.12 373 SER B C 1
ATOM 7197 O O . SER B 1 373 ? -5.164 3.504 -28.078 1 71.12 373 SER B O 1
ATOM 7199 N N . SER B 1 374 ? -5.5 2.215 -29.938 1 70.06 374 SER B N 1
ATOM 7200 C CA . SER B 1 374 ? -4.863 3.178 -30.828 1 70.06 374 SER B CA 1
ATOM 7201 C C . SER B 1 374 ? -5.527 4.547 -30.719 1 70.06 374 SER B C 1
ATOM 7203 O O . SER B 1 374 ? -4.875 5.574 -30.938 1 70.06 374 SER B O 1
ATOM 7205 N N . ASP B 1 375 ? -6.766 4.398 -30.359 1 68.5 375 ASP B N 1
ATOM 7206 C CA . ASP B 1 375 ? -7.52 5.645 -30.281 1 68.5 375 ASP B CA 1
ATOM 7207 C C . ASP B 1 375 ? -7.207 6.398 -29 1 68.5 375 ASP B C 1
ATOM 7209 O O . ASP B 1 375 ? -7.594 7.559 -28.844 1 68.5 375 ASP B O 1
ATOM 7213 N N . GLU B 1 376 ? -6.363 5.672 -28.172 1 73.06 376 GLU B N 1
ATOM 7214 C CA . GLU B 1 376 ? -6.023 6.27 -26.875 1 73.06 376 GLU B CA 1
ATOM 7215 C C . GLU B 1 376 ? -4.719 7.062 -26.969 1 73.06 376 GLU B C 1
ATOM 7217 O O . GLU B 1 376 ? -4.332 7.738 -26.016 1 73.06 376 GLU B O 1
ATOM 7222 N N . VAL B 1 377 ? -4.082 7.098 -28.016 1 80.75 377 VAL B N 1
ATOM 7223 C CA . VAL B 1 377 ? -2.842 7.836 -28.219 1 80.75 377 VAL B CA 1
ATOM 7224 C C . VAL B 1 377 ? -3.158 9.289 -28.562 1 80.75 377 VAL B C 1
ATOM 7226 O O . VAL B 1 377 ? -3.951 9.562 -29.469 1 80.75 377 VAL B O 1
ATOM 7229 N N . CYS B 1 378 ? -2.594 10.156 -27.766 1 79.88 378 CYS B N 1
ATOM 7230 C CA . CYS B 1 378 ? -2.822 11.578 -27.969 1 79.88 378 CYS B CA 1
ATOM 7231 C C . CYS B 1 378 ? -1.743 12.18 -28.859 1 79.88 378 CYS B C 1
ATOM 7233 O O . CYS B 1 378 ? -0.589 11.75 -28.828 1 79.88 378 CYS B O 1
ATOM 7235 N N . PHE B 1 379 ? -2.242 13.227 -29.656 1 81.31 379 PHE B N 1
ATOM 7236 C CA . PHE B 1 379 ? -1.331 13.883 -30.578 1 81.31 379 PHE B CA 1
ATOM 7237 C C . PHE B 1 379 ? -1.25 15.383 -30.281 1 81.31 379 PHE B C 1
ATOM 7239 O O . PHE B 1 379 ? -2.145 15.938 -29.641 1 81.31 379 PHE B O 1
ATOM 7246 N N . THR B 1 380 ? -0.09 15.906 -30.516 1 75.94 380 THR B N 1
ATOM 7247 C CA . THR B 1 380 ? 0.102 17.344 -30.359 1 75.94 380 THR B CA 1
ATOM 7248 C C . THR B 1 380 ? 0.987 17.906 -31.469 1 75.94 380 THR B C 1
ATOM 7250 O O . THR B 1 380 ? 1.942 17.25 -31.891 1 75.94 380 THR B O 1
ATOM 7253 N N . GLU B 1 381 ? 0.566 19.141 -31.875 1 69.69 381 GLU B N 1
ATOM 7254 C CA . GLU B 1 381 ? 1.412 19.844 -32.844 1 69.69 381 GLU B CA 1
ATOM 7255 C C . GLU B 1 381 ? 2.623 20.469 -32.156 1 69.69 381 GLU B C 1
ATOM 7257 O O . GLU B 1 381 ? 3.627 20.766 -32.812 1 69.69 381 GLU B O 1
ATOM 7262 N N . SER B 1 382 ? 2.561 20.609 -30.859 1 62.66 382 SER B N 1
ATOM 7263 C CA . SER B 1 382 ? 3.635 21.25 -30.109 1 62.66 382 SER B CA 1
ATOM 7264 C C . SER B 1 382 ? 4.91 20.406 -30.141 1 62.66 382 SER B C 1
ATOM 7266 O O . SER B 1 382 ? 6.016 20.953 -30.062 1 62.66 382 SER B O 1
ATOM 7268 N N . ALA B 1 383 ? 4.699 19.109 -30.141 1 66.5 383 ALA B N 1
ATOM 7269 C CA . ALA B 1 383 ? 5.867 18.234 -30.141 1 66.5 383 ALA B CA 1
ATOM 7270 C C . ALA B 1 383 ? 6.785 18.531 -31.312 1 66.5 383 ALA B C 1
ATOM 7272 O O . ALA B 1 383 ? 8.008 18.594 -31.156 1 66.5 383 ALA B O 1
ATOM 7273 N N . GLU B 1 384 ? 6.137 18.781 -32.406 1 66.5 384 GLU B N 1
ATOM 7274 C CA . GLU B 1 384 ? 6.934 19.109 -33.594 1 66.5 384 GLU B CA 1
ATOM 7275 C C . GLU B 1 384 ? 7.652 20.438 -33.406 1 66.5 384 GLU B C 1
ATOM 7277 O O . GLU B 1 384 ? 8.82 20.578 -33.781 1 66.5 384 GLU B O 1
ATOM 7282 N N . VAL B 1 385 ? 7.004 21.344 -32.844 1 57.53 385 VAL B N 1
ATOM 7283 C CA . VAL B 1 385 ? 7.578 22.672 -32.625 1 57.53 385 VAL B CA 1
ATOM 7284 C C . VAL B 1 385 ? 8.734 22.578 -31.641 1 57.53 385 VAL B C 1
ATOM 7286 O O . VAL B 1 385 ? 9.797 23.172 -31.859 1 57.53 385 VAL B O 1
ATOM 7289 N N . LYS B 1 386 ? 8.547 21.859 -30.656 1 64.06 386 LYS B N 1
ATOM 7290 C CA . LYS B 1 386 ? 9.594 21.688 -29.641 1 64.06 386 LYS B CA 1
ATOM 7291 C C . LYS B 1 386 ? 10.812 21 -30.234 1 64.06 386 LYS B C 1
ATOM 7293 O O . LYS B 1 386 ? 11.953 21.344 -29.891 1 64.06 386 LYS B O 1
ATOM 7298 N N . CYS B 1 387 ? 10.492 20.078 -31 1 70.19 387 CYS B N 1
ATOM 7299 C CA . CYS B 1 387 ? 11.594 19.391 -31.672 1 70.19 387 CYS B CA 1
ATOM 7300 C C . CYS B 1 387 ? 12.336 20.344 -32.594 1 70.19 387 CYS B C 1
ATOM 7302 O O . CYS B 1 387 ? 13.57 20.359 -32.625 1 70.19 387 CYS B O 1
ATOM 7304 N N . GLN B 1 388 ? 11.609 21.188 -33.25 1 64.5 388 GLN B N 1
ATOM 7305 C CA . GLN B 1 388 ? 12.195 22.062 -34.25 1 64.5 388 GLN B CA 1
ATOM 7306 C C . GLN B 1 388 ? 12.977 23.203 -33.594 1 64.5 388 GLN B C 1
ATOM 7308 O O . GLN B 1 388 ? 14.07 23.547 -34.031 1 64.5 388 GLN B O 1
ATOM 7313 N N . PHE B 1 389 ? 12.445 23.672 -32.5 1 54.22 389 PHE B N 1
ATOM 7314 C CA . PHE B 1 389 ? 13.055 24.891 -31.969 1 54.22 389 PHE B CA 1
ATOM 7315 C C . PHE B 1 389 ? 13.805 24.594 -30.688 1 54.22 389 PHE B C 1
ATOM 7317 O O . PHE B 1 389 ? 14.617 25.391 -30.234 1 54.22 389 PHE B O 1
ATOM 7324 N N . GLY B 1 390 ? 13.523 23.484 -30.156 1 53.59 390 GLY B N 1
ATOM 7325 C CA . GLY B 1 390 ? 14.086 23.281 -28.828 1 53.59 390 GLY B CA 1
ATOM 7326 C C . GLY B 1 390 ? 15.023 22.094 -28.75 1 53.59 390 GLY B C 1
ATOM 7327 O O . GLY B 1 390 ? 15.578 21.797 -27.688 1 53.59 390 GLY B O 1
ATOM 7328 N N . CYS B 1 391 ? 15.18 21.391 -29.75 1 67.44 391 CYS B N 1
ATOM 7329 C CA . CYS B 1 391 ? 15.961 20.156 -29.688 1 67.44 391 CYS B CA 1
ATOM 7330 C C . CYS B 1 391 ? 17.141 20.203 -30.656 1 67.44 391 CYS B C 1
ATOM 7332 O O . CYS B 1 391 ? 16.969 20.562 -31.812 1 67.44 391 CYS B O 1
ATOM 7334 N N . GLU B 1 392 ? 18.312 19.922 -30.141 1 69 392 GLU B N 1
ATOM 7335 C CA . GLU B 1 392 ? 19.531 19.922 -30.938 1 69 392 GLU B CA 1
ATOM 7336 C C . GLU B 1 392 ? 19.531 18.781 -31.953 1 69 392 GLU B C 1
ATOM 7338 O O . GLU B 1 392 ? 20.312 18.781 -32.906 1 69 392 GLU B O 1
ATOM 7343 N N . HIS B 1 393 ? 18.641 17.922 -31.812 1 75.12 393 HIS B N 1
ATOM 7344 C CA . HIS B 1 393 ? 18.641 16.75 -32.656 1 75.12 393 HIS B CA 1
ATOM 7345 C C . HIS B 1 393 ? 17.688 16.922 -33.844 1 75.12 393 HIS B C 1
ATOM 7347 O O . HIS B 1 393 ? 17.562 16.031 -34.688 1 75.12 393 HIS B O 1
ATOM 7353 N N . TYR B 1 394 ? 17.172 18.047 -33.906 1 75.38 394 TYR B N 1
ATOM 7354 C CA . TYR B 1 394 ? 16.25 18.297 -35 1 75.38 394 TYR B CA 1
ATOM 7355 C C . TYR B 1 394 ? 16.938 18.156 -36.344 1 75.38 394 TYR B C 1
ATOM 7357 O O . TYR B 1 394 ? 18.031 18.703 -36.562 1 75.38 394 TYR B O 1
ATOM 7365 N N . GLY B 1 395 ? 16.312 17.344 -37.125 1 73.94 395 GLY B N 1
ATOM 7366 C CA . GLY B 1 395 ? 16.859 17.156 -38.469 1 73.94 395 GLY B CA 1
ATOM 7367 C C . GLY B 1 395 ? 17.844 16 -38.562 1 73.94 395 GLY B C 1
ATOM 7368 O O . GLY B 1 395 ? 18.312 15.656 -39.625 1 73.94 395 GLY B O 1
ATOM 7369 N N . LEU B 1 396 ? 18.094 15.516 -37.438 1 74.12 396 LEU B N 1
ATOM 7370 C CA . LEU B 1 396 ? 19.078 14.438 -37.406 1 74.12 396 LEU B CA 1
ATOM 7371 C C . LEU B 1 396 ? 18.391 13.086 -37.25 1 74.12 396 LEU B C 1
ATOM 7373 O O . LEU B 1 396 ? 17.406 12.961 -36.5 1 74.12 396 LEU B O 1
ATOM 7377 N N . GLY B 1 397 ? 18.922 12.172 -38.062 1 73.5 397 GLY B N 1
ATOM 7378 C CA . GLY B 1 397 ? 18.391 10.82 -37.938 1 73.5 397 GLY B CA 1
ATOM 7379 C C . GLY B 1 397 ? 16.906 10.727 -38.25 1 73.5 397 GLY B C 1
ATOM 7380 O O . GLY B 1 397 ? 16.469 11.133 -39.344 1 73.5 397 GLY B O 1
ATOM 7381 N N . LYS B 1 398 ? 16.172 10.273 -37.219 1 75.56 398 LYS B N 1
ATOM 7382 C CA . LYS B 1 398 ? 14.734 10.102 -37.406 1 75.56 398 LYS B CA 1
ATOM 7383 C C . LYS B 1 398 ? 13.938 11.133 -36.625 1 75.56 398 LYS B C 1
ATOM 7385 O O . LYS B 1 398 ? 12.742 10.945 -36.375 1 75.56 398 LYS B O 1
ATOM 7390 N N . CYS B 1 399 ? 14.617 12.156 -36.25 1 80 399 CYS B N 1
ATOM 7391 C CA . CYS B 1 399 ? 13.922 13.273 -35.625 1 80 399 CYS B CA 1
ATOM 7392 C C . CYS B 1 399 ? 13.266 14.172 -36.656 1 80 399 CYS B C 1
ATOM 7394 O O . CYS B 1 399 ? 13.672 14.172 -37.844 1 80 399 CYS B O 1
ATOM 7396 N N . PRO B 1 400 ? 12.266 14.93 -36.156 1 77.88 400 PRO B N 1
ATOM 7397 C CA . PRO B 1 400 ? 11.641 15.844 -37.125 1 77.88 400 PRO B CA 1
ATOM 7398 C C . PRO B 1 400 ? 12.648 16.766 -37.812 1 77.88 400 PRO B C 1
ATOM 7400 O O . PRO B 1 400 ? 13.648 17.156 -37.188 1 77.88 400 PRO B O 1
ATOM 7403 N N . PRO B 1 401 ? 12.492 16.812 -39.312 1 76 401 PRO B N 1
ATOM 7404 C CA . PRO B 1 401 ? 11.328 16.438 -40.125 1 76 401 PRO B CA 1
ATOM 7405 C C . PRO B 1 401 ? 11.445 15.047 -40.719 1 76 401 PRO B C 1
ATOM 7407 O O . PRO B 1 401 ? 10.641 14.68 -41.594 1 76 401 PRO B O 1
ATOM 7410 N N . ASN B 1 402 ? 12.406 14.344 -40.312 1 76.81 402 ASN B N 1
ATOM 7411 C CA . ASN B 1 402 ? 12.633 13.016 -40.844 1 76.81 402 ASN B CA 1
ATOM 7412 C C . ASN B 1 402 ? 11.766 11.961 -40.188 1 76.81 402 ASN B C 1
ATOM 7414 O O . ASN B 1 402 ? 11.883 10.766 -40.469 1 76.81 402 ASN B O 1
ATOM 7418 N N . SER B 1 403 ? 10.859 12.391 -39.281 1 80.69 403 SER B N 1
ATOM 7419 C CA . SER B 1 403 ? 9.992 11.477 -38.531 1 80.69 403 SER B CA 1
ATOM 7420 C C . SER B 1 403 ? 8.609 11.391 -39.156 1 80.69 403 SER B C 1
ATOM 7422 O O . SER B 1 403 ? 8.383 11.945 -40.25 1 80.69 403 SER B O 1
ATOM 7424 N N . LEU B 1 404 ? 7.711 10.641 -38.562 1 80.62 404 LEU B N 1
ATOM 7425 C CA . LEU B 1 404 ? 6.34 10.539 -39.062 1 80.62 404 LEU B CA 1
ATOM 7426 C C . LEU B 1 404 ? 5.57 11.828 -38.781 1 80.62 404 LEU B C 1
ATOM 7428 O O . LEU B 1 404 ? 5.512 12.297 -37.656 1 80.62 404 LEU B O 1
ATOM 7432 N N . PRO B 1 405 ? 5.125 12.398 -39.969 1 80.19 405 PRO B N 1
ATOM 7433 C CA . PRO B 1 405 ? 4.207 13.516 -39.719 1 80.19 405 PRO B CA 1
ATOM 7434 C C . PRO B 1 405 ? 3 13.102 -38.875 1 80.19 405 PRO B C 1
ATOM 7436 O O . PRO B 1 405 ? 2.568 11.945 -38.906 1 80.19 405 PRO B O 1
ATOM 7439 N N . ILE B 1 406 ? 2.525 14.055 -38.188 1 84.31 406 ILE B N 1
ATOM 7440 C CA . ILE B 1 406 ? 1.455 13.805 -37.25 1 84.31 406 ILE B CA 1
ATOM 7441 C C . ILE B 1 406 ? 0.296 13.094 -37.938 1 84.31 406 ILE B C 1
ATOM 7443 O O . ILE B 1 406 ? -0.261 12.133 -37.406 1 84.31 406 ILE B O 1
ATOM 7447 N N . GLU B 1 407 ? -0.074 13.516 -39.156 1 80.06 407 GLU B N 1
ATOM 7448 C CA . GLU B 1 407 ? -1.202 12.93 -39.875 1 80.06 407 GLU B CA 1
ATOM 7449 C C . GLU B 1 407 ? -0.916 11.477 -40.281 1 80.06 407 GLU B C 1
ATOM 7451 O O . GLU B 1 407 ? -1.807 10.625 -40.219 1 80.06 407 GLU B O 1
ATOM 7456 N N . LYS B 1 408 ? 0.188 11.297 -40.625 1 79.94 408 LYS B N 1
ATOM 7457 C CA . LYS B 1 408 ? 0.584 9.93 -40.969 1 79.94 408 LYS B CA 1
ATOM 7458 C C . LYS B 1 408 ? 0.586 9.039 -39.75 1 79.94 408 LYS B C 1
ATOM 7460 O O . LYS B 1 408 ? 0.207 7.867 -39.812 1 79.94 408 LYS B O 1
ATOM 7465 N N . THR B 1 409 ? 1.027 9.586 -38.625 1 85.06 409 THR B N 1
ATOM 7466 C CA . THR B 1 409 ? 1.015 8.82 -37.375 1 85.06 409 THR B CA 1
ATOM 7467 C C . THR B 1 409 ? -0.413 8.461 -36.969 1 85.06 409 THR B C 1
ATOM 7469 O O . THR B 1 409 ? -0.681 7.332 -36.562 1 85.06 409 THR B O 1
ATOM 7472 N N . LYS B 1 410 ? -1.244 9.328 -37.188 1 82.94 410 LYS B N 1
ATOM 7473 C CA . LYS B 1 410 ? -2.65 9.086 -36.875 1 82.94 410 LYS B CA 1
ATOM 7474 C C . LYS B 1 410 ? -3.209 7.949 -37.719 1 82.94 410 LYS B C 1
ATOM 7476 O O . LYS B 1 410 ? -3.908 7.07 -37.219 1 82.94 410 LYS B O 1
ATOM 7481 N N . LYS B 1 411 ? -2.934 8.086 -38.969 1 78.12 411 LYS B N 1
ATOM 7482 C CA . LYS B 1 411 ? -3.375 7.043 -39.906 1 78.12 411 LYS B CA 1
ATOM 7483 C C . LYS B 1 411 ? -2.771 5.691 -39.531 1 78.12 411 LYS B C 1
ATOM 7485 O O . LYS B 1 411 ? -3.451 4.664 -39.594 1 78.12 411 LYS B O 1
ATOM 7490 N N . LEU B 1 412 ? -1.578 5.773 -39.125 1 80.75 412 LEU B N 1
ATOM 7491 C CA . LEU B 1 412 ? -0.877 4.551 -38.75 1 80.75 412 LEU B CA 1
ATOM 7492 C C . LEU B 1 412 ? -1.539 3.9 -37.531 1 80.75 412 LEU B C 1
ATOM 7494 O O . LEU B 1 412 ? -1.763 2.688 -37.531 1 80.75 412 LEU B O 1
ATOM 7498 N N . LEU B 1 413 ? -1.806 4.676 -36.531 1 84.44 413 LEU B N 1
ATOM 7499 C CA . LEU B 1 413 ? -2.373 4.148 -35.312 1 84.44 413 LEU B CA 1
ATOM 7500 C C . LEU B 1 413 ? -3.725 3.492 -35.562 1 84.44 413 LEU B C 1
ATOM 7502 O O . LEU B 1 413 ? -4.09 2.521 -34.906 1 84.44 413 LEU B O 1
ATOM 7506 N N . LYS B 1 414 ? -4.453 3.926 -36.562 1 77.38 414 LYS B N 1
ATOM 7507 C CA . LYS B 1 414 ? -5.77 3.387 -36.906 1 77.38 414 LYS B CA 1
ATOM 7508 C C . LYS B 1 414 ? -5.66 1.963 -37.438 1 77.38 414 LYS B C 1
ATOM 7510 O O . LYS B 1 414 ? -6.637 1.212 -37.438 1 77.38 414 LYS B O 1
ATOM 7515 N N . GLU B 1 415 ? -4.543 1.704 -37.906 1 74.5 415 GLU B N 1
ATOM 7516 C CA . GLU B 1 415 ? -4.34 0.377 -38.469 1 74.5 415 GLU B CA 1
ATOM 7517 C C . GLU B 1 415 ? -4.102 -0.664 -37.375 1 74.5 415 GLU B C 1
ATOM 7519 O O . GLU B 1 415 ? -4.047 -1.863 -37.656 1 74.5 415 GLU B O 1
ATOM 7524 N N . PHE B 1 416 ? -3.994 -0.163 -36.156 1 79.5 416 PHE B N 1
ATOM 7525 C CA . PHE B 1 416 ? -3.705 -1.071 -35.062 1 79.5 416 PHE B CA 1
ATOM 7526 C C . PHE B 1 416 ? -4.863 -1.104 -34.062 1 79.5 416 PHE B C 1
ATOM 7528 O O . PHE B 1 416 ? -5.484 -0.075 -33.812 1 79.5 416 PHE B O 1
ATOM 7535 N N . LYS B 1 417 ? -5.102 -2.307 -33.625 1 74.56 417 LYS B N 1
ATOM 7536 C CA . LYS B 1 417 ? -6.23 -2.5 -32.719 1 74.56 417 LYS B CA 1
ATOM 7537 C C . LYS B 1 417 ? -5.902 -1.982 -31.312 1 74.56 417 LYS B C 1
ATOM 7539 O O . LYS B 1 417 ? -6.762 -1.396 -30.656 1 74.56 417 LYS B O 1
ATOM 7544 N N . TYR B 1 418 ? -4.574 -2.291 -30.875 1 77.06 418 TYR B N 1
ATOM 7545 C CA . TYR B 1 418 ? -4.219 -1.844 -29.547 1 77.06 418 TYR B CA 1
ATOM 7546 C C . TYR B 1 418 ? -2.752 -1.432 -29.469 1 77.06 418 TYR B C 1
ATOM 7548 O O . TYR B 1 418 ? -1.97 -1.751 -30.375 1 77.06 418 TYR B O 1
ATOM 7556 N N . GLY B 1 419 ? -2.439 -0.48 -28.422 1 82.31 419 GLY B N 1
ATOM 7557 C CA . GLY B 1 419 ? -1.075 -0.096 -28.094 1 82.31 419 GLY B CA 1
ATOM 7558 C C . GLY B 1 419 ? -0.686 -0.433 -26.672 1 82.31 419 GLY B C 1
ATOM 7559 O O . GLY B 1 419 ? -1.545 -0.522 -25.781 1 82.31 419 GLY B O 1
ATOM 7560 N N . LEU B 1 420 ? 0.626 -0.836 -26.531 1 83.56 420 LEU B N 1
ATOM 7561 C CA . LEU B 1 420 ? 1.221 -1.003 -25.203 1 83.56 420 LEU B CA 1
ATOM 7562 C C . LEU B 1 420 ? 2.195 0.13 -24.906 1 83.56 420 LEU B C 1
ATOM 7564 O O . LEU B 1 420 ? 3.154 0.347 -25.641 1 83.56 420 LEU B O 1
ATOM 7568 N N . LEU B 1 421 ? 1.902 0.838 -23.859 1 85.25 421 LEU B N 1
ATOM 7569 C CA . LEU B 1 421 ? 2.846 1.833 -23.359 1 85.25 421 LEU B CA 1
ATOM 7570 C C . LEU B 1 421 ? 3.887 1.188 -22.453 1 85.25 421 LEU B C 1
ATOM 7572 O O . LEU B 1 421 ? 3.543 0.607 -21.422 1 85.25 421 LEU B O 1
ATOM 7576 N N . LEU B 1 422 ? 5.09 1.277 -22.859 1 84.44 422 LEU B N 1
ATOM 7577 C CA . LEU B 1 422 ? 6.199 0.617 -22.188 1 84.44 422 LEU B CA 1
ATOM 7578 C C . LEU B 1 422 ? 7.066 1.63 -21.438 1 84.44 422 LEU B C 1
ATOM 7580 O O . LEU B 1 422 ? 7.648 2.525 -22.062 1 84.44 422 LEU B O 1
ATOM 7584 N N . GLU B 1 423 ? 7.074 1.479 -20.094 1 80.88 423 GLU B N 1
ATOM 7585 C CA . GLU B 1 423 ? 7.891 2.385 -19.297 1 80.88 423 GLU B CA 1
ATOM 7586 C C . GLU B 1 423 ? 9.289 1.82 -19.078 1 80.88 423 GLU B C 1
ATOM 7588 O O . GLU B 1 423 ? 9.445 0.626 -18.812 1 80.88 423 GLU B O 1
ATOM 7593 N N . GLY B 1 424 ? 10.234 2.77 -19.312 1 75.94 424 GLY B N 1
ATOM 7594 C CA . GLY B 1 424 ? 11.617 2.414 -19.062 1 75.94 424 GLY B CA 1
ATOM 7595 C C . GLY B 1 424 ? 12.438 3.564 -18.516 1 75.94 424 GLY B C 1
ATOM 7596 O O . GLY B 1 424 ? 11.883 4.547 -18.016 1 75.94 424 GLY B O 1
ATOM 7597 N N . GLU B 1 425 ? 13.648 3.342 -18.344 1 73.44 425 GLU B N 1
ATOM 7598 C CA . GLU B 1 425 ? 14.57 4.34 -17.812 1 73.44 425 GLU B CA 1
ATOM 7599 C C . GLU B 1 425 ? 15.805 4.48 -18.688 1 73.44 425 GLU B C 1
ATOM 7601 O O . GLU B 1 425 ? 16.109 3.586 -19.484 1 73.44 425 GLU B O 1
ATOM 7606 N N . PRO B 1 426 ? 16.391 5.711 -18.438 1 72.38 426 PRO B N 1
ATOM 7607 C CA . PRO B 1 426 ? 17.688 5.84 -19.141 1 72.38 426 PRO B CA 1
ATOM 7608 C C . PRO B 1 426 ? 18.688 4.773 -18.703 1 72.38 426 PRO B C 1
ATOM 7610 O O . PRO B 1 426 ? 18.531 4.16 -17.656 1 72.38 426 PRO B O 1
ATOM 7613 N N . PRO B 1 427 ? 19.797 4.469 -19.734 1 75.06 427 PRO B N 1
ATOM 7614 C CA . PRO B 1 427 ? 20.172 5.301 -20.875 1 75.06 427 PRO B CA 1
ATOM 7615 C C . PRO B 1 427 ? 19.266 5.09 -22.094 1 75.06 427 PRO B C 1
ATOM 7617 O O . PRO B 1 427 ? 18.688 4.012 -22.25 1 75.06 427 PRO B O 1
ATOM 7620 N N . THR B 1 428 ? 19.344 6.012 -22.906 1 81.19 428 THR B N 1
ATOM 7621 C CA . THR B 1 428 ? 18.438 6.07 -24.062 1 81.19 428 THR B CA 1
ATOM 7622 C C . THR B 1 428 ? 18.672 4.887 -24.984 1 81.19 428 THR B C 1
ATOM 7624 O O . THR B 1 428 ? 17.719 4.25 -25.453 1 81.19 428 THR B O 1
ATOM 7627 N N . LYS B 1 429 ? 19.859 4.539 -25.172 1 83.19 429 LYS B N 1
ATOM 7628 C CA . LYS B 1 429 ? 20.188 3.439 -26.078 1 83.19 429 LYS B CA 1
ATOM 7629 C C . LYS B 1 429 ? 19.609 2.123 -25.562 1 83.19 429 LYS B C 1
ATOM 7631 O O . LYS B 1 429 ? 18.984 1.382 -26.328 1 83.19 429 LYS B O 1
ATOM 7636 N N . ASP B 1 430 ? 19.859 1.908 -24.375 1 83.19 430 ASP B N 1
ATOM 7637 C CA . ASP B 1 430 ? 19.375 0.668 -23.781 1 83.19 430 ASP B CA 1
ATOM 7638 C C . ASP B 1 430 ? 17.844 0.59 -23.844 1 83.19 430 ASP B C 1
ATOM 7640 O O . ASP B 1 430 ? 17.281 -0.469 -24.125 1 83.19 430 ASP B O 1
ATOM 7644 N N . PHE B 1 431 ? 17.234 1.604 -23.562 1 87.06 431 PHE B N 1
ATOM 7645 C CA . PHE B 1 431 ? 15.773 1.657 -23.625 1 87.06 431 PHE B CA 1
ATOM 7646 C C . PHE B 1 431 ? 15.273 1.386 -25.031 1 87.06 431 PHE B C 1
ATOM 7648 O O . PHE B 1 431 ? 14.32 0.621 -25.219 1 87.06 431 PHE B O 1
ATOM 7655 N N . GLN B 1 432 ? 15.953 1.947 -26.031 1 86.75 432 GLN B N 1
ATOM 7656 C CA . GLN B 1 432 ? 15.539 1.811 -27.422 1 86.75 432 GLN B CA 1
ATOM 7657 C C . GLN B 1 432 ? 15.766 0.389 -27.922 1 86.75 432 GLN B C 1
ATOM 7659 O O . GLN B 1 432 ? 14.945 -0.154 -28.672 1 86.75 432 GLN B O 1
ATOM 7664 N N . LEU B 1 433 ? 16.766 -0.206 -27.406 1 86.69 433 LEU B N 1
ATOM 7665 C CA . LEU B 1 433 ? 17 -1.604 -27.75 1 86.69 433 LEU B CA 1
ATOM 7666 C C . LEU B 1 433 ? 15.914 -2.498 -27.141 1 86.69 433 LEU B C 1
ATOM 7668 O O . LEU B 1 433 ? 15.469 -3.453 -27.781 1 86.69 433 LEU B O 1
ATOM 7672 N N . LYS B 1 434 ? 15.484 -2.152 -25.984 1 88.38 434 LYS B N 1
ATOM 7673 C CA . LYS B 1 434 ? 14.406 -2.896 -25.328 1 88.38 434 LYS B CA 1
ATOM 7674 C C . LYS B 1 434 ? 13.102 -2.742 -26.109 1 88.38 434 LYS B C 1
ATOM 7676 O O . LYS B 1 434 ? 12.328 -3.695 -26.219 1 88.38 434 LYS B O 1
ATOM 7681 N N . ILE B 1 435 ? 12.914 -1.589 -26.594 1 89.19 435 ILE B N 1
ATOM 7682 C CA . ILE B 1 435 ? 11.703 -1.332 -27.359 1 89.19 435 ILE B CA 1
ATOM 7683 C C . ILE B 1 435 ? 11.703 -2.18 -28.625 1 89.19 435 ILE B C 1
ATOM 7685 O O . ILE B 1 435 ? 10.68 -2.766 -28.984 1 89.19 435 ILE B O 1
ATOM 7689 N N . ILE B 1 436 ? 12.812 -2.26 -29.281 1 85.38 436 ILE B N 1
ATOM 7690 C CA . ILE B 1 436 ? 12.938 -3.08 -30.484 1 85.38 436 ILE B CA 1
ATOM 7691 C C . ILE B 1 436 ? 12.672 -4.543 -30.125 1 85.38 436 ILE B C 1
ATOM 7693 O O . ILE B 1 436 ? 11.969 -5.246 -30.859 1 85.38 436 ILE B O 1
ATOM 7697 N N . ALA B 1 437 ? 13.133 -4.895 -29.047 1 86 437 ALA B N 1
ATOM 7698 C CA . ALA B 1 437 ? 12.914 -6.262 -28.578 1 86 437 ALA B CA 1
ATOM 7699 C C . ALA B 1 437 ? 11.438 -6.52 -28.281 1 86 437 ALA B C 1
ATOM 7701 O O . ALA B 1 437 ? 10.922 -7.602 -28.562 1 86 437 ALA B O 1
ATOM 7702 N N . ALA B 1 438 ? 10.859 -5.551 -27.734 1 87.44 438 ALA B N 1
ATOM 7703 C CA . ALA B 1 438 ? 9.43 -5.66 -27.438 1 87.44 438 ALA B CA 1
ATOM 7704 C C . ALA B 1 438 ? 8.617 -5.844 -28.719 1 87.44 438 ALA B C 1
ATOM 7706 O O . ALA B 1 438 ? 7.691 -6.656 -28.75 1 87.44 438 ALA B O 1
ATOM 7707 N N . GLU B 1 439 ? 8.914 -5.066 -29.734 1 86 439 GLU B N 1
ATOM 7708 C CA . GLU B 1 439 ? 8.25 -5.176 -31.031 1 86 439 GLU B CA 1
ATOM 7709 C C . GLU B 1 439 ? 8.43 -6.566 -31.641 1 86 439 GLU B C 1
ATOM 7711 O O . GLU B 1 439 ? 7.477 -7.172 -32.125 1 86 439 GLU B O 1
ATOM 7716 N N . LYS B 1 440 ? 9.555 -7.016 -31.547 1 80.56 440 LYS B N 1
ATOM 7717 C CA . LYS B 1 440 ? 9.844 -8.359 -32.031 1 80.56 440 LYS B CA 1
ATOM 7718 C C . LYS B 1 440 ? 9.031 -9.406 -31.297 1 80.56 440 LYS B C 1
ATOM 7720 O O . LYS B 1 440 ? 8.484 -10.328 -31.906 1 80.56 440 LYS B O 1
ATOM 7725 N N . GLU B 1 441 ? 8.945 -9.203 -30.047 1 80.81 441 GLU B N 1
ATOM 7726 C CA . GLU B 1 441 ? 8.18 -10.125 -29.219 1 80.81 441 GLU B CA 1
ATOM 7727 C C . GLU B 1 441 ? 6.703 -10.117 -29.594 1 80.81 441 GLU B C 1
ATOM 7729 O O . GLU B 1 441 ? 6.062 -11.172 -29.641 1 80.81 441 GLU B O 1
ATOM 7734 N N . ALA B 1 442 ? 6.152 -8.984 -29.828 1 81.19 442 ALA B N 1
ATOM 7735 C CA . ALA B 1 442 ? 4.754 -8.883 -30.234 1 81.19 442 ALA B CA 1
ATOM 7736 C C . ALA B 1 442 ? 4.492 -9.68 -31.516 1 81.19 442 ALA B C 1
ATOM 7738 O O . ALA B 1 442 ? 3.5 -10.406 -31.609 1 81.19 442 ALA B O 1
ATOM 7739 N N . TYR B 1 443 ? 5.395 -9.555 -32.469 1 71 443 TYR B N 1
ATOM 7740 C CA . TYR B 1 443 ? 5.285 -10.305 -33.719 1 71 443 TYR B CA 1
ATOM 7741 C C . TYR B 1 443 ? 5.344 -11.812 -33.469 1 71 443 TYR B C 1
ATOM 7743 O O . TYR B 1 443 ? 4.559 -12.57 -34.031 1 71 443 TYR B O 1
ATOM 7751 N N . GLN B 1 444 ? 6.141 -12.07 -32.562 1 69.75 444 GLN B N 1
ATOM 7752 C CA . GLN B 1 444 ? 6.332 -13.484 -32.25 1 69.75 444 GLN B CA 1
ATOM 7753 C C . GLN B 1 444 ? 5.105 -14.055 -31.547 1 69.75 444 GLN B C 1
ATOM 7755 O O . GLN B 1 444 ? 4.824 -15.25 -31.656 1 69.75 444 GLN B O 1
ATOM 7760 N N . GLN B 1 445 ? 4.387 -13.164 -30.922 1 69.38 445 GLN B N 1
ATOM 7761 C CA . GLN B 1 445 ? 3.205 -13.609 -30.203 1 69.38 445 GLN B CA 1
ATOM 7762 C C . GLN B 1 445 ? 1.975 -13.617 -31.094 1 69.38 445 GLN B C 1
ATOM 7764 O O . GLN B 1 445 ? 0.861 -13.883 -30.641 1 69.38 445 GLN B O 1
ATOM 7769 N N . GLY B 1 446 ? 2.191 -13.312 -32.344 1 63.44 446 GLY B N 1
ATOM 7770 C CA . GLY B 1 446 ? 1.131 -13.5 -33.312 1 63.44 446 GLY B CA 1
ATOM 7771 C C . GLY B 1 446 ? 0.431 -12.211 -33.719 1 63.44 446 GLY B C 1
ATOM 7772 O O . GLY B 1 446 ? -0.571 -12.227 -34.438 1 63.44 446 GLY B O 1
ATOM 7773 N N . PHE B 1 447 ? 0.915 -11.148 -33.031 1 71.69 447 PHE B N 1
ATOM 7774 C CA . PHE B 1 447 ? 0.359 -9.891 -33.531 1 71.69 447 PHE B CA 1
ATOM 7775 C C . PHE B 1 447 ? 0.84 -9.602 -34.938 1 71.69 447 PHE B C 1
ATOM 7777 O O . PHE B 1 447 ? 2.037 -9.414 -35.156 1 71.69 447 PHE B O 1
ATOM 7784 N N . TYR B 1 448 ? -0.072 -9.672 -35.938 1 65.75 448 TYR B N 1
ATOM 7785 C CA . TYR B 1 448 ? 0.336 -9.633 -37.344 1 65.75 448 TYR B CA 1
ATOM 7786 C C . TYR B 1 448 ? 0.877 -8.258 -37.719 1 65.75 448 TYR B C 1
ATOM 7788 O O . TYR B 1 448 ? 1.662 -8.125 -38.656 1 65.75 448 TYR B O 1
ATOM 7796 N N . LYS B 1 449 ? 0.508 -7.199 -37.062 1 74.19 449 LYS B N 1
ATOM 7797 C CA . LYS B 1 449 ? 1.108 -5.875 -37.156 1 74.19 449 LYS B CA 1
ATOM 7798 C C . LYS B 1 449 ? 1.594 -5.379 -35.812 1 74.19 449 LYS B C 1
ATOM 7800 O O . LYS B 1 449 ? 0.84 -5.387 -34.844 1 74.19 449 LYS B O 1
ATOM 7805 N N . ALA B 1 450 ? 2.891 -5.246 -35.719 1 81.75 450 ALA B N 1
ATOM 7806 C CA . ALA B 1 450 ? 3.471 -4.613 -34.531 1 81.75 450 ALA B CA 1
ATOM 7807 C C . ALA B 1 450 ? 4.445 -3.506 -34.906 1 81.75 450 ALA B C 1
ATOM 7809 O O . ALA B 1 450 ? 5.262 -3.68 -35.812 1 81.75 450 ALA B O 1
ATOM 7810 N N . PHE B 1 451 ? 4.297 -2.385 -34.344 1 85.06 451 PHE B N 1
ATOM 7811 C CA . PHE B 1 451 ? 5.156 -1.235 -34.625 1 85.06 451 PHE B CA 1
ATOM 7812 C C . PHE B 1 451 ? 5.383 -0.433 -33.344 1 85.06 451 PHE B C 1
ATOM 7814 O O . PHE B 1 451 ? 4.457 -0.238 -32.562 1 85.06 451 PHE B O 1
ATOM 7821 N N . SER B 1 452 ? 6.684 -0.08 -33.188 1 89.38 452 SER B N 1
ATOM 7822 C CA . SER B 1 452 ? 6.988 0.617 -31.953 1 89.38 452 SER B CA 1
ATOM 7823 C C . SER B 1 452 ? 7.414 2.057 -32.219 1 89.38 452 SER B C 1
ATOM 7825 O O . SER B 1 452 ? 8.016 2.354 -33.25 1 89.38 452 SER B O 1
ATOM 7827 N N . LEU B 1 453 ? 7.055 2.967 -31.344 1 89.12 453 LEU B N 1
ATOM 7828 C CA . LEU B 1 453 ? 7.609 4.305 -31.156 1 89.12 453 LEU B CA 1
ATOM 7829 C C . LEU B 1 453 ? 8.328 4.418 -29.828 1 89.12 453 LEU B C 1
ATOM 7831 O O . LEU B 1 453 ? 7.918 3.803 -28.828 1 89.12 453 LEU B O 1
ATOM 7835 N N . TRP B 1 454 ? 9.445 5.078 -29.844 1 87.75 454 TRP B N 1
ATOM 7836 C CA . TRP B 1 454 ? 10.211 5.062 -28.594 1 87.75 454 TRP B CA 1
ATOM 7837 C C . TRP B 1 454 ? 10.438 6.48 -28.078 1 87.75 454 TRP B C 1
ATOM 7839 O O . TRP B 1 454 ? 9.688 7.398 -28.422 1 87.75 454 TRP B O 1
ATOM 7849 N N . ALA B 1 455 ? 11.352 6.59 -27.031 1 85.19 455 ALA B N 1
ATOM 7850 C CA . ALA B 1 455 ? 11.602 7.875 -26.375 1 85.19 455 ALA B CA 1
ATOM 7851 C C . ALA B 1 455 ? 12.914 8.484 -26.859 1 85.19 455 ALA B C 1
ATOM 7853 O O . ALA B 1 455 ? 13.922 7.789 -26.969 1 85.19 455 ALA B O 1
ATOM 7854 N N . GLY B 1 456 ? 12.859 9.758 -27.219 1 80.31 456 GLY B N 1
ATOM 7855 C CA . GLY B 1 456 ? 14.078 10.5 -27.5 1 80.31 456 GLY B CA 1
ATOM 7856 C C . GLY B 1 456 ? 14.633 10.227 -28.891 1 80.31 456 GLY B C 1
ATOM 7857 O O . GLY B 1 456 ? 14.055 9.453 -29.656 1 80.31 456 GLY B O 1
ATOM 7858 N N . PRO B 1 457 ? 15.711 10.938 -29.203 1 80.25 457 PRO B N 1
ATOM 7859 C CA . PRO B 1 457 ? 16.391 10.703 -30.484 1 80.25 457 PRO B CA 1
ATOM 7860 C C . PRO B 1 457 ? 17.078 9.336 -30.531 1 80.25 457 PRO B C 1
ATOM 7862 O O . PRO B 1 457 ? 17.453 8.781 -29.5 1 80.25 457 PRO B O 1
ATOM 7865 N N . CYS B 1 458 ? 17.156 8.844 -31.766 1 81.88 458 CYS B N 1
ATOM 7866 C CA . CYS B 1 458 ? 17.828 7.551 -31.922 1 81.88 458 CYS B CA 1
ATOM 7867 C C . CYS B 1 458 ? 19.25 7.602 -31.375 1 81.88 458 CYS B C 1
ATOM 7869 O O . CYS B 1 458 ? 20.031 8.461 -31.766 1 81.88 458 CYS B O 1
ATOM 7871 N N . SER B 1 459 ? 19.5 6.695 -30.453 1 81 459 SER B N 1
ATOM 7872 C CA . SER B 1 459 ? 20.812 6.652 -29.797 1 81 459 SER B CA 1
ATOM 7873 C C . SER B 1 459 ? 21.531 5.336 -30.078 1 81 459 SER B C 1
ATOM 7875 O O . SER B 1 459 ? 22.438 4.949 -29.344 1 81 459 SER B O 1
ATOM 7877 N N . LEU B 1 460 ? 21.031 4.68 -31.062 1 79.62 460 LEU B N 1
ATOM 7878 C CA . LEU B 1 460 ? 21.609 3.369 -31.359 1 79.62 460 LEU B CA 1
ATOM 7879 C C . LEU B 1 460 ? 23.016 3.502 -31.922 1 79.62 460 LEU B C 1
ATOM 7881 O O . LEU B 1 460 ? 23.875 2.668 -31.641 1 79.62 460 LEU B O 1
ATOM 7885 N N . CYS B 1 461 ? 23.25 4.512 -32.656 1 74.12 461 CYS B N 1
ATOM 7886 C CA . CYS B 1 461 ? 24.562 4.742 -33.281 1 74.12 461 CYS B CA 1
ATOM 7887 C C . CYS B 1 461 ? 25.141 6.082 -32.844 1 74.12 461 CYS B C 1
ATOM 7889 O O . CYS B 1 461 ? 24.406 6.984 -32.438 1 74.12 461 CYS B O 1
ATOM 7891 N N . HIS B 1 462 ? 26.422 6.145 -32.656 1 69 462 HIS B N 1
ATOM 7892 C CA . HIS B 1 462 ? 27.109 7.371 -32.25 1 69 462 HIS B CA 1
ATOM 7893 C C . HIS B 1 462 ? 26.906 8.477 -33.281 1 69 462 HIS B C 1
ATOM 7895 O O . HIS B 1 462 ? 26.734 9.641 -32.906 1 69 462 HIS B O 1
ATOM 7901 N N . GLN B 1 463 ? 27.016 8.141 -34.5 1 65.44 463 GLN B N 1
ATOM 7902 C CA . GLN B 1 463 ? 26.797 9.086 -35.594 1 65.44 463 GLN B CA 1
ATOM 7903 C C . GLN B 1 463 ? 25.797 8.531 -36.625 1 65.44 463 GLN B C 1
ATOM 7905 O O . GLN B 1 463 ? 25.859 7.352 -36.969 1 65.44 463 GLN B O 1
ATOM 7910 N N . CYS B 1 464 ? 24.641 9.219 -36.844 1 66.06 464 CYS B N 1
ATOM 7911 C CA . CYS B 1 464 ? 23.656 8.789 -37.812 1 66.06 464 CYS B CA 1
ATOM 7912 C C . CYS B 1 464 ? 23.562 9.781 -38.969 1 66.06 464 CYS B C 1
ATOM 7914 O O . CYS B 1 464 ? 23.531 10.992 -38.75 1 66.06 464 CYS B O 1
ATOM 7916 N N . LYS B 1 465 ? 23.703 9.305 -40.188 1 60.84 465 LYS B N 1
ATOM 7917 C CA . LYS B 1 465 ? 23.562 10.172 -41.344 1 60.84 465 LYS B CA 1
ATOM 7918 C C . LYS B 1 465 ? 22.156 10.773 -41.406 1 60.84 465 LYS B C 1
ATOM 7920 O O . LYS B 1 465 ? 21.188 10.125 -41.031 1 60.84 465 LYS B O 1
ATOM 7925 N N . PRO B 1 466 ? 22.125 12.023 -41.875 1 57.34 466 PRO B N 1
ATOM 7926 C CA . PRO B 1 466 ? 20.812 12.609 -42.156 1 57.34 466 PRO B CA 1
ATOM 7927 C C . PRO B 1 466 ? 19.969 11.766 -43.094 1 57.34 466 PRO B C 1
ATOM 7929 O O . PRO B 1 466 ? 20.5 11.203 -44.062 1 57.34 466 PRO B O 1
ATOM 7932 N N . GLN B 1 467 ? 18.703 11.445 -42.812 1 55.31 467 GLN B N 1
ATOM 7933 C CA . GLN B 1 467 ? 17.766 10.695 -43.625 1 55.31 467 GLN B CA 1
ATOM 7934 C C . GLN B 1 467 ? 18.156 9.227 -43.719 1 55.31 467 GLN B C 1
ATOM 7936 O O . GLN B 1 467 ? 18.047 8.602 -44.781 1 55.31 467 GLN B O 1
ATOM 7941 N N . SER B 1 468 ? 18.781 8.734 -42.719 1 56.84 468 SER B N 1
ATOM 7942 C CA . SER B 1 468 ? 19.203 7.344 -42.688 1 56.84 468 SER B CA 1
ATOM 7943 C C . SER B 1 468 ? 18.016 6.398 -42.781 1 56.84 468 SER B C 1
ATOM 7945 O O . SER B 1 468 ? 16.938 6.695 -42.25 1 56.84 468 SER B O 1
ATOM 7947 N N . SER B 1 469 ? 18.062 5.383 -43.812 1 58.72 469 SER B N 1
ATOM 7948 C CA . SER B 1 469 ? 17.078 4.312 -43.938 1 58.72 469 SER B CA 1
ATOM 7949 C C . SER B 1 469 ? 17.359 3.176 -42.969 1 58.72 469 SER B C 1
ATOM 7951 O O . SER B 1 469 ? 17.156 2.004 -43.281 1 58.72 469 SER B O 1
ATOM 7953 N N . CYS B 1 470 ? 17.75 3.486 -41.812 1 70.19 470 CYS B N 1
ATOM 7954 C CA . CYS B 1 470 ? 18.078 2.488 -40.812 1 70.19 470 CYS B CA 1
ATOM 7955 C C . CYS B 1 470 ? 16.844 1.68 -40.406 1 70.19 470 CYS B C 1
ATOM 7957 O O . CYS B 1 470 ? 15.836 2.244 -39.969 1 70.19 470 CYS B O 1
ATOM 7959 N N . PRO B 1 471 ? 16.891 0.401 -40.656 1 65.94 471 PRO B N 1
ATOM 7960 C CA . PRO B 1 471 ? 15.727 -0.433 -40.312 1 65.94 471 PRO B CA 1
ATOM 7961 C C . PRO B 1 471 ? 15.523 -0.602 -38.812 1 65.94 471 PRO B C 1
ATOM 7963 O O . PRO B 1 471 ? 14.453 -1.027 -38.375 1 65.94 471 PRO B O 1
ATOM 7966 N N . LYS B 1 472 ? 16.484 -0.161 -38.125 1 75.75 472 LYS B N 1
ATOM 7967 C CA . LYS B 1 472 ? 16.375 -0.386 -36.688 1 75.75 472 LYS B CA 1
ATOM 7968 C C . LYS B 1 472 ? 15.781 0.827 -35.969 1 75.75 472 LYS B C 1
ATOM 7970 O O . LYS B 1 472 ? 15.266 0.713 -34.844 1 75.75 472 LYS B O 1
ATOM 7975 N N . ALA B 1 473 ? 15.922 1.873 -36.688 1 79.5 473 ALA B N 1
ATOM 7976 C CA . ALA B 1 473 ? 15.477 3.1 -36.031 1 79.5 473 ALA B CA 1
ATOM 7977 C C . ALA B 1 473 ? 13.953 3.17 -35.969 1 79.5 473 ALA B C 1
ATOM 7979 O O . ALA B 1 473 ? 13.273 2.707 -36.906 1 79.5 473 ALA B O 1
ATOM 7980 N N . ARG B 1 474 ? 13.383 3.551 -34.844 1 85.06 474 ARG B N 1
ATOM 7981 C CA . ARG B 1 474 ? 11.961 3.848 -34.688 1 85.06 474 ARG B CA 1
ATOM 7982 C C . ARG B 1 474 ? 11.75 5.328 -34.375 1 85.06 474 ARG B C 1
ATOM 7984 O O . ARG B 1 474 ? 12.594 5.969 -33.75 1 85.06 474 ARG B O 1
ATOM 7991 N N . PRO B 1 475 ? 10.695 5.883 -34.938 1 84.94 475 PRO B N 1
ATOM 7992 C CA . PRO B 1 475 ? 10.414 7.281 -34.594 1 84.94 475 PRO B CA 1
ATOM 7993 C C . PRO B 1 475 ? 10.094 7.477 -33.125 1 84.94 475 PRO B C 1
ATOM 7995 O O . PRO B 1 475 ? 9.547 6.574 -32.469 1 84.94 475 PRO B O 1
ATOM 7998 N N . SER B 1 476 ? 10.57 8.57 -32.625 1 86.31 476 SER B N 1
ATOM 7999 C CA . SER B 1 476 ? 10.172 8.898 -31.25 1 86.31 476 SER B CA 1
ATOM 8000 C C . SER B 1 476 ? 8.695 9.258 -31.172 1 86.31 476 SER B C 1
ATOM 8002 O O . SER B 1 476 ? 8.133 9.797 -32.125 1 86.31 476 SER B O 1
ATOM 8004 N N . MET B 1 477 ? 8.117 8.867 -30.062 1 86.25 477 MET B N 1
ATOM 8005 C CA . MET B 1 477 ? 6.719 9.227 -29.859 1 86.25 477 MET B CA 1
ATOM 8006 C C . MET B 1 477 ? 6.512 10.727 -30.031 1 86.25 477 MET B C 1
ATOM 8008 O O . MET B 1 477 ? 5.656 11.148 -30.812 1 86.25 477 MET B O 1
ATOM 8012 N N . GLU B 1 478 ? 7.312 11.477 -29.406 1 81.81 478 GLU B N 1
ATOM 8013 C CA . GLU B 1 478 ? 7.164 12.922 -29.5 1 81.81 478 GLU B CA 1
ATOM 8014 C C . GLU B 1 478 ? 7.477 13.43 -30.906 1 81.81 478 GLU B C 1
ATOM 8016 O O . GLU B 1 478 ? 6.777 14.297 -31.422 1 81.81 478 GLU B O 1
ATOM 8021 N N . GLY B 1 479 ? 8.477 12.961 -31.484 1 81.12 479 GLY B N 1
ATOM 8022 C CA . GLY B 1 479 ? 8.844 13.344 -32.844 1 81.12 479 GLY B CA 1
ATOM 8023 C C . GLY B 1 479 ? 7.785 12.984 -33.875 1 81.12 479 GLY B C 1
ATOM 8024 O O . GLY B 1 479 ? 7.809 13.492 -35 1 81.12 479 GLY B O 1
ATOM 8025 N N . SER B 1 480 ? 6.871 12.094 -33.5 1 84.5 480 SER B N 1
ATOM 8026 C CA . SER B 1 480 ? 5.816 11.641 -34.406 1 84.5 480 SER B CA 1
ATOM 8027 C C . SER B 1 480 ? 4.488 12.32 -34.094 1 84.5 480 SER B C 1
ATOM 8029 O O . SER B 1 480 ? 3.436 11.883 -34.562 1 84.5 480 SER B O 1
ATOM 8031 N N . GLY B 1 481 ? 4.656 13.25 -33.25 1 81.75 481 GLY B N 1
ATOM 8032 C CA . GLY B 1 481 ? 3.482 14.055 -32.938 1 81.75 481 GLY B CA 1
ATOM 8033 C C . GLY B 1 481 ? 2.693 13.531 -31.766 1 81.75 481 GLY B C 1
ATOM 8034 O O . GLY B 1 481 ? 1.626 14.055 -31.438 1 81.75 481 GLY B O 1
ATOM 8035 N N . ILE B 1 482 ? 3.227 12.461 -31.188 1 83.69 482 ILE B N 1
ATOM 8036 C CA . ILE B 1 482 ? 2.518 11.883 -30.047 1 83.69 482 ILE B CA 1
ATOM 8037 C C . ILE B 1 482 ? 2.801 12.695 -28.781 1 83.69 482 ILE B C 1
ATOM 8039 O O . ILE B 1 482 ? 3.955 13.016 -28.5 1 83.69 482 ILE B O 1
ATOM 8043 N N . ASP B 1 483 ? 1.852 13.031 -28.203 1 79.81 483 ASP B N 1
ATOM 8044 C CA . ASP B 1 483 ? 1.969 13.641 -26.891 1 79.81 483 ASP B CA 1
ATOM 8045 C C . ASP B 1 483 ? 2.133 12.578 -25.812 1 79.81 483 ASP B C 1
ATOM 8047 O O . ASP B 1 483 ? 1.147 12.102 -25.234 1 79.81 483 ASP B O 1
ATOM 8051 N N . VAL B 1 484 ? 3.42 12.258 -25.547 1 77.62 484 VAL B N 1
ATOM 8052 C CA . VAL B 1 484 ? 3.736 11.156 -24.641 1 77.62 484 VAL B CA 1
ATOM 8053 C C . VAL B 1 484 ? 3.182 11.445 -23.25 1 77.62 484 VAL B C 1
ATOM 8055 O O . VAL B 1 484 ? 2.582 10.57 -22.625 1 77.62 484 VAL B O 1
ATOM 8058 N N . PHE B 1 485 ? 3.494 12.508 -22.953 1 66.81 485 PHE B N 1
ATOM 8059 C CA . PHE B 1 485 ? 3.045 12.875 -21.609 1 66.81 485 PHE B CA 1
ATOM 8060 C C . PHE B 1 485 ? 1.538 12.703 -21.484 1 66.81 485 PHE B C 1
ATOM 8062 O O . PHE B 1 485 ? 1.062 12.094 -20.516 1 66.81 485 PHE B O 1
ATOM 8069 N N . GLU B 1 486 ? 0.85 13.102 -22.562 1 68.38 486 GLU B N 1
ATOM 8070 C CA . GLU B 1 486 ? -0.607 13.008 -22.547 1 68.38 486 GLU B CA 1
ATOM 8071 C C . GLU B 1 486 ? -1.067 11.562 -22.672 1 68.38 486 GLU B C 1
ATOM 8073 O O . GLU B 1 486 ? -2.037 11.148 -22.031 1 68.38 486 GLU B O 1
ATOM 8078 N N . THR B 1 487 ? -0.457 10.891 -23.516 1 75.19 487 THR B N 1
ATOM 8079 C CA . THR B 1 487 ? -0.777 9.484 -23.734 1 75.19 487 THR B CA 1
ATOM 8080 C C . THR B 1 487 ? -0.636 8.695 -22.438 1 75.19 487 THR B C 1
ATOM 8082 O O . THR B 1 487 ? -1.518 7.91 -22.078 1 75.19 487 THR B O 1
ATOM 8085 N N . VAL B 1 488 ? 0.438 8.867 -21.719 1 71.75 488 VAL B N 1
ATOM 8086 C CA . VAL B 1 488 ? 0.757 8.117 -20.5 1 71.75 488 VAL B CA 1
ATOM 8087 C C . VAL B 1 488 ? -0.16 8.562 -19.359 1 71.75 488 VAL B C 1
ATOM 8089 O O . VAL B 1 488 ? -0.641 7.73 -18.594 1 71.75 488 VAL B O 1
ATOM 8092 N N . LYS B 1 489 ? -0.287 9.695 -19.438 1 64.38 489 LYS B N 1
ATOM 8093 C CA . LYS B 1 489 ? -1.187 10.242 -18.438 1 64.38 489 LYS B CA 1
ATOM 8094 C C . LYS B 1 489 ? -2.586 9.648 -18.562 1 64.38 489 LYS B C 1
ATOM 8096 O O . LYS B 1 489 ? -3.23 9.352 -17.547 1 64.38 489 LYS B O 1
ATOM 8101 N N . ASN B 1 490 ? -2.971 9.336 -19.891 1 58.69 490 ASN B N 1
ATOM 8102 C CA . ASN B 1 490 ? -4.293 8.797 -20.203 1 58.69 490 ASN B CA 1
ATOM 8103 C C . ASN B 1 490 ? -4.418 7.34 -19.766 1 58.69 490 ASN B C 1
ATOM 8105 O O . ASN B 1 490 ? -5.527 6.84 -19.578 1 58.69 490 ASN B O 1
ATOM 8109 N N . LEU B 1 491 ? -3.242 6.598 -19.828 1 55.88 491 LEU B N 1
ATOM 8110 C CA . LEU B 1 491 ? -3.262 5.18 -19.484 1 55.88 491 LEU B CA 1
ATOM 8111 C C . LEU B 1 491 ? -3.148 4.984 -17.969 1 55.88 491 LEU B C 1
ATOM 8113 O O . LEU B 1 491 ? -2.914 3.871 -17.5 1 55.88 491 LEU B O 1
ATOM 8117 N N . LYS B 1 492 ? -3.4 5.742 -17.359 1 44.81 492 LYS B N 1
ATOM 8118 C CA . LYS B 1 492 ? -3.508 5.734 -15.906 1 44.81 492 LYS B CA 1
ATOM 8119 C C . LYS B 1 492 ? -2.162 5.43 -15.258 1 44.81 492 LYS B C 1
ATOM 8121 O O . LYS B 1 492 ? -2.107 4.867 -14.164 1 44.81 492 LYS B O 1
ATOM 8126 N N . GLU B 1 493 ? -1.024 5.539 -16.188 1 46.75 493 GLU B N 1
ATOM 8127 C CA . GLU B 1 493 ? 0.307 5.387 -15.602 1 46.75 493 GLU B CA 1
ATOM 8128 C C . GLU B 1 493 ? 0.869 6.734 -15.156 1 46.75 493 GLU B C 1
ATOM 8130 O O . GLU B 1 493 ? 0.62 7.758 -15.789 1 46.75 493 GLU B O 1
ATOM 8135 N N . THR B 1 494 ? 1.261 6.871 -13.953 1 37.19 494 THR B N 1
ATOM 8136 C CA . THR B 1 494 ? 1.773 8.094 -13.344 1 37.19 494 THR B CA 1
ATOM 8137 C C . THR B 1 494 ? 3.084 8.516 -14 1 37.19 494 THR B C 1
ATOM 8139 O O . THR B 1 494 ? 4.074 7.785 -13.961 1 37.19 494 THR B O 1
ATOM 8142 N N . LEU B 1 495 ? 3.053 9.328 -15.031 1 41.97 495 LEU B N 1
ATOM 8143 C CA . LEU B 1 495 ? 4.266 9.914 -15.586 1 41.97 495 LEU B CA 1
ATOM 8144 C C . LEU B 1 495 ? 4.469 11.336 -15.062 1 41.97 495 LEU B C 1
ATOM 8146 O O . LEU B 1 495 ? 3.594 12.188 -15.211 1 41.97 495 LEU B O 1
ATOM 8150 N N . GLU B 1 496 ? 5.238 11.562 -14.078 1 38.91 496 GLU B N 1
ATOM 8151 C CA . GLU B 1 496 ? 5.539 12.93 -13.672 1 38.91 496 GLU B CA 1
ATOM 8152 C C . GLU B 1 496 ? 6.77 13.461 -14.406 1 38.91 496 GLU B C 1
ATOM 8154 O O . GLU B 1 496 ? 7.742 12.727 -14.609 1 38.91 496 GLU B O 1
ATOM 8159 N N . PRO B 1 497 ? 6.645 14.625 -15.008 1 37.91 497 PRO B N 1
ATOM 8160 C CA . PRO B 1 497 ? 7.84 15.211 -15.617 1 37.91 497 PRO B CA 1
ATOM 8161 C C . PRO B 1 497 ? 8.984 15.391 -14.617 1 37.91 497 PRO B C 1
ATOM 8163 O O . PRO B 1 497 ? 8.742 15.625 -13.43 1 37.91 497 PRO B O 1
ATOM 8166 N N . VAL B 1 498 ? 10.141 15.102 -15 1 39.66 498 VAL B N 1
ATOM 8167 C CA . VAL B 1 498 ? 11.359 15.195 -14.203 1 39.66 498 VAL B CA 1
ATOM 8168 C C . VAL B 1 498 ? 11.656 16.656 -13.867 1 39.66 498 VAL B C 1
ATOM 8170 O O . VAL B 1 498 ? 11.742 17.5 -14.766 1 39.66 498 VAL B O 1
ATOM 8173 N N . LYS B 1 499 ? 11.562 17.172 -12.664 1 37.84 499 LYS B N 1
ATOM 8174 C CA . LYS B 1 499 ? 11.766 18.578 -12.32 1 37.84 499 LYS B CA 1
ATOM 8175 C C . LYS B 1 499 ? 13.25 18.906 -12.219 1 37.84 499 LYS B C 1
ATOM 8177 O O . LYS B 1 499 ? 13.648 20.047 -12.484 1 37.84 499 LYS B O 1
ATOM 8182 N N . ASN B 1 500 ? 14.047 18 -11.656 1 37.56 500 ASN B N 1
ATOM 8183 C CA . ASN B 1 500 ? 15.477 18.266 -11.547 1 37.56 500 ASN B CA 1
ATOM 8184 C C . ASN B 1 500 ? 16.281 17.469 -12.578 1 37.56 500 ASN B C 1
ATOM 8186 O O . ASN B 1 500 ? 15.859 16.375 -12.977 1 37.56 500 ASN B O 1
ATOM 8190 N N . LYS B 1 501 ? 17.25 18.141 -13.133 1 39.59 501 LYS B N 1
ATOM 8191 C CA . LYS B 1 501 ? 18.156 17.578 -14.125 1 39.59 501 LYS B CA 1
ATOM 8192 C C . LYS B 1 501 ? 18.594 16.156 -13.742 1 39.59 501 LYS B C 1
ATOM 8194 O O . LYS B 1 501 ? 18.844 15.32 -14.609 1 39.59 501 LYS B O 1
ATOM 8199 N N . ASN B 1 502 ? 18.625 15.898 -12.523 1 37.91 502 ASN B N 1
ATOM 8200 C CA . ASN B 1 502 ? 19.156 14.625 -12.047 1 37.91 502 ASN B CA 1
ATOM 8201 C C . ASN B 1 502 ? 18.031 13.641 -11.727 1 37.91 502 ASN B C 1
ATOM 8203 O O . ASN B 1 502 ? 18.281 12.57 -11.172 1 37.91 502 ASN B O 1
ATOM 8207 N N . ASP B 1 503 ? 16.891 14.062 -11.93 1 42 503 ASP B N 1
ATOM 8208 C CA . ASP B 1 503 ? 15.766 13.203 -11.57 1 42 503 ASP B CA 1
ATOM 8209 C C . ASP B 1 503 ? 15.539 12.125 -12.625 1 42 503 ASP B C 1
ATOM 8211 O O . ASP B 1 503 ? 15.883 12.312 -13.797 1 42 503 ASP B O 1
ATOM 8215 N N . TYR B 1 504 ? 15.164 11.062 -12.141 1 45.25 504 TYR B N 1
ATOM 8216 C CA . TYR B 1 504 ? 15.016 9.898 -13.016 1 45.25 504 TYR B CA 1
ATOM 8217 C C . TYR B 1 504 ? 13.969 10.156 -14.094 1 45.25 504 TYR B C 1
ATOM 8219 O O . TYR B 1 504 ? 12.844 10.555 -13.781 1 45.25 504 TYR B O 1
ATOM 8227 N N . VAL B 1 505 ? 14.453 10.25 -15.234 1 56.38 505 VAL B N 1
ATOM 8228 C CA . VAL B 1 505 ? 13.625 10.445 -16.422 1 56.38 505 VAL B CA 1
ATOM 8229 C C . VAL B 1 505 ? 12.977 9.117 -16.812 1 56.38 505 VAL B C 1
ATOM 8231 O O . VAL B 1 505 ? 13.656 8.094 -16.891 1 56.38 505 VAL B O 1
ATOM 8234 N N . LYS B 1 506 ? 11.617 9.125 -16.688 1 68.12 506 LYS B N 1
ATOM 8235 C CA . LYS B 1 506 ? 10.891 7.98 -17.25 1 68.12 506 LYS B CA 1
ATOM 8236 C C . LYS B 1 506 ? 10.812 8.062 -18.766 1 68.12 506 LYS B C 1
ATOM 8238 O O . LYS B 1 506 ? 10.547 9.133 -19.328 1 68.12 506 LYS B O 1
ATOM 8243 N N . TYR B 1 507 ? 11.328 6.965 -19.344 1 77.5 507 TYR B N 1
ATOM 8244 C CA . TYR B 1 507 ? 11.133 6.805 -20.781 1 77.5 507 TYR B CA 1
ATOM 8245 C C . TYR B 1 507 ? 9.852 6.023 -21.062 1 77.5 507 TYR B C 1
ATOM 8247 O O . TYR B 1 507 ? 9.484 5.125 -20.312 1 77.5 507 TYR B O 1
ATOM 8255 N N . PHE B 1 508 ? 9.18 6.488 -22.047 1 84.06 508 PHE B N 1
ATOM 8256 C CA . PHE B 1 508 ? 8.016 5.73 -22.5 1 84.06 508 PHE B CA 1
ATOM 8257 C C . PHE B 1 508 ? 8.164 5.371 -23.984 1 84.06 508 PHE B C 1
ATOM 8259 O O . PHE B 1 508 ? 8.586 6.199 -24.781 1 84.06 508 PHE B O 1
ATOM 8266 N N . GLY B 1 509 ? 7.926 4.148 -24.297 1 87.25 509 GLY B N 1
ATOM 8267 C CA . GLY B 1 509 ? 7.734 3.656 -25.656 1 87.25 509 GLY B CA 1
ATOM 8268 C C . GLY B 1 509 ? 6.32 3.168 -25.906 1 87.25 509 GLY B C 1
ATOM 8269 O O . GLY B 1 509 ? 5.566 2.9 -24.969 1 87.25 509 GLY B O 1
ATOM 8270 N N . LEU B 1 510 ? 5.918 3.225 -27.156 1 88.25 510 LEU B N 1
ATOM 8271 C CA . LEU B 1 510 ? 4.605 2.756 -27.578 1 88.25 510 LEU B CA 1
ATOM 8272 C C . LEU B 1 510 ? 4.734 1.586 -28.547 1 88.25 510 LEU B C 1
ATOM 8274 O O . LEU B 1 510 ? 5.355 1.717 -29.609 1 88.25 510 LEU B O 1
ATOM 8278 N N . LEU B 1 511 ? 4.156 0.504 -28.125 1 88.5 511 LEU B N 1
ATOM 8279 C CA . LEU B 1 511 ? 4.094 -0.672 -28.984 1 88.5 511 LEU B CA 1
ATOM 8280 C C . LEU B 1 511 ? 2.689 -0.868 -29.547 1 88.5 511 LEU B C 1
ATOM 8282 O O . LEU B 1 511 ? 1.753 -1.153 -28.797 1 88.5 511 LEU B O 1
ATOM 8286 N N . LEU B 1 512 ? 2.477 -0.637 -30.828 1 85.44 512 LEU B N 1
ATOM 8287 C CA . LEU B 1 512 ? 1.202 -0.796 -31.516 1 85.44 512 LEU B CA 1
ATOM 8288 C C . LEU B 1 512 ? 1.01 -2.238 -31.984 1 85.44 512 LEU B C 1
ATOM 8290 O O . LEU B 1 512 ? 1.943 -2.863 -32.5 1 85.44 512 LEU B O 1
ATOM 8294 N N . LEU B 1 513 ? -0.271 -2.686 -31.641 1 81.44 513 LEU B N 1
ATOM 8295 C CA . LEU B 1 513 ? -0.531 -4.098 -31.891 1 81.44 513 LEU B CA 1
ATOM 8296 C C . LEU B 1 513 ? -1.818 -4.273 -32.688 1 81.44 513 LEU B C 1
ATOM 8298 O O . LEU B 1 513 ? -2.797 -3.557 -32.469 1 81.44 513 LEU B O 1
ATOM 8302 N N . GLU B 1 514 ? -1.77 -5.102 -33.719 1 73.56 514 GLU B N 1
ATOM 8303 C CA . GLU B 1 514 ? -2.941 -5.586 -34.469 1 73.56 514 GLU B CA 1
ATOM 8304 C C . GLU B 1 514 ? -3.035 -7.105 -34.406 1 73.56 514 GLU B C 1
ATOM 8306 O O . GLU B 1 514 ? -2.043 -7.801 -34.625 1 73.56 514 GLU B O 1
#

Organism: NCBI:txid312168

Secondary structure (DSSP, 8-state):
-------S-----TTS-HHHHHHHHHHTHHHHHHHHHHHHTTHHHHHTTSEEEHHHHHHHTT--HHHHHHHHHHHHHTTSEEEETTEEEE-HHHHHHSSTTSTT--HHHHHHHHHTHHHHTTHHHHHHHSS-----TT--HHHHHHHHHHHHHHHHHHHHHHHHHHHGGGTT----EEEEEET-TT-HHHHHHHHH-TTEEEEEEE-HHHHHHHHHHTGGGTTT-EEEE--TTS----SSPPEEEEEEES-GGGS-HHHHHHHHHHHHHHEEEEEEEEEEE-BTTSSHHHHHHHHHHHHHHSSS--PBPHHHHHHHHHHTT-EEEEEEE-SSS-EEEEEES-HHHHHTS---HHHHHHHHHHHTT-SEEEEEEGGG--B-SHHHHHHHHH-TTTTSTTSTTSS--HHHHHHHHHT-SEEEEEEE-S-HHHHHHHHHHHHHHHHHTT-S-EEEEBSSS--SSSS--TT---TT---BTGGGTB-HHHHHHHTT-------STTS-PPEEEEEEE-/-------S-----TTS-HHHHHHHHHHTHHHHHHHHHHHHTTHHHHHTTSEEEHHHHHHHTT--HHHHHHHHHHHHHTTSEEEETTEEEE-HHHHHHSSTTSTT--HHHHHHHHHTHHHHTTHHHHHHHSS-----TT--HHHHHHHHHHHHHHHHHHHHHHHHHHHGGGTT----EEEEEET-TT-HHHHHHHHH-TTEEEEEEE-HHHHHHHHHHTGGGTTT-EEEE--TTS----SSPPEEEEEEES-GGGS-HHHHHHHHHHHHHHEEEEEEEEEEE-BTTSSHHHHHHHHHHHHHHSSS--PBPHHHHHHHHHHTT-EEEEEEE-SSS-EEEEEES-HHHHHTS---HHHHHHHHHHHTT-SEEEEEEGGG--B-SHHHHHHHHH-TTTTSTTSTTSS--HHHHHHHHHT-SEEEEEEE-S-HHHHHHHHHHHHHHHHHTT-S-EEEEBSSS--SSSS--TT---TT---BTGGGTB-HHHHHHHTT-------STTS---EEEEEEE-

Solvent-accessible surface area (backbone atoms only — not comparable to full-atom values): 53407 Å² total; per-residue (Å²): 138,82,56,79,60,83,62,81,66,68,51,67,51,88,78,28,54,59,66,46,52,53,50,47,36,39,49,25,34,56,52,16,48,52,54,46,43,44,52,74,65,39,46,47,41,71,40,40,94,44,70,36,36,64,67,57,53,21,60,74,64,60,28,24,57,70,41,41,48,54,53,50,49,35,37,33,58,53,44,41,28,40,74,57,91,70,28,39,28,50,18,71,58,27,57,51,27,44,20,78,90,40,91,57,24,36,52,52,35,43,50,48,46,57,65,48,49,67,42,54,73,40,44,60,59,23,28,35,67,49,35,57,74,91,66,79,86,80,61,56,66,67,58,50,50,50,51,48,50,51,47,39,54,12,50,35,32,54,36,43,58,49,27,60,60,53,54,59,35,48,60,90,59,87,65,56,46,36,30,39,30,45,60,29,60,58,34,41,51,54,52,46,47,35,70,78,25,70,69,34,36,39,30,37,29,24,42,57,76,46,46,60,55,23,51,67,76,41,59,92,44,53,89,56,45,44,79,42,73,43,58,76,86,48,86,81,82,75,94,63,79,57,22,33,31,39,36,39,53,71,48,63,40,58,32,34,72,69,51,41,51,51,39,52,50,48,48,56,71,41,42,31,77,86,15,39,38,39,35,32,34,56,20,46,83,41,54,43,55,61,21,34,52,49,23,51,49,22,41,42,73,30,82,46,13,34,53,43,50,52,64,58,54,51,51,55,42,40,75,69,61,32,41,66,82,56,58,40,72,48,91,48,71,36,31,34,38,51,34,20,63,39,66,72,63,61,70,66,43,59,62,59,66,68,52,38,53,49,47,56,38,37,74,69,60,30,82,45,74,38,83,34,43,33,85,56,58,37,72,34,74,58,36,47,48,44,36,66,75,66,34,93,51,43,52,38,30,40,22,40,80,57,25,43,51,48,68,55,38,52,57,51,34,70,71,23,66,30,23,33,40,36,32,42,47,74,58,62,38,62,40,50,52,44,47,53,50,44,33,51,48,40,41,71,71,63,27,82,41,51,47,49,26,28,54,64,70,78,50,84,51,97,75,63,56,68,69,54,85,56,86,80,67,52,38,15,33,39,38,24,13,26,28,53,68,53,26,38,15,26,63,43,40,92,73,62,79,57,87,48,96,85,40,77,55,78,34,50,27,40,36,34,29,58,140,80,57,82,52,83,66,80,66,70,52,66,52,88,84,32,54,58,66,46,52,54,50,48,35,38,49,25,34,57,51,16,49,52,53,45,44,43,53,73,67,40,46,47,41,71,40,40,94,44,70,37,35,63,67,56,53,21,58,73,64,60,28,25,56,69,42,42,49,54,52,52,50,35,36,32,58,53,43,41,29,38,76,57,90,71,30,40,28,50,18,73,57,26,57,51,26,43,22,78,90,40,92,56,25,36,52,53,35,42,50,48,45,58,65,49,48,67,42,55,74,40,44,61,57,24,29,34,66,49,34,58,74,92,67,77,85,80,61,54,66,68,57,49,50,50,50,47,51,51,47,40,53,13,50,34,32,54,36,43,58,49,26,60,58,54,51,58,35,47,61,90,58,86,64,56,48,36,30,38,30,45,60,30,61,58,35,39,51,55,51,45,47,35,70,77,26,71,68,36,38,36,29,39,29,25,43,58,75,46,46,59,55,24,52,65,76,40,60,92,44,54,89,55,47,44,81,41,72,41,58,75,86,46,86,81,84,72,95,63,79,57,22,33,30,40,36,40,54,70,48,62,41,59,32,35,72,68,52,41,51,51,39,53,49,49,48,56,70,42,42,31,76,85,15,38,37,40,36,34,36,57,20,46,75,40,53,45,55,60,22,34,51,49,23,52,50,23,43,42,74,32,81,46,12,33,52,42,49,52,65,59,54,51,52,53,41,40,75,68,61,32,41,66,81,55,58,40,72,48,91,48,70,38,31,34,39,50,33,21,62,38,66,71,63,61,70,65,42,62,62,60,65,69,50,37,56,49,45,57,38,34,74,67,62,30,81,44,74,37,81,36,43,34,85,54,59,35,73,34,76,58,36,47,49,43,35,64,74,66,35,93,53,41,51,37,30,40,22,39,82,58,25,45,50,48,68,56,38,54,57,51,34,69,71,23,66,30,24,33,40,35,34,42,46,74,58,60,37,61,40,51,52,44,47,53,50,44,33,53,48,39,42,72,71,62,27,83,42,51,48,52,26,29,54,64,71,80,50,84,51,96,75,64,56,70,69,54,85,56,87,80,66,51,38,15,33,37,38,23,14,27,28,53,70,54,24,37,17,30,58,44,42,85,70,58,82,58,86,48,95,83,40,78,50,75,33,52,28,38,36,33,31,60

Foldseek 3Di:
DDPDPPDPLDDDDVVDDPVVVVVCVVCVCVVLVLVLVCLVVLVQQVCAQHKDFLVRSCVVVVHDSVVVVVSLVVCVVVQQWDDDPRIIHGGPVCNQARHPPHPLHQSLLSNVVVVLVVLVVCLVVCVVVVFADPDDPDDDPVVVLVVLLSVLVNVLSVLLVVLLQQVVLCPPPADAEEEEEAQCRLVNNVVSNCVRHVRYAYEYEEAPSRVVSNCVVPVVCVVRYHYHHDDLLDQDDDPDAAGQEYEAAAPQQLAAPVSNLSSLLNNLVRHDQNHKYKYKHAACLFSVVVQVVVQSSSSSPHGHGGHYHQVVVQVSNVVSQKDWLTWADTPDRMIMTMIHNDPVVRVSGDGPLVRSLVSVLSVLPFPDKFKFQLVLWAFAPVLQVCQVPPNPCDQPDQFPPNHAALVRSSVVSVVFGMKMKTKDFDDPQSQLVSQLVSQVSLVVSPQVDKAKAWADDHPVDPHGDGNDPDPSDHHHCSRNRTDVVSSCVSRVHDQDPAPDPPGTHMIIMMMTTD/DDPDQPDPLDDDDVVDDPVVVVVCVVCVCVVLVLVLVCLVVLVQQVCAQHKDFLVRSCVVVVHDSVVVVVSLVVCVVVQQWDDDPRIIHGGPVCNQARHPPHPLHQSLLSNVVVVLVVLVVCLVVCVVVVFADPDDPDDDPVVVLVVLLSVLVNVLNVLLVVLLQQVVLCPPPADAEEEEEAQCRLVNNVVSNCVRHVRYAYEYEEAPSRVVSNCVVPVVCVVRYHYHHDDLLDQDDDPDAAGQEYEAAAPQQLAAPVSNLSSLLNNLVRHDQNHKYKYKHAACLFSVSVQVVVQSSSSSPHGHGGHYHQVVVQVSNVVSQKDWLTWADTPDRMIMIMIHNDPVVRVSGDGPLVRSLVSVLSVLPFVDKFKFFLVLWAFAPVLQVCQVPPNPCDQPDQFPPNHAALVRSSVVSVVFGMKMKTKDFDDPQSQLVSQLVSQVSLVVSPQVDKAKAWADDHPNDPHGDGNDPDPSDHHHCSRNRTPVVSSCVSRVHDQDCAPDPPGIHMIIMMMTTD

Nearest PDB structures (foldseek):
  2r3s-assembly1_B  TM=8.197E-01  e=1.785E-23  Nostoc punctiforme PCC 73102
  8tjj-assembly2_C  TM=8.388E-01  e=5.601E-23  uncultured bacterium
  2r3s-assembly1_A  TM=8.253E-01  e=1.247E-22  Nostoc punctiforme PCC 73102
  7ux6-assembly1_B  TM=7.942E-01  e=1.992E-19  Streptomyces drozdowiczii
  4qvg-assembly1_A  TM=7.622E-01  e=3.231E-17  Streptosporangium sibiricum

InterPro domains:
  IPR001077 O-methyltransferase, C-terminal domain [PF00891] (146-307)
  IPR012967 Caffeic acid 3-O-methyltransferase-like, dimerisation domain [PF08100] (24-98)
  IPR016461 O-methyltransferase-like [PS51683] (23-341)
  IPR019271 Protein of unknown function DUF2284, metal-binding [PF10050] (372-513)
  IPR029063 S-adenosyl-L-methionine-dependent methyltransferase superfamily [G3DSA:3.40.50.150] (102-339)
  IPR029063 S-adenosyl-L-methionine-dependent methyltransferase superfamily [SSF53335] (111-334)
  IPR036388 Winged helix-like DNA-binding domain superfamily [G3DSA:1.10.10.10] (19-99)
  IPR036390 Winged helix DNA-binding domain superfamily [SSF46785] (20-101)

Sequence (1028 aa):
MQGLVKMLNSFYDPQKSGVQYLEDLACAYWNSQVIFTAVELELFTYIGTEQRTLTEISKHYTSDENAMQRFLNTLTILGLLVKYGEYYYNSQLASEYLIKDKEMYQGDSILWRKELYSNWQDLKDTLIHGKRLNYIPDEKEEILKQKTKKYIKAMDCIAKSKAKEIVKHFEGLNLEGNLLDVGAGSGAFSLAFLHEFPSMRPTLFDLSSVIDITKENLEGYQCKISYHQGNILEDWNFKTEKFNVILLSNILHAYSEKEVEHILNQVAKWSDANGMIIIHDFFMEHHSLKAGLSDLNMMVNTYNGKVFEGDWVCKTLRSLGFYDEGLIPLKSDTALIIASRKKELLKEIHREPKQYLMLKLKALGFKNIQLLSSDEVCFTESAEVKCQFGCEHYGLGKCPPNSLPIEKTKKLLKEFKYGLLLEGEPPTKDFQLKIIAAEKEAYQQGFYKAFSLWAGPCSLCHQCKPQSSCPKARPSMEGSGIDVFETVKNLKETLEPVKNKNDYVKYFGLLLLEMQGLVKMLNSFYDPQKSGVQYLEDLACAYWNSQVIFTAVELELFTYIGTEQRTLTEISKHYTSDENAMQRFLNTLTILGLLVKYGEYYYNSQLASEYLIKDKEMYQGDSILWRKELYSNWQDLKDTLIHGKRLNYIPDEKEEILKQKTKKYIKAMDCIAKSKAKEIVKHFEGLNLEGNLLDVGAGSGAFSLAFLHEFPSMRPTLFDLSSVIDITKENLEGYQCKISYHQGNILEDWNFKTEKFNVILLSNILHAYSEKEVEHILNQVAKWSDANGMIIIHDFFMEHHSLKAGLSDLNMMVNTYNGKVFEGDWVCKTLRSLGFYDEGLIPLKSDTALIIASRKKELLKEIHREPKQYLMLKLKALGFKNIQLLSSDEVCFTESAEVKCQFGCEHYGLGKCPPNSLPIEKTKKLLKEFKYGLLLEGEPPTKDFQLKIIAAEKEAYQQGFYKAFSLWAGPCSLCHQCKPQSSCPKARPSMEGSGIDVFETVKNLKETLEPVKNKNDYVKYFGLLLLE

Radius of gyration: 30.4 Å; Cα contacts (8 Å, |Δi|>4): 1983; chains: 2; bounding box: 70×89×81 Å

pLDDT: mean 84.04, std 15.67, range [15.84, 98.5]